Protein AF-0000000068716702 (afdb_homodimer)

InterPro domains:
  IPR005814 Aminotransferase class-III [PF00202] (16-422)
  IPR005814 Aminotransferase class-III [PIRSF000521] (20-426)
  IPR005814 Aminotransferase class-III [cd00610] (2-424)
  IPR015421 Pyridoxal phosphate-dependent transferase, major domain [G3DSA:3.40.640.10] (49-324)
  IPR015422 Pyridoxal phosphate-dependent transferase, small domain [G3DSA:3.90.1150.10] (13-423)
  IPR015424 Pyridoxal phosphate-dependent transferase [SSF53383] (9-427)
  IPR049704 Aminotransferases class-III pyridoxal-phosphate attachment site [PS00600] (237-274)

Secondary structure (DSSP, 8-state):
----B--SSTT---PBEEEEEBTEEEETT--EEEETTHHHHT-TT-B--HHHHHHHHHHHHH-S---TTT-B-HHHHHHHHHHHHHS-TTEEEEEEESSHHHHHHHHHHHHHHHHHHTT-----EEEEEBS----SSHHHHHH-B-HHHHGGGGGGS---EEE----GGG-TT---TTTT-SHHHHHHHHHHHHH-GGGEEEEEE-SSB-TTTTSBPPPTTHHHHHHHHHHHTT-EEEEE-TTTTTTTTSSSSGGGGGT---SEEEE-GGGTTTSS--EEEEEEHHHHHHHHHTT---S---TTTT-HHHHHHHHHHHHHHHHTTHHHHHHHHHHHHHHHHHHHHHT-SSEEEEEEETTEEEEEEPTTS-HHHHHHHHHHTTEE-EEEEETTTT-EEEEEEE---TT--HHHHHHHHHHHHHHHHHHHHHHHHH--/----B--SSTT---PBEEEEEBTEEEETT--EEEETTHHHHT-TT-B--HHHHHHHHHHHHH-S---TTT-B-HHHHHHHHHHHHHS-TTEEEEEEESSHHHHHHHHHHHHHHHHHHTT-----EEEEEBS----SSHHHHHH-B-HHHHGGGGGGS---EEE----GGG-TT---TTTT-SHHHHHHHHHHHHH-GGGEEEEEE-SSB-TTTTSBPPPTTHHHHHHHHHHHTT-EEEEE-TTTTTTTTSSSSGGGGGT---SEEEE-GGGTTTSS--EEEEEEHHHHHHHHHTT---S---TTTT-HHHHHHHHHHHHHHHHTTHHHHHHHHHHHHHHHHHHHHHT-SSEEEEEEETTEEEEEEPTTS-HHHHHHHHHHTTEE-EEEEETTTT-EEEEEEE---TT--HHHHHHHHHHHHHHHHHHHHHHHHH--

Structure (mmCIF, N/CA/C/O backbone):
data_AF-0000000068716702-model_v1
#
loop_
_entity.id
_entity.type
_entity.pdbx_description
1 polymer 'Aspartate aminotransferase family protein'
#
loop_
_atom_site.group_PDB
_atom_site.id
_atom_site.type_symbol
_atom_site.label_atom_id
_atom_site.label_alt_id
_atom_site.label_comp_id
_atom_site.label_asym_id
_atom_site.label_entity_id
_atom_site.label_seq_id
_atom_site.pdbx_PDB_ins_code
_atom_site.Cartn_x
_atom_site.Cartn_y
_atom_site.Cartn_z
_atom_site.occupancy
_atom_site.B_iso_or_equiv
_atom_site.auth_seq_id
_atom_site.auth_comp_id
_atom_site.auth_asym_id
_atom_site.auth_atom_id
_atom_site.pdbx_PDB_model_num
ATOM 1 N N . MET A 1 1 ? -30.938 2.229 -1.4 1 67.88 1 MET A N 1
ATOM 2 C CA . MET A 1 1 ? -29.844 1.479 -2.021 1 67.88 1 MET A CA 1
ATOM 3 C C . MET A 1 1 ? -28.75 1.165 -1.007 1 67.88 1 MET A C 1
ATOM 5 O O . MET A 1 1 ? -28.469 1.975 -0.122 1 67.88 1 MET A O 1
ATOM 9 N N . ARG A 1 2 ? -28.391 -0.059 -0.879 1 87.62 2 ARG A N 1
ATOM 10 C CA . ARG A 1 2 ? -27.453 -0.444 0.172 1 87.62 2 ARG A CA 1
ATOM 11 C C . ARG A 1 2 ? -26.031 0.029 -0.154 1 87.62 2 ARG A C 1
ATOM 13 O O . ARG A 1 2 ? -25.703 0.258 -1.319 1 87.62 2 ARG A O 1
ATOM 20 N N . ASP A 1 3 ? -25.25 0.355 0.838 1 92.81 3 ASP A N 1
ATOM 21 C CA . ASP A 1 3 ? -23.844 0.723 0.733 1 92.81 3 ASP A CA 1
ATOM 22 C C . ASP A 1 3 ? -22.953 -0.513 0.551 1 92.81 3 ASP A C 1
ATOM 24 O O . ASP A 1 3 ? -23.188 -1.547 1.18 1 92.81 3 ASP A O 1
ATOM 28 N N . TYR A 1 4 ? -22.047 -0.463 -0.439 1 97.62 4 TYR A N 1
ATOM 29 C CA . TYR A 1 4 ? -21.141 -1.566 -0.695 1 97.62 4 TYR A CA 1
ATOM 30 C C . TYR A 1 4 ? -19.703 -1.184 -0.323 1 97.62 4 TYR A C 1
ATOM 32 O O . TYR A 1 4 ? -18.844 -2.051 -0.181 1 97.62 4 TYR A O 1
ATOM 40 N N . LEU A 1 5 ? -19.453 0.129 -0.296 1 98.19 5 LEU A N 1
ATOM 41 C CA . LEU A 1 5 ? -18.141 0.662 0.018 1 98.19 5 LEU A CA 1
ATOM 42 C C . LEU A 1 5 ? -18.016 0.969 1.507 1 98.19 5 LEU A C 1
ATOM 44 O O . LEU A 1 5 ? -18.859 1.66 2.074 1 98.19 5 LEU A O 1
ATOM 48 N N . ILE A 1 6 ? -17.016 0.369 2.186 1 98.19 6 ILE A N 1
ATOM 49 C CA . ILE A 1 6 ? -16.734 0.701 3.58 1 98.19 6 ILE A CA 1
ATOM 50 C C . ILE A 1 6 ? -16.031 2.055 3.658 1 98.19 6 ILE A C 1
ATOM 52 O O . ILE A 1 6 ? -14.82 2.139 3.492 1 98.19 6 ILE A O 1
ATOM 56 N N . LYS A 1 7 ? -16.797 3.061 3.91 1 96.81 7 LYS A N 1
ATOM 57 C CA . LYS A 1 7 ? -16.281 4.414 4.098 1 96.81 7 LYS A CA 1
ATOM 58 C C . LYS A 1 7 ? -15.883 4.656 5.551 1 96.81 7 LYS A C 1
ATOM 60 O O . LYS A 1 7 ? -16.125 3.814 6.414 1 96.81 7 LYS A O 1
ATOM 65 N N . PRO A 1 8 ? -15.141 5.746 5.867 1 94.5 8 PRO A N 1
ATOM 66 C CA . PRO A 1 8 ? -14.625 5.957 7.223 1 94.5 8 PRO A CA 1
ATOM 67 C C . PRO A 1 8 ? -15.711 5.871 8.289 1 94.5 8 PRO A C 1
ATOM 69 O O . PRO A 1 8 ? -15.531 5.188 9.305 1 94.5 8 PRO A O 1
ATOM 72 N N . LEU A 1 9 ? -16.766 6.52 8.117 1 94.19 9 LEU A N 1
ATOM 73 C CA . LEU A 1 9 ? -17.969 6.34 8.914 1 94.19 9 LEU A CA 1
ATOM 74 C C . LEU A 1 9 ? -19.094 5.734 8.07 1 94.19 9 LEU A C 1
ATOM 76 O O . LEU A 1 9 ? -19.766 6.441 7.316 1 94.19 9 LEU A O 1
ATOM 80 N N . VAL A 1 10 ? -19.297 4.434 8.336 1 94 10 VAL A N 1
ATOM 81 C CA . VAL A 1 10 ? -20.25 3.699 7.5 1 94 10 VAL A CA 1
ATOM 82 C C . VAL A 1 10 ? -21.672 4.176 7.789 1 94 10 VAL A C 1
ATOM 84 O O . VAL A 1 10 ? -22.062 4.301 8.953 1 94 10 VAL A O 1
ATOM 87 N N . GLY A 1 11 ? -22.391 4.441 6.77 1 90.06 11 GLY A N 1
ATOM 88 C CA . GLY A 1 11 ? -23.766 4.891 6.922 1 90.06 11 GLY A CA 1
ATOM 89 C C . GLY A 1 11 ? -23.906 6.398 6.852 1 90.06 11 GLY A C 1
ATOM 90 O O . GLY A 1 11 ? -25.016 6.91 6.641 1 90.06 11 GLY A O 1
ATOM 91 N N . GLN A 1 12 ? -22.797 7.133 7.023 1 90.88 12 GLN A N 1
ATOM 92 C CA . GLN A 1 12 ? -22.828 8.586 6.902 1 90.88 12 GLN A CA 1
ATOM 93 C C . GLN A 1 12 ? -22.766 9.016 5.438 1 90.88 12 GLN A C 1
ATOM 95 O O . GLN A 1 12 ? -22.031 8.422 4.641 1 90.88 12 GLN A O 1
ATOM 100 N N . PRO A 1 13 ? -23.516 10.023 5.133 1 91.62 13 PRO A N 1
ATOM 101 C CA . PRO A 1 13 ? -23.469 10.523 3.756 1 91.62 13 PRO A CA 1
ATOM 102 C C . PRO A 1 13 ? -22.172 11.297 3.459 1 91.62 13 PRO A C 1
ATOM 104 O O . PRO A 1 13 ? -21.703 12.055 4.309 1 91.62 13 PRO A O 1
ATOM 107 N N . TYR A 1 14 ? -21.609 11.086 2.365 1 95.69 14 TYR A N 1
ATOM 108 C CA . TYR A 1 14 ? -20.453 11.82 1.842 1 95.69 14 TYR A CA 1
ATOM 109 C C . TYR A 1 14 ? -20.797 12.469 0.505 1 95.69 14 TYR A C 1
ATOM 111 O O . TYR A 1 14 ? -21.438 11.859 -0.346 1 95.69 14 TYR A O 1
ATOM 119 N N . PRO A 1 15 ? -20.359 13.75 0.356 1 97.44 15 PRO A N 1
ATOM 120 C CA . PRO A 1 15 ? -20.531 14.305 -0.988 1 97.44 15 PRO A CA 1
ATOM 121 C C . PRO A 1 15 ? -19.812 13.492 -2.061 1 97.44 15 PRO A C 1
ATOM 123 O O . PRO A 1 15 ? -18.703 13 -1.825 1 97.44 15 PRO A O 1
ATOM 126 N N . MET A 1 16 ? -20.422 13.359 -3.186 1 98.25 16 MET A N 1
ATOM 127 C CA . MET A 1 16 ? -19.812 12.688 -4.328 1 98.25 16 MET A CA 1
ATOM 128 C C . MET A 1 16 ? -18.953 13.664 -5.137 1 98.25 16 MET A C 1
ATOM 130 O O . MET A 1 16 ? -19.469 14.648 -5.676 1 98.25 16 MET A O 1
ATOM 134 N N . ILE A 1 17 ? -17.688 13.422 -5.219 1 98.75 17 ILE A N 1
ATOM 135 C CA . ILE A 1 17 ? -16.781 14.32 -5.938 1 98.75 17 ILE A CA 1
ATOM 136 C C . ILE A 1 17 ? -17.062 14.234 -7.434 1 98.75 17 ILE A C 1
ATOM 138 O O . ILE A 1 17 ? -17.391 13.164 -7.953 1 98.75 17 ILE A O 1
ATOM 142 N N . SER A 1 18 ? -17 15.312 -8.133 1 98.38 18 SER A N 1
ATOM 143 C CA . SER A 1 18 ? -17.094 15.359 -9.586 1 98.38 18 SER A CA 1
ATOM 144 C C . SER A 1 18 ? -15.727 15.531 -10.227 1 98.38 18 SER A C 1
ATOM 146 O O . SER A 1 18 ? -15.289 14.68 -11.008 1 98.38 18 SER A O 1
ATOM 148 N N . HIS A 1 19 ? -15.078 16.578 -9.938 1 98.69 19 HIS A N 1
ATOM 149 C CA . HIS A 1 19 ? -13.758 16.875 -10.477 1 98.69 19 HIS A CA 1
ATOM 150 C C . HIS A 1 19 ? -13 17.875 -9.602 1 98.69 19 HIS A C 1
ATOM 152 O O . HIS A 1 19 ? -13.57 18.422 -8.656 1 98.69 19 HIS A O 1
ATOM 158 N N . GLY A 1 20 ? -11.695 17.969 -9.797 1 98.5 20 GLY A N 1
ATOM 159 C CA . GLY A 1 20 ? -10.844 18.969 -9.172 1 98.5 20 GLY A CA 1
ATOM 160 C C . GLY A 1 20 ? -10.016 19.75 -10.172 1 98.5 20 GLY A C 1
ATOM 161 O O . GLY A 1 20 ? -9.648 19.234 -11.227 1 98.5 20 GLY A O 1
ATOM 162 N N . LYS A 1 21 ? -9.727 20.969 -9.867 1 98.19 21 LYS A N 1
ATOM 163 C CA . LYS A 1 21 ? -8.898 21.844 -10.688 1 98.19 21 LYS A CA 1
ATOM 164 C C . LYS A 1 21 ? -8.07 22.781 -9.812 1 98.19 21 LYS A C 1
ATOM 166 O O . LYS A 1 21 ? -8.625 23.625 -9.102 1 98.19 21 LYS A O 1
ATOM 171 N N . GLY A 1 22 ? -6.754 22.672 -10.008 1 98.25 22 GLY A N 1
ATOM 172 C CA . GLY A 1 22 ? -5.906 23.484 -9.148 1 98.25 22 GLY A CA 1
ATOM 173 C C . GLY A 1 22 ? -6.125 23.203 -7.672 1 98.25 22 GLY A C 1
ATOM 174 O O . GLY A 1 22 ? -6.027 22.062 -7.227 1 98.25 22 GLY A O 1
ATOM 175 N N . VAL A 1 23 ? -6.543 24.25 -6.949 1 98.75 23 VAL A N 1
ATOM 176 C CA . VAL A 1 23 ? -6.699 24.109 -5.504 1 98.75 23 VAL A CA 1
ATOM 177 C C . VAL A 1 23 ? -8.172 23.906 -5.16 1 98.75 23 VAL A C 1
ATOM 179 O O . VAL A 1 23 ? -8.547 23.875 -3.986 1 98.75 23 VAL A O 1
ATOM 182 N N . TYR A 1 24 ? -9.031 23.625 -6.199 1 98.88 24 TYR A N 1
ATOM 183 C CA . TYR A 1 24 ? -10.469 23.547 -5.961 1 98.88 24 TYR A CA 1
ATOM 184 C C . TYR A 1 24 ? -11 22.156 -6.27 1 98.88 24 TYR A C 1
ATOM 186 O O . TYR A 1 24 ? -10.477 21.469 -7.145 1 98.88 24 TYR A O 1
ATOM 194 N N . LEU A 1 25 ? -11.977 21.766 -5.543 1 98.81 25 LEU A N 1
ATOM 195 C CA . LEU A 1 25 ? -12.758 20.547 -5.738 1 98.81 25 LEU A CA 1
ATOM 196 C C . LEU A 1 25 ? -14.234 20.875 -5.965 1 98.81 25 LEU A C 1
ATOM 198 O O . LEU A 1 25 ? -14.75 21.844 -5.398 1 98.81 25 LEU A O 1
ATOM 202 N N . TYR A 1 26 ? -14.852 20.094 -6.723 1 98.75 26 TYR A N 1
ATOM 203 C CA . TYR A 1 26 ? -16.266 20.266 -7.031 1 98.75 26 TYR A CA 1
ATOM 204 C C . TYR A 1 26 ? -17.016 18.953 -6.852 1 98.75 26 TYR A C 1
ATOM 206 O O . TYR A 1 26 ? -16.578 17.906 -7.316 1 98.75 26 TYR A O 1
ATOM 214 N N . ASP A 1 27 ? -18.125 19 -6.121 1 98.38 27 ASP A N 1
ATOM 215 C CA . ASP A 1 27 ? -18.922 17.781 -5.992 1 98.38 27 ASP A CA 1
ATOM 216 C C . ASP A 1 27 ? -19.969 17.703 -7.109 1 98.38 27 ASP A C 1
ATOM 218 O O . ASP A 1 27 ? -20.047 18.594 -7.957 1 98.38 27 ASP A O 1
ATOM 222 N N . GLN A 1 28 ? -20.734 16.688 -7.188 1 97.88 28 GLN A N 1
ATOM 223 C CA . GLN A 1 28 ? -21.656 16.438 -8.289 1 97.88 28 GLN A CA 1
ATOM 224 C C . GLN A 1 28 ? -22.844 17.391 -8.242 1 97.88 28 GLN A C 1
ATOM 226 O O . GLN A 1 28 ? -23.578 17.516 -9.227 1 97.88 28 GLN A O 1
ATOM 231 N N . ASN A 1 29 ? -23.047 18.062 -7.148 1 97.44 29 ASN A N 1
ATOM 232 C CA . ASN A 1 29 ? -24.125 19.031 -7.035 1 97.44 29 ASN A CA 1
ATOM 233 C C . ASN A 1 29 ? -23.641 20.438 -7.438 1 97.44 29 ASN A C 1
ATOM 235 O O . ASN A 1 29 ? -24.406 21.391 -7.367 1 97.44 29 ASN A O 1
ATOM 239 N N . GLY A 1 30 ? -22.406 20.594 -7.715 1 97.12 30 GLY A N 1
ATOM 240 C CA . GLY A 1 30 ? -21.859 21.859 -8.195 1 97.12 30 GLY A CA 1
ATOM 241 C C . GLY A 1 30 ? -21.234 22.688 -7.09 1 97.12 30 GLY A C 1
ATOM 242 O O . GLY A 1 30 ? -20.75 23.797 -7.34 1 97.12 30 GLY A O 1
ATOM 243 N N . ASN A 1 31 ? -21.25 22.188 -5.867 1 98.19 31 ASN A N 1
ATOM 244 C CA . ASN A 1 31 ? -20.594 22.891 -4.773 1 98.19 31 ASN A CA 1
ATOM 245 C C . ASN A 1 31 ? -19.078 22.938 -4.969 1 98.19 31 ASN A C 1
ATOM 247 O O . ASN A 1 31 ? -18.469 21.953 -5.402 1 98.19 31 ASN A O 1
ATOM 251 N N . LYS A 1 32 ? -18.578 24.109 -4.738 1 98.56 32 LYS A N 1
ATOM 252 C CA . LYS A 1 32 ? -17.141 24.328 -4.84 1 98.56 32 LYS A CA 1
ATOM 253 C C . LYS A 1 32 ? -16.469 24.328 -3.465 1 98.56 32 LYS A C 1
ATOM 255 O O . LYS A 1 32 ? -16.984 24.938 -2.525 1 98.56 32 LYS A O 1
ATOM 260 N N . TYR A 1 33 ? -15.383 23.625 -3.348 1 98.81 33 TYR A N 1
ATOM 261 C CA . TYR A 1 33 ? -14.602 23.594 -2.113 1 98.81 33 TYR A CA 1
ATOM 262 C C . TYR A 1 33 ? -13.156 24 -2.367 1 98.81 33 TYR A C 1
ATOM 264 O O . TYR A 1 33 ? -12.539 23.547 -3.334 1 98.81 33 TYR A O 1
ATOM 272 N N . PHE A 1 34 ? -12.672 24.938 -1.579 1 98.88 34 PHE A N 1
ATOM 273 C CA . PHE A 1 34 ? -11.227 25.156 -1.529 1 98.88 34 PHE A CA 1
ATOM 274 C C . PHE A 1 34 ? -10.531 24.047 -0.767 1 98.88 34 PHE A C 1
ATOM 276 O O . PHE A 1 34 ? -10.828 23.797 0.406 1 98.88 34 PHE A O 1
ATOM 283 N N . ASP A 1 35 ? -9.656 23.359 -1.454 1 98.88 35 ASP A N 1
ATOM 284 C CA . ASP A 1 35 ? -8.891 22.312 -0.781 1 98.88 35 ASP A CA 1
ATOM 285 C C . ASP A 1 35 ? -7.82 22.922 0.12 1 98.88 35 ASP A C 1
ATOM 287 O O . ASP A 1 35 ? -6.664 23.047 -0.29 1 98.88 35 ASP A O 1
ATOM 291 N N . GLY A 1 36 ? -8.148 23.109 1.327 1 98.88 36 GLY A N 1
ATOM 292 C CA . GLY A 1 36 ? -7.234 23.734 2.266 1 98.88 36 GLY A CA 1
ATOM 293 C C . GLY A 1 36 ? -6.297 22.75 2.945 1 98.88 36 GLY A C 1
ATOM 294 O O . GLY A 1 36 ? -5.484 23.141 3.783 1 98.88 36 GLY A O 1
ATOM 295 N N . SER A 1 37 ? -6.344 21.531 2.57 1 98.44 37 SER A N 1
ATOM 296 C CA . SER A 1 37 ? -5.512 20.547 3.252 1 98.44 37 SER A CA 1
ATOM 297 C C . SER A 1 37 ? -4.875 19.578 2.26 1 98.44 37 SER A C 1
ATOM 299 O O . SER A 1 37 ? -4.297 18.562 2.656 1 98.44 37 SER A O 1
ATOM 301 N N . SER A 1 38 ? -5.047 19.844 0.908 1 98.56 38 SER A N 1
ATOM 302 C CA . SER A 1 38 ? -4.535 18.922 -0.102 1 98.56 38 SER A CA 1
ATOM 303 C C . SER A 1 38 ? -5.09 17.516 0.095 1 98.56 38 SER A C 1
ATOM 305 O O . SER A 1 38 ? -4.355 16.531 0.006 1 98.56 38 SER A O 1
ATOM 307 N N . GLY A 1 39 ? -6.352 17.406 0.377 1 97.38 39 GLY A N 1
ATOM 308 C CA . GLY A 1 39 ? -6.914 16.125 0.786 1 97.38 39 GLY A CA 1
ATOM 309 C C . GLY A 1 39 ? -6.379 15.641 2.119 1 97.38 39 GLY A C 1
ATOM 310 O O . GLY A 1 39 ? -6.703 16.203 3.168 1 97.38 39 GLY A O 1
ATOM 311 N N . ALA A 1 40 ? -5.535 14.695 2.174 1 97.69 40 ALA A N 1
ATOM 312 C CA . ALA A 1 40 ? -4.836 14.211 3.359 1 97.69 40 ALA A CA 1
ATOM 313 C C . ALA A 1 40 ? -3.359 14.594 3.324 1 97.69 40 ALA A C 1
ATOM 315 O O . ALA A 1 40 ? -2.486 13.75 3.543 1 97.69 40 ALA A O 1
ATOM 316 N N . ILE A 1 41 ? -3.164 15.867 3.029 1 98.56 41 ILE A N 1
ATOM 317 C CA . ILE A 1 41 ? -1.812 16.406 2.918 1 98.56 41 ILE A CA 1
ATOM 318 C C . ILE A 1 41 ? -1.049 15.664 1.822 1 98.56 41 ILE A C 1
ATOM 320 O O . ILE A 1 41 ? 0.128 15.336 1.991 1 98.56 41 ILE A O 1
ATOM 324 N N . THR A 1 42 ? -1.744 15.312 0.76 1 98.56 42 THR A N 1
ATOM 325 C CA . THR A 1 42 ? -1.207 14.422 -0.268 1 98.56 42 THR A CA 1
ATOM 326 C C . THR A 1 42 ? -1.168 15.133 -1.621 1 98.56 42 THR A C 1
ATOM 328 O O . THR A 1 42 ? -0.148 15.102 -2.312 1 98.56 42 THR A O 1
ATOM 331 N N . ALA A 1 43 ? -2.264 15.797 -1.996 1 98.56 43 ALA A N 1
ATOM 332 C CA . ALA A 1 43 ? -2.389 16.453 -3.295 1 98.56 43 ALA A CA 1
ATOM 333 C C . ALA A 1 43 ? -1.561 17.734 -3.342 1 98.56 43 ALA A C 1
ATOM 335 O O . ALA A 1 43 ? -2.104 18.828 -3.541 1 98.56 43 ALA A O 1
ATOM 336 N N . GLY A 1 44 ? -0.253 17.578 -3.279 1 98.5 44 GLY A N 1
ATOM 337 C CA . GLY A 1 44 ? 0.662 18.688 -3.082 1 98.5 44 GLY A CA 1
ATOM 338 C C . GLY A 1 44 ? 0.765 19.594 -4.289 1 98.5 44 GLY A C 1
ATOM 339 O O . GLY A 1 44 ? 1.115 20.781 -4.16 1 98.5 44 GLY A O 1
ATOM 340 N N . ILE A 1 45 ? 0.468 19.125 -5.473 1 98.75 45 ILE A N 1
ATOM 341 C CA . ILE A 1 45 ? 0.626 19.969 -6.656 1 98.75 45 ILE A CA 1
ATOM 342 C C . ILE A 1 45 ? -0.745 20.297 -7.238 1 98.75 45 ILE A C 1
ATOM 344 O O . ILE A 1 45 ? -0.848 20.734 -8.391 1 98.75 45 ILE A O 1
ATOM 348 N N . GLY A 1 46 ? -1.795 20.047 -6.457 1 98.44 46 GLY A N 1
ATOM 349 C CA . GLY A 1 46 ? -3.146 20.359 -6.887 1 98.44 46 GLY A CA 1
ATOM 350 C C . GLY A 1 46 ? -3.795 19.266 -7.695 1 98.44 46 GLY A C 1
ATOM 351 O O . GLY A 1 46 ? -3.223 18.172 -7.852 1 98.44 46 GLY A O 1
ATOM 352 N N . HIS A 1 47 ? -4.973 19.547 -8.18 1 98.56 47 HIS A N 1
ATOM 353 C CA . HIS A 1 47 ? -5.812 18.562 -8.852 1 98.56 47 HIS A CA 1
ATOM 354 C C . HIS A 1 47 ? -5.883 18.828 -10.352 1 98.56 47 HIS A C 1
ATOM 356 O O . HIS A 1 47 ? -5.805 19.969 -10.789 1 98.56 47 HIS A O 1
ATOM 362 N N . GLY A 1 48 ? -6.039 17.719 -11.078 1 97.69 48 GLY A N 1
ATOM 363 C CA . GLY A 1 48 ? -6.312 17.828 -12.5 1 97.69 48 GLY A CA 1
ATOM 364 C C . GLY A 1 48 ? -5.121 18.312 -13.305 1 97.69 48 GLY A C 1
ATOM 365 O O . GLY A 1 48 ? -5.285 18.969 -14.328 1 97.69 48 GLY A O 1
ATOM 366 N N . VAL A 1 49 ? -3.908 18.047 -12.898 1 98.25 49 VAL A N 1
ATOM 367 C CA . VAL A 1 49 ? -2.721 18.5 -13.617 1 98.25 49 VAL A CA 1
ATOM 368 C C . VAL A 1 49 ? -2.543 17.688 -14.898 1 98.25 49 VAL A C 1
ATOM 370 O O . VAL A 1 49 ? -2.092 16.547 -14.852 1 98.25 49 VAL A O 1
ATOM 373 N N . LYS A 1 50 ? -2.779 18.297 -16.031 1 98 50 LYS A N 1
ATOM 374 C CA . LYS A 1 50 ? -2.797 17.609 -17.328 1 98 50 LYS A CA 1
ATOM 375 C C . LYS A 1 50 ? -1.43 17.016 -17.656 1 98 50 LYS A C 1
ATOM 377 O O . LYS A 1 50 ? -1.34 15.938 -18.234 1 98 50 LYS A O 1
ATOM 382 N N . GLU A 1 51 ? -0.375 17.781 -17.344 1 98 51 GLU A N 1
ATOM 383 C CA . GLU A 1 51 ? 0.987 17.312 -17.594 1 98 51 GLU A CA 1
ATOM 384 C C . GLU A 1 51 ? 1.235 15.961 -16.938 1 98 51 GLU A C 1
ATOM 386 O O . GLU A 1 51 ? 1.876 15.086 -17.531 1 98 51 GLU A O 1
ATOM 391 N N . ILE A 1 52 ? 0.748 15.742 -15.742 1 98.75 52 ILE A N 1
ATOM 392 C CA . ILE A 1 52 ? 0.918 14.484 -15.023 1 98.75 52 ILE A CA 1
ATOM 393 C C . ILE A 1 52 ? 0.089 13.391 -15.695 1 98.75 52 ILE A C 1
ATOM 395 O O . ILE A 1 52 ? 0.566 12.266 -15.891 1 98.75 52 ILE A O 1
ATOM 399 N N . ALA A 1 53 ? -1.174 13.688 -16.062 1 98.69 53 ALA A N 1
ATOM 400 C CA . ALA A 1 53 ? -2.059 12.734 -16.734 1 98.69 53 ALA A CA 1
ATOM 401 C C . ALA A 1 53 ? -1.44 12.227 -18.031 1 98.69 53 ALA A C 1
ATOM 403 O O . ALA A 1 53 ? -1.574 11.047 -18.359 1 98.69 53 ALA A O 1
ATOM 404 N N . ASP A 1 54 ? -0.775 13.109 -18.734 1 98.69 54 ASP A N 1
ATOM 405 C CA . ASP A 1 54 ? -0.132 12.742 -20 1 98.69 54 ASP A CA 1
ATOM 406 C C . ASP A 1 54 ? 0.985 11.727 -19.766 1 98.69 54 ASP A C 1
ATOM 408 O O . ASP A 1 54 ? 1.134 10.773 -20.531 1 98.69 54 ASP A O 1
ATOM 412 N N . VAL A 1 55 ? 1.792 11.938 -18.766 1 98.75 55 VAL A N 1
ATOM 413 C CA . VAL A 1 55 ? 2.885 11.031 -18.422 1 98.75 55 VAL A CA 1
ATOM 414 C C . VAL A 1 55 ? 2.32 9.664 -18.047 1 98.75 55 VAL A C 1
ATOM 416 O O . VAL A 1 55 ? 2.857 8.633 -18.438 1 98.75 55 VAL A O 1
ATOM 419 N N . ILE A 1 56 ? 1.23 9.656 -17.281 1 98.75 56 ILE A N 1
ATOM 420 C CA . ILE A 1 56 ? 0.608 8.422 -16.812 1 98.75 56 ILE A CA 1
ATOM 421 C C . ILE A 1 56 ? 0.13 7.605 -18.016 1 98.75 56 ILE A C 1
ATOM 423 O O . ILE A 1 56 ? 0.385 6.402 -18.094 1 98.75 56 ILE A O 1
ATOM 427 N N . LYS A 1 57 ? -0.568 8.258 -18.906 1 98.62 57 LYS A N 1
ATOM 428 C CA . LYS A 1 57 ? -1.101 7.559 -20.078 1 98.62 57 LYS A CA 1
ATOM 429 C C . LYS A 1 57 ? 0.023 6.98 -20.922 1 98.62 57 LYS A C 1
ATOM 431 O O . LYS A 1 57 ? -0.024 5.812 -21.312 1 98.62 57 LYS A O 1
ATOM 436 N N . LYS A 1 58 ? 1.016 7.816 -21.219 1 98.44 58 LYS A N 1
ATOM 437 C CA . LYS A 1 58 ? 2.135 7.379 -22.047 1 98.44 58 LYS A CA 1
ATOM 438 C C . LYS A 1 58 ? 2.814 6.148 -21.453 1 98.44 58 LYS A C 1
ATOM 440 O O . LYS A 1 58 ? 3.074 5.172 -22.156 1 98.44 58 LYS A O 1
ATOM 445 N N . GLN A 1 59 ? 3.098 6.16 -20.172 1 98.75 59 GLN A N 1
ATOM 446 C CA . GLN A 1 59 ? 3.766 5.051 -19.5 1 98.75 59 GLN A CA 1
ATOM 447 C C . GLN A 1 59 ? 2.885 3.805 -19.484 1 98.75 59 GLN A C 1
ATOM 449 O O . GLN A 1 59 ? 3.379 2.688 -19.656 1 98.75 59 GLN A O 1
ATOM 454 N N . ALA A 1 60 ? 1.562 3.969 -19.188 1 98.56 60 ALA A N 1
ATOM 455 C CA . ALA A 1 60 ? 0.622 2.852 -19.156 1 98.56 60 ALA A CA 1
ATOM 456 C C . ALA A 1 60 ? 0.578 2.127 -20.5 1 98.56 60 ALA A C 1
ATOM 458 O O . ALA A 1 60 ? 0.422 0.904 -20.547 1 98.56 60 ALA A O 1
ATOM 459 N N . GLU A 1 61 ? 0.688 2.889 -21.578 1 98 61 GLU A N 1
ATOM 460 C CA . GLU A 1 61 ? 0.636 2.311 -22.922 1 98 61 GLU A CA 1
ATOM 461 C C . GLU A 1 61 ? 1.927 1.566 -23.25 1 98 61 GLU A C 1
ATOM 463 O O . GLU A 1 61 ? 1.921 0.626 -24.047 1 98 61 GLU A O 1
ATOM 468 N N . GLU A 1 62 ? 3.012 2.01 -22.672 1 97.88 62 GLU A N 1
ATOM 469 C CA . GLU A 1 62 ? 4.312 1.395 -22.906 1 97.88 62 GLU A CA 1
ATOM 470 C C . GLU A 1 62 ? 4.52 0.174 -22.016 1 97.88 62 GLU A C 1
ATOM 472 O O . GLU A 1 62 ? 4.762 -0.929 -22.516 1 97.88 62 GLU A O 1
ATOM 477 N N . ILE A 1 63 ? 4.504 0.341 -20.719 1 98.25 63 ILE A N 1
ATOM 478 C CA . ILE A 1 63 ? 4.652 -0.719 -19.734 1 98.25 63 ILE A CA 1
ATOM 479 C C . ILE A 1 63 ? 4.258 -0.197 -18.359 1 98.25 63 ILE A C 1
ATOM 481 O O . ILE A 1 63 ? 4.895 0.713 -17.812 1 98.25 63 ILE A O 1
ATOM 485 N N . ALA A 1 64 ? 3.24 -0.803 -17.844 1 98.5 64 ALA A N 1
ATOM 486 C CA . ALA A 1 64 ? 2.752 -0.367 -16.531 1 98.5 64 ALA A CA 1
ATOM 487 C C . ALA A 1 64 ? 3.41 -1.159 -15.414 1 98.5 64 ALA A C 1
ATOM 489 O O . ALA A 1 64 ? 3.588 -0.646 -14.305 1 98.5 64 ALA A O 1
ATOM 490 N N . PHE A 1 65 ? 3.736 -2.395 -15.711 1 98.44 65 PHE A N 1
ATOM 491 C CA . PHE A 1 65 ? 4.234 -3.291 -14.68 1 98.44 65 PHE A CA 1
ATOM 492 C C . PHE A 1 65 ? 5.211 -4.301 -15.258 1 98.44 65 PHE A C 1
ATOM 494 O O . PHE A 1 65 ? 4.969 -4.863 -16.328 1 98.44 65 PHE A O 1
ATOM 501 N N . VAL A 1 66 ? 6.277 -4.469 -14.555 1 97.25 66 VAL A N 1
ATOM 502 C CA . VAL A 1 66 ? 7.152 -5.625 -14.703 1 97.25 66 VAL A CA 1
ATOM 503 C C . VAL A 1 66 ? 7.617 -6.102 -13.328 1 97.25 66 VAL A C 1
ATOM 505 O O . VAL A 1 66 ? 7.68 -5.316 -12.375 1 97.25 66 VAL A O 1
ATOM 508 N N . TYR A 1 67 ? 7.883 -7.355 -13.234 1 96.19 67 TYR A N 1
ATOM 509 C CA . TYR A 1 67 ? 8.352 -7.918 -11.969 1 96.19 67 TYR A CA 1
ATOM 510 C C . TYR A 1 67 ? 9.797 -7.508 -11.695 1 96.19 67 TYR A C 1
ATOM 512 O O . TYR A 1 67 ? 10.688 -7.77 -12.508 1 96.19 67 TYR A O 1
ATOM 520 N N . ARG A 1 68 ? 10.023 -6.91 -10.562 1 95.19 68 ARG A N 1
ATOM 521 C CA . ARG A 1 68 ? 11.289 -6.25 -10.266 1 95.19 68 ARG A CA 1
ATOM 522 C C . ARG A 1 68 ? 12.422 -7.266 -10.133 1 95.19 68 ARG A C 1
ATOM 524 O O . ARG A 1 68 ? 13.594 -6.898 -10.148 1 95.19 68 ARG A O 1
ATOM 531 N N . SER A 1 69 ? 12.086 -8.578 -9.953 1 94.56 69 SER A N 1
ATOM 532 C CA . SER A 1 69 ? 13.117 -9.602 -9.898 1 94.56 69 SER A CA 1
ATOM 533 C C . SER A 1 69 ? 13.555 -10.016 -11.305 1 94.56 69 SER A C 1
ATOM 535 O O . SER A 1 69 ? 14.555 -10.727 -11.469 1 94.56 69 SER A O 1
ATOM 537 N N . GLN A 1 70 ? 12.844 -9.484 -12.312 1 96.56 70 GLN A N 1
ATOM 538 C CA . GLN A 1 70 ? 13.125 -9.883 -13.688 1 96.56 70 GLN A CA 1
ATOM 539 C C . GLN A 1 70 ? 13.664 -8.711 -14.5 1 96.56 70 GLN A C 1
ATOM 541 O O . GLN A 1 70 ? 14.508 -8.891 -15.375 1 96.56 70 GLN A O 1
ATOM 546 N N . PHE A 1 71 ? 13.117 -7.535 -14.219 1 98 71 PHE A N 1
ATOM 547 C CA . PHE A 1 71 ? 13.492 -6.359 -14.992 1 98 71 PHE A CA 1
ATOM 548 C C . PHE A 1 71 ? 13.711 -5.156 -14.086 1 98 71 PHE A C 1
ATOM 550 O O . PHE A 1 71 ? 13.164 -5.102 -12.977 1 98 71 PHE A O 1
ATOM 557 N N . THR A 1 72 ? 14.547 -4.293 -14.477 1 97.69 72 THR A N 1
ATOM 558 C CA . THR A 1 72 ? 14.477 -2.91 -14.016 1 97.69 72 THR A CA 1
ATOM 559 C C . THR A 1 72 ? 13.82 -2.021 -15.07 1 97.69 72 THR A C 1
ATOM 561 O O . THR A 1 72 ? 13.406 -2.504 -16.125 1 97.69 72 THR A O 1
ATOM 564 N N . SER A 1 73 ? 13.531 -0.817 -14.75 1 98.19 73 SER A N 1
ATOM 565 C CA . SER A 1 73 ? 12.922 0.119 -15.688 1 98.19 73 SER A CA 1
ATOM 566 C C . SER A 1 73 ? 13.539 1.506 -15.57 1 98.19 73 SER A C 1
ATOM 568 O O . SER A 1 73 ? 14.031 1.882 -14.5 1 98.19 73 SER A O 1
ATOM 570 N N . GLU A 1 74 ? 13.539 2.205 -16.641 1 98.19 74 GLU A N 1
ATOM 571 C CA . GLU A 1 74 ? 14.141 3.537 -16.672 1 98.19 74 GLU A CA 1
ATOM 572 C C . GLU A 1 74 ? 13.445 4.477 -15.688 1 98.19 74 GLU A C 1
ATOM 574 O O . GLU A 1 74 ? 14.109 5.184 -14.93 1 98.19 74 GLU A O 1
ATOM 579 N N . PRO A 1 75 ? 12.109 4.473 -15.633 1 98.62 75 PRO A N 1
ATOM 580 C CA . PRO A 1 75 ? 11.461 5.379 -14.68 1 98.62 75 PRO A CA 1
ATOM 581 C C . PRO A 1 75 ? 11.844 5.086 -13.234 1 98.62 75 PRO A C 1
ATOM 583 O O . PRO A 1 75 ? 12.07 6.012 -12.453 1 98.62 75 PRO A O 1
ATOM 586 N N . ALA A 1 76 ? 11.945 3.83 -12.844 1 98.56 76 ALA A N 1
ATOM 587 C CA . ALA A 1 76 ? 12.305 3.475 -11.477 1 98.56 76 ALA A CA 1
ATOM 588 C C . ALA A 1 76 ? 13.742 3.896 -11.156 1 98.56 76 ALA A C 1
ATOM 590 O O . ALA A 1 76 ? 14.016 4.43 -10.078 1 98.56 76 ALA A O 1
ATOM 591 N N . GLU A 1 77 ? 14.656 3.639 -12.094 1 98.44 77 GLU A N 1
ATOM 592 C CA . GLU A 1 77 ? 16.047 4.016 -11.914 1 98.44 77 GLU A CA 1
ATOM 593 C C . GLU A 1 77 ? 16.203 5.531 -11.828 1 98.44 77 GLU A C 1
ATOM 595 O O . GLU A 1 77 ? 16.938 6.039 -10.984 1 98.44 77 GLU A O 1
ATOM 600 N N . LYS A 1 78 ? 15.516 6.246 -12.711 1 98.75 78 LYS A N 1
ATOM 601 C CA . LYS A 1 78 ? 15.602 7.703 -12.734 1 98.75 78 LYS A CA 1
ATOM 602 C C . LYS A 1 78 ? 15.008 8.312 -11.469 1 98.75 78 LYS A C 1
ATOM 604 O O . LYS A 1 78 ? 15.523 9.305 -10.945 1 98.75 78 LYS A O 1
ATOM 609 N N . LEU A 1 79 ? 13.93 7.75 -11 1 98.88 79 LEU A N 1
ATOM 610 C CA . LEU A 1 79 ? 13.312 8.242 -9.773 1 98.88 79 LEU A CA 1
ATOM 611 C C . LEU A 1 79 ? 14.25 8.07 -8.586 1 98.88 79 LEU A C 1
ATOM 613 O O . LEU A 1 79 ? 14.375 8.969 -7.754 1 98.88 79 LEU A O 1
ATOM 617 N N . ALA A 1 80 ? 14.867 6.891 -8.469 1 98.75 80 ALA A N 1
ATOM 618 C CA . ALA A 1 80 ? 15.82 6.641 -7.391 1 98.75 80 ALA A CA 1
ATOM 619 C C . ALA A 1 80 ? 16.969 7.637 -7.434 1 98.75 80 ALA A C 1
ATOM 621 O O . ALA A 1 80 ? 17.391 8.172 -6.402 1 98.75 80 ALA A O 1
ATOM 622 N N . LYS A 1 81 ? 17.516 7.875 -8.617 1 98.69 81 LYS A N 1
ATOM 623 C CA . LYS A 1 81 ? 18.594 8.844 -8.773 1 98.69 81 LYS A CA 1
ATOM 624 C C . LYS A 1 81 ? 18.141 10.242 -8.391 1 98.69 81 LYS A C 1
ATOM 626 O O . LYS A 1 81 ? 18.875 11 -7.762 1 98.69 81 LYS A O 1
ATOM 631 N N . LYS A 1 82 ? 16.969 10.617 -8.836 1 98.81 82 LYS A N 1
ATOM 632 C CA . LYS A 1 82 ? 16.406 11.93 -8.523 1 98.81 82 LYS A CA 1
ATOM 633 C C . LYS A 1 82 ? 16.297 12.141 -7.02 1 98.81 82 LYS A C 1
ATOM 635 O O . LYS A 1 82 ? 16.656 13.211 -6.516 1 98.81 82 LYS A O 1
ATOM 640 N N . LEU A 1 83 ? 15.828 11.141 -6.285 1 98.81 83 LEU A N 1
ATOM 641 C CA . LEU A 1 83 ? 15.711 11.242 -4.836 1 98.81 83 LEU A CA 1
ATOM 642 C C . LEU A 1 83 ? 17.078 11.367 -4.184 1 98.81 83 LEU A C 1
ATOM 644 O O . LEU A 1 83 ? 17.25 12.102 -3.203 1 98.81 83 LEU A O 1
ATOM 648 N N . SER A 1 84 ? 18.031 10.633 -4.711 1 98.56 84 SER A N 1
ATOM 649 C CA . SER A 1 84 ? 19.391 10.766 -4.227 1 98.56 84 SER A CA 1
ATOM 650 C C . SER A 1 84 ? 19.922 12.18 -4.438 1 98.56 84 SER A C 1
ATOM 652 O O . SER A 1 84 ? 20.547 12.758 -3.547 1 98.56 84 SER A O 1
ATOM 654 N N . ASP A 1 85 ? 19.641 12.75 -5.594 1 98.25 85 ASP A N 1
ATOM 655 C CA . ASP A 1 85 ? 20.109 14.086 -5.934 1 98.25 85 ASP A CA 1
ATOM 656 C C . ASP A 1 85 ? 19.5 15.133 -5.004 1 98.25 85 ASP A C 1
ATOM 658 O O . ASP A 1 85 ? 20.141 16.125 -4.668 1 98.25 85 ASP A O 1
ATOM 662 N N . LEU A 1 86 ? 18.297 14.93 -4.625 1 98.31 86 LEU A N 1
ATOM 663 C CA . LEU A 1 86 ? 17.578 15.891 -3.799 1 98.31 86 LEU A CA 1
ATOM 664 C C . LEU A 1 86 ? 17.984 15.758 -2.334 1 98.31 86 LEU A C 1
ATOM 666 O O . LEU A 1 86 ? 17.812 16.703 -1.552 1 98.31 86 LEU A O 1
ATOM 670 N N . SER A 1 87 ? 18.438 14.523 -1.969 1 97.44 87 SER A N 1
ATOM 671 C CA . SER A 1 87 ? 18.734 14.25 -0.567 1 97.44 87 SER A CA 1
ATOM 672 C C . SER A 1 87 ? 20.094 14.789 -0.174 1 97.44 87 SER A C 1
ATOM 674 O O . SER A 1 87 ? 20.984 14.93 -1.022 1 97.44 87 SER A O 1
ATOM 676 N N . LYS A 1 88 ? 20.266 15.141 1.059 1 93.25 88 LYS A N 1
ATOM 677 C CA . LYS A 1 88 ? 21.547 15.586 1.598 1 93.25 88 LYS A CA 1
ATOM 678 C C . LYS A 1 88 ? 22.328 14.414 2.189 1 93.25 88 LYS A C 1
ATOM 680 O O . LYS A 1 88 ? 21.75 13.383 2.523 1 93.25 88 LYS A O 1
ATOM 685 N N . GLY A 1 89 ? 23.578 14.594 2.23 1 94.56 89 GLY A N 1
ATOM 686 C CA . GLY A 1 89 ? 24.422 13.562 2.824 1 94.56 89 GLY A CA 1
ATOM 687 C C . GLY A 1 89 ? 24.562 12.328 1.957 1 94.56 89 GLY A C 1
ATOM 688 O O . GLY A 1 89 ? 24.797 12.43 0.753 1 94.56 89 GLY A O 1
ATOM 689 N N . ASP A 1 90 ? 24.391 11.172 2.594 1 97.44 90 ASP A N 1
ATOM 690 C CA . ASP A 1 90 ? 24.641 9.93 1.867 1 97.44 90 ASP A CA 1
ATOM 691 C C . ASP A 1 90 ? 23.344 9.117 1.732 1 97.44 90 ASP A C 1
ATOM 693 O O . ASP A 1 90 ? 23.391 7.883 1.665 1 97.44 90 ASP A O 1
ATOM 697 N N . LEU A 1 91 ? 22.219 9.797 1.897 1 98.44 91 LEU A N 1
ATOM 698 C CA . LEU A 1 91 ? 20.938 9.148 1.595 1 98.44 91 LEU A CA 1
ATOM 699 C C . LEU A 1 91 ? 20.812 8.898 0.098 1 98.44 91 LEU A C 1
ATOM 701 O O . LEU A 1 91 ? 20.172 9.68 -0.613 1 98.44 91 LEU A O 1
ATOM 705 N N . ASN A 1 92 ? 21.266 7.703 -0.362 1 98.31 92 ASN A N 1
ATOM 706 C CA . ASN A 1 92 ? 21.422 7.516 -1.8 1 98.31 92 ASN A CA 1
ATOM 707 C C . ASN A 1 92 ? 20.562 6.363 -2.312 1 98.31 92 ASN A C 1
ATOM 709 O O . ASN A 1 92 ? 20.297 6.273 -3.512 1 98.31 92 ASN A O 1
ATOM 713 N N . TRP A 1 93 ? 20.203 5.449 -1.455 1 98.62 93 TRP A N 1
ATOM 714 C CA . TRP A 1 93 ? 19.531 4.23 -1.893 1 98.62 93 TRP A CA 1
ATOM 715 C C . TRP A 1 93 ? 18.016 4.34 -1.678 1 98.62 93 TRP A C 1
ATOM 717 O O . TRP A 1 93 ? 17.562 4.727 -0.598 1 98.62 93 TRP A O 1
ATOM 727 N N . SER A 1 94 ? 17.25 4.012 -2.699 1 98.81 94 SER A N 1
ATOM 728 C CA . SER A 1 94 ? 15.805 4.082 -2.551 1 98.81 94 SER A CA 1
ATOM 729 C C . SER A 1 94 ? 15.164 2.707 -2.725 1 98.81 94 SER A C 1
ATOM 731 O O . SER A 1 94 ? 15.477 1.984 -3.672 1 98.81 94 SER A O 1
ATOM 733 N N . PHE A 1 95 ? 14.359 2.273 -1.808 1 98.81 95 PHE A N 1
ATOM 734 C CA . PHE A 1 95 ? 13.438 1.151 -1.912 1 98.81 95 PHE A CA 1
ATOM 735 C C . PHE A 1 95 ? 12 1.645 -2.062 1 98.81 95 PHE A C 1
ATOM 737 O O . PHE A 1 95 ? 11.453 2.258 -1.146 1 98.81 95 PHE A O 1
ATOM 744 N N . PHE A 1 96 ? 11.344 1.351 -3.209 1 98.75 96 PHE A N 1
ATOM 745 C CA . PHE A 1 96 ? 10.008 1.882 -3.479 1 98.75 96 PHE A CA 1
ATOM 746 C C . PHE A 1 96 ? 8.93 0.904 -3.025 1 98.75 96 PHE A C 1
ATOM 748 O O . PHE A 1 96 ? 9.086 -0.31 -3.178 1 98.75 96 PHE A O 1
ATOM 755 N N . VAL A 1 97 ? 7.883 1.429 -2.418 1 98.62 97 VAL A N 1
ATOM 756 C CA . VAL A 1 97 ? 6.719 0.675 -1.965 1 98.62 97 VAL A CA 1
ATOM 757 C C . VAL A 1 97 ? 5.445 1.444 -2.301 1 98.62 97 VAL A C 1
ATOM 759 O O . VAL A 1 97 ? 5.473 2.396 -3.084 1 98.62 97 VAL A O 1
ATOM 762 N N . ASN A 1 98 ? 4.254 1.023 -1.73 1 98.06 98 ASN A N 1
ATOM 763 C CA . ASN A 1 98 ? 2.994 1.575 -2.217 1 98.06 98 ASN A CA 1
ATOM 764 C C . ASN A 1 98 ? 2.408 2.586 -1.233 1 98.06 98 ASN A C 1
ATOM 766 O O . ASN A 1 98 ? 1.501 3.342 -1.582 1 98.06 98 ASN A O 1
ATOM 770 N N . SER A 1 99 ? 2.916 2.621 -0.011 1 98.44 99 SER A N 1
ATOM 771 C CA . SER A 1 99 ? 2.332 3.51 0.988 1 98.44 99 SER A CA 1
ATOM 772 C C . SER A 1 99 ? 3.359 3.91 2.041 1 98.44 99 SER A C 1
ATOM 774 O O . SER A 1 99 ? 4.402 3.264 2.178 1 98.44 99 SER A O 1
ATOM 776 N N . GLY A 1 100 ? 3.057 5 2.734 1 98.5 100 GLY A N 1
ATOM 777 C CA . GLY A 1 100 ? 3.906 5.391 3.848 1 98.5 100 GLY A CA 1
ATOM 778 C C . GLY A 1 100 ? 4.023 4.324 4.918 1 98.5 100 GLY A C 1
ATOM 779 O O . GLY A 1 100 ? 5.09 4.145 5.512 1 98.5 100 GLY A O 1
ATOM 780 N N . THR A 1 101 ? 2.908 3.662 5.156 1 98.31 101 THR A N 1
ATOM 781 C CA . THR A 1 101 ? 2.887 2.562 6.113 1 98.31 101 THR A CA 1
ATOM 782 C C . THR A 1 101 ? 3.895 1.485 5.723 1 98.31 101 THR A C 1
ATOM 784 O O . THR A 1 101 ? 4.664 1.011 6.562 1 98.31 101 THR A O 1
ATOM 787 N N . GLU A 1 102 ? 3.918 1.093 4.477 1 98.62 102 GLU A N 1
ATOM 788 C CA . GLU A 1 102 ? 4.859 0.096 3.975 1 98.62 102 GLU A CA 1
ATOM 789 C C . GLU A 1 102 ? 6.289 0.623 4.004 1 98.62 102 GLU A C 1
ATOM 791 O O . GLU A 1 102 ? 7.23 -0.137 4.242 1 98.62 102 GLU A O 1
ATOM 796 N N . ALA A 1 103 ? 6.469 1.911 3.727 1 98.88 103 ALA A N 1
ATOM 797 C CA . ALA A 1 103 ? 7.797 2.516 3.764 1 98.88 103 ALA A CA 1
ATOM 798 C C . ALA A 1 103 ? 8.383 2.467 5.172 1 98.88 103 ALA A C 1
ATOM 800 O O . ALA A 1 103 ? 9.562 2.146 5.352 1 98.88 103 ALA A O 1
ATOM 801 N N . ASN A 1 104 ? 7.551 2.785 6.184 1 98.88 104 ASN A N 1
ATOM 802 C CA . ASN A 1 104 ? 8.016 2.77 7.566 1 98.88 104 ASN A CA 1
ATOM 803 C C . ASN A 1 104 ? 8.312 1.35 8.039 1 98.88 104 ASN A C 1
ATOM 805 O O . ASN A 1 104 ? 9.258 1.128 8.797 1 98.88 104 ASN A O 1
ATOM 809 N N . GLU A 1 105 ? 7.516 0.388 7.629 1 98.62 105 GLU A N 1
ATOM 810 C CA . GLU A 1 105 ? 7.809 -1.005 7.953 1 98.62 105 GLU A CA 1
ATOM 811 C C . GLU A 1 105 ? 9.102 -1.465 7.289 1 98.62 105 GLU A C 1
ATOM 813 O O . GLU A 1 105 ? 9.875 -2.225 7.879 1 98.62 105 GLU A O 1
ATOM 818 N N . THR A 1 106 ? 9.297 -1.043 6.055 1 98.75 106 THR A N 1
ATOM 819 C CA . THR A 1 106 ? 10.539 -1.365 5.352 1 98.75 106 THR A CA 1
ATOM 820 C C . THR A 1 106 ? 11.742 -0.756 6.066 1 98.75 106 THR A C 1
ATOM 822 O O . THR A 1 106 ? 12.781 -1.407 6.211 1 98.75 106 THR A O 1
ATOM 825 N N . ALA A 1 107 ? 11.586 0.499 6.508 1 98.94 107 ALA A N 1
ATOM 826 C CA . ALA A 1 107 ? 12.648 1.163 7.254 1 98.94 107 ALA A CA 1
ATOM 827 C C . ALA A 1 107 ? 13 0.39 8.523 1 98.94 107 ALA A C 1
ATOM 829 O O . ALA A 1 107 ? 14.172 0.198 8.836 1 98.94 107 ALA A O 1
ATOM 830 N N . MET A 1 108 ? 12 -0.023 9.242 1 98.69 108 MET A N 1
ATOM 831 C CA . MET A 1 108 ? 12.172 -0.83 10.445 1 98.69 108 MET A CA 1
ATOM 832 C C . MET A 1 108 ? 12.961 -2.1 10.141 1 98.69 108 MET A C 1
ATOM 834 O O . MET A 1 108 ? 13.914 -2.426 10.844 1 98.69 108 MET A O 1
ATOM 838 N N . LYS A 1 109 ? 12.609 -2.777 9.125 1 98.62 109 LYS A N 1
ATOM 839 C CA . LYS A 1 109 ? 13.219 -4.055 8.773 1 98.62 109 LYS A CA 1
ATOM 840 C C . LYS A 1 109 ? 14.664 -3.861 8.305 1 98.62 109 LYS A C 1
ATOM 842 O O . LYS A 1 109 ? 15.531 -4.672 8.617 1 98.62 109 LYS A O 1
ATOM 847 N N . ILE A 1 110 ? 14.898 -2.805 7.516 1 98.81 110 ILE A N 1
ATOM 848 C CA . ILE A 1 110 ? 16.25 -2.508 7.066 1 98.81 110 ILE A CA 1
ATOM 849 C C . ILE A 1 110 ? 17.141 -2.197 8.273 1 98.81 110 ILE A C 1
ATOM 851 O O . ILE A 1 110 ? 18.297 -2.623 8.328 1 98.81 110 ILE A O 1
ATOM 855 N N . ALA A 1 111 ? 16.578 -1.434 9.242 1 98.88 111 ALA A N 1
ATOM 856 C CA . ALA A 1 111 ? 17.344 -1.105 10.445 1 98.88 111 ALA A CA 1
ATOM 857 C C . ALA A 1 111 ? 17.766 -2.369 11.188 1 98.88 111 ALA A C 1
ATOM 859 O O . ALA A 1 111 ? 18.938 -2.508 11.57 1 98.88 111 ALA A O 1
ATOM 860 N N . ILE A 1 112 ? 16.875 -3.287 11.391 1 98.69 112 ILE A N 1
ATOM 861 C CA . ILE A 1 112 ? 17.172 -4.547 12.062 1 98.69 112 ILE A CA 1
ATOM 862 C C . ILE A 1 112 ? 18.188 -5.348 11.25 1 98.69 112 ILE A C 1
ATOM 864 O O . ILE A 1 112 ? 19.172 -5.848 11.797 1 98.69 112 ILE A O 1
ATOM 868 N N . GLN A 1 113 ? 17.938 -5.453 9.969 1 98.56 113 GLN A N 1
ATOM 869 C CA . GLN A 1 113 ? 18.797 -6.234 9.078 1 98.56 113 GLN A CA 1
ATOM 870 C C . GLN A 1 113 ? 20.219 -5.664 9.047 1 98.56 113 GLN A C 1
ATOM 872 O O . GLN A 1 113 ? 21.188 -6.414 8.93 1 98.56 113 GLN A O 1
ATOM 877 N N . HIS A 1 114 ? 20.328 -4.297 9.078 1 98.81 114 HIS A N 1
ATOM 878 C CA . HIS A 1 114 ? 21.625 -3.631 9.133 1 98.81 114 HIS A CA 1
ATOM 879 C C . HIS A 1 114 ? 22.5 -4.223 10.227 1 98.81 114 HIS A C 1
ATOM 881 O O . HIS A 1 114 ? 23.672 -4.543 9.984 1 98.81 114 HIS A O 1
ATOM 887 N N . PHE A 1 115 ? 21.969 -4.387 11.398 1 98.81 115 PHE A N 1
ATOM 888 C CA . PHE A 1 115 ? 22.734 -4.887 12.531 1 98.81 115 PHE A CA 1
ATOM 889 C C . PHE A 1 115 ? 22.969 -6.391 12.414 1 98.81 115 PHE A C 1
ATOM 891 O O . PHE A 1 115 ? 24.031 -6.895 12.758 1 98.81 115 PHE A O 1
ATOM 898 N N . GLN A 1 116 ? 21.922 -7.09 11.898 1 98.56 116 GLN A N 1
ATOM 899 C CA . GLN A 1 116 ? 22.094 -8.523 11.695 1 98.56 116 GLN A CA 1
ATOM 900 C C . GLN A 1 116 ? 23.266 -8.812 10.742 1 98.56 116 GLN A C 1
ATOM 902 O O . GLN A 1 116 ? 24.047 -9.734 10.969 1 98.56 116 GLN A O 1
ATOM 907 N N . GLU A 1 117 ? 23.359 -8.016 9.672 1 98.38 117 GLU A N 1
ATOM 908 C CA . GLU A 1 117 ? 24.422 -8.18 8.68 1 98.38 117 GLU A CA 1
ATOM 909 C C . GLU A 1 117 ? 25.797 -7.848 9.273 1 98.38 117 GLU A C 1
ATOM 911 O O . GLU A 1 117 ? 26.812 -8.281 8.742 1 98.38 117 GLU A O 1
ATOM 916 N N . ARG A 1 118 ? 25.828 -7.137 10.406 1 98.25 118 ARG A N 1
ATOM 917 C CA . ARG A 1 118 ? 27.047 -6.797 11.117 1 98.25 118 ARG A CA 1
ATOM 918 C C . ARG A 1 118 ? 27.359 -7.82 12.211 1 98.25 118 ARG A C 1
ATOM 920 O O . ARG A 1 118 ? 28.297 -7.652 12.984 1 98.25 118 ARG A O 1
ATOM 927 N N . GLY A 1 119 ? 26.531 -8.859 12.305 1 98.06 119 GLY A N 1
ATOM 928 C CA . GLY A 1 119 ? 26.719 -9.898 13.297 1 98.06 119 GLY A CA 1
ATOM 929 C C . GLY A 1 119 ? 26.062 -9.586 14.633 1 98.06 119 GLY A C 1
ATOM 930 O O . GLY A 1 119 ? 26.25 -10.312 15.609 1 98.06 119 GLY A O 1
ATOM 931 N N . ILE A 1 120 ? 25.312 -8.508 14.727 1 98.12 120 ILE A N 1
ATOM 932 C CA . ILE A 1 120 ? 24.609 -8.117 15.938 1 98.12 120 ILE A CA 1
ATOM 933 C C . ILE A 1 120 ? 23.156 -8.555 15.852 1 98.12 120 ILE A C 1
ATOM 935 O O . ILE A 1 120 ? 22.344 -7.926 15.164 1 98.12 120 ILE A O 1
ATOM 939 N N . GLN A 1 121 ? 22.719 -9.539 16.609 1 96.69 121 GLN A N 1
ATOM 940 C CA . GLN A 1 121 ? 21.438 -10.211 16.391 1 96.69 121 GLN A CA 1
ATOM 941 C C . GLN A 1 121 ? 20.391 -9.734 17.391 1 96.69 121 GLN A C 1
ATOM 943 O O . GLN A 1 121 ? 19.203 -10 17.234 1 96.69 121 GLN A O 1
ATOM 948 N N . GLY A 1 122 ? 20.781 -8.969 18.328 1 96.75 122 GLY A N 1
ATOM 949 C CA . GLY A 1 122 ? 19.875 -8.672 19.438 1 96.75 122 GLY A CA 1
ATOM 950 C C . GLY A 1 122 ? 19.094 -7.387 19.234 1 96.75 122 GLY A C 1
ATOM 951 O O . GLY A 1 122 ? 18.125 -7.125 19.953 1 96.75 122 GLY A O 1
ATOM 952 N N . LYS A 1 123 ? 19.438 -6.574 18.203 1 98.06 123 LYS A N 1
ATOM 953 C CA . LYS A 1 123 ? 18.797 -5.273 18 1 98.06 123 LYS A CA 1
ATOM 954 C C . LYS A 1 123 ? 17.5 -5.406 17.203 1 98.06 123 LYS A C 1
ATOM 956 O O . LYS A 1 123 ? 17.531 -5.344 15.969 1 98.06 123 LYS A O 1
ATOM 961 N N . HIS A 1 124 ? 16.391 -5.449 17.906 1 97.06 124 HIS A N 1
ATOM 962 C CA . HIS A 1 124 ? 15.125 -5.664 17.234 1 97.06 124 HIS A CA 1
ATOM 963 C C . HIS A 1 124 ? 14.125 -4.562 17.562 1 97.06 124 HIS A C 1
ATOM 965 O O . HIS A 1 124 ? 13.109 -4.41 16.875 1 97.06 124 HIS A O 1
ATOM 971 N N . LYS A 1 125 ? 14.383 -3.754 18.516 1 98.12 125 LYS A N 1
ATOM 972 C CA . LYS A 1 125 ? 13.43 -2.752 18.984 1 98.12 125 LYS A CA 1
ATOM 973 C C . LYS A 1 125 ? 13.602 -1.437 18.234 1 98.12 125 LYS A C 1
ATOM 975 O O . LYS A 1 125 ? 14.719 -1.033 17.922 1 98.12 125 LYS A O 1
ATOM 980 N N . ILE A 1 126 ? 12.539 -0.826 17.922 1 98.81 126 ILE A N 1
ATOM 981 C CA . ILE A 1 126 ? 12.492 0.523 17.375 1 98.81 126 ILE A CA 1
ATOM 982 C C . ILE A 1 126 ? 11.828 1.465 18.375 1 98.81 126 ILE A C 1
ATOM 984 O O . ILE A 1 126 ? 10.656 1.28 18.734 1 98.81 126 ILE A O 1
ATOM 988 N N . LEU A 1 127 ? 12.492 2.424 18.859 1 98.81 127 LEU A N 1
ATOM 989 C CA . LEU A 1 127 ? 11.883 3.402 19.75 1 98.81 127 LEU A CA 1
ATOM 990 C C . LEU A 1 127 ? 11.211 4.516 18.969 1 98.81 127 LEU A C 1
ATOM 992 O O . LEU A 1 127 ? 11.602 4.805 17.828 1 98.81 127 LEU A O 1
ATOM 996 N N . SER A 1 128 ? 10.18 5.094 19.531 1 98.81 128 SER A N 1
ATOM 997 C CA . SER A 1 128 ? 9.469 6.211 18.922 1 98.81 128 SER A CA 1
ATOM 998 C C . SER A 1 128 ? 8.867 7.125 19.984 1 98.81 128 SER A C 1
ATOM 1000 O O . SER A 1 128 ? 9.094 6.93 21.188 1 98.81 128 SER A O 1
ATOM 1002 N N . ARG A 1 129 ? 8.109 8.133 19.547 1 98.06 129 ARG A N 1
ATOM 1003 C CA . ARG A 1 129 ? 7.469 9.094 20.438 1 98.06 129 ARG A CA 1
ATOM 1004 C C . ARG A 1 129 ? 6.004 8.742 20.672 1 98.06 129 ARG A C 1
ATOM 1006 O O . ARG A 1 129 ? 5.359 8.141 19.797 1 98.06 129 ARG A O 1
ATOM 1013 N N . TRP A 1 130 ? 5.625 9.125 21.859 1 96.5 130 TRP A N 1
ATOM 1014 C CA . TRP A 1 130 ? 4.184 9.328 21.969 1 96.5 130 TRP A CA 1
ATOM 1015 C C . TRP A 1 130 ? 3.74 10.539 21.156 1 96.5 130 TRP A C 1
ATOM 1017 O O . TRP A 1 130 ? 4.562 11.391 20.797 1 96.5 130 TRP A O 1
ATOM 1027 N N . MET A 1 131 ? 2.451 10.641 20.828 1 96.69 131 MET A N 1
ATOM 1028 C CA . MET A 1 131 ? 1.917 11.664 19.922 1 96.69 131 MET A CA 1
ATOM 1029 C C . MET A 1 131 ? 2.611 11.609 18.562 1 96.69 131 MET A C 1
ATOM 1031 O O . MET A 1 131 ? 3.195 12.602 18.125 1 96.69 131 MET A O 1
ATOM 1035 N N . SER A 1 132 ? 2.512 10.547 17.938 1 97.81 132 SER A N 1
ATOM 1036 C CA . SER A 1 132 ? 3.117 10.289 16.641 1 97.81 132 SER A CA 1
ATOM 1037 C C . SER A 1 132 ? 2.293 9.289 15.836 1 97.81 132 SER A C 1
ATOM 1039 O O . SER A 1 132 ? 1.42 8.609 16.391 1 97.81 132 SER A O 1
ATOM 1041 N N . TYR A 1 133 ? 2.439 9.258 14.602 1 98.19 133 TYR A N 1
ATOM 1042 C CA . TYR A 1 133 ? 1.771 8.32 13.703 1 98.19 133 TYR A CA 1
ATOM 1043 C C . TYR A 1 133 ? 2.699 7.898 12.57 1 98.19 133 TYR A C 1
ATOM 1045 O O . TYR A 1 133 ? 3.195 8.734 11.82 1 98.19 133 TYR A O 1
ATOM 1053 N N . HIS A 1 134 ? 2.912 6.539 12.445 1 98.88 134 HIS A N 1
ATOM 1054 C CA . HIS A 1 134 ? 3.836 6.008 11.453 1 98.88 134 HIS A CA 1
ATOM 1055 C C . HIS A 1 134 ? 3.148 4.988 10.555 1 98.88 134 HIS A C 1
ATOM 1057 O O . HIS A 1 134 ? 3.805 4.328 9.742 1 98.88 134 HIS A O 1
ATOM 1063 N N . GLY A 1 135 ? 1.871 4.793 10.68 1 98.31 135 GLY A N 1
ATOM 1064 C CA . GLY A 1 135 ? 1.123 3.895 9.812 1 98.31 135 GLY A CA 1
ATOM 1065 C C . GLY A 1 135 ? 0.168 2.992 10.57 1 98.31 135 GLY A C 1
ATOM 1066 O O . GLY A 1 135 ? 0.088 3.057 11.797 1 98.31 135 GLY A O 1
ATOM 1067 N N . ILE A 1 136 ? -0.566 2.172 9.828 1 98.12 136 ILE A N 1
ATOM 1068 C CA . ILE A 1 136 ? -1.725 1.51 10.422 1 98.12 136 ILE A CA 1
ATOM 1069 C C . ILE A 1 136 ? -1.481 0.004 10.484 1 98.12 136 ILE A C 1
ATOM 1071 O O . ILE A 1 136 ? -2.193 -0.716 11.188 1 98.12 136 ILE A O 1
ATOM 1075 N N . THR A 1 137 ? -0.474 -0.595 9.703 1 98.06 137 THR A N 1
ATOM 1076 C CA . THR A 1 137 ? -0.154 -2.014 9.82 1 98.06 137 THR A CA 1
ATOM 1077 C C . THR A 1 137 ? 0.485 -2.316 11.172 1 98.06 137 THR A C 1
ATOM 1079 O O . THR A 1 137 ? 0.924 -1.405 11.875 1 98.06 137 THR A O 1
ATOM 1082 N N . MET A 1 138 ? 0.564 -3.514 11.523 1 98.12 138 MET A N 1
ATOM 1083 C CA . MET A 1 138 ? 0.899 -3.873 12.898 1 98.12 138 MET A CA 1
ATOM 1084 C C . MET A 1 138 ? 2.289 -3.367 13.273 1 98.12 138 MET A C 1
ATOM 1086 O O . MET A 1 138 ? 2.5 -2.879 14.383 1 98.12 138 MET A O 1
ATOM 1090 N N . GLY A 1 139 ? 3.242 -3.527 12.344 1 98.38 139 GLY A N 1
ATOM 1091 C CA . GLY A 1 139 ? 4.566 -2.984 12.602 1 98.38 139 GLY A CA 1
ATOM 1092 C C . GLY A 1 139 ? 4.582 -1.469 12.68 1 98.38 139 GLY A C 1
ATOM 1093 O O . GLY A 1 139 ? 5.148 -0.896 13.609 1 98.38 139 GLY A O 1
ATOM 1094 N N . ALA A 1 140 ? 3.936 -0.819 11.734 1 98.69 140 ALA A N 1
ATOM 1095 C CA . ALA A 1 140 ? 3.879 0.64 11.695 1 98.69 140 ALA A CA 1
ATOM 1096 C C . ALA A 1 140 ? 3.084 1.19 12.875 1 98.69 140 ALA A C 1
ATOM 1098 O O . ALA A 1 140 ? 3.455 2.211 13.461 1 98.69 140 ALA A O 1
ATOM 1099 N N . LEU A 1 141 ? 2.002 0.532 13.188 1 98.56 141 LEU A N 1
ATOM 1100 C CA . LEU A 1 141 ? 1.18 0.955 14.32 1 98.56 141 LEU A CA 1
ATOM 1101 C C . LEU A 1 141 ? 1.934 0.784 15.633 1 98.56 141 LEU A C 1
ATOM 1103 O O . LEU A 1 141 ? 1.774 1.588 16.562 1 98.56 141 LEU A O 1
ATOM 1107 N N . SER A 1 142 ? 2.752 -0.255 15.734 1 98.62 142 SER A N 1
ATOM 1108 C CA . SER A 1 142 ? 3.602 -0.442 16.906 1 98.62 142 SER A CA 1
ATOM 1109 C C . SER A 1 142 ? 4.543 0.743 17.109 1 98.62 142 SER A C 1
ATOM 1111 O O . SER A 1 142 ? 4.844 1.122 18.234 1 98.62 142 SER A O 1
ATOM 1113 N N . MET A 1 143 ? 4.961 1.339 16.047 1 98.69 143 MET A N 1
ATOM 1114 C CA . MET A 1 143 ? 5.875 2.477 16.094 1 98.69 143 MET A CA 1
ATOM 1115 C C . MET A 1 143 ? 5.113 3.775 16.344 1 98.69 143 MET A C 1
ATOM 1117 O O . MET A 1 143 ? 5.707 4.793 16.703 1 98.69 143 MET A O 1
ATOM 1121 N N . SER A 1 144 ? 3.789 3.752 16.172 1 98.38 144 SER A N 1
ATOM 1122 C CA . SER A 1 144 ? 2.963 4.945 16.312 1 98.38 144 SER A CA 1
ATOM 1123 C C . SER A 1 144 ? 2.543 5.152 17.766 1 98.38 144 SER A C 1
ATOM 1125 O O . SER A 1 144 ? 2.008 4.238 18.406 1 98.38 144 SER A O 1
ATOM 1127 N N . GLY A 1 145 ? 2.848 6.332 18.359 1 97.38 145 GLY A N 1
ATOM 1128 C CA . GLY A 1 145 ? 2.346 6.684 19.688 1 97.38 145 GLY A CA 1
ATOM 1129 C C . GLY A 1 145 ? 0.989 7.363 19.641 1 97.38 145 GLY A C 1
ATOM 1130 O O . GLY A 1 145 ? 0.807 8.43 20.234 1 97.38 145 GLY A O 1
ATOM 1131 N N . HIS A 1 146 ? 0.028 6.809 18.906 1 95.94 146 HIS A N 1
ATOM 1132 C CA . HIS A 1 146 ? -1.322 7.32 18.703 1 95.94 146 HIS A CA 1
ATOM 1133 C C . HIS A 1 146 ? -2.348 6.504 19.484 1 95.94 146 HIS A C 1
ATOM 1135 O O . HIS A 1 146 ? -2.902 5.535 18.969 1 95.94 146 HIS A O 1
ATOM 1141 N N . PRO A 1 147 ? -2.758 6.965 20.688 1 94.81 147 PRO A N 1
ATOM 1142 C CA . PRO A 1 147 ? -3.564 6.129 21.578 1 94.81 147 PRO A CA 1
ATOM 1143 C C . PRO A 1 147 ? -4.875 5.676 20.938 1 94.81 147 PRO A C 1
ATOM 1145 O O . PRO A 1 147 ? -5.273 4.52 21.094 1 94.81 147 PRO A O 1
ATOM 1148 N N . LEU A 1 148 ? -5.586 6.535 20.234 1 94.12 148 LEU A N 1
ATOM 1149 C CA . LEU A 1 148 ? -6.891 6.207 19.672 1 94.12 148 LEU A CA 1
ATOM 1150 C C . LEU A 1 148 ? -6.766 5.113 18.609 1 94.12 148 LEU A C 1
ATOM 1152 O O . LEU A 1 148 ? -7.637 4.25 18.5 1 94.12 148 LEU A O 1
ATOM 1156 N N . ARG A 1 149 ? -5.703 5.07 17.844 1 94.81 149 ARG A N 1
ATOM 1157 C CA . ARG A 1 149 ? -5.531 4.078 16.781 1 94.81 149 ARG A CA 1
ATOM 1158 C C . ARG A 1 149 ? -4.969 2.775 17.344 1 94.81 149 ARG A C 1
ATOM 1160 O O . ARG A 1 149 ? -5.156 1.71 16.75 1 94.81 149 ARG A O 1
ATOM 1167 N N . ARG A 1 150 ? -4.312 2.828 18.484 1 95.94 150 ARG A N 1
ATOM 1168 C CA . ARG A 1 150 ? -3.701 1.659 19.109 1 95.94 150 ARG A CA 1
ATOM 1169 C C . ARG A 1 150 ? -4.723 0.875 19.922 1 95.94 150 ARG A C 1
ATOM 1171 O O . ARG A 1 150 ? -4.578 -0.335 20.109 1 95.94 150 ARG A O 1
ATOM 1178 N N . GLN A 1 151 ? -5.723 1.552 20.422 1 95.19 151 GLN A N 1
ATOM 1179 C CA . GLN A 1 151 ? -6.531 1.1 21.547 1 95.19 151 GLN A CA 1
ATOM 1180 C C . GLN A 1 151 ? -7.102 -0.292 21.281 1 95.19 151 GLN A C 1
ATOM 1182 O O . GLN A 1 151 ? -7.16 -1.123 22.188 1 95.19 151 GLN A O 1
ATOM 1187 N N . ARG A 1 152 ? -7.492 -0.625 20.094 1 95.5 152 ARG A N 1
ATOM 1188 C CA . ARG A 1 152 ? -8.164 -1.891 19.812 1 95.5 152 ARG A CA 1
ATOM 1189 C C . ARG A 1 152 ? -7.156 -3.033 19.719 1 95.5 152 ARG A C 1
ATOM 1191 O O . ARG A 1 152 ? -7.527 -4.203 19.812 1 95.5 152 ARG A O 1
ATOM 1198 N N . PHE A 1 153 ? -5.859 -2.68 19.562 1 97.25 153 PHE A N 1
ATOM 1199 C CA . PHE A 1 153 ? -4.91 -3.723 19.188 1 97.25 153 PHE A CA 1
ATOM 1200 C C . PHE A 1 153 ? -3.725 -3.746 20.141 1 97.25 153 PHE A C 1
ATOM 1202 O O . PHE A 1 153 ? -2.695 -4.355 19.844 1 97.25 153 PHE A O 1
ATOM 1209 N N . VAL A 1 154 ? -3.826 -3.119 21.234 1 95.75 154 VAL A N 1
ATOM 1210 C CA . VAL A 1 154 ? -2.729 -2.941 22.188 1 95.75 154 VAL A CA 1
ATOM 1211 C C . VAL A 1 154 ? -2.131 -4.301 22.547 1 95.75 154 VAL A C 1
ATOM 1213 O O . VAL A 1 154 ? -0.913 -4.43 22.688 1 95.75 154 VAL A O 1
ATOM 1216 N N . SER A 1 155 ? -2.936 -5.367 22.641 1 94.12 155 SER A N 1
ATOM 1217 C CA . SER A 1 155 ? -2.504 -6.68 23.094 1 94.12 155 SER A CA 1
ATOM 1218 C C . SER A 1 155 ? -1.561 -7.336 22.094 1 94.12 155 SER A C 1
ATOM 1220 O O . SER A 1 155 ? -0.825 -8.266 22.453 1 94.12 155 SER A O 1
ATOM 1222 N N . ILE A 1 156 ? -1.548 -6.855 20.875 1 95 156 ILE A N 1
ATOM 1223 C CA . ILE A 1 156 ? -0.729 -7.516 19.859 1 95 156 ILE A CA 1
ATOM 1224 C C . ILE A 1 156 ? 0.237 -6.508 19.234 1 95 156 ILE A C 1
ATOM 1226 O O . ILE A 1 156 ? 0.787 -6.75 18.172 1 95 156 ILE A O 1
ATOM 1230 N N . LEU A 1 157 ? 0.41 -5.371 19.859 1 96.94 157 LEU A N 1
ATOM 1231 C CA . LEU A 1 157 ? 1.366 -4.359 19.422 1 96.94 157 LEU A CA 1
ATOM 1232 C C . LEU A 1 157 ? 2.623 -4.391 20.281 1 96.94 157 LEU A C 1
ATOM 1234 O O . LEU A 1 157 ? 2.562 -4.734 21.469 1 96.94 157 LEU A O 1
ATOM 1238 N N . GLU A 1 158 ? 3.754 -4.047 19.656 1 96.31 158 GLU A N 1
ATOM 1239 C CA . GLU A 1 158 ? 4.965 -3.777 20.422 1 96.31 158 GLU A CA 1
ATOM 1240 C C . GLU A 1 158 ? 4.883 -2.426 21.125 1 96.31 158 GLU A C 1
ATOM 1242 O O . GLU A 1 158 ? 4.168 -1.528 20.672 1 96.31 158 GLU A O 1
ATOM 1247 N N . ASP A 1 159 ? 5.598 -2.344 22.25 1 94.81 159 ASP A N 1
ATOM 1248 C CA . ASP A 1 159 ? 5.648 -1.093 23 1 94.81 159 ASP A CA 1
ATOM 1249 C C . ASP A 1 159 ? 6.848 -0.246 22.578 1 94.81 159 ASP A C 1
ATOM 1251 O O . ASP A 1 159 ? 7.789 -0.061 23.359 1 94.81 159 ASP A O 1
ATOM 1255 N N . TYR A 1 160 ? 6.688 0.399 21.484 1 96.81 160 TYR A N 1
ATOM 1256 C CA . TYR A 1 160 ? 7.801 1.133 20.891 1 96.81 160 TYR A CA 1
ATOM 1257 C C . TYR A 1 160 ? 7.781 2.594 21.328 1 96.81 160 TYR A C 1
ATOM 1259 O O . TYR A 1 160 ? 8.836 3.188 21.578 1 96.81 160 TYR A O 1
ATOM 1267 N N . PRO A 1 161 ? 6.645 3.234 21.484 1 96.62 161 PRO A N 1
ATOM 1268 C CA . PRO A 1 161 ? 6.652 4.613 21.969 1 96.62 161 PRO A CA 1
ATOM 1269 C C . PRO A 1 161 ? 7.172 4.723 23.406 1 96.62 161 PRO A C 1
ATOM 1271 O O . PRO A 1 161 ? 6.633 4.082 24.312 1 96.62 161 PRO A O 1
ATOM 1274 N N . THR A 1 162 ? 8.172 5.574 23.578 1 96.06 162 THR A N 1
ATOM 1275 C CA . THR A 1 162 ? 8.844 5.551 24.875 1 96.06 162 THR A CA 1
ATOM 1276 C C . THR A 1 162 ? 9.102 6.969 25.375 1 96.06 162 THR A C 1
ATOM 1278 O O . THR A 1 162 ? 9.336 7.18 26.562 1 96.06 162 THR A O 1
ATOM 1281 N N . ILE A 1 163 ? 9.172 7.949 24.484 1 97.19 163 ILE A N 1
ATOM 1282 C CA . ILE A 1 163 ? 9.555 9.281 24.938 1 97.19 163 ILE A CA 1
ATOM 1283 C C . ILE A 1 163 ? 8.461 10.281 24.562 1 97.19 163 ILE A C 1
ATOM 1285 O O . ILE A 1 163 ? 7.633 10.008 23.688 1 97.19 163 ILE A O 1
ATOM 1289 N N . PRO A 1 164 ? 8.422 11.445 25.203 1 97 164 PRO A N 1
ATOM 1290 C CA . PRO A 1 164 ? 7.402 12.445 24.906 1 97 164 PRO A CA 1
ATOM 1291 C C . PRO A 1 164 ? 7.672 13.188 23.594 1 97 164 PRO A C 1
ATOM 1293 O O . PRO A 1 164 ? 8.812 13.219 23.125 1 97 164 PRO A O 1
ATOM 1296 N N . ALA A 1 165 ? 6.645 13.758 23.047 1 96.81 165 ALA A N 1
ATOM 1297 C CA . ALA A 1 165 ? 6.746 14.648 21.906 1 96.81 165 ALA A CA 1
ATOM 1298 C C . ALA A 1 165 ? 7.367 15.984 22.297 1 96.81 165 ALA A C 1
ATOM 1300 O O . ALA A 1 165 ? 7.246 16.422 23.438 1 96.81 165 ALA A O 1
ATOM 1301 N N . PRO A 1 166 ? 8.078 16.625 21.375 1 97.31 166 PRO A N 1
ATOM 1302 C CA . PRO A 1 166 ? 8.586 17.984 21.625 1 97.31 166 PRO A CA 1
ATOM 1303 C C . PRO A 1 166 ? 7.512 19.062 21.469 1 97.31 166 PRO A C 1
ATOM 1305 O O . PRO A 1 166 ? 7.613 19.906 20.594 1 97.31 166 PRO A O 1
ATOM 1308 N N . TYR A 1 167 ? 6.555 19 22.375 1 96.94 167 TYR A N 1
ATOM 1309 C CA . TYR A 1 167 ? 5.348 19.828 22.344 1 96.94 167 TYR A CA 1
ATOM 1310 C C . TYR A 1 167 ? 5.426 20.953 23.359 1 96.94 167 TYR A C 1
ATOM 1312 O O . TYR A 1 167 ? 4.773 20.906 24.406 1 96.94 167 TYR A O 1
ATOM 1320 N N . CYS A 1 168 ? 6.145 22.047 23 1 95.62 168 CYS A N 1
ATOM 1321 C CA . CYS A 1 168 ? 6.453 23.125 23.938 1 95.62 168 CYS A CA 1
ATOM 1322 C C . CYS A 1 168 ? 5.184 23.859 24.359 1 95.62 168 CYS A C 1
ATOM 1324 O O . CYS A 1 168 ? 5.078 24.312 25.5 1 95.62 168 CYS A O 1
ATOM 1326 N N . PHE A 1 169 ? 4.191 24 23.469 1 95.06 169 PHE A N 1
ATOM 1327 C CA . PHE A 1 169 ? 2.965 24.734 23.75 1 95.06 169 PHE A CA 1
ATOM 1328 C C . PHE A 1 169 ? 2.209 24.094 24.906 1 95.06 169 PHE A C 1
ATOM 1330 O O . PHE A 1 169 ? 1.643 24.781 25.75 1 95.06 169 PHE A O 1
ATOM 1337 N N . ARG A 1 170 ? 2.17 22.781 24.859 1 94.12 170 ARG A N 1
ATOM 1338 C CA . ARG A 1 170 ? 1.671 21.953 25.953 1 94.12 170 ARG A CA 1
ATOM 1339 C C . ARG A 1 170 ? 2.68 20.875 26.344 1 94.12 170 ARG A C 1
ATOM 1341 O O . ARG A 1 170 ? 2.453 19.703 26.094 1 94.12 170 ARG A O 1
ATOM 1348 N N . CYS A 1 171 ? 3.619 21.344 27.062 1 94.5 171 CYS A N 1
ATOM 1349 C CA . CYS A 1 171 ? 4.793 20.516 27.312 1 94.5 171 CYS A CA 1
ATOM 1350 C C . CYS A 1 171 ? 4.43 19.312 28.172 1 94.5 171 CYS A C 1
ATOM 1352 O O . CYS A 1 171 ? 3.975 19.469 29.297 1 94.5 171 CYS A O 1
ATOM 1354 N N . PRO A 1 172 ? 4.75 18.141 27.625 1 91.94 172 PRO A N 1
ATOM 1355 C CA . PRO A 1 172 ? 4.395 16.922 28.375 1 91.94 172 PRO A CA 1
ATOM 1356 C C . PRO A 1 172 ? 5.227 16.75 29.641 1 91.94 172 PRO A C 1
ATOM 1358 O O . PRO A 1 172 ? 4.801 16.062 30.578 1 91.94 172 PRO A O 1
ATOM 1361 N N . VAL A 1 173 ? 6.352 17.359 29.75 1 91.5 173 VAL A N 1
ATOM 1362 C CA . VAL A 1 173 ? 7.203 17.219 30.922 1 91.5 173 VAL A CA 1
ATOM 1363 C C . VAL A 1 173 ? 7.094 18.469 31.812 1 91.5 173 VAL A C 1
ATOM 1365 O O . VAL A 1 173 ? 7.805 18.594 32.812 1 91.5 173 VAL A O 1
ATOM 1368 N N . GLN A 1 174 ? 6.309 19.375 31.469 1 92.25 174 GLN A N 1
ATOM 1369 C CA . GLN A 1 174 ? 5.953 20.547 32.25 1 92.25 174 GLN A CA 1
ATOM 1370 C C . GLN A 1 174 ? 7.176 21.422 32.531 1 92.25 174 GLN A C 1
ATOM 1372 O O . GLN A 1 174 ? 7.434 21.781 33.688 1 92.25 174 GLN A O 1
ATOM 1377 N N . LYS A 1 175 ? 7.934 21.703 31.516 1 94 175 LYS A N 1
ATOM 1378 C CA . LYS A 1 175 ? 9.094 22.594 31.578 1 94 175 LYS A CA 1
ATOM 1379 C C . LYS A 1 175 ? 9.008 23.672 30.484 1 94 175 LYS A C 1
ATOM 1381 O O . LYS A 1 175 ? 8.047 23.703 29.719 1 94 175 LYS A O 1
ATOM 1386 N N . VAL A 1 176 ? 9.992 24.641 30.547 1 94.31 176 VAL A N 1
ATOM 1387 C CA . VAL A 1 176 ? 9.945 25.781 29.641 1 94.31 176 VAL A CA 1
ATOM 1388 C C . VAL A 1 176 ? 11.227 25.828 28.797 1 94.31 176 VAL A C 1
ATOM 1390 O O . VAL A 1 176 ? 12.328 25.797 29.344 1 94.31 176 VAL A O 1
ATOM 1393 N N . TYR A 1 177 ? 11.055 25.859 27.562 1 92.81 177 TYR A N 1
ATOM 1394 C CA . TYR A 1 177 ? 12.188 26.016 26.656 1 92.81 177 TYR A CA 1
ATOM 1395 C C . TYR A 1 177 ? 12.758 27.422 26.75 1 92.81 177 TYR A C 1
ATOM 1397 O O . TYR A 1 177 ? 12.008 28.406 26.828 1 92.81 177 TYR A O 1
ATOM 1405 N N . PRO A 1 178 ? 13.914 27.594 26.766 1 94.25 178 PRO A N 1
ATOM 1406 C CA . PRO A 1 178 ? 14.992 26.609 26.578 1 94.25 178 PRO A CA 1
ATOM 1407 C C . PRO A 1 178 ? 15.578 26.125 27.906 1 94.25 178 PRO A C 1
ATOM 1409 O O . PRO A 1 178 ? 16.531 25.344 27.906 1 94.25 178 PRO A O 1
ATOM 1412 N N . THR A 1 179 ? 15.008 26.562 28.969 1 94.81 179 THR A N 1
ATOM 1413 C CA . THR A 1 179 ? 15.57 26.234 30.281 1 94.81 179 THR A CA 1
ATOM 1414 C C . THR A 1 179 ? 15.422 24.734 30.562 1 94.81 179 THR A C 1
ATOM 1416 O O . THR A 1 179 ? 16.156 24.188 31.391 1 94.81 179 THR A O 1
ATOM 1419 N N . CYS A 1 180 ? 14.555 24.141 29.875 1 95.25 180 CYS A N 1
ATOM 1420 C CA . CYS A 1 180 ? 14.297 22.719 30.062 1 95.25 180 CYS A CA 1
ATOM 1421 C C . CYS A 1 180 ? 15.461 21.875 29.547 1 95.25 180 CYS A C 1
ATOM 1423 O O . CYS A 1 180 ? 15.547 20.688 29.828 1 95.25 180 CYS A O 1
ATOM 1425 N N . GLN A 1 181 ? 16.406 22.516 28.797 1 94.69 181 GLN A N 1
ATOM 1426 C CA . GLN A 1 181 ? 17.578 21.859 28.234 1 94.69 181 GLN A CA 1
ATOM 1427 C C . GLN A 1 181 ? 17.172 20.656 27.391 1 94.69 181 GLN A C 1
ATOM 1429 O O . GLN A 1 181 ? 17.781 19.594 27.469 1 94.69 181 GLN A O 1
ATOM 1434 N N . LEU A 1 182 ? 16 20.781 26.703 1 96.81 182 LEU A N 1
ATOM 1435 C CA . LEU A 1 182 ? 15.477 19.797 25.766 1 96.81 182 LEU A CA 1
ATOM 1436 C C . LEU A 1 182 ? 15.258 18.453 26.453 1 96.81 182 LEU A C 1
ATOM 1438 O O . LEU A 1 182 ? 15.719 17.422 25.953 1 96.81 182 LEU A O 1
ATOM 1442 N N . ALA A 1 183 ? 14.594 18.516 27.562 1 96.5 183 ALA A N 1
ATOM 1443 C CA . ALA A 1 183 ? 14.289 17.328 28.359 1 96.5 183 ALA A CA 1
ATOM 1444 C C . ALA A 1 183 ? 13.531 16.281 27.531 1 96.5 183 ALA A C 1
ATOM 1446 O O . ALA A 1 183 ? 13.711 15.078 27.719 1 96.5 183 ALA A O 1
ATOM 1447 N N . CYS A 1 184 ? 12.695 16.734 26.641 1 96.44 184 CYS A N 1
ATOM 1448 C CA . CYS A 1 184 ? 11.938 15.836 25.781 1 96.44 184 CYS A CA 1
ATOM 1449 C C . CYS A 1 184 ? 12.875 15.039 24.875 1 96.44 184 CYS A C 1
ATOM 1451 O O . CYS A 1 184 ? 12.562 13.906 24.5 1 96.44 184 CYS A O 1
ATOM 1453 N N . ALA A 1 185 ? 14.031 15.531 24.484 1 97.69 185 ALA A N 1
ATOM 1454 C CA . ALA A 1 185 ? 15.016 14.844 23.672 1 97.69 185 ALA A CA 1
ATOM 1455 C C . ALA A 1 185 ? 15.891 13.922 24.516 1 97.69 185 ALA A C 1
ATOM 1457 O O . ALA A 1 185 ? 16.141 12.773 24.141 1 97.69 185 ALA A O 1
ATOM 1458 N N . THR A 1 186 ? 16.328 14.406 25.703 1 97.31 186 THR A N 1
ATOM 1459 C CA . THR A 1 186 ? 17.281 13.664 26.516 1 97.31 186 THR A CA 1
ATOM 1460 C C . THR A 1 186 ? 16.625 12.445 27.156 1 97.31 186 THR A C 1
ATOM 1462 O O . THR A 1 186 ? 17.297 11.508 27.578 1 97.31 186 THR A O 1
ATOM 1465 N N . GLU A 1 187 ? 15.289 12.477 27.203 1 97.81 187 GLU A N 1
ATOM 1466 C CA . GLU A 1 187 ? 14.562 11.297 27.656 1 97.81 187 GLU A CA 1
ATOM 1467 C C . GLU A 1 187 ? 14.898 10.078 26.812 1 97.81 187 GLU A C 1
ATOM 1469 O O . GLU A 1 187 ? 14.797 8.938 27.281 1 97.81 187 GLU A O 1
ATOM 1474 N N . LEU A 1 188 ? 15.305 10.281 25.578 1 98.56 188 LEU A N 1
ATOM 1475 C CA . LEU A 1 188 ? 15.711 9.18 24.719 1 98.56 188 LEU A CA 1
ATOM 1476 C C . LEU A 1 188 ? 16.891 8.422 25.312 1 98.56 188 LEU A C 1
ATOM 1478 O O . LEU A 1 188 ? 16.906 7.191 25.328 1 98.56 188 LEU A O 1
ATOM 1482 N N . GLU A 1 189 ? 17.828 9.164 25.797 1 98.31 189 GLU A N 1
ATOM 1483 C CA . GLU A 1 189 ? 19 8.547 26.406 1 98.31 189 GLU A CA 1
ATOM 1484 C C . GLU A 1 189 ? 18.625 7.719 27.625 1 98.31 189 GLU A C 1
ATOM 1486 O O . GLU A 1 189 ? 19.109 6.602 27.797 1 98.31 189 GLU A O 1
ATOM 1491 N N . ARG A 1 190 ? 17.75 8.227 28.453 1 97.75 190 ARG A N 1
ATOM 1492 C CA . ARG A 1 190 ? 17.281 7.504 29.625 1 97.75 190 ARG A CA 1
ATOM 1493 C C . ARG A 1 190 ? 16.578 6.211 29.234 1 97.75 190 ARG A C 1
ATOM 1495 O O . ARG A 1 190 ? 16.797 5.164 29.844 1 97.75 190 ARG A O 1
ATOM 1502 N N . SER A 1 191 ? 15.742 6.348 28.234 1 98.12 191 SER A N 1
ATOM 1503 C CA . SER A 1 191 ? 15.047 5.16 27.75 1 98.12 191 SER A CA 1
ATOM 1504 C C . SER A 1 191 ? 16.031 4.109 27.25 1 98.12 191 SER A C 1
ATOM 1506 O O . SER A 1 191 ? 15.859 2.918 27.5 1 98.12 191 SER A O 1
ATOM 1508 N N . ILE A 1 192 ? 17.047 4.523 26.516 1 98.56 192 ILE A N 1
ATOM 1509 C CA . ILE A 1 192 ? 18.062 3.625 25.969 1 98.56 192 ILE A CA 1
ATOM 1510 C C . ILE A 1 192 ? 18.797 2.934 27.125 1 98.56 192 ILE A C 1
ATOM 1512 O O . ILE A 1 192 ? 19.047 1.728 27.062 1 98.56 192 ILE A O 1
ATOM 1516 N N . GLU A 1 193 ? 19.062 3.658 28.141 1 98.06 193 GLU A N 1
ATOM 1517 C CA . GLU A 1 193 ? 19.766 3.107 29.297 1 98.06 193 GLU A CA 1
ATOM 1518 C C . GLU A 1 193 ? 18.906 2.09 30.031 1 98.06 193 GLU A C 1
ATOM 1520 O O . GLU A 1 193 ? 19.422 1.095 30.547 1 98.06 193 GLU A O 1
ATOM 1525 N N . ARG A 1 194 ? 17.688 2.299 30.094 1 98 194 ARG A N 1
ATOM 1526 C CA . ARG A 1 194 ? 16.75 1.414 30.781 1 98 194 ARG A CA 1
ATOM 1527 C C . ARG A 1 194 ? 16.531 0.128 30 1 98 194 ARG A C 1
ATOM 1529 O O . ARG A 1 194 ? 16.406 -0.951 30.578 1 98 194 ARG A O 1
ATOM 1536 N N . ILE A 1 195 ? 16.484 0.22 28.703 1 97.5 195 ILE A N 1
ATOM 1537 C CA . ILE A 1 195 ? 16.141 -0.903 27.828 1 97.5 195 ILE A CA 1
ATOM 1538 C C . ILE A 1 195 ? 17.391 -1.686 27.469 1 97.5 195 ILE A C 1
ATOM 1540 O O . ILE A 1 195 ? 17.359 -2.916 27.391 1 97.5 195 ILE A O 1
ATOM 1544 N N . GLY A 1 196 ? 18.5 -0.974 27.312 1 98.38 196 GLY A N 1
ATOM 1545 C CA . GLY A 1 196 ? 19.719 -1.548 26.766 1 98.38 196 GLY A CA 1
ATOM 1546 C C . GLY A 1 196 ? 19.891 -1.287 25.281 1 98.38 196 GLY A C 1
ATOM 1547 O O . GLY A 1 196 ? 19.062 -1.7 24.469 1 98.38 196 GLY A O 1
ATOM 1548 N N . ALA A 1 197 ? 20.969 -0.599 24.953 1 98.31 197 ALA A N 1
ATOM 1549 C CA . ALA A 1 197 ? 21.266 -0.226 23.562 1 98.31 197 ALA A CA 1
ATOM 1550 C C . ALA A 1 197 ? 21.375 -1.462 22.688 1 98.31 197 ALA A C 1
ATOM 1552 O O . ALA A 1 197 ? 21.078 -1.405 21.484 1 98.31 197 ALA A O 1
ATOM 1553 N N . GLU A 1 198 ? 21.75 -2.596 23.266 1 98.19 198 GLU A N 1
ATOM 1554 C CA . GLU A 1 198 ? 21.969 -3.832 22.516 1 98.19 198 GLU A CA 1
ATOM 1555 C C . GLU A 1 198 ? 20.672 -4.418 22 1 98.19 198 GLU A C 1
ATOM 1557 O O . GLU A 1 198 ? 20.672 -5.324 21.156 1 98.19 198 GLU A O 1
ATOM 1562 N N . HIS A 1 199 ? 19.562 -3.848 22.422 1 98.19 199 HIS A N 1
ATOM 1563 C CA . HIS A 1 199 ? 18.266 -4.359 22 1 98.19 199 HIS A CA 1
ATOM 1564 C C . HIS A 1 199 ? 17.594 -3.412 21 1 98.19 199 HIS A C 1
ATOM 1566 O O . HIS A 1 199 ? 16.562 -3.746 20.422 1 98.19 199 HIS A O 1
ATOM 1572 N N . ILE A 1 200 ? 18.188 -2.205 20.75 1 98.75 200 ILE A N 1
ATOM 1573 C CA . ILE A 1 200 ? 17.5 -1.142 20.031 1 98.75 200 ILE A CA 1
ATOM 1574 C C . ILE A 1 200 ? 18.172 -0.925 18.672 1 98.75 200 ILE A C 1
ATOM 1576 O O . ILE A 1 200 ? 19.359 -0.625 18.609 1 98.75 200 ILE A O 1
ATOM 1580 N N . ALA A 1 201 ? 17.375 -1.061 17.625 1 98.81 201 ALA A N 1
ATOM 1581 C CA . ALA A 1 201 ? 17.922 -0.905 16.281 1 98.81 201 ALA A CA 1
ATOM 1582 C C . ALA A 1 201 ? 17.828 0.546 15.82 1 98.81 201 ALA A C 1
ATOM 1584 O O . ALA A 1 201 ? 18.734 1.056 15.164 1 98.81 201 ALA A O 1
ATOM 1585 N N . ALA A 1 202 ? 16.734 1.196 16.188 1 98.94 202 ALA A N 1
ATOM 1586 C CA . ALA A 1 202 ? 16.516 2.521 15.602 1 98.94 202 ALA A CA 1
ATOM 1587 C C . ALA A 1 202 ? 15.57 3.352 16.469 1 98.94 202 ALA A C 1
ATOM 1589 O O . ALA A 1 202 ? 14.906 2.82 17.359 1 98.94 202 ALA A O 1
ATOM 1590 N N . PHE A 1 203 ? 15.625 4.637 16.312 1 98.94 203 PHE A N 1
ATOM 1591 C CA . PHE A 1 203 ? 14.641 5.613 16.766 1 98.94 203 PHE A CA 1
ATOM 1592 C C . PHE A 1 203 ? 13.969 6.297 15.578 1 98.94 203 PHE A C 1
ATOM 1594 O O . PHE A 1 203 ? 14.641 6.766 14.664 1 98.94 203 PHE A O 1
ATOM 1601 N N . ILE A 1 204 ? 12.609 6.305 15.539 1 98.94 204 ILE A N 1
ATOM 1602 C CA . ILE A 1 204 ? 11.883 6.895 14.422 1 98.94 204 ILE A CA 1
ATOM 1603 C C . ILE A 1 204 ? 11.078 8.094 14.906 1 98.94 204 ILE A C 1
ATOM 1605 O O . ILE A 1 204 ? 10.508 8.062 16 1 98.94 204 ILE A O 1
ATOM 1609 N N . ALA A 1 205 ? 10.977 9.156 14.102 1 98.88 205 ALA A N 1
ATOM 1610 C CA . ALA A 1 205 ? 10.188 10.336 14.445 1 98.88 205 ALA A CA 1
ATOM 1611 C C . ALA A 1 205 ? 9.766 11.102 13.188 1 98.88 205 ALA A C 1
ATOM 1613 O O . ALA A 1 205 ? 10.477 11.102 12.188 1 98.88 205 ALA A O 1
ATOM 1614 N N . GLU A 1 206 ? 8.602 11.703 13.234 1 98.88 206 GLU A N 1
ATOM 1615 C CA . GLU A 1 206 ? 8.242 12.727 12.266 1 98.88 206 GLU A CA 1
ATOM 1616 C C . GLU A 1 206 ? 9.008 14.023 12.516 1 98.88 206 GLU A C 1
ATOM 1618 O O . GLU A 1 206 ? 9.016 14.531 13.633 1 98.88 206 GLU A O 1
ATOM 1623 N N . PRO A 1 207 ? 9.602 14.57 11.484 1 98.88 207 PRO A N 1
ATOM 1624 C CA . PRO A 1 207 ? 10.305 15.828 11.727 1 98.88 207 PRO A CA 1
ATOM 1625 C C . PRO A 1 207 ? 9.406 16.906 12.336 1 98.88 207 PRO A C 1
ATOM 1627 O O . PRO A 1 207 ? 9.812 17.609 13.266 1 98.88 207 PRO A O 1
ATOM 1630 N N . ILE A 1 208 ? 8.297 17.125 11.789 1 98.88 208 ILE A N 1
ATOM 1631 C CA . ILE A 1 208 ? 7.164 17.859 12.328 1 98.88 208 ILE A CA 1
ATOM 1632 C C . ILE A 1 208 ? 5.973 16.922 12.523 1 98.88 208 ILE A C 1
ATOM 1634 O O . ILE A 1 208 ? 5.594 16.188 11.609 1 98.88 208 ILE A O 1
ATOM 1638 N N . ILE A 1 209 ? 5.477 16.859 13.781 1 98.56 209 ILE A N 1
ATOM 1639 C CA . ILE A 1 209 ? 4.379 15.93 14.047 1 98.56 209 ILE A CA 1
ATOM 1640 C C . ILE A 1 209 ? 3.131 16.375 13.289 1 98.56 209 ILE A C 1
ATOM 1642 O O . ILE A 1 209 ? 2.592 17.453 13.562 1 98.56 209 ILE A O 1
ATOM 1646 N N . GLY A 1 210 ? 2.705 15.617 12.32 1 97.94 210 GLY A N 1
ATOM 1647 C CA . GLY A 1 210 ? 1.597 15.992 11.453 1 97.94 210 GLY A CA 1
ATOM 1648 C C . GLY A 1 210 ? 0.252 15.953 12.156 1 97.94 210 GLY A C 1
ATOM 1649 O O . GLY A 1 210 ? 0.056 16.625 13.172 1 97.94 210 GLY A O 1
ATOM 1650 N N . ALA A 1 211 ? -0.627 15.141 11.727 1 97.69 211 ALA A N 1
ATOM 1651 C CA . ALA A 1 211 ? -2.004 15.07 12.211 1 97.69 211 ALA A CA 1
ATOM 1652 C C . ALA A 1 211 ? -2.062 14.523 13.633 1 97.69 211 ALA A C 1
ATOM 1654 O O . ALA A 1 211 ? -3.002 14.805 14.375 1 97.69 211 ALA A O 1
ATOM 1655 N N . ALA A 1 212 ? -1.051 13.82 14.047 1 97.44 212 ALA A N 1
ATOM 1656 C CA . ALA A 1 212 ? -1.03 13.219 15.383 1 97.44 212 ALA A CA 1
ATOM 1657 C C . ALA A 1 212 ? -0.77 14.273 16.453 1 97.44 212 ALA A C 1
ATOM 1659 O O . ALA A 1 212 ? -0.98 14.023 17.641 1 97.44 212 ALA A O 1
ATOM 1660 N N . GLY A 1 213 ? -0.37 15.484 16.047 1 96.94 213 GLY A N 1
ATOM 1661 C CA . GLY A 1 213 ? -0.066 16.516 17.031 1 96.94 213 GLY A CA 1
ATOM 1662 C C . GLY A 1 213 ? -0.493 17.906 16.578 1 96.94 213 GLY A C 1
ATOM 1663 O O . GLY A 1 213 ? -0.505 18.844 17.375 1 96.94 213 GLY A O 1
ATOM 1664 N N . GLY A 1 214 ? -0.903 18.047 15.383 1 97.88 214 GLY A N 1
ATOM 1665 C CA . GLY A 1 214 ? -1.29 19.344 14.867 1 97.88 214 GLY A CA 1
ATOM 1666 C C . GLY A 1 214 ? -0.105 20.203 14.477 1 97.88 214 GLY A C 1
ATOM 1667 O O . GLY A 1 214 ? -0.015 21.375 14.875 1 97.88 214 GLY A O 1
ATOM 1668 N N . ALA A 1 215 ? 0.793 19.594 13.797 1 98.56 215 ALA A N 1
ATOM 1669 C CA . ALA A 1 215 ? 1.973 20.266 13.258 1 98.56 215 ALA A CA 1
ATOM 1670 C C . ALA A 1 215 ? 2.871 20.781 14.375 1 98.56 215 ALA A C 1
ATOM 1672 O O . ALA A 1 215 ? 3.293 21.953 14.359 1 98.56 215 ALA A O 1
ATOM 1673 N N . VAL A 1 216 ? 3.174 19.953 15.305 1 98.25 216 VAL A N 1
ATOM 1674 C CA . VAL A 1 216 ? 4.094 20.297 16.391 1 98.25 216 VAL A CA 1
ATOM 1675 C C . VAL A 1 216 ? 5.512 20.406 15.836 1 98.25 216 VAL A C 1
ATOM 1677 O O . VAL A 1 216 ? 6.059 19.438 15.305 1 98.25 216 VAL A O 1
ATOM 1680 N N . VAL A 1 217 ? 6.078 21.578 15.93 1 98.44 217 VAL A N 1
ATOM 1681 C CA . VAL A 1 217 ? 7.43 21.859 15.453 1 98.44 217 VAL A CA 1
ATOM 1682 C C . VAL A 1 217 ? 8.422 21.766 16.609 1 98.44 217 VAL A C 1
ATOM 1684 O O . VAL A 1 217 ? 8.305 22.484 17.594 1 98.44 217 VAL A O 1
ATOM 1687 N N . PRO A 1 218 ? 9.344 20.859 16.484 1 97.94 218 PRO A N 1
ATOM 1688 C CA . PRO A 1 218 ? 10.359 20.766 17.547 1 97.94 218 PRO A CA 1
ATOM 1689 C C . PRO A 1 218 ? 11.203 22.031 17.656 1 97.94 218 PRO A C 1
ATOM 1691 O O . PRO A 1 218 ? 11.477 22.688 16.641 1 97.94 218 PRO A O 1
ATOM 1694 N N . PRO A 1 219 ? 11.602 22.375 18.906 1 96.12 219 PRO A N 1
ATOM 1695 C CA . PRO A 1 219 ? 12.469 23.531 19.062 1 96.12 219 PRO A CA 1
ATOM 1696 C C . PRO A 1 219 ? 13.828 23.375 18.391 1 96.12 219 PRO A C 1
ATOM 1698 O O . PRO A 1 219 ? 14.156 22.281 17.922 1 96.12 219 PRO A O 1
ATOM 1701 N N . LYS A 1 220 ? 14.469 24.516 18.469 1 94.81 220 LYS A N 1
ATOM 1702 C CA . LYS A 1 220 ? 15.797 24.547 17.891 1 94.81 220 LYS A CA 1
ATOM 1703 C C . LYS A 1 220 ? 16.703 23.484 18.516 1 94.81 220 LYS A C 1
ATOM 1705 O O . LYS A 1 220 ? 16.578 23.188 19.703 1 94.81 220 LYS A O 1
ATOM 1710 N N . ASP A 1 221 ? 17.562 22.734 17.906 1 96.06 221 ASP A N 1
ATOM 1711 C CA . ASP A 1 221 ? 18.625 21.812 18.297 1 96.06 221 ASP A CA 1
ATOM 1712 C C . ASP A 1 221 ? 18.047 20.469 18.703 1 96.06 221 ASP A C 1
ATOM 1714 O O . ASP A 1 221 ? 18.797 19.531 19.031 1 96.06 221 ASP A O 1
ATOM 1718 N N . TYR A 1 222 ? 16.672 20.344 18.922 1 98.25 222 TYR A N 1
ATOM 1719 C CA . TYR A 1 222 ? 16.047 19.094 19.328 1 98.25 222 TYR A CA 1
ATOM 1720 C C . TYR A 1 222 ? 16.656 17.922 18.578 1 98.25 222 TYR A C 1
ATOM 1722 O O . TYR A 1 222 ? 17.141 16.969 19.188 1 98.25 222 TYR A O 1
ATOM 1730 N N . TYR A 1 223 ? 16.719 17.984 17.219 1 98.81 223 TYR A N 1
ATOM 1731 C CA . TYR A 1 223 ? 17.156 16.859 16.406 1 98.81 223 TYR A CA 1
ATOM 1732 C C . TYR A 1 223 ? 18.656 16.672 16.469 1 98.81 223 TYR A C 1
ATOM 1734 O O . TYR A 1 223 ? 19.172 15.562 16.312 1 98.81 223 TYR A O 1
ATOM 1742 N N . LYS A 1 224 ? 19.375 17.781 16.672 1 98.38 224 LYS A N 1
ATOM 1743 C CA . LYS A 1 224 ? 20.812 17.625 16.922 1 98.38 224 LYS A CA 1
ATOM 1744 C C . LYS A 1 224 ? 21.062 16.734 18.141 1 98.38 224 LYS A C 1
ATOM 1746 O O . LYS A 1 224 ? 21.891 15.828 18.094 1 98.38 224 LYS A O 1
ATOM 1751 N N . VAL A 1 225 ? 20.297 17.016 19.234 1 98.56 225 VAL A N 1
ATOM 1752 C CA . VAL A 1 225 ? 20.422 16.234 20.453 1 98.56 225 VAL A CA 1
ATOM 1753 C C . VAL A 1 225 ? 20.016 14.781 20.188 1 98.56 225 VAL A C 1
ATOM 1755 O O . VAL A 1 225 ? 20.703 13.844 20.609 1 98.56 225 VAL A O 1
ATOM 1758 N N . ILE A 1 226 ? 18.922 14.539 19.5 1 98.75 226 ILE A N 1
ATOM 1759 C CA . ILE A 1 226 ? 18.438 13.203 19.156 1 98.75 226 ILE A CA 1
ATOM 1760 C C . ILE A 1 226 ? 19.516 12.453 18.375 1 98.75 226 ILE A C 1
ATOM 1762 O O . ILE A 1 226 ? 19.828 11.305 18.703 1 98.75 226 ILE A O 1
ATOM 1766 N N . LYS A 1 227 ? 20.062 13.094 17.312 1 98.62 227 LYS A N 1
ATOM 1767 C CA . LYS A 1 227 ? 21.047 12.461 16.453 1 98.62 227 LYS A CA 1
ATOM 1768 C C . LYS A 1 227 ? 22.312 12.117 17.234 1 98.62 227 LYS A C 1
ATOM 1770 O O . LYS A 1 227 ? 22.891 11.047 17.062 1 98.62 227 LYS A O 1
ATOM 1775 N N . ASP A 1 228 ? 22.75 13.047 18.094 1 98.69 228 ASP A N 1
ATOM 1776 C CA . ASP A 1 228 ? 23.938 12.805 18.906 1 98.69 228 ASP A CA 1
ATOM 1777 C C . ASP A 1 228 ? 23.75 11.578 19.797 1 98.69 228 ASP A C 1
ATOM 1779 O O . ASP A 1 228 ? 24.672 10.766 19.938 1 98.69 228 ASP A O 1
ATOM 1783 N N . ILE A 1 229 ? 22.594 11.492 20.422 1 98.81 229 ILE A N 1
ATOM 1784 C CA . ILE A 1 229 ? 22.281 10.359 21.297 1 98.81 229 ILE A CA 1
ATOM 1785 C C . ILE A 1 229 ? 22.281 9.07 20.469 1 98.81 229 ILE A C 1
ATOM 1787 O O . ILE A 1 229 ? 22.891 8.078 20.859 1 98.81 229 ILE A O 1
ATOM 1791 N N . CYS A 1 230 ? 21.594 9.039 19.328 1 98.81 230 CYS A N 1
ATOM 1792 C CA . CYS A 1 230 ? 21.531 7.863 18.469 1 98.81 230 CYS A CA 1
ATOM 1793 C C . CYS A 1 230 ? 22.922 7.422 18.047 1 98.81 230 CYS A C 1
ATOM 1795 O O . CYS A 1 230 ? 23.25 6.234 18.125 1 98.81 230 CYS A O 1
ATOM 1797 N N . ASP A 1 231 ? 23.766 8.367 17.625 1 98.56 231 ASP A N 1
ATOM 1798 C CA . ASP A 1 231 ? 25.125 8.055 17.188 1 98.56 231 ASP A CA 1
ATOM 1799 C C . ASP A 1 231 ? 25.953 7.469 18.328 1 98.56 231 ASP A C 1
ATOM 1801 O O . ASP A 1 231 ? 26.688 6.504 18.125 1 98.56 231 ASP A O 1
ATOM 1805 N N . HIS A 1 232 ? 25.812 8.062 19.453 1 98.69 232 HIS A N 1
ATOM 1806 C CA . HIS A 1 232 ? 26.578 7.617 20.609 1 98.69 232 HIS A CA 1
ATOM 1807 C C . HIS A 1 232 ? 26.281 6.16 20.938 1 98.69 232 HIS A C 1
ATOM 1809 O O . HIS A 1 232 ? 27.188 5.406 21.312 1 98.69 232 HIS A O 1
ATOM 1815 N N . TYR A 1 233 ? 25.078 5.699 20.828 1 98.69 233 TYR A N 1
ATOM 1816 C CA . TYR A 1 233 ? 24.656 4.375 21.266 1 98.69 233 TYR A CA 1
ATOM 1817 C C . TYR A 1 233 ? 24.547 3.418 20.094 1 98.69 233 TYR A C 1
ATOM 1819 O O . TYR A 1 233 ? 24.078 2.287 20.234 1 98.69 233 TYR A O 1
ATOM 1827 N N . ASP A 1 234 ? 24.938 3.77 18.891 1 98.5 234 ASP A N 1
ATOM 1828 C CA . ASP A 1 234 ? 24.844 2.975 17.656 1 98.5 234 ASP A CA 1
ATOM 1829 C C . ASP A 1 234 ? 23.406 2.549 17.391 1 98.5 234 ASP A C 1
ATOM 1831 O O . ASP A 1 234 ? 23.125 1.358 17.25 1 98.5 234 ASP A O 1
ATOM 1835 N N . ILE A 1 235 ? 22.578 3.459 17.406 1 98.81 235 ILE A N 1
ATOM 1836 C CA . ILE A 1 235 ? 21.156 3.355 17.078 1 98.81 235 ILE A CA 1
ATOM 1837 C C . ILE A 1 235 ? 20.875 4.188 15.828 1 98.81 235 ILE A C 1
ATOM 1839 O O . ILE A 1 235 ? 21.375 5.309 15.688 1 98.81 235 ILE A O 1
ATOM 1843 N N . LEU A 1 236 ? 20.141 3.648 14.859 1 98.94 236 LEU A N 1
ATOM 1844 C CA . LEU A 1 236 ? 19.859 4.375 13.625 1 98.94 236 LEU A CA 1
ATOM 1845 C C . LEU A 1 236 ? 18.734 5.375 13.828 1 98.94 236 LEU A C 1
ATOM 1847 O O . LEU A 1 236 ? 17.781 5.102 14.562 1 98.94 236 LEU A O 1
ATOM 1851 N N . PHE A 1 237 ? 18.859 6.547 13.234 1 98.94 237 PHE A N 1
ATOM 1852 C CA . PHE A 1 237 ? 17.797 7.547 13.266 1 98.94 237 PHE A CA 1
ATOM 1853 C C . PHE A 1 237 ? 16.969 7.504 11.984 1 98.94 237 PHE A C 1
ATOM 1855 O O . PHE A 1 237 ? 17.5 7.711 10.891 1 98.94 237 PHE A O 1
ATOM 1862 N N . ILE A 1 238 ? 15.695 7.215 12.062 1 98.94 238 ILE A N 1
ATOM 1863 C CA . ILE A 1 238 ? 14.758 7.184 10.945 1 98.94 238 ILE A CA 1
ATOM 1864 C C . ILE A 1 238 ? 13.891 8.438 10.961 1 98.94 238 ILE A C 1
ATOM 1866 O O . ILE A 1 238 ? 13.156 8.688 11.922 1 98.94 238 ILE A O 1
ATOM 1870 N N . ALA A 1 239 ? 13.961 9.25 9.922 1 98.94 239 ALA A N 1
ATOM 1871 C CA . ALA A 1 239 ? 13.078 10.391 9.75 1 98.94 239 ALA A CA 1
ATOM 1872 C C . ALA A 1 239 ? 11.859 10.023 8.906 1 98.94 239 ALA A C 1
ATOM 1874 O O . ALA A 1 239 ? 11.984 9.711 7.723 1 98.94 239 ALA A O 1
ATOM 1875 N N . ASP A 1 240 ? 10.734 10.008 9.531 1 98.94 240 ASP A N 1
ATOM 1876 C CA . ASP A 1 240 ? 9.484 9.781 8.812 1 98.94 240 ASP A CA 1
ATOM 1877 C C . ASP A 1 240 ? 9 11.055 8.133 1 98.94 240 ASP A C 1
ATOM 1879 O O . ASP A 1 240 ? 8.281 11.859 8.734 1 98.94 240 ASP A O 1
ATOM 1883 N N . GLU A 1 241 ? 9.32 11.203 6.891 1 98.88 241 GLU A N 1
ATOM 1884 C CA . GLU A 1 241 ? 9.008 12.383 6.094 1 98.88 241 GLU A CA 1
ATOM 1885 C C . GLU A 1 241 ? 7.801 12.133 5.191 1 98.88 241 GLU A C 1
ATOM 1887 O O . GLU A 1 241 ? 7.621 12.812 4.18 1 98.88 241 GLU A O 1
ATOM 1892 N N . VAL A 1 242 ? 6.969 11.156 5.547 1 98.88 242 VAL A N 1
ATOM 1893 C CA . VAL A 1 242 ? 5.809 10.797 4.738 1 98.88 242 VAL A CA 1
ATOM 1894 C C . VAL A 1 242 ? 4.93 12.023 4.52 1 98.88 242 VAL A C 1
ATOM 1896 O O . VAL A 1 242 ? 4.461 12.273 3.404 1 98.88 242 VAL A O 1
ATOM 1899 N N . MET A 1 243 ? 4.68 12.805 5.562 1 98.62 243 MET A N 1
ATOM 1900 C CA . MET A 1 243 ? 3.824 13.984 5.453 1 98.62 243 MET A CA 1
ATOM 1901 C C . MET A 1 243 ? 4.656 15.234 5.211 1 98.62 243 MET A C 1
ATOM 1903 O O . MET A 1 243 ? 4.234 16.141 4.488 1 98.62 243 MET A O 1
ATOM 1907 N N . THR A 1 244 ? 5.859 15.305 5.75 1 98.81 244 THR A N 1
ATOM 1908 C CA . THR A 1 244 ? 6.625 16.547 5.82 1 98.81 244 THR A CA 1
ATOM 1909 C C . THR A 1 244 ? 7.5 16.703 4.578 1 98.81 244 THR A C 1
ATOM 1911 O O . THR A 1 244 ? 7.906 17.828 4.242 1 98.81 244 THR A O 1
ATOM 1914 N N . GLY A 1 245 ? 7.805 15.617 3.895 1 98.38 245 GLY A N 1
ATOM 1915 C CA . GLY A 1 245 ? 8.797 15.656 2.836 1 98.38 245 GLY A CA 1
ATOM 1916 C C . GLY A 1 245 ? 8.266 16.219 1.533 1 98.38 245 GLY A C 1
ATOM 1917 O O . GLY A 1 245 ? 7.09 16.578 1.442 1 98.38 245 GLY A O 1
ATOM 1918 N N . LEU A 1 246 ? 9.203 16.406 0.63 1 98.5 246 LEU A N 1
ATOM 1919 C CA . LEU A 1 246 ? 8.953 16.781 -0.754 1 98.5 246 LEU A CA 1
ATOM 1920 C C . LEU A 1 246 ? 8.297 18.156 -0.824 1 98.5 246 LEU A C 1
ATOM 1922 O O . LEU A 1 246 ? 7.242 18.328 -1.437 1 98.5 246 LEU A O 1
ATOM 1926 N N . GLY A 1 247 ? 8.812 19.141 -0.125 1 98.69 247 GLY A N 1
ATOM 1927 C CA . GLY A 1 247 ? 8.508 20.547 -0.324 1 98.69 247 GLY A CA 1
ATOM 1928 C C . GLY A 1 247 ? 7.457 21.062 0.635 1 98.69 247 GLY A C 1
ATOM 1929 O O . GLY A 1 247 ? 7.277 22.281 0.761 1 98.69 247 GLY A O 1
ATOM 1930 N N . ARG A 1 248 ? 6.781 20.203 1.394 1 98.88 248 ARG A N 1
ATOM 1931 C CA . ARG A 1 248 ? 5.602 20.547 2.186 1 98.88 248 ARG A CA 1
ATOM 1932 C C . ARG A 1 248 ? 5.934 21.594 3.246 1 98.88 248 ARG A C 1
ATOM 1934 O O . ARG A 1 248 ? 5.109 22.453 3.557 1 98.88 248 ARG A O 1
ATOM 1941 N N . THR A 1 249 ? 7.199 21.547 3.771 1 98.81 249 THR A N 1
ATOM 1942 C CA . THR A 1 249 ? 7.566 22.406 4.887 1 98.81 249 THR A CA 1
ATOM 1943 C C . THR A 1 249 ? 8.461 23.562 4.41 1 98.81 249 THR A C 1
ATOM 1945 O O . THR A 1 249 ? 9.016 24.297 5.223 1 98.81 249 THR A O 1
ATOM 1948 N N . GLY A 1 250 ? 8.594 23.703 3.125 1 98.69 250 GLY A N 1
ATOM 1949 C CA . GLY A 1 250 ? 9.375 24.797 2.586 1 98.69 250 GLY A CA 1
ATOM 1950 C C . GLY A 1 250 ? 10.797 24.391 2.225 1 98.69 250 GLY A C 1
ATOM 1951 O O . GLY A 1 250 ? 11.594 25.234 1.799 1 98.69 250 GLY A O 1
ATOM 1952 N N . ALA A 1 251 ? 11.172 23.203 2.463 1 98.5 251 ALA A N 1
ATOM 1953 C CA . ALA A 1 251 ? 12.383 22.531 2.01 1 98.5 251 ALA A CA 1
ATOM 1954 C C . ALA A 1 251 ? 12.055 21.188 1.357 1 98.5 251 ALA A C 1
ATOM 1956 O O . ALA A 1 251 ? 10.953 20.672 1.528 1 98.5 251 ALA A O 1
ATOM 1957 N N . TRP A 1 252 ? 12.961 20.656 0.506 1 98.69 252 TRP A N 1
ATOM 1958 C CA . TRP A 1 252 ? 12.672 19.359 -0.089 1 98.69 252 TRP A CA 1
ATOM 1959 C C . TRP A 1 252 ? 12.359 18.328 0.988 1 98.69 252 TRP A C 1
ATOM 1961 O O . TRP A 1 252 ? 11.406 17.547 0.855 1 98.69 252 TRP A O 1
ATOM 1971 N N . PHE A 1 253 ? 13.172 18.328 2.053 1 98.81 253 PHE A N 1
ATOM 1972 C CA . PHE A 1 253 ? 12.945 17.469 3.201 1 98.81 253 PHE A CA 1
ATOM 1973 C C . PHE A 1 253 ? 13.031 18.25 4.504 1 98.81 253 PHE A C 1
ATOM 1975 O O . PHE A 1 253 ? 13.898 19.125 4.648 1 98.81 253 PHE A O 1
ATOM 1982 N N . ALA A 1 254 ? 12.125 17.969 5.426 1 98.75 254 ALA A N 1
ATOM 1983 C CA . ALA A 1 254 ? 11.93 18.781 6.625 1 98.75 254 ALA A CA 1
ATOM 1984 C C . ALA A 1 254 ? 13.172 18.766 7.512 1 98.75 254 ALA A C 1
ATOM 1986 O O . ALA A 1 254 ? 13.484 19.75 8.172 1 98.75 254 ALA A O 1
ATOM 1987 N N . MET A 1 255 ? 13.891 17.688 7.559 1 98.56 255 MET A N 1
ATOM 1988 C CA . MET A 1 255 ? 15.062 17.562 8.422 1 98.56 255 MET A CA 1
ATOM 1989 C C . MET A 1 255 ? 16.094 18.641 8.102 1 98.56 255 MET A C 1
ATOM 1991 O O . MET A 1 255 ? 16.922 19 8.953 1 98.56 255 MET A O 1
ATOM 1995 N N . GLU A 1 256 ? 16 19.188 6.875 1 98.19 256 GLU A N 1
ATOM 1996 C CA . GLU A 1 256 ? 16.922 20.25 6.457 1 98.19 256 GLU A CA 1
ATOM 1997 C C . GLU A 1 256 ? 16.781 21.484 7.344 1 98.19 256 GLU A C 1
ATOM 1999 O O . GLU A 1 256 ? 17.75 22.219 7.535 1 98.19 256 GLU A O 1
ATOM 2004 N N . HIS A 1 257 ? 15.625 21.688 7.875 1 98.25 257 HIS A N 1
ATOM 2005 C CA . HIS A 1 257 ? 15.383 22.844 8.719 1 98.25 257 HIS A CA 1
ATOM 2006 C C . HIS A 1 257 ? 16.234 22.812 9.977 1 98.25 257 HIS A C 1
ATOM 2008 O O . HIS A 1 257 ? 16.5 23.844 10.586 1 98.25 257 HIS A O 1
ATOM 2014 N N . TRP A 1 258 ? 16.672 21.641 10.398 1 98.19 258 TRP A N 1
ATOM 2015 C CA . TRP A 1 258 ? 17.453 21.5 11.625 1 98.19 258 TRP A CA 1
ATOM 2016 C C . TRP A 1 258 ? 18.891 21.125 11.312 1 98.19 258 TRP A C 1
ATOM 2018 O O . TRP A 1 258 ? 19.719 20.953 12.227 1 98.19 258 TRP A O 1
ATOM 2028 N N . GLY A 1 259 ? 19.234 20.938 10 1 97.31 259 GLY A N 1
ATOM 2029 C CA . GLY A 1 259 ? 20.594 20.625 9.586 1 97.31 259 GLY A CA 1
ATOM 2030 C C . GLY A 1 259 ? 21.047 19.25 10.031 1 97.31 259 GLY A C 1
ATOM 2031 O O . GLY A 1 259 ? 22.234 19.047 10.266 1 97.31 259 GLY A O 1
ATOM 2032 N N . VAL A 1 260 ? 20.188 18.359 10.266 1 97.94 260 VAL A N 1
ATOM 2033 C CA . VAL A 1 260 ? 20.5 17.016 10.727 1 97.94 260 VAL A CA 1
ATOM 2034 C C . VAL A 1 260 ? 20.156 16 9.641 1 97.94 260 VAL A C 1
ATOM 2036 O O . VAL A 1 260 ? 19.094 16.078 9.016 1 97.94 260 VAL A O 1
ATOM 2039 N N . GLU A 1 261 ? 21.047 15.109 9.32 1 97.81 261 GLU A N 1
ATOM 2040 C CA . GLU A 1 261 ? 20.844 14.047 8.344 1 97.81 261 GLU A CA 1
ATOM 2041 C C . GLU A 1 261 ? 20.453 12.742 9.023 1 97.81 261 GLU A C 1
ATOM 2043 O O . GLU A 1 261 ? 21.219 12.188 9.812 1 97.81 261 GLU A O 1
ATOM 2048 N N . PRO A 1 262 ? 19.266 12.258 8.766 1 98.75 262 PRO A N 1
ATOM 2049 C CA . PRO A 1 262 ? 18.906 10.938 9.297 1 98.75 262 PRO A CA 1
ATOM 2050 C C . PRO A 1 262 ? 19.656 9.805 8.586 1 98.75 262 PRO A C 1
ATOM 2052 O O . PRO A 1 262 ? 20.281 10.023 7.551 1 98.75 262 PRO A O 1
ATOM 2055 N N . ASP A 1 263 ? 19.609 8.578 9.18 1 98.88 263 ASP A N 1
ATOM 2056 C CA . ASP A 1 263 ? 20.219 7.402 8.57 1 98.88 263 ASP A CA 1
ATOM 2057 C C . ASP A 1 263 ? 19.281 6.793 7.523 1 98.88 263 ASP A C 1
ATOM 2059 O O . ASP A 1 263 ? 19.734 6.184 6.555 1 98.88 263 ASP A O 1
ATOM 2063 N N . ILE A 1 264 ? 18.047 6.852 7.77 1 98.94 264 ILE A N 1
ATOM 2064 C CA . ILE A 1 264 ? 16.969 6.387 6.902 1 98.94 264 ILE A CA 1
ATOM 2065 C C . ILE A 1 264 ? 15.867 7.441 6.848 1 98.94 264 ILE A C 1
ATOM 2067 O O . ILE A 1 264 ? 15.578 8.102 7.848 1 98.94 264 ILE A O 1
ATOM 2071 N N . MET A 1 265 ? 15.305 7.641 5.707 1 98.94 265 MET A N 1
ATOM 2072 C CA . MET A 1 265 ? 14.188 8.555 5.5 1 98.94 265 MET A CA 1
ATOM 2073 C C . MET A 1 265 ? 13.047 7.867 4.758 1 98.94 265 MET A C 1
ATOM 2075 O O . MET A 1 265 ? 13.281 7.117 3.811 1 98.94 265 MET A O 1
ATOM 2079 N N . THR A 1 266 ? 11.852 8.023 5.25 1 98.94 266 THR A N 1
ATOM 2080 C CA . THR A 1 266 ? 10.703 7.473 4.547 1 98.94 266 THR A CA 1
ATOM 2081 C C . THR A 1 266 ? 9.875 8.586 3.908 1 98.94 266 THR A C 1
ATOM 2083 O O . THR A 1 266 ? 9.766 9.68 4.465 1 98.94 266 THR A O 1
ATOM 2086 N N . LEU A 1 267 ? 9.391 8.359 2.742 1 98.88 267 LEU A N 1
ATOM 2087 C CA . LEU A 1 267 ? 8.586 9.297 1.964 1 98.88 267 LEU A CA 1
ATOM 2088 C C . LEU A 1 267 ? 7.25 8.68 1.581 1 98.88 267 LEU A C 1
ATOM 2090 O O . LEU A 1 267 ? 7.113 7.449 1.545 1 98.88 267 LEU A O 1
ATOM 2094 N N . GLY A 1 268 ? 6.32 9.406 1.274 1 98.38 268 GLY A N 1
ATOM 2095 C CA . GLY A 1 268 ? 5.004 9.039 0.785 1 98.38 268 GLY A CA 1
ATOM 2096 C C . GLY A 1 268 ? 4.203 10.227 0.273 1 98.38 268 GLY A C 1
ATOM 2097 O O . GLY A 1 268 ? 4.699 11.008 -0.539 1 98.38 268 GLY A O 1
ATOM 2098 N N . LYS A 1 269 ? 2.967 10.273 0.53 1 97.69 269 LYS A N 1
ATOM 2099 C CA . LYS A 1 269 ? 2 11.32 0.228 1 97.69 269 LYS A CA 1
ATOM 2100 C C . LYS A 1 269 ? 2.492 12.211 -0.911 1 97.69 269 LYS A C 1
ATOM 2102 O O . LYS A 1 269 ? 2.137 12 -2.072 1 97.69 269 LYS A O 1
ATOM 2107 N N . GLY A 1 270 ? 3.492 13.039 -0.641 1 97.38 270 GLY A N 1
ATOM 2108 C CA . GLY A 1 270 ? 4.008 14.008 -1.598 1 97.38 270 GLY A CA 1
ATOM 2109 C C . GLY A 1 270 ? 4.68 13.359 -2.795 1 97.38 270 GLY A C 1
ATOM 2110 O O . GLY A 1 270 ? 4.781 13.969 -3.861 1 97.38 270 GLY A O 1
ATOM 2111 N N . LEU A 1 271 ? 5.086 12.148 -2.686 1 98.25 271 LEU A N 1
ATOM 2112 C CA . LEU A 1 271 ? 5.832 11.461 -3.734 1 98.25 271 LEU A CA 1
ATOM 2113 C C . LEU A 1 271 ? 4.945 11.203 -4.949 1 98.25 271 LEU A C 1
ATOM 2115 O O . LEU A 1 271 ? 5.395 11.336 -6.09 1 98.25 271 LEU A O 1
ATOM 2119 N N . GLY A 1 272 ? 3.748 10.82 -4.742 1 98 272 GLY A N 1
ATOM 2120 C CA . GLY A 1 272 ? 2.799 10.602 -5.82 1 98 272 GLY A CA 1
ATOM 2121 C C . GLY A 1 272 ? 1.823 11.75 -6.004 1 98 272 GLY A C 1
ATOM 2122 O O . GLY A 1 272 ? 1.139 11.828 -7.023 1 98 272 GLY A O 1
ATOM 2123 N N . ALA A 1 273 ? 1.729 12.625 -4.965 1 98.62 273 ALA A N 1
ATOM 2124 C CA . ALA A 1 273 ? 0.879 13.812 -4.953 1 98.62 273 ALA A CA 1
ATOM 2125 C C . ALA A 1 273 ? -0.569 13.453 -5.273 1 98.62 273 ALA A C 1
ATOM 2127 O O . ALA A 1 273 ? -1.287 14.242 -5.895 1 98.62 273 ALA A O 1
ATOM 2128 N N . GLY A 1 274 ? -0.984 12.266 -4.93 1 98.38 274 GLY A N 1
ATOM 2129 C CA . GLY A 1 274 ? -2.359 11.852 -5.145 1 98.38 274 GLY A CA 1
ATOM 2130 C C . GLY A 1 274 ? -2.574 11.172 -6.484 1 98.38 274 GLY A C 1
ATOM 2131 O O . GLY A 1 274 ? -3.604 10.531 -6.707 1 98.38 274 GLY A O 1
ATOM 2132 N N . TYR A 1 275 ? -1.613 11.172 -7.355 1 98.69 275 TYR A N 1
ATOM 2133 C CA . TYR A 1 275 ? -1.801 10.664 -8.711 1 98.69 275 TYR A CA 1
ATOM 2134 C C . TYR A 1 275 ? -1.395 9.203 -8.812 1 98.69 275 TYR A C 1
ATOM 2136 O O . TYR A 1 275 ? -1.689 8.531 -9.805 1 98.69 275 TYR A O 1
ATOM 2144 N N . THR A 1 276 ? -0.737 8.688 -7.824 1 98.56 276 THR A N 1
ATOM 2145 C CA . THR A 1 276 ? -0.419 7.27 -7.77 1 98.56 276 THR A CA 1
ATOM 2146 C C . THR A 1 276 ? -0.037 6.855 -6.352 1 98.56 276 THR A C 1
ATOM 2148 O O . THR A 1 276 ? 0.522 7.652 -5.594 1 98.56 276 THR A O 1
ATOM 2151 N N . PRO A 1 277 ? -0.42 5.633 -5.957 1 98.25 277 PRO A N 1
ATOM 2152 C CA . PRO A 1 277 ? 0.202 5.109 -4.738 1 98.25 277 PRO A CA 1
ATOM 2153 C C . PRO A 1 277 ? 1.698 4.852 -4.906 1 98.25 277 PRO A C 1
ATOM 2155 O O . PRO A 1 277 ? 2.102 4.051 -5.75 1 98.25 277 PRO A O 1
ATOM 2158 N N . MET A 1 278 ? 2.557 5.594 -4.219 1 98.19 278 MET A N 1
ATOM 2159 C CA . MET A 1 278 ? 4.012 5.461 -4.23 1 98.19 278 MET A CA 1
ATOM 2160 C C . MET A 1 278 ? 4.613 5.988 -2.934 1 98.19 278 MET A C 1
ATOM 2162 O O . MET A 1 278 ? 4.168 7.012 -2.408 1 98.19 278 MET A O 1
ATOM 2166 N N . ALA A 1 279 ? 5.457 5.258 -2.348 1 98.81 279 ALA A N 1
ATOM 2167 C CA . ALA A 1 279 ? 6.266 5.648 -1.197 1 98.81 279 ALA A CA 1
ATOM 2168 C C . ALA A 1 279 ? 7.691 5.117 -1.322 1 98.81 279 ALA A C 1
ATOM 2170 O O . ALA A 1 279 ? 8 4.375 -2.256 1 98.81 279 ALA A O 1
ATOM 2171 N N . ALA A 1 280 ? 8.57 5.57 -0.484 1 98.88 280 ALA A N 1
ATOM 2172 C CA . ALA A 1 280 ? 9.969 5.156 -0.58 1 98.88 280 ALA A CA 1
ATOM 2173 C C . ALA A 1 280 ? 10.617 5.098 0.799 1 98.88 280 ALA A C 1
ATOM 2175 O O . ALA A 1 280 ? 10.266 5.871 1.691 1 98.88 280 ALA A O 1
ATOM 2176 N N . THR A 1 281 ? 11.398 4.184 0.99 1 98.94 281 THR A N 1
ATOM 2177 C CA . THR A 1 281 ? 12.406 4.18 2.047 1 98.94 281 THR A CA 1
ATOM 2178 C C . THR A 1 281 ? 13.789 4.516 1.481 1 98.94 281 THR A C 1
ATOM 2180 O O . THR A 1 281 ? 14.336 3.76 0.678 1 98.94 281 THR A O 1
ATOM 2183 N N . VAL A 1 282 ? 14.273 5.664 1.814 1 98.94 282 VAL A N 1
ATOM 2184 C CA . VAL A 1 282 ? 15.578 6.129 1.36 1 98.94 282 VAL A CA 1
ATOM 2185 C C . VAL A 1 282 ? 16.641 5.824 2.422 1 98.94 282 VAL A C 1
ATOM 2187 O O . VAL A 1 282 ? 16.5 6.234 3.578 1 98.94 282 VAL A O 1
ATOM 2190 N N . VAL A 1 283 ? 17.656 5.152 2.053 1 98.81 283 VAL A N 1
ATOM 2191 C CA . VAL A 1 283 ? 18.609 4.578 2.988 1 98.81 283 VAL A CA 1
ATOM 2192 C C . VAL A 1 283 ? 20 5.129 2.699 1 98.81 283 VAL A C 1
ATOM 2194 O O . VAL A 1 283 ? 20.406 5.262 1.537 1 98.81 283 VAL A O 1
ATOM 2197 N N . SER A 1 284 ? 20.797 5.469 3.725 1 98.81 284 SER A N 1
ATOM 2198 C CA . SER A 1 284 ? 22.141 6.004 3.564 1 98.81 284 SER A CA 1
ATOM 2199 C C . SER A 1 284 ? 23.125 4.918 3.129 1 98.81 284 SER A C 1
ATOM 2201 O O . SER A 1 284 ? 22.859 3.729 3.311 1 98.81 284 SER A O 1
ATOM 2203 N N . ASP A 1 285 ? 24.234 5.355 2.529 1 98.5 285 ASP A N 1
ATOM 2204 C CA . ASP A 1 285 ? 25.312 4.438 2.172 1 98.5 285 ASP A CA 1
ATOM 2205 C C . ASP A 1 285 ? 25.797 3.645 3.387 1 98.5 285 ASP A C 1
ATOM 2207 O O . ASP A 1 285 ? 26.047 2.443 3.287 1 98.5 285 ASP A O 1
ATOM 2211 N N . ARG A 1 286 ? 25.875 4.309 4.477 1 98.06 286 ARG A N 1
ATOM 2212 C CA . ARG A 1 286 ? 26.359 3.688 5.707 1 98.06 286 ARG A CA 1
ATOM 2213 C C . ARG A 1 286 ? 25.438 2.551 6.141 1 98.06 286 ARG A C 1
ATOM 2215 O O . ARG A 1 286 ? 25.906 1.49 6.559 1 98.06 286 ARG A O 1
ATOM 2222 N N . VAL A 1 287 ? 24.172 2.752 6.074 1 98.69 287 VAL A N 1
ATOM 2223 C CA . VAL A 1 287 ? 23.203 1.757 6.508 1 98.69 287 VAL A CA 1
ATOM 2224 C C . VAL A 1 287 ? 23.172 0.593 5.516 1 98.69 287 VAL A C 1
ATOM 2226 O O . VAL A 1 287 ? 23 -0.562 5.914 1 98.69 287 VAL A O 1
ATOM 2229 N N . MET A 1 288 ? 23.375 0.853 4.234 1 98.31 288 MET A N 1
ATOM 2230 C CA . MET A 1 288 ? 23.281 -0.159 3.188 1 98.31 288 MET A CA 1
ATOM 2231 C C . MET A 1 288 ? 24.562 -0.996 3.131 1 98.31 288 MET A C 1
ATOM 2233 O O . MET A 1 288 ? 24.531 -2.137 2.664 1 98.31 288 MET A O 1
ATOM 2237 N N . GLU A 1 289 ? 25.656 -0.485 3.6 1 98.25 289 GLU A N 1
ATOM 2238 C CA . GLU A 1 289 ? 26.984 -1.073 3.422 1 98.25 289 GLU A CA 1
ATOM 2239 C C . GLU A 1 289 ? 27.031 -2.506 3.947 1 98.25 289 GLU A C 1
ATOM 2241 O O . GLU A 1 289 ? 27.438 -3.422 3.234 1 98.25 289 GLU A O 1
ATO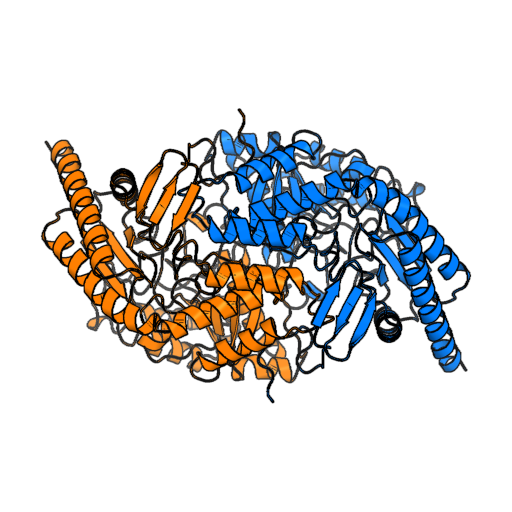M 2246 N N . PRO A 1 290 ? 26.578 -2.77 5.211 1 98.56 290 PRO A N 1
ATOM 2247 C CA . PRO A 1 290 ? 26.625 -4.152 5.688 1 98.56 290 PRO A CA 1
ATOM 2248 C C . PRO A 1 290 ? 25.75 -5.094 4.871 1 98.56 290 PRO A C 1
ATOM 2250 O O . PRO A 1 290 ? 26.078 -6.273 4.711 1 98.56 290 PRO A O 1
ATOM 2253 N N . ILE A 1 291 ? 24.656 -4.621 4.375 1 98.31 291 ILE A N 1
ATOM 2254 C CA . ILE A 1 291 ? 23.766 -5.426 3.545 1 98.31 291 ILE A CA 1
ATOM 2255 C C . ILE A 1 291 ? 24.453 -5.75 2.217 1 98.31 291 ILE A C 1
ATOM 2257 O O . ILE A 1 291 ? 24.391 -6.883 1.736 1 98.31 291 ILE A O 1
ATOM 2261 N N . LEU A 1 292 ? 25.141 -4.762 1.611 1 97.5 292 LEU A N 1
ATOM 2262 C CA . LEU A 1 292 ? 25.875 -4.945 0.357 1 97.5 292 LEU A CA 1
ATOM 2263 C C . LEU A 1 292 ? 27.016 -5.941 0.528 1 97.5 292 LEU A C 1
ATOM 2265 O O . LEU A 1 292 ? 27.328 -6.691 -0.396 1 97.5 292 LEU A O 1
ATOM 2269 N N . ARG A 1 293 ? 27.625 -5.984 1.679 1 97.5 293 ARG A N 1
ATOM 2270 C CA . ARG A 1 293 ? 28.75 -6.887 1.962 1 97.5 293 ARG A CA 1
ATOM 2271 C C . ARG A 1 293 ? 28.234 -8.273 2.34 1 97.5 293 ARG A C 1
ATOM 2273 O O . ARG A 1 293 ? 29 -9.25 2.311 1 97.5 293 ARG A O 1
ATOM 2280 N N . GLY A 1 294 ? 27 -8.273 2.75 1 97.5 294 GLY A N 1
ATOM 2281 C CA . GLY A 1 294 ? 26.406 -9.516 3.211 1 97.5 294 GLY A CA 1
ATOM 2282 C C . GLY A 1 294 ? 25.469 -10.141 2.203 1 97.5 294 GLY A C 1
ATOM 2283 O O . GLY A 1 294 ? 25.875 -10.5 1.098 1 97.5 294 GLY A O 1
ATOM 2284 N N . SER A 1 295 ? 24.234 -10.164 2.512 1 96.62 295 SER A N 1
ATOM 2285 C CA . SER A 1 295 ? 23.219 -10.891 1.745 1 96.62 295 SER A CA 1
ATOM 2286 C C . SER A 1 295 ? 22.953 -10.211 0.402 1 96.62 295 SER A C 1
ATOM 2288 O O . SER A 1 295 ? 22.453 -10.844 -0.531 1 96.62 295 SER A O 1
ATOM 2290 N N . ARG A 1 296 ? 23.188 -8.883 0.295 1 97.06 296 ARG A N 1
ATOM 2291 C CA . ARG A 1 296 ? 22.938 -8.047 -0.874 1 97.06 296 ARG A CA 1
ATOM 2292 C C . ARG A 1 296 ? 21.438 -8.016 -1.214 1 97.06 296 ARG A C 1
ATOM 2294 O O . ARG A 1 296 ? 21.078 -7.879 -2.381 1 97.06 296 ARG A O 1
ATOM 2301 N N . SER A 1 297 ? 20.656 -8.242 -0.23 1 97.06 297 SER A N 1
ATOM 2302 C CA . SER A 1 297 ? 19.203 -8.266 -0.405 1 97.06 297 SER A CA 1
ATOM 2303 C C . SER A 1 297 ? 18.5 -7.703 0.823 1 97.06 297 SER A C 1
ATOM 2305 O O . SER A 1 297 ? 18.906 -7.969 1.956 1 97.06 297 SER A O 1
ATOM 2307 N N . VAL A 1 298 ? 17.5 -6.848 0.571 1 96.69 298 VAL A N 1
ATOM 2308 C CA . VAL A 1 298 ? 16.656 -6.332 1.646 1 96.69 298 VAL A CA 1
ATOM 2309 C C . VAL A 1 298 ? 15.414 -7.203 1.791 1 96.69 298 VAL A C 1
ATOM 2311 O O . VAL A 1 298 ? 14.68 -7.426 0.82 1 96.69 298 VAL A O 1
ATOM 2314 N N . MET A 1 299 ? 15.188 -7.766 2.98 1 94.81 299 MET A N 1
ATOM 2315 C CA . MET A 1 299 ? 14.039 -8.641 3.209 1 94.81 299 MET A CA 1
ATOM 2316 C C . MET A 1 299 ? 12.758 -7.828 3.369 1 94.81 299 MET A C 1
ATOM 2318 O O . MET A 1 299 ? 12.273 -7.648 4.488 1 94.81 299 MET A O 1
ATOM 2322 N N . SER A 1 300 ? 12.305 -7.383 2.377 1 93.25 300 SER A N 1
ATOM 2323 C CA . SER A 1 300 ? 11.047 -6.676 2.152 1 93.25 300 SER A CA 1
ATOM 2324 C C . SER A 1 300 ? 10.641 -6.73 0.685 1 93.25 300 SER A C 1
ATOM 2326 O O . SER A 1 300 ? 11.281 -7.402 -0.121 1 93.25 300 SER A O 1
ATOM 2328 N N . GLY A 1 301 ? 9.508 -6.273 0.425 1 89.81 301 GLY A N 1
ATOM 2329 C CA . GLY A 1 301 ? 9.086 -6.219 -0.966 1 89.81 301 GLY A CA 1
ATOM 2330 C C . GLY A 1 301 ? 7.59 -6.414 -1.146 1 89.81 301 GLY A C 1
ATOM 2331 O O . GLY A 1 301 ? 6.977 -7.223 -0.447 1 89.81 301 GLY A O 1
ATOM 2332 N N . HIS A 1 302 ? 7.098 -5.672 -2.057 1 91.75 302 HIS A N 1
ATOM 2333 C CA . HIS A 1 302 ? 5.699 -5.75 -2.465 1 91.75 302 HIS A CA 1
ATOM 2334 C C . HIS A 1 302 ? 5.578 -5.984 -3.967 1 91.75 302 HIS A C 1
ATOM 2336 O O . HIS A 1 302 ? 6.508 -5.691 -4.723 1 91.75 302 HIS A O 1
ATOM 2342 N N . THR A 1 303 ? 4.504 -6.539 -4.344 1 93.31 303 THR A N 1
ATOM 2343 C CA . THR A 1 303 ? 4.293 -6.906 -5.742 1 93.31 303 THR A CA 1
ATOM 2344 C C . THR A 1 303 ? 4.504 -5.699 -6.652 1 93.31 303 THR A C 1
ATOM 2346 O O . THR A 1 303 ? 5.191 -5.797 -7.672 1 93.31 303 THR A O 1
ATOM 2349 N N . LEU A 1 304 ? 4.059 -4.578 -6.312 1 96.06 304 LEU A N 1
ATOM 2350 C CA . LEU A 1 304 ? 4.082 -3.432 -7.215 1 96.06 304 LEU A CA 1
ATOM 2351 C C . LEU A 1 304 ? 5.188 -2.457 -6.828 1 96.06 304 LEU A C 1
ATOM 2353 O O . LEU A 1 304 ? 5.152 -1.286 -7.215 1 96.06 304 LEU A O 1
ATOM 2357 N N . SER A 1 305 ? 6.145 -2.959 -6.051 1 96 305 SER A N 1
ATOM 2358 C CA . SER A 1 305 ? 7.316 -2.148 -5.734 1 96 305 SER A CA 1
ATOM 2359 C C . SER A 1 305 ? 8.047 -1.709 -7 1 96 305 SER A C 1
ATOM 2361 O O . SER A 1 305 ? 8.375 -2.537 -7.852 1 96 305 SER A O 1
ATOM 2363 N N . ALA A 1 306 ? 8.242 -0.448 -7.137 1 97.12 306 ALA A N 1
ATOM 2364 C CA . ALA A 1 306 ? 9.055 0.146 -8.195 1 97.12 306 ALA A CA 1
ATOM 2365 C C . ALA A 1 306 ? 8.461 -0.141 -9.57 1 97.12 306 ALA A C 1
ATOM 2367 O O . ALA A 1 306 ? 9.195 -0.244 -10.562 1 97.12 306 ALA A O 1
ATOM 2368 N N . ASN A 1 307 ? 7.117 -0.341 -9.609 1 98.25 307 ASN A N 1
ATOM 2369 C CA . ASN A 1 307 ? 6.527 -0.524 -10.93 1 98.25 307 ASN A CA 1
ATOM 2370 C C . ASN A 1 307 ? 6.746 0.7 -11.82 1 98.25 307 ASN A C 1
ATOM 2372 O O . ASN A 1 307 ? 6.719 1.833 -11.336 1 98.25 307 ASN A O 1
ATOM 2376 N N . PRO A 1 308 ? 6.879 0.486 -13.141 1 98.69 308 PRO A N 1
ATOM 2377 C CA . PRO A 1 308 ? 7.227 1.563 -14.062 1 98.69 308 PRO A CA 1
ATOM 2378 C C . PRO A 1 308 ? 6.207 2.701 -14.062 1 98.69 308 PRO A C 1
ATOM 2380 O O . PRO A 1 308 ? 6.586 3.873 -14.125 1 98.69 308 PRO A O 1
ATOM 2383 N N . LEU A 1 309 ? 4.93 2.404 -14.008 1 98.88 309 LEU A N 1
ATOM 2384 C CA . LEU A 1 309 ? 3.891 3.422 -14.125 1 98.88 309 LEU A CA 1
ATOM 2385 C C . LEU A 1 309 ? 3.92 4.367 -12.93 1 98.88 309 LEU A C 1
ATOM 2387 O O . LEU A 1 309 ? 3.918 5.59 -13.094 1 98.88 309 LEU A O 1
ATOM 2391 N N . SER A 1 310 ? 3.939 3.846 -11.695 1 98.88 310 SER A N 1
ATOM 2392 C CA . SER A 1 310 ? 4 4.688 -10.508 1 98.88 310 SER A CA 1
ATOM 2393 C C . SER A 1 310 ? 5.312 5.457 -10.438 1 98.88 310 SER A C 1
ATOM 2395 O O . SER A 1 310 ? 5.34 6.609 -10 1 98.88 310 SER A O 1
ATOM 2397 N N . ALA A 1 311 ? 6.391 4.797 -10.844 1 98.88 311 ALA A N 1
ATOM 2398 C CA . ALA A 1 311 ? 7.691 5.461 -10.82 1 98.88 311 ALA A CA 1
ATOM 2399 C C . ALA A 1 311 ? 7.715 6.652 -11.773 1 98.88 311 ALA A C 1
ATOM 2401 O O . ALA A 1 311 ? 8.203 7.73 -11.414 1 98.88 311 ALA A O 1
ATOM 2402 N N . ALA A 1 312 ? 7.188 6.445 -12.977 1 98.94 312 ALA A N 1
ATOM 2403 C CA . ALA A 1 312 ? 7.129 7.531 -13.945 1 98.94 312 ALA A CA 1
ATOM 2404 C C . ALA A 1 312 ? 6.258 8.68 -13.438 1 98.94 312 ALA A C 1
ATOM 2406 O O . ALA A 1 312 ? 6.582 9.852 -13.633 1 98.94 312 ALA A O 1
ATOM 2407 N N . THR A 1 313 ? 5.16 8.336 -12.828 1 98.88 313 THR A N 1
ATOM 2408 C CA . THR A 1 313 ? 4.238 9.32 -12.289 1 98.88 313 THR A CA 1
ATOM 2409 C C . THR A 1 313 ? 4.906 10.141 -11.188 1 98.88 313 THR A C 1
ATOM 2411 O O . THR A 1 313 ? 4.855 11.375 -11.203 1 98.88 313 THR A O 1
ATOM 2414 N N . ALA A 1 314 ? 5.551 9.445 -10.234 1 98.94 314 ALA A N 1
ATOM 2415 C CA . ALA A 1 314 ? 6.219 10.117 -9.125 1 98.94 314 ALA A CA 1
ATOM 2416 C C . ALA A 1 314 ? 7.352 11.008 -9.625 1 98.94 314 ALA A C 1
ATOM 2418 O O . ALA A 1 314 ? 7.559 12.109 -9.109 1 98.94 314 ALA A O 1
ATOM 2419 N N . LEU A 1 315 ? 8.102 10.5 -10.609 1 98.94 315 LEU A N 1
ATOM 2420 C CA . LEU A 1 315 ? 9.172 11.305 -11.203 1 98.94 315 LEU A CA 1
ATOM 2421 C C . LEU A 1 315 ? 8.609 12.578 -11.828 1 98.94 315 LEU A C 1
ATOM 2423 O O . LEU A 1 315 ? 9.172 13.656 -11.648 1 98.94 315 LEU A O 1
ATOM 2427 N N . ALA A 1 316 ? 7.504 12.438 -12.547 1 98.94 316 ALA A N 1
ATOM 2428 C CA . ALA A 1 316 ? 6.863 13.586 -13.18 1 98.94 316 ALA A CA 1
ATOM 2429 C C . ALA A 1 316 ? 6.414 14.602 -12.133 1 98.94 316 ALA A C 1
ATOM 2431 O O . ALA A 1 316 ? 6.469 15.812 -12.367 1 98.94 316 ALA A O 1
ATOM 2432 N N . VAL A 1 317 ? 5.965 14.141 -10.992 1 98.88 317 VAL A N 1
ATOM 2433 C CA . VAL A 1 317 ? 5.539 15.008 -9.906 1 98.88 317 VAL A CA 1
ATOM 2434 C C . VAL A 1 317 ? 6.73 15.82 -9.391 1 98.88 317 VAL A C 1
ATOM 2436 O O . VAL A 1 317 ? 6.637 17.031 -9.234 1 98.88 317 VAL A O 1
ATOM 2439 N N . ILE A 1 318 ? 7.824 15.148 -9.109 1 98.88 318 ILE A N 1
ATOM 2440 C CA . ILE A 1 318 ? 9.016 15.828 -8.594 1 98.88 318 ILE A CA 1
ATOM 2441 C C . ILE A 1 318 ? 9.508 16.844 -9.625 1 98.88 318 ILE A C 1
ATOM 2443 O O . ILE A 1 318 ? 9.875 17.969 -9.266 1 98.88 318 ILE A O 1
ATOM 2447 N N . GLU A 1 319 ? 9.547 16.422 -10.883 1 98.81 319 GLU A N 1
ATOM 2448 C CA . GLU A 1 319 ? 9.984 17.328 -11.938 1 98.81 319 GLU A CA 1
ATOM 2449 C C . GLU A 1 319 ? 9.078 18.547 -12.039 1 98.81 319 GLU A C 1
ATOM 2451 O O . GLU A 1 319 ? 9.547 19.656 -12.273 1 98.81 319 GLU A O 1
ATOM 2456 N N . TYR A 1 320 ? 7.797 18.328 -11.891 1 98.75 320 TYR A N 1
ATOM 2457 C CA . TYR A 1 320 ? 6.84 19.438 -11.852 1 98.75 320 TYR A CA 1
ATOM 2458 C C . TYR A 1 320 ? 7.164 20.391 -10.719 1 98.75 320 TYR A C 1
ATOM 2460 O O . TYR A 1 320 ? 7.137 21.609 -10.898 1 98.75 320 TYR A O 1
ATOM 2468 N N . MET A 1 321 ? 7.461 19.875 -9.539 1 98.75 321 MET A N 1
ATOM 2469 C CA . MET A 1 321 ? 7.801 20.688 -8.375 1 98.75 321 MET A CA 1
ATOM 2470 C C . MET A 1 321 ? 9.07 21.5 -8.617 1 98.75 321 MET A C 1
ATOM 2472 O O . MET A 1 321 ? 9.148 22.656 -8.227 1 98.75 321 MET A O 1
ATOM 2476 N N . GLU A 1 322 ? 10.023 20.828 -9.227 1 98.5 322 GLU A N 1
ATOM 2477 C CA . GLU A 1 322 ? 11.273 21.516 -9.562 1 98.5 322 GLU A CA 1
ATOM 2478 C C . GLU A 1 322 ? 11.031 22.641 -10.562 1 98.5 322 GLU A C 1
ATOM 2480 O O . GLU A 1 322 ? 11.508 23.766 -10.367 1 98.5 322 GLU A O 1
ATOM 2485 N N . LYS A 1 323 ? 10.32 22.297 -11.609 1 98.31 323 LYS A N 1
ATOM 2486 C CA . LYS A 1 323 ? 10.031 23.25 -12.68 1 98.31 323 LYS A CA 1
ATOM 2487 C C . LYS A 1 323 ? 9.359 24.516 -12.133 1 98.31 323 LYS A C 1
ATOM 2489 O O . LYS A 1 323 ? 9.609 25.609 -12.617 1 98.31 323 LYS A O 1
ATOM 2494 N N . HIS A 1 324 ? 8.578 24.375 -11.094 1 98.31 324 HIS A N 1
ATOM 2495 C CA . HIS A 1 324 ? 7.789 25.484 -10.586 1 98.31 324 HIS A CA 1
ATOM 2496 C C . HIS A 1 324 ? 8.359 26.016 -9.273 1 98.31 324 HIS A C 1
ATOM 2498 O O . HIS A 1 324 ? 7.73 26.844 -8.609 1 98.31 324 HIS A O 1
ATOM 2504 N N . ASN A 1 325 ? 9.547 25.562 -8.859 1 98.38 325 ASN A N 1
ATOM 2505 C CA . ASN A 1 325 ? 10.234 26 -7.652 1 98.38 325 ASN A CA 1
ATOM 2506 C C . ASN A 1 325 ? 9.32 25.953 -6.434 1 98.38 325 ASN A C 1
ATOM 2508 O O . ASN A 1 325 ? 9.211 26.922 -5.691 1 98.38 325 ASN A O 1
ATOM 2512 N N . LEU A 1 326 ? 8.633 24.844 -6.266 1 98.62 326 LEU A N 1
ATOM 2513 C CA . LEU A 1 326 ? 7.547 24.766 -5.293 1 98.62 326 LEU A CA 1
ATOM 2514 C C . LEU A 1 326 ? 8.094 24.766 -3.869 1 98.62 326 LEU A C 1
ATOM 2516 O O . LEU A 1 326 ? 7.527 25.422 -2.984 1 98.62 326 LEU A O 1
ATOM 2520 N N . PRO A 1 327 ? 9.203 24.047 -3.547 1 98.44 327 PRO A N 1
ATOM 2521 C CA . PRO A 1 327 ? 9.68 24.078 -2.164 1 98.44 327 PRO A CA 1
ATOM 2522 C C . PRO A 1 327 ? 10.023 25.484 -1.689 1 98.44 327 PRO A C 1
ATOM 2524 O O . PRO A 1 327 ? 9.602 25.891 -0.605 1 98.44 327 PRO A O 1
ATOM 2527 N N . GLU A 1 328 ? 10.688 26.25 -2.475 1 98.25 328 GLU A N 1
ATOM 2528 C CA . GLU A 1 328 ? 11.07 27.609 -2.119 1 98.25 328 GLU A CA 1
ATOM 2529 C C . GLU A 1 328 ? 9.844 28.516 -1.987 1 98.25 328 GLU A C 1
ATOM 2531 O O . GLU A 1 328 ? 9.742 29.297 -1.038 1 98.25 328 GLU A O 1
ATOM 2536 N N . LYS A 1 329 ? 8.977 28.422 -2.938 1 98.75 329 LYS A N 1
ATOM 2537 C CA . LYS A 1 329 ? 7.758 29.219 -2.893 1 98.75 329 LYS A CA 1
ATOM 2538 C C . LYS A 1 329 ? 6.902 28.844 -1.685 1 98.75 329 LYS A C 1
ATOM 2540 O O . LYS A 1 329 ? 6.227 29.703 -1.107 1 98.75 329 LYS A O 1
ATOM 2545 N N . THR A 1 330 ? 6.922 27.578 -1.372 1 98.81 330 THR A N 1
ATOM 2546 C CA . THR A 1 330 ? 6.16 27.094 -0.226 1 98.81 330 THR A CA 1
ATOM 2547 C C . THR A 1 330 ? 6.684 27.703 1.069 1 98.81 330 THR A C 1
ATOM 2549 O O . THR A 1 330 ? 5.906 28 1.979 1 98.81 330 THR A O 1
ATOM 2552 N N . ALA A 1 331 ? 8 27.859 1.199 1 98.69 331 ALA A N 1
ATOM 2553 C CA . ALA A 1 331 ? 8.578 28.516 2.369 1 98.69 331 ALA A CA 1
ATOM 2554 C C . ALA A 1 331 ? 8.031 29.938 2.537 1 98.69 331 ALA A C 1
ATOM 2556 O O . ALA A 1 331 ? 7.617 30.312 3.633 1 98.69 331 ALA A O 1
ATOM 2557 N N . GLU A 1 332 ? 7.973 30.656 1.479 1 98.56 332 GLU A N 1
ATOM 2558 C CA . GLU A 1 332 ? 7.504 32.031 1.5 1 98.56 332 GLU A CA 1
ATOM 2559 C C . GLU A 1 332 ? 6 32.125 1.755 1 98.56 332 GLU A C 1
ATOM 2561 O O . GLU A 1 332 ? 5.543 32.906 2.584 1 98.56 332 GLU A O 1
ATOM 2566 N N . LYS A 1 333 ? 5.289 31.328 1.046 1 98.81 333 LYS A N 1
ATOM 2567 C CA . LYS A 1 333 ? 3.836 31.312 1.181 1 98.81 333 LYS A CA 1
ATOM 2568 C C . LYS A 1 333 ? 3.418 30.844 2.57 1 98.81 333 LYS A C 1
ATOM 2570 O O . LYS A 1 333 ? 2.393 31.281 3.098 1 98.81 333 LYS A O 1
ATOM 2575 N N . GLY A 1 334 ? 4.246 29.891 3.086 1 98.75 334 GLY A N 1
ATOM 2576 C CA . GLY A 1 334 ? 3.992 29.438 4.445 1 98.75 334 GLY A CA 1
ATOM 2577 C C . GLY A 1 334 ? 4.055 30.562 5.465 1 98.75 334 GLY A C 1
ATOM 2578 O O . GLY A 1 334 ? 3.211 30.641 6.359 1 98.75 334 GLY A O 1
ATOM 2579 N N . GLU A 1 335 ? 5.07 31.406 5.34 1 98.62 335 GLU A N 1
ATOM 2580 C CA . GLU A 1 335 ? 5.184 32.562 6.227 1 98.62 335 GLU A CA 1
ATOM 2581 C C . GLU A 1 335 ? 3.973 33.469 6.098 1 98.62 335 GLU A C 1
ATOM 2583 O O . GLU A 1 335 ? 3.441 33.969 7.102 1 98.62 335 GLU A O 1
ATOM 2588 N N . TYR A 1 336 ? 3.582 33.688 4.875 1 98.81 336 TYR A N 1
ATOM 2589 C CA . TYR A 1 336 ? 2.428 34.531 4.582 1 98.81 336 TYR A CA 1
ATOM 2590 C C . TYR A 1 336 ? 1.166 33.969 5.227 1 98.81 336 TYR A C 1
ATOM 2592 O O . TYR A 1 336 ? 0.428 34.719 5.898 1 98.81 336 TYR A O 1
ATOM 2600 N N . LEU A 1 337 ? 0.897 32.75 5.051 1 98.88 337 LEU A N 1
ATOM 2601 C CA . LEU A 1 337 ? -0.322 32.094 5.543 1 98.88 337 LEU A CA 1
ATOM 2602 C C . LEU A 1 337 ? -0.321 32.031 7.066 1 98.88 337 LEU A C 1
ATOM 2604 O O . LEU A 1 337 ? -1.357 32.25 7.703 1 98.88 337 LEU A O 1
ATOM 2608 N N . ILE A 1 338 ? 0.845 31.688 7.652 1 98.88 338 ILE A N 1
ATOM 2609 C CA . ILE A 1 338 ? 0.961 31.609 9.102 1 98.88 338 ILE A CA 1
ATOM 2610 C C . ILE A 1 338 ? 0.646 32.969 9.711 1 98.88 338 ILE A C 1
ATOM 2612 O O . ILE A 1 338 ? -0.111 33.094 10.68 1 98.88 338 ILE A O 1
ATOM 2616 N N . LYS A 1 339 ? 1.201 34.062 9.156 1 98.75 339 LYS A N 1
ATOM 2617 C CA . LYS A 1 339 ? 0.922 35.406 9.633 1 98.75 339 LYS A CA 1
ATOM 2618 C C . LYS A 1 339 ? -0.565 35.719 9.523 1 98.75 339 LYS A C 1
ATOM 2620 O O . LYS A 1 339 ? -1.137 36.344 10.422 1 98.75 339 LYS A O 1
ATOM 2625 N N . GLY A 1 340 ? -1.14 35.344 8.414 1 98.88 340 GLY A N 1
ATOM 2626 C CA . GLY A 1 340 ? -2.57 35.562 8.234 1 98.88 340 GLY A CA 1
ATOM 2627 C C . GLY A 1 340 ? -3.404 34.844 9.273 1 98.88 340 GLY A C 1
ATOM 2628 O O . GLY A 1 340 ? -4.363 35.375 9.812 1 98.88 340 GLY A O 1
ATOM 2629 N N . LEU A 1 341 ? -3.08 33.594 9.57 1 98.88 341 LEU A N 1
ATOM 2630 C CA . LEU A 1 341 ? -3.805 32.781 10.555 1 98.88 341 LEU A CA 1
ATOM 2631 C C . LEU A 1 341 ? -3.594 33.344 11.961 1 98.88 341 LEU A C 1
ATOM 2633 O O . LEU A 1 341 ? -4.496 33.281 12.797 1 98.88 341 LEU A O 1
ATOM 2637 N N . GLN A 1 342 ? -2.385 33.844 12.227 1 98.81 342 GLN A N 1
ATOM 2638 C CA . GLN A 1 342 ? -2.092 34.469 13.516 1 98.81 342 GLN A CA 1
ATOM 2639 C C . GLN A 1 342 ? -2.91 35.719 13.719 1 98.81 342 GLN A C 1
ATOM 2641 O O . GLN A 1 342 ? -3.312 36.031 14.844 1 98.81 342 GLN A O 1
ATOM 2646 N N . LYS A 1 343 ? -3.123 36.469 12.648 1 98.69 343 LYS A N 1
ATOM 2647 C CA . LYS A 1 343 ? -4.008 37.625 12.734 1 98.69 343 LYS A CA 1
ATOM 2648 C C . LYS A 1 343 ? -5.426 37.219 13.117 1 98.69 343 LYS A C 1
ATOM 2650 O O . LYS A 1 343 ? -6.074 37.875 13.922 1 98.69 343 LYS A O 1
ATOM 2655 N N . VAL A 1 344 ? -5.902 36.156 12.523 1 98.62 344 VAL A N 1
ATOM 2656 C CA . VAL A 1 344 ? -7.211 35.625 12.891 1 98.62 344 VAL A CA 1
ATOM 2657 C C . VAL A 1 344 ? -7.207 35.188 14.359 1 98.62 344 VAL A C 1
ATOM 2659 O O . VAL A 1 344 ? -8.18 35.406 15.086 1 98.62 344 VAL A O 1
ATOM 2662 N N . GLN A 1 345 ? -6.129 34.531 14.773 1 98.31 345 GLN A N 1
ATOM 2663 C CA . GLN A 1 345 ? -5.973 34.094 16.156 1 98.31 345 GLN A CA 1
ATOM 2664 C C . GLN A 1 345 ? -6.117 35.281 17.109 1 98.31 345 GLN A C 1
ATOM 2666 O O . GLN A 1 345 ? -6.773 35.188 18.156 1 98.31 345 GLN A O 1
ATOM 2671 N N . GLN A 1 346 ? -5.531 36.438 16.797 1 97.81 346 GLN A N 1
ATOM 2672 C CA . GLN A 1 346 ? -5.543 37.625 17.641 1 97.81 346 GLN A CA 1
ATOM 2673 C C . GLN A 1 346 ? -6.957 38.156 17.812 1 97.81 346 GLN A C 1
ATOM 2675 O O . GLN A 1 346 ? -7.27 38.781 18.812 1 97.81 346 GLN A O 1
ATOM 2680 N N . GLN A 1 347 ? -7.77 37.812 16.875 1 96.44 347 GLN A N 1
ATOM 2681 C CA . GLN A 1 347 ? -9.133 38.344 16.891 1 96.44 347 GLN A CA 1
ATOM 2682 C C . GLN A 1 347 ? -10.125 37.281 17.359 1 96.44 347 GLN A C 1
ATOM 2684 O O . GLN A 1 347 ? -11.336 37.469 17.328 1 96.44 347 GLN A O 1
ATOM 2689 N N . SER A 1 348 ? -9.602 36.188 17.797 1 96.12 348 SER A N 1
ATOM 2690 C CA . SER A 1 348 ? -10.453 35.031 18.109 1 96.12 348 SER A CA 1
ATOM 2691 C C . SER A 1 348 ? -10.305 34.625 19.578 1 96.12 348 SER A C 1
ATOM 2693 O O . SER A 1 348 ? -9.203 34.656 20.125 1 96.12 348 SER A O 1
ATOM 2695 N N . THR A 1 349 ? -11.383 34.188 20.156 1 96.25 349 THR A N 1
ATOM 2696 C CA . THR A 1 349 ? -11.344 33.656 21.516 1 96.25 349 THR A CA 1
ATOM 2697 C C . THR A 1 349 ? -11.195 32.125 21.5 1 96.25 349 THR A C 1
ATOM 2699 O O . THR A 1 349 ? -11 31.516 22.547 1 96.25 349 THR A O 1
ATOM 2702 N N . ILE A 1 350 ? -11.172 31.547 20.312 1 97.12 350 ILE A N 1
ATOM 2703 C CA . ILE A 1 350 ? -11.25 30.078 20.312 1 97.12 350 ILE A CA 1
ATOM 2704 C C . ILE A 1 350 ? -9.93 29.5 19.812 1 97.12 350 ILE A C 1
ATOM 2706 O O . ILE A 1 350 ? -9.672 28.297 19.984 1 97.12 350 ILE A O 1
ATOM 2710 N N . ILE A 1 351 ? -9.07 30.281 19.141 1 98.44 351 ILE A N 1
ATOM 2711 C CA . ILE A 1 351 ? -7.793 29.781 18.641 1 98.44 351 ILE A CA 1
ATOM 2712 C C . ILE A 1 351 ? -6.711 29.984 19.703 1 98.44 351 ILE A C 1
ATOM 2714 O O . ILE A 1 351 ? -6.453 31.109 20.125 1 98.44 351 ILE A O 1
ATOM 2718 N N . ALA A 1 352 ? -6.066 28.891 20.094 1 97.81 352 ALA A N 1
ATOM 2719 C CA . ALA A 1 352 ? -5.07 28.922 21.156 1 97.81 352 ALA A CA 1
ATOM 2720 C C . ALA A 1 352 ? -3.662 29.094 20.594 1 97.81 352 ALA A C 1
ATOM 2722 O O . ALA A 1 352 ? -2.826 29.781 21.172 1 97.81 352 ALA A O 1
ATOM 2723 N N . ASP A 1 353 ? -3.393 28.453 19.484 1 98 353 ASP A N 1
ATOM 2724 C CA . ASP A 1 353 ? -2.037 28.438 18.938 1 98 353 ASP A CA 1
ATOM 2725 C C . ASP A 1 353 ? -2.051 28.234 17.422 1 98 353 ASP A C 1
ATOM 2727 O O . ASP A 1 353 ? -2.943 27.562 16.891 1 98 353 ASP A O 1
ATOM 2731 N N . VAL A 1 354 ? -1.215 28.875 16.703 1 98.75 354 VAL A N 1
ATOM 2732 C CA . VAL A 1 354 ? -0.919 28.672 15.297 1 98.75 354 VAL A CA 1
ATOM 2733 C C . VAL A 1 354 ? 0.566 28.375 15.117 1 98.75 354 VAL A C 1
ATOM 2735 O O . VAL A 1 354 ? 1.422 29.125 15.57 1 98.75 354 VAL A O 1
ATOM 2738 N N . ARG A 1 355 ? 0.863 27.234 14.492 1 98.31 355 ARG A N 1
ATOM 2739 C CA . ARG A 1 355 ? 2.25 26.797 14.344 1 98.31 355 ARG A CA 1
ATOM 2740 C C . ARG A 1 355 ? 2.453 26.047 13.031 1 98.31 355 ARG A C 1
ATOM 2742 O O . ARG A 1 355 ? 1.484 25.672 12.367 1 98.31 355 ARG A O 1
ATOM 2749 N N . GLY A 1 356 ? 3.729 25.812 12.656 1 98.31 356 GLY A N 1
ATOM 2750 C CA . GLY A 1 356 ? 4.047 25.016 11.477 1 98.31 356 GLY A CA 1
ATOM 2751 C C . GLY A 1 356 ? 5.199 25.578 10.672 1 98.31 356 GLY A C 1
ATOM 2752 O O . GLY A 1 356 ? 5.867 26.531 11.109 1 98.31 356 GLY A O 1
ATOM 2753 N N . LYS A 1 357 ? 5.543 24.938 9.625 1 98.62 357 LYS A N 1
ATOM 2754 C CA . LYS A 1 357 ? 6.516 25.344 8.625 1 98.62 357 LYS A CA 1
ATOM 2755 C C . LYS A 1 357 ? 5.984 25.125 7.211 1 98.62 357 LYS A C 1
ATOM 2757 O O . LYS A 1 357 ? 5.34 24.109 6.938 1 98.62 357 LYS A O 1
ATOM 2762 N N . GLY A 1 358 ? 6.34 26.094 6.289 1 98.81 358 GLY A N 1
ATOM 2763 C CA . GLY A 1 358 ? 5.773 25.984 4.957 1 98.81 358 GLY A CA 1
ATOM 2764 C C . GLY A 1 358 ? 4.258 25.922 4.957 1 98.81 358 GLY A C 1
ATOM 2765 O O . GLY A 1 358 ? 3.594 26.719 5.613 1 98.81 358 GLY A O 1
ATOM 2766 N N . LEU A 1 359 ? 3.715 25.031 4.156 1 98.88 359 LEU A N 1
ATOM 2767 C CA . LEU A 1 359 ? 2.266 24.891 4.059 1 98.88 359 LEU A CA 1
ATOM 2768 C C . LEU A 1 359 ? 1.784 23.656 4.82 1 98.88 359 LEU A C 1
ATOM 2770 O O . LEU A 1 359 ? 0.866 22.969 4.375 1 98.88 359 LEU A O 1
ATOM 2774 N N . LEU A 1 360 ? 2.525 23.297 5.887 1 98.94 360 LEU A N 1
ATOM 2775 C CA . LEU A 1 360 ? 2.053 22.406 6.941 1 98.94 360 LEU A CA 1
ATOM 2776 C C . LEU A 1 360 ? 1.838 23.188 8.242 1 98.94 360 LEU A C 1
ATOM 2778 O O . LEU A 1 360 ? 2.758 23.312 9.055 1 98.94 360 LEU A O 1
ATOM 2782 N N . ILE A 1 361 ? 0.586 23.641 8.414 1 98.94 361 ILE A N 1
ATOM 2783 C CA . ILE A 1 361 ? 0.298 24.578 9.5 1 98.94 361 ILE A CA 1
ATOM 2784 C C . ILE A 1 361 ? -0.778 23.984 10.406 1 98.94 361 ILE A C 1
ATOM 2786 O O . ILE A 1 361 ? -1.789 23.469 9.93 1 98.94 361 ILE A O 1
ATOM 2790 N N . GLY A 1 362 ? -0.488 24 11.711 1 98.81 362 GLY A N 1
ATOM 2791 C CA . GLY A 1 362 ? -1.442 23.562 12.711 1 98.81 362 GLY A CA 1
ATOM 2792 C C . GLY A 1 362 ? -2.146 24.703 13.414 1 98.81 362 GLY A C 1
ATOM 2793 O O . GLY A 1 362 ? -1.54 25.734 13.68 1 98.81 362 GLY A O 1
ATOM 2794 N N . VAL A 1 363 ? -3.408 24.578 13.617 1 98.81 363 VAL A N 1
ATOM 2795 C CA . VAL A 1 363 ? -4.219 25.469 14.438 1 98.81 363 VAL A CA 1
ATOM 2796 C C . VAL A 1 363 ? -4.793 24.688 15.625 1 98.81 363 VAL A C 1
ATOM 2798 O O . VAL A 1 363 ? -5.496 23.703 15.438 1 98.81 363 VAL A O 1
ATOM 2801 N N . GLU A 1 364 ? -4.414 25.031 16.734 1 98.19 364 GLU A N 1
ATOM 2802 C CA . GLU A 1 364 ? -4.941 24.406 17.953 1 98.19 364 GLU A CA 1
ATOM 2803 C C . GLU A 1 364 ? -5.973 25.312 18.625 1 98.19 364 GLU A C 1
ATOM 2805 O O . GLU A 1 364 ? -5.77 26.516 18.75 1 98.19 364 GLU A O 1
ATOM 2810 N N . LEU A 1 365 ? -7.047 24.734 19 1 97.94 365 LEU A N 1
ATOM 2811 C CA . LEU A 1 365 ? -8.164 25.484 19.578 1 97.94 365 LEU A CA 1
ATOM 2812 C C . LEU A 1 365 ? -8.141 25.391 21.109 1 97.94 365 LEU A C 1
ATOM 2814 O O . LEU A 1 365 ? -7.453 24.531 21.672 1 97.94 365 LEU A O 1
ATOM 2818 N N . GLN A 1 366 ? -8.883 26.281 21.703 1 95.69 366 GLN A N 1
ATOM 2819 C CA . GLN A 1 366 ? -9.109 26.234 23.141 1 95.69 366 GLN A CA 1
ATOM 2820 C C . GLN A 1 366 ? -9.867 24.969 23.531 1 95.69 366 GLN A C 1
ATOM 2822 O O . GLN A 1 366 ? -10.625 24.422 22.734 1 95.69 366 GLN A O 1
ATOM 2827 N N . PRO A 1 367 ? -9.68 24.516 24.766 1 90.5 367 PRO A N 1
ATOM 2828 C CA . PRO A 1 367 ? -10.25 23.234 25.219 1 90.5 367 PRO A CA 1
ATOM 2829 C C . PRO A 1 367 ? -11.773 23.188 25.062 1 90.5 367 PRO A C 1
ATOM 2831 O O . PRO A 1 367 ? -12.344 22.109 24.906 1 90.5 367 PRO A O 1
ATOM 2834 N N . PHE A 1 368 ? -12.398 24.297 25.109 1 91.88 368 PHE A N 1
ATOM 2835 C CA . PHE A 1 368 ? -13.859 24.312 25.094 1 91.88 368 PHE A CA 1
ATOM 2836 C C . PHE A 1 368 ? -14.391 24.312 23.672 1 91.88 368 PHE A C 1
ATOM 2838 O O . PHE A 1 368 ? -15.609 24.312 23.453 1 91.88 368 PHE A O 1
ATOM 2845 N N . THR A 1 369 ? -13.539 24.359 22.688 1 94.5 369 THR A N 1
ATOM 2846 C CA . THR A 1 369 ? -13.93 24.328 21.281 1 94.5 369 THR A CA 1
ATOM 2847 C C . THR A 1 369 ? -13.43 23.062 20.609 1 94.5 369 THR A C 1
ATOM 2849 O O . THR A 1 369 ? -12.273 22.656 20.797 1 94.5 369 THR A O 1
ATOM 2852 N N . LYS A 1 370 ? -14.258 22.438 19.781 1 96.62 370 LYS A N 1
ATOM 2853 C CA . LYS A 1 370 ? -13.891 21.234 19.062 1 96.62 370 LYS A CA 1
ATOM 2854 C C . LYS A 1 370 ? -13.422 21.547 17.641 1 96.62 370 LYS A C 1
ATOM 2856 O O . LYS A 1 370 ? -14.086 22.297 16.922 1 96.62 370 LYS A O 1
ATOM 2861 N N . ALA A 1 371 ? -12.258 21 17.328 1 97.75 371 ALA A N 1
ATOM 2862 C CA . ALA A 1 371 ? -11.711 21.203 15.984 1 97.75 371 ALA A CA 1
ATOM 2863 C C . ALA A 1 371 ? -12.648 20.625 14.922 1 97.75 371 ALA A C 1
ATOM 2865 O O . ALA A 1 371 ? -12.797 21.203 13.836 1 97.75 371 ALA A O 1
ATOM 2866 N N . SER A 1 372 ? -13.289 19.469 15.195 1 97.44 372 SER A N 1
ATOM 2867 C CA . SER A 1 372 ? -14.195 18.828 14.258 1 97.44 372 SER A CA 1
ATOM 2868 C C . SER A 1 372 ? -15.359 19.75 13.898 1 97.44 372 SER A C 1
ATOM 2870 O O . SER A 1 372 ? -15.836 19.734 12.758 1 97.44 372 SER A O 1
ATOM 2872 N N . GLU A 1 373 ? -15.812 20.531 14.828 1 97.44 373 GLU A N 1
ATOM 2873 C CA . GLU A 1 373 ? -16.906 21.469 14.578 1 97.44 373 GLU A CA 1
ATOM 2874 C C . GLU A 1 373 ? -16.469 22.609 13.664 1 97.44 373 GLU A C 1
ATOM 2876 O O . GLU A 1 373 ? -17.188 22.984 12.742 1 97.44 373 GLU A O 1
ATOM 2881 N N . LEU A 1 374 ? -15.305 23.141 13.961 1 98.25 374 LEU A N 1
ATOM 2882 C CA . LEU A 1 374 ? -14.781 24.203 13.102 1 98.25 374 LEU A CA 1
ATOM 2883 C C . LEU A 1 374 ? -14.555 23.703 11.688 1 98.25 374 LEU A C 1
ATOM 2885 O O . LEU A 1 374 ? -14.836 24.406 10.719 1 98.25 374 LEU A O 1
ATOM 2889 N N . ILE A 1 375 ? -14.023 22.5 11.539 1 98.38 375 ILE A N 1
ATOM 2890 C CA . ILE A 1 375 ? -13.781 21.875 10.242 1 98.38 375 ILE A CA 1
ATOM 2891 C C . ILE A 1 375 ? -15.102 21.734 9.484 1 98.38 375 ILE A C 1
ATOM 2893 O O . ILE A 1 375 ? -15.164 22.016 8.281 1 98.38 375 ILE A O 1
ATOM 2897 N N . SER A 1 376 ? -16.109 21.328 10.195 1 97.44 376 SER A N 1
ATOM 2898 C CA . SER A 1 376 ? -17.438 21.172 9.594 1 97.44 376 SER A CA 1
ATOM 2899 C C . SER A 1 376 ? -17.969 22.516 9.109 1 97.44 376 SER A C 1
ATOM 2901 O O . SER A 1 376 ? -18.516 22.609 8.008 1 97.44 376 SER A O 1
ATOM 2903 N N . VAL A 1 377 ? -17.859 23.547 9.953 1 98.12 377 VAL A N 1
ATOM 2904 C CA . VAL A 1 377 ? -18.328 24.891 9.602 1 98.12 377 VAL A CA 1
ATOM 2905 C C . VAL A 1 377 ? -17.547 25.406 8.398 1 98.12 377 VAL A C 1
ATOM 2907 O O . VAL A 1 377 ? -18.125 26 7.48 1 98.12 377 VAL A O 1
ATOM 2910 N N . ALA A 1 378 ? -16.25 25.219 8.422 1 98.69 378 ALA A N 1
ATOM 2911 C CA . ALA A 1 378 ? -15.406 25.641 7.305 1 98.69 378 ALA A CA 1
ATOM 2912 C C . ALA A 1 378 ? -15.82 24.938 6.012 1 98.69 378 ALA A C 1
ATOM 2914 O O . ALA A 1 378 ? -15.875 25.562 4.949 1 98.69 378 ALA A O 1
ATOM 2915 N N . ALA A 1 379 ? -16.094 23.641 6.098 1 98.31 379 ALA A N 1
ATOM 2916 C CA . ALA A 1 379 ? -16.531 22.875 4.926 1 98.31 379 ALA A CA 1
ATOM 2917 C C . ALA A 1 379 ? -17.828 23.422 4.363 1 98.31 379 ALA A C 1
ATOM 2919 O O . ALA A 1 379 ? -18 23.5 3.143 1 98.31 379 ALA A O 1
ATOM 2920 N N . LYS A 1 380 ? -18.75 23.75 5.211 1 97.56 380 LYS A N 1
ATOM 2921 C CA . LYS A 1 380 ? -20.016 24.328 4.789 1 97.56 380 LYS A CA 1
ATOM 2922 C C . LYS A 1 380 ? -19.781 25.656 4.066 1 97.56 380 LYS A C 1
ATOM 2924 O O . LYS A 1 380 ? -20.531 26 3.146 1 97.56 380 LYS A O 1
ATOM 2929 N N . ASN A 1 381 ? -18.734 26.344 4.551 1 98.56 381 ASN A N 1
ATOM 2930 C CA . ASN A 1 381 ? -18.406 27.625 3.941 1 98.56 381 ASN A CA 1
ATOM 2931 C C . ASN A 1 381 ? -17.516 27.453 2.711 1 98.56 381 ASN A C 1
ATOM 2933 O O . ASN A 1 381 ? -17.141 28.438 2.07 1 98.56 381 ASN A O 1
ATOM 2937 N N . GLY A 1 382 ? -17.141 26.203 2.385 1 98.5 382 GLY A N 1
ATOM 2938 C CA . GLY A 1 382 ? -16.422 25.938 1.146 1 98.5 382 GLY A CA 1
ATOM 2939 C C . GLY A 1 382 ? -14.938 25.75 1.346 1 98.5 382 GLY A C 1
ATOM 2940 O O . GLY A 1 382 ? -14.164 25.828 0.389 1 98.5 382 GLY A O 1
ATOM 2941 N N . LEU A 1 383 ? -14.469 25.562 2.551 1 98.94 383 LEU A N 1
ATOM 2942 C CA . LEU A 1 383 ? -13.055 25.328 2.848 1 98.94 383 LEU A CA 1
ATOM 2943 C C . LEU A 1 383 ? -12.859 23.984 3.533 1 98.94 383 LEU A C 1
ATOM 2945 O O . LEU A 1 383 ? -13.453 23.719 4.582 1 98.94 383 LEU A O 1
ATOM 2949 N N . LEU A 1 384 ? -12.055 23.141 2.895 1 98.88 384 LEU A N 1
ATOM 2950 C CA . LEU A 1 384 ? -11.758 21.828 3.473 1 98.88 384 LEU A CA 1
ATOM 2951 C C . LEU A 1 384 ? -10.484 21.891 4.305 1 98.88 384 LEU A C 1
ATOM 2953 O O . LEU A 1 384 ? -9.453 22.375 3.842 1 98.88 384 LEU A O 1
ATOM 2957 N N . LEU A 1 385 ? -10.562 21.438 5.5 1 98.75 385 LEU A N 1
ATOM 2958 C CA . LEU A 1 385 ? -9.445 21.375 6.434 1 98.75 385 LEU A CA 1
ATOM 2959 C C . LEU A 1 385 ? -9.25 19.953 6.949 1 98.75 385 LEU A C 1
ATOM 2961 O O . LEU A 1 385 ? -10.117 19.094 6.766 1 98.75 385 LEU A O 1
ATOM 2965 N N . TYR A 1 386 ? -8.102 19.719 7.523 1 98.56 386 TYR A N 1
ATOM 2966 C CA . TYR A 1 386 ? -7.762 18.359 7.926 1 98.56 386 TYR A CA 1
ATOM 2967 C C . TYR A 1 386 ? -7.828 18.203 9.438 1 98.56 386 TYR A C 1
ATOM 2969 O O . TYR A 1 386 ? -7.266 19.016 10.18 1 98.56 386 TYR A O 1
ATOM 2977 N N . GLN A 1 387 ? -8.484 17.141 9.867 1 97.38 387 GLN A N 1
ATOM 2978 C CA . GLN A 1 387 ? -8.617 16.844 11.289 1 97.38 387 GLN A CA 1
ATOM 2979 C C . GLN A 1 387 ? -7.285 16.406 11.883 1 97.38 387 GLN A C 1
ATOM 2981 O O . GLN A 1 387 ? -6.566 15.602 11.281 1 97.38 387 GLN A O 1
ATOM 2986 N N . ALA A 1 388 ? -6.895 16.938 12.945 1 97.69 388 ALA A N 1
ATOM 2987 C CA . ALA A 1 388 ? -5.742 16.547 13.75 1 97.69 388 ALA A CA 1
ATOM 2988 C C . ALA A 1 388 ? -6.121 16.391 15.219 1 97.69 388 ALA A C 1
ATOM 2990 O O . ALA A 1 388 ? -7.223 16.766 15.625 1 97.69 388 ALA A O 1
ATOM 2991 N N . VAL A 1 389 ? -5.297 15.75 15.969 1 95.69 389 VAL A N 1
ATOM 2992 C CA . VAL A 1 389 ? -5.457 15.68 17.406 1 95.69 389 VAL A CA 1
ATOM 2993 C C . VAL A 1 389 ? -4.309 16.422 18.094 1 95.69 389 VAL A C 1
ATOM 2995 O O . VAL A 1 389 ? -3.312 16.766 17.453 1 95.69 389 VAL A O 1
ATOM 2998 N N . SER A 1 390 ? -4.512 16.766 19.281 1 94.81 390 SER A N 1
ATOM 2999 C CA . SER A 1 390 ? -3.508 17.438 20.109 1 94.81 390 SER A CA 1
ATOM 3000 C C . SER A 1 390 ? -3.756 17.188 21.594 1 94.81 390 SER A C 1
ATOM 3002 O O . SER A 1 390 ? -4.23 16.125 21.984 1 94.81 390 SER A O 1
ATOM 3004 N N . GLY A 1 391 ? -3.281 18.047 22.406 1 89.62 391 GLY A N 1
ATOM 3005 C CA . GLY A 1 391 ? -3.496 17.938 23.844 1 89.62 391 GLY A CA 1
ATOM 3006 C C . GLY A 1 391 ? -2.473 17.062 24.531 1 89.62 391 GLY A C 1
ATOM 3007 O O . GLY A 1 391 ? -1.585 16.5 23.891 1 89.62 391 GLY A O 1
ATOM 3008 N N . GLN A 1 392 ? -2.627 16.875 25.781 1 83.31 392 GLN A N 1
ATOM 3009 C CA . GLN A 1 392 ? -1.637 16.203 26.625 1 83.31 392 GLN A CA 1
ATOM 3010 C C . GLN A 1 392 ? -1.525 14.727 26.266 1 83.31 392 GLN A C 1
ATOM 3012 O O . GLN A 1 392 ? -0.429 14.164 26.281 1 83.31 392 GLN A O 1
ATOM 3017 N N . ALA A 1 393 ? -2.557 14.148 25.891 1 84.56 393 ALA A N 1
ATOM 3018 C CA . ALA A 1 393 ? -2.559 12.711 25.641 1 84.56 393 ALA A CA 1
ATOM 3019 C C . ALA A 1 393 ? -2.555 12.422 24.141 1 84.56 393 ALA A C 1
ATOM 3021 O O . ALA A 1 393 ? -2.484 11.258 23.734 1 84.56 393 ALA A O 1
ATOM 3022 N N . GLY A 1 394 ? -2.58 13.469 23.328 1 88.38 394 GLY A N 1
ATOM 3023 C CA . GLY A 1 394 ? -2.588 13.266 21.875 1 88.38 394 GLY A CA 1
ATOM 3024 C C . GLY A 1 394 ? -3.877 12.648 21.375 1 88.38 394 GLY A C 1
ATOM 3025 O O . GLY A 1 394 ? -3.865 11.891 20.406 1 88.38 394 GLY A O 1
ATOM 3026 N N . LYS A 1 395 ? -4.957 12.93 22.047 1 92.19 395 LYS A N 1
ATOM 3027 C CA . LYS A 1 395 ? -6.23 12.336 21.656 1 92.19 395 LYS A CA 1
ATOM 3028 C C . LYS A 1 395 ? -7.32 13.398 21.547 1 92.19 395 LYS A C 1
ATOM 3030 O O . LYS A 1 395 ? -8.445 13.102 21.141 1 92.19 395 LYS A O 1
ATOM 3035 N N . GLU A 1 396 ? -6.977 14.641 21.922 1 94.75 396 GLU A N 1
ATOM 3036 C CA . GLU A 1 396 ? -7.996 15.68 22.031 1 94.75 396 GLU A CA 1
ATOM 3037 C C . GLU A 1 396 ? -8.391 16.219 20.656 1 94.75 396 GLU A C 1
ATOM 3039 O O . GLU A 1 396 ? -7.531 16.422 19.797 1 94.75 396 GLU A O 1
ATOM 3044 N N . ASP A 1 397 ? -9.688 16.375 20.469 1 96.25 397 ASP A N 1
ATOM 3045 C CA . ASP A 1 397 ? -10.25 17 19.266 1 96.25 397 ASP A CA 1
ATOM 3046 C C . ASP A 1 397 ? -10.078 18.516 19.312 1 96.25 397 ASP A C 1
ATOM 3048 O O . ASP A 1 397 ? -11.062 19.25 19.344 1 96.25 397 ASP A O 1
ATOM 3052 N N . SER A 1 398 ? -8.758 18.984 19.234 1 95.94 398 SER A N 1
ATOM 3053 C CA . SER A 1 398 ? -8.516 20.406 19.5 1 95.94 398 SER A CA 1
ATOM 3054 C C . SER A 1 398 ? -7.551 21 18.484 1 95.94 398 SER A C 1
ATOM 3056 O O . SER A 1 398 ? -7.07 22.125 18.656 1 95.94 398 SER A O 1
ATOM 3058 N N . ALA A 1 399 ? -7.281 20.203 17.453 1 97.88 399 ALA A N 1
ATOM 3059 C CA . ALA A 1 399 ? -6.359 20.75 16.469 1 97.88 399 ALA A CA 1
ATOM 3060 C C . ALA A 1 399 ? -6.801 20.391 15.055 1 97.88 399 ALA A C 1
ATOM 3062 O O . ALA A 1 399 ? -7.543 19.438 14.852 1 97.88 399 ALA A O 1
ATOM 3063 N N . LEU A 1 400 ? -6.438 21.203 14.125 1 98.69 400 LEU A N 1
ATOM 3064 C CA . LEU A 1 400 ? -6.625 20.953 12.703 1 98.69 400 LEU A CA 1
ATOM 3065 C C . LEU A 1 400 ? -5.398 21.406 11.906 1 98.69 400 LEU A C 1
ATOM 3067 O O . LEU A 1 400 ? -4.52 22.078 12.445 1 98.69 400 LEU A O 1
ATOM 3071 N N . LEU A 1 401 ? -5.301 20.938 10.703 1 98.88 401 LEU A N 1
ATOM 3072 C CA . LEU A 1 401 ? -4.199 21.312 9.828 1 98.88 401 LEU A CA 1
ATOM 3073 C C . LEU A 1 401 ? -4.703 22.109 8.633 1 98.88 401 LEU A C 1
ATOM 3075 O O . LEU A 1 401 ? -5.766 21.828 8.086 1 98.88 401 LEU A O 1
ATOM 3079 N N . VAL A 1 402 ? -3.998 23.156 8.312 1 98.94 402 VAL A N 1
ATOM 3080 C CA . VAL A 1 402 ? -4.133 23.953 7.09 1 98.94 402 VAL A CA 1
ATOM 3081 C C . VAL A 1 402 ? -2.934 23.688 6.18 1 98.94 402 VAL A C 1
ATOM 3083 O O . VAL A 1 402 ? -1.811 24.094 6.492 1 98.94 402 VAL A O 1
ATOM 3086 N N . ALA A 1 403 ? -3.129 23 5.117 1 98.94 403 ALA A N 1
ATOM 3087 C CA . ALA A 1 403 ? -2.053 22.531 4.242 1 98.94 403 ALA A CA 1
ATOM 3088 C C . ALA A 1 403 ? -2.504 22.5 2.785 1 98.94 403 ALA A C 1
ATOM 3090 O O . ALA A 1 403 ? -2.564 21.438 2.168 1 98.94 403 ALA A O 1
ATOM 3091 N N . PRO A 1 404 ? -2.812 23.688 2.197 1 98.94 404 PRO A N 1
ATOM 3092 C CA . PRO A 1 404 ? -3.264 23.719 0.803 1 98.94 404 PRO A CA 1
ATOM 3093 C C . PRO A 1 404 ? -2.186 23.25 -0.174 1 98.94 404 PRO A C 1
ATOM 3095 O O . PRO A 1 404 ? -1.023 23.094 0.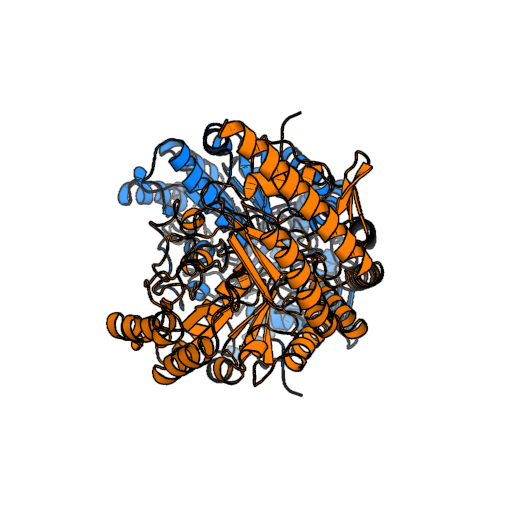21 1 98.94 404 PRO A O 1
ATOM 3098 N N . PRO A 1 405 ? -2.553 22.953 -1.428 1 98.88 405 PRO A N 1
ATOM 3099 C CA . PRO A 1 405 ? -1.534 22.609 -2.422 1 98.88 405 PRO A CA 1
ATOM 3100 C C . PRO A 1 405 ? -0.429 23.656 -2.52 1 98.88 405 PRO A C 1
ATOM 3102 O O . PRO A 1 405 ? -0.691 24.859 -2.359 1 98.88 405 PRO A O 1
ATOM 3105 N N . MET A 1 406 ? 0.774 23.188 -2.822 1 98.88 406 MET A N 1
ATOM 3106 C CA . MET A 1 406 ? 1.938 24.062 -2.881 1 98.88 406 MET A CA 1
ATOM 3107 C C . MET A 1 406 ? 1.845 25.016 -4.07 1 98.88 406 MET A C 1
ATOM 3109 O O . MET A 1 406 ? 2.574 26 -4.141 1 98.88 406 MET A O 1
ATOM 3113 N N . THR A 1 407 ? 0.92 24.781 -4.949 1 98.81 407 THR A N 1
ATOM 3114 C CA . THR A 1 407 ? 0.722 25.609 -6.133 1 98.81 407 THR A CA 1
ATOM 3115 C C . THR A 1 407 ? -0.221 26.781 -5.828 1 98.81 407 THR A C 1
ATOM 3117 O O . THR A 1 407 ? -0.488 27.609 -6.695 1 98.81 407 THR A O 1
ATOM 3120 N N . THR A 1 408 ? -0.765 26.875 -4.617 1 98.88 408 THR A N 1
ATOM 3121 C CA . THR A 1 408 ? -1.72 27.906 -4.242 1 98.88 408 THR A CA 1
ATOM 3122 C C . THR A 1 408 ? -1.117 29.297 -4.438 1 98.88 408 THR A C 1
ATOM 3124 O O . THR A 1 408 ? 0.041 29.531 -4.086 1 98.88 408 THR A O 1
ATOM 3127 N N . THR A 1 409 ? -1.842 30.172 -5.016 1 98.69 409 THR A N 1
ATOM 3128 C CA . THR A 1 409 ? -1.385 31.531 -5.23 1 98.69 409 THR A CA 1
ATOM 3129 C C . THR A 1 409 ? -1.687 32.406 -4.012 1 98.69 409 THR A C 1
ATOM 3131 O O . THR A 1 409 ? -2.453 32 -3.131 1 98.69 409 THR A O 1
ATOM 3134 N N . TYR A 1 410 ? -1.049 33.594 -3.998 1 98.75 410 TYR A N 1
ATOM 3135 C CA . TYR A 1 410 ? -1.299 34.5 -2.889 1 98.75 410 TYR A CA 1
ATOM 3136 C C . TYR A 1 410 ? -2.762 34.938 -2.854 1 98.75 410 TYR A C 1
ATOM 3138 O O . TYR A 1 410 ? -3.35 35.062 -1.778 1 98.75 410 TYR A O 1
ATOM 3146 N N . SER A 1 411 ? -3.348 35.156 -4.055 1 98.81 411 SER A N 1
ATOM 3147 C CA . SER A 1 411 ? -4.766 35.469 -4.113 1 98.81 411 SER A CA 1
ATOM 3148 C C . SER A 1 411 ? -5.629 34.344 -3.561 1 98.81 411 SER A C 1
ATOM 3150 O O . SER A 1 411 ? -6.617 34.594 -2.867 1 98.81 411 SER A O 1
ATOM 3152 N N . GLU A 1 412 ? -5.289 33.156 -3.885 1 98.88 412 GLU A N 1
ATOM 3153 C CA . GLU A 1 412 ? -5.992 32 -3.354 1 98.88 412 GLU A CA 1
ATOM 3154 C C . GLU A 1 412 ? -5.781 31.875 -1.849 1 98.88 412 GLU A C 1
ATOM 3156 O O . GLU A 1 412 ? -6.688 31.469 -1.122 1 98.88 412 GLU A O 1
ATOM 3161 N N . LEU A 1 413 ? -4.625 32.188 -1.357 1 98.88 413 LEU A N 1
ATOM 3162 C CA . LEU A 1 413 ? -4.379 32.188 0.08 1 98.88 413 LEU A CA 1
ATOM 3163 C C . LEU A 1 413 ? -5.254 33.219 0.79 1 98.88 413 LEU A C 1
ATOM 3165 O O . LEU A 1 413 ? -5.727 32.969 1.902 1 98.88 413 LEU A O 1
ATOM 3169 N N . ASP A 1 414 ? -5.426 34.375 0.144 1 98.88 414 ASP A N 1
ATOM 3170 C CA . ASP A 1 414 ? -6.332 35.375 0.697 1 98.88 414 ASP A CA 1
ATOM 3171 C C . ASP A 1 414 ? -7.754 34.812 0.795 1 98.88 414 ASP A C 1
ATOM 3173 O O . ASP A 1 414 ? -8.461 35.094 1.775 1 98.88 414 ASP A O 1
ATOM 3177 N N . GLU A 1 415 ? -8.18 34.125 -0.239 1 98.88 415 GLU A N 1
ATOM 3178 C CA . GLU A 1 415 ? -9.492 33.5 -0.226 1 98.88 415 GLU A CA 1
ATOM 3179 C C . GLU A 1 415 ? -9.609 32.5 0.912 1 98.88 415 GLU A C 1
ATOM 3181 O O . GLU A 1 415 ? -10.602 32.469 1.635 1 98.88 415 GLU A O 1
ATOM 3186 N N . LEU A 1 416 ? -8.602 31.656 1.089 1 98.94 416 LEU A N 1
ATOM 3187 C CA . LEU A 1 416 ? -8.562 30.688 2.178 1 98.94 416 LEU A CA 1
ATOM 3188 C C . LEU A 1 416 ? -8.695 31.391 3.529 1 98.94 416 LEU A C 1
ATOM 3190 O O . LEU A 1 416 ? -9.523 30.984 4.355 1 98.94 416 LEU A O 1
ATOM 3194 N N . LEU A 1 417 ? -7.918 32.438 3.725 1 98.88 417 LEU A N 1
ATOM 3195 C CA . LEU A 1 417 ? -7.926 33.156 4.984 1 98.88 417 LEU A CA 1
ATOM 3196 C C . LEU A 1 417 ? -9.289 33.781 5.242 1 98.88 417 LEU A C 1
ATOM 3198 O O . LEU A 1 417 ? -9.758 33.812 6.379 1 98.88 417 LEU A O 1
ATOM 3202 N N . SER A 1 418 ? -9.875 34.25 4.164 1 98.81 418 SER A N 1
ATOM 3203 C CA . SER A 1 418 ? -11.188 34.875 4.285 1 98.81 418 SER A CA 1
ATOM 3204 C C . SER A 1 418 ? -12.234 33.875 4.75 1 98.81 418 SER A C 1
ATOM 3206 O O . SER A 1 418 ? -13.008 34.156 5.668 1 98.81 418 SER A O 1
ATOM 3208 N N . ILE A 1 419 ? -12.273 32.719 4.125 1 98.88 419 ILE A N 1
ATOM 3209 C CA . ILE A 1 419 ? -13.242 31.703 4.496 1 98.88 419 ILE A CA 1
ATOM 3210 C C . ILE A 1 419 ? -12.953 31.203 5.906 1 98.88 419 ILE A C 1
ATOM 3212 O O . ILE A 1 419 ? -13.875 30.953 6.691 1 98.88 419 ILE A O 1
ATOM 3216 N N . PHE A 1 420 ? -11.703 31.031 6.223 1 98.88 420 PHE A N 1
ATOM 3217 C CA . PHE A 1 420 ? -11.312 30.578 7.547 1 98.88 420 PHE A CA 1
ATOM 3218 C C . PHE A 1 420 ? -11.773 31.562 8.617 1 98.88 420 PHE A C 1
ATOM 3220 O O . PHE A 1 420 ? -12.367 31.156 9.625 1 98.88 420 PHE A O 1
ATOM 3227 N N . SER A 1 421 ? -11.469 32.812 8.375 1 98.69 421 SER A N 1
ATOM 3228 C CA . SER A 1 421 ? -11.867 33.875 9.312 1 98.69 421 SER A CA 1
ATOM 3229 C C . SER A 1 421 ? -13.375 33.906 9.508 1 98.69 421 SER A C 1
ATOM 3231 O O . SER A 1 421 ? -13.859 34 10.641 1 98.69 421 SER A O 1
ATOM 3233 N N . LYS A 1 422 ? -14.078 33.781 8.438 1 98.56 422 LYS A N 1
ATOM 3234 C CA . LYS A 1 422 ? -15.539 33.75 8.508 1 98.56 422 LYS A CA 1
ATOM 3235 C C . LYS A 1 422 ? -16.016 32.562 9.336 1 98.56 422 LYS A C 1
ATOM 3237 O O . LYS A 1 422 ? -16.938 32.719 10.148 1 98.56 422 LYS A O 1
ATOM 3242 N N . SER A 1 423 ? -15.43 31.438 9.164 1 98.56 423 SER A N 1
ATOM 3243 C CA . SER A 1 423 ? -15.805 30.219 9.875 1 98.56 423 SER A CA 1
ATOM 3244 C C . SER A 1 423 ? -15.508 30.344 11.367 1 98.56 423 SER A C 1
ATOM 3246 O O . SER A 1 423 ? -16.297 29.891 12.203 1 98.56 423 SER A O 1
ATOM 3248 N N . VAL A 1 424 ? -14.375 30.938 11.68 1 98.31 424 VAL A N 1
ATOM 3249 C CA . VAL A 1 424 ? -14.008 31.156 13.078 1 98.31 424 VAL A CA 1
ATOM 3250 C C . VAL A 1 424 ? -15 32.125 13.727 1 98.31 424 VAL A C 1
ATOM 3252 O O . VAL A 1 424 ? -15.43 31.891 14.867 1 98.31 424 VAL A O 1
ATOM 3255 N N . GLU A 1 425 ? -15.391 33.125 13.016 1 97.81 425 GLU A N 1
ATOM 3256 C CA . GLU A 1 425 ? -16.359 34.094 13.523 1 97.81 425 GLU A CA 1
ATOM 3257 C C . GLU A 1 425 ? -17.703 33.438 13.805 1 97.81 425 GLU A C 1
ATOM 3259 O O . GLU A 1 425 ? -18.328 33.719 14.828 1 97.81 425 GLU A O 1
ATOM 3264 N N . GLU A 1 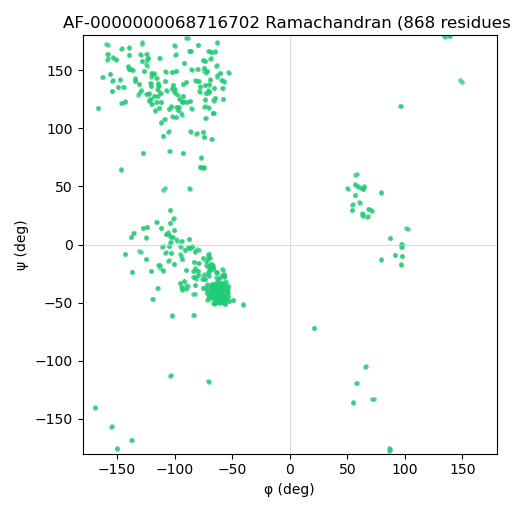426 ? -18.078 32.594 12.93 1 97.12 426 GLU A N 1
ATOM 3265 C CA . GLU A 1 426 ? -19.328 31.875 13.109 1 97.12 426 GLU A CA 1
ATOM 3266 C C . GLU A 1 426 ? -19.281 30.984 14.344 1 97.12 426 GLU A C 1
ATOM 3268 O O . GLU A 1 426 ? -20.266 30.875 15.086 1 97.12 426 GLU A O 1
ATOM 3273 N N . MET A 1 427 ? -18.172 30.344 14.508 1 95.62 427 MET A N 1
ATOM 3274 C CA . MET A 1 427 ? -18 29.484 15.672 1 95.62 427 MET A CA 1
ATOM 3275 C C . MET A 1 427 ? -18.062 30.281 16.969 1 95.62 427 MET A C 1
ATOM 3277 O O . MET A 1 427 ? -18.594 29.797 17.969 1 95.62 427 MET A O 1
ATOM 3281 N N . MET A 1 428 ? -17.469 31.422 16.953 1 95 428 MET A N 1
ATOM 3282 C CA . MET A 1 428 ? -17.453 32.281 18.141 1 95 428 MET A CA 1
ATOM 3283 C C . MET A 1 428 ? -18.844 32.75 18.484 1 95 428 MET A C 1
ATOM 3285 O O . MET A 1 428 ? -19.172 32.938 19.656 1 95 428 MET A O 1
ATOM 3289 N N . GLN A 1 429 ? -19.609 32.969 17.5 1 92.06 429 GLN A N 1
ATOM 3290 C CA . GLN A 1 429 ? -20.969 33.406 17.719 1 92.06 429 GLN A CA 1
ATOM 3291 C C . GLN A 1 429 ? -21.844 32.281 18.266 1 92.06 429 GLN A C 1
ATOM 3293 O O . GLN A 1 429 ? -22.75 32.531 19.078 1 92.06 429 GLN A O 1
ATOM 3298 N N . LYS A 1 430 ? -21.688 31.047 17.797 1 83.62 430 LYS A N 1
ATOM 3299 C CA . LYS A 1 430 ? -22.438 29.891 18.312 1 83.62 430 LYS A CA 1
ATOM 3300 C C . LYS A 1 430 ? -22.078 29.609 19.766 1 83.62 430 LYS A C 1
ATOM 3302 O O . LYS A 1 430 ? -22.938 29.234 20.562 1 83.62 430 LYS A O 1
ATOM 3307 N N . GLY A 1 431 ? -20.797 29.516 20.094 1 65.62 431 GLY A N 1
ATOM 3308 C CA . GLY A 1 431 ? -20.359 29.281 21.469 1 65.62 431 GLY A CA 1
ATOM 3309 C C . GLY A 1 431 ? -20.719 30.406 22.406 1 65.62 431 GLY A C 1
ATOM 3310 O O . GLY A 1 431 ? -20.875 30.188 23.609 1 65.62 431 GLY A O 1
ATOM 3311 N N . GLY A 1 432 ? -20.641 31.672 21.969 1 49.38 432 GLY A N 1
ATOM 3312 C CA . GLY A 1 432 ? -21.109 32.781 22.75 1 49.38 432 GLY A CA 1
ATOM 3313 C C . GLY A 1 432 ? -22.578 32.688 23.156 1 49.38 432 GLY A C 1
ATOM 3314 O O . GLY A 1 432 ? -22.984 33.188 24.188 1 49.38 432 GLY A O 1
ATOM 3315 N N . HIS A 1 433 ? -23.281 31.938 22.312 1 44.12 433 HIS A N 1
ATOM 3316 C CA . HIS A 1 433 ? -24.688 31.781 22.703 1 44.12 433 HIS A CA 1
ATOM 3317 C C . HIS A 1 433 ? -24.859 30.688 23.75 1 44.12 433 HIS A C 1
ATOM 3319 O O . HIS A 1 433 ? -25.906 30.578 24.375 1 44.12 433 HIS A O 1
ATOM 3325 N N . SER A 1 434 ? -24.016 29.703 23.781 1 39.06 434 SER A N 1
ATOM 3326 C CA . SER A 1 434 ? -24.203 28.672 24.812 1 39.06 434 SER A CA 1
ATOM 3327 C C . SER A 1 434 ? -23.75 29.188 26.172 1 39.06 434 SER A C 1
ATOM 3329 O O . SER A 1 434 ? -23.906 28.5 27.188 1 39.06 434 SER A O 1
ATOM 3331 N N . ILE A 1 435 ? -22.875 30.094 26.266 1 35.59 435 ILE A N 1
ATOM 3332 C CA . ILE A 1 435 ? -22.562 30.703 27.562 1 35.59 435 ILE A CA 1
ATOM 3333 C C . ILE A 1 435 ? -23.641 31.734 27.906 1 35.59 435 ILE A C 1
ATOM 3335 O O . ILE A 1 435 ? -23.531 32.406 28.938 1 35.59 435 ILE A O 1
ATOM 3339 N N . ALA A 1 436 ? -24.594 32.031 27.062 1 34.28 436 ALA A N 1
ATOM 3340 C CA . ALA A 1 436 ? -25.641 32.875 27.625 1 34.28 436 ALA A CA 1
ATOM 3341 C C . ALA A 1 436 ? -26.656 32.031 28.406 1 34.28 436 ALA A C 1
ATOM 3343 O O . ALA A 1 436 ? -27.094 30.984 27.953 1 34.28 436 ALA A O 1
ATOM 3344 N N . MET B 1 1 ? 28.938 3.668 -12.859 1 68.44 1 MET B N 1
ATOM 3345 C CA . MET B 1 1 ? 27.812 4.441 -12.336 1 68.44 1 MET B CA 1
ATOM 3346 C C . MET B 1 1 ? 27.172 3.727 -11.156 1 68.44 1 MET B C 1
ATOM 3348 O O . MET B 1 1 ? 27.078 2.498 -11.141 1 68.44 1 MET B O 1
ATOM 3352 N N . ARG B 1 2 ? 27.031 4.379 -10.062 1 87.69 2 ARG B N 1
ATOM 3353 C CA . ARG B 1 2 ? 26.562 3.707 -8.852 1 87.69 2 ARG B CA 1
ATOM 3354 C C . ARG B 1 2 ? 25.062 3.426 -8.945 1 87.69 2 ARG B C 1
ATOM 3356 O O . ARG B 1 2 ? 24.344 4.082 -9.703 1 87.69 2 ARG B O 1
ATOM 3363 N N . ASP B 1 3 ? 24.594 2.371 -8.328 1 92.88 3 ASP B N 1
ATOM 3364 C CA . ASP B 1 3 ? 23.188 2 -8.211 1 92.88 3 ASP B CA 1
ATOM 3365 C C . ASP B 1 3 ? 22.5 2.826 -7.129 1 92.88 3 ASP B C 1
ATOM 3367 O O . ASP B 1 3 ? 23.078 3.084 -6.07 1 92.88 3 ASP B O 1
ATOM 3371 N N . TYR B 1 4 ? 21.328 3.373 -7.461 1 97.62 4 TYR B N 1
ATOM 3372 C CA . TYR B 1 4 ? 20.547 4.16 -6.512 1 97.62 4 TYR B CA 1
ATOM 3373 C C . TYR B 1 4 ? 19.281 3.418 -6.105 1 97.62 4 TYR B C 1
ATOM 3375 O O . TYR B 1 4 ? 18.641 3.76 -5.102 1 97.62 4 TYR B O 1
ATOM 3383 N N . LEU B 1 5 ? 18.859 2.496 -6.973 1 98.25 5 LEU B N 1
ATOM 3384 C CA . LEU B 1 5 ? 17.641 1.718 -6.746 1 98.25 5 LEU B CA 1
ATOM 3385 C C . LEU B 1 5 ? 17.969 0.403 -6.043 1 98.25 5 LEU B C 1
ATOM 3387 O O . LEU B 1 5 ? 18.828 -0.347 -6.492 1 98.25 5 LEU B O 1
ATOM 3391 N N . ILE B 1 6 ? 17.344 0.155 -4.871 1 98.19 6 ILE B N 1
ATOM 3392 C CA . ILE B 1 6 ? 17.484 -1.129 -4.195 1 98.19 6 ILE B CA 1
ATOM 3393 C C . ILE B 1 6 ? 16.656 -2.188 -4.91 1 98.19 6 ILE B C 1
ATOM 3395 O O . ILE B 1 6 ? 15.445 -2.297 -4.676 1 98.19 6 ILE B O 1
ATOM 3399 N N . LYS B 1 7 ? 17.281 -2.932 -5.746 1 96.81 7 LYS B N 1
ATOM 3400 C CA . LYS B 1 7 ? 16.672 -4.043 -6.461 1 96.81 7 LYS B CA 1
ATOM 3401 C C . LYS B 1 7 ? 16.719 -5.328 -5.641 1 96.81 7 LYS B C 1
ATOM 3403 O O . LYS B 1 7 ? 17.375 -5.367 -4.59 1 96.81 7 LYS B O 1
ATOM 3408 N N . PRO B 1 8 ? 15.969 -6.395 -6.012 1 94.38 8 PRO B N 1
ATOM 3409 C CA . PRO B 1 8 ? 15.891 -7.602 -5.188 1 94.38 8 PRO B CA 1
ATOM 3410 C C . PRO B 1 8 ? 17.266 -8.164 -4.84 1 94.38 8 PRO B C 1
ATOM 3412 O O . PRO B 1 8 ? 17.531 -8.477 -3.678 1 94.38 8 PRO B O 1
ATOM 3415 N N . LEU B 1 9 ? 18.094 -8.305 -5.766 1 94.12 9 LEU B N 1
ATOM 3416 C CA . LEU B 1 9 ? 19.516 -8.594 -5.551 1 94.12 9 LEU B CA 1
ATOM 3417 C C . LEU B 1 9 ? 20.375 -7.406 -5.965 1 94.12 9 LEU B C 1
ATOM 3419 O O . LEU B 1 9 ? 20.641 -7.211 -7.156 1 94.12 9 LEU B O 1
ATOM 3423 N N . VAL B 1 10 ? 20.859 -6.723 -4.922 1 93.94 10 VAL B N 1
ATOM 3424 C CA . VAL B 1 10 ? 21.578 -5.484 -5.188 1 93.94 10 VAL B CA 1
ATOM 3425 C C . VAL B 1 10 ? 22.922 -5.801 -5.832 1 93.94 10 VAL B C 1
ATOM 3427 O O . VAL B 1 10 ? 23.656 -6.684 -5.367 1 93.94 10 VAL B O 1
ATOM 3430 N N . GLY B 1 11 ? 23.234 -5.109 -6.867 1 90.06 11 GLY B N 1
ATOM 3431 C CA . GLY B 1 11 ? 24.5 -5.316 -7.551 1 90.06 11 GLY B CA 1
ATOM 3432 C C . GLY B 1 11 ? 24.391 -6.242 -8.75 1 90.06 11 GLY B C 1
ATOM 3433 O O . GLY B 1 11 ? 25.266 -6.27 -9.609 1 90.06 11 GLY B O 1
ATOM 3434 N N . GLN B 1 12 ? 23.281 -7.016 -8.828 1 90.75 12 GLN B N 1
ATOM 3435 C CA . GLN B 1 12 ? 23.062 -7.883 -9.977 1 90.75 12 GLN B CA 1
ATOM 3436 C C . GLN B 1 12 ? 22.469 -7.102 -11.148 1 90.75 12 GLN B C 1
ATOM 3438 O O . GLN B 1 12 ? 21.625 -6.227 -10.961 1 90.75 12 GLN B O 1
ATOM 3443 N N . PRO B 1 13 ? 22.938 -7.449 -12.312 1 91.5 13 PRO B N 1
ATOM 3444 C CA . PRO B 1 13 ? 22.359 -6.781 -13.484 1 91.5 13 PRO B CA 1
ATOM 3445 C C . PRO B 1 13 ? 20.953 -7.258 -13.812 1 91.5 13 PRO B C 1
ATOM 3447 O O . PRO B 1 13 ? 20.656 -8.453 -13.703 1 91.5 13 PRO B O 1
ATOM 3450 N N . TYR B 1 14 ? 20.094 -6.398 -14.133 1 95.69 14 TYR B N 1
ATOM 3451 C CA . TYR B 1 14 ? 18.75 -6.668 -14.609 1 95.69 14 TYR B CA 1
ATOM 3452 C C . TYR B 1 14 ? 18.531 -6.07 -15.992 1 95.69 14 TYR B C 1
ATOM 3454 O O . TYR B 1 14 ? 18.953 -4.945 -16.266 1 95.69 14 TYR B O 1
ATOM 3462 N N . PRO B 1 15 ? 17.875 -6.875 -16.875 1 97.44 15 PRO B N 1
ATOM 3463 C CA . PRO B 1 15 ? 17.531 -6.227 -18.141 1 97.44 15 PRO B CA 1
ATOM 3464 C C . PRO B 1 15 ? 16.625 -5.008 -17.953 1 97.44 15 PRO B C 1
ATOM 3466 O O . PRO B 1 15 ? 15.742 -5.02 -17.094 1 97.44 15 PRO B O 1
ATOM 3469 N N . MET B 1 16 ? 16.859 -4.008 -18.719 1 98.25 16 MET B N 1
ATOM 3470 C CA . MET B 1 16 ? 16.016 -2.814 -18.719 1 98.25 16 MET B CA 1
ATOM 3471 C C . MET B 1 16 ? 14.812 -2.988 -19.641 1 98.25 16 MET B C 1
ATOM 3473 O O . MET B 1 16 ? 14.969 -3.156 -20.844 1 98.25 16 MET B O 1
ATOM 3477 N N . ILE B 1 17 ? 13.625 -2.963 -19.094 1 98.75 17 ILE B N 1
ATOM 3478 C CA . ILE B 1 17 ? 12.422 -3.16 -19.891 1 98.75 17 ILE B CA 1
ATOM 3479 C C . ILE B 1 17 ? 12.211 -1.962 -20.812 1 98.75 17 ILE B C 1
ATOM 3481 O O . ILE B 1 17 ? 12.508 -0.824 -20.438 1 98.75 17 ILE B O 1
ATOM 3485 N N . SER B 1 18 ? 11.766 -2.174 -22 1 98.38 18 SER B N 1
ATOM 3486 C CA . SER B 1 18 ? 11.375 -1.12 -22.922 1 98.38 18 SER B CA 1
ATOM 3487 C C . SER B 1 18 ? 9.859 -0.97 -22.984 1 98.38 18 SER B C 1
ATOM 3489 O O . SER B 1 18 ? 9.32 0.096 -22.672 1 98.38 18 SER B O 1
ATOM 3491 N N . HIS B 1 19 ? 9.203 -1.986 -23.391 1 98.69 19 HIS B N 1
ATOM 3492 C CA . HIS B 1 19 ? 7.746 -1.973 -23.5 1 98.69 19 HIS B CA 1
ATOM 3493 C C . HIS B 1 19 ? 7.176 -3.389 -23.469 1 98.69 19 HIS B C 1
ATOM 3495 O O . HIS B 1 19 ? 7.93 -4.363 -23.484 1 98.69 19 HIS B O 1
ATOM 3501 N N . GLY B 1 20 ? 5.875 -3.502 -23.234 1 98.5 20 GLY B N 1
ATOM 3502 C CA . GLY B 1 20 ? 5.133 -4.75 -23.312 1 98.5 20 GLY B CA 1
ATOM 3503 C C . GLY B 1 20 ? 3.916 -4.66 -24.219 1 98.5 20 GLY B C 1
ATOM 3504 O O . GLY B 1 20 ? 3.305 -3.6 -24.344 1 98.5 20 GLY B O 1
ATOM 3505 N N . LYS B 1 21 ? 3.561 -5.73 -24.828 1 98.12 21 LYS B N 1
ATOM 3506 C CA . LYS B 1 21 ? 2.385 -5.836 -25.688 1 98.12 21 LYS B CA 1
ATOM 3507 C C . LYS B 1 21 ? 1.758 -7.223 -25.594 1 98.12 21 LYS B C 1
ATOM 3509 O O . LYS B 1 21 ? 2.383 -8.219 -25.969 1 98.12 21 LYS B O 1
ATOM 3514 N N . GLY B 1 22 ? 0.493 -7.199 -25.203 1 98.25 22 GLY B N 1
ATOM 3515 C CA . GLY B 1 22 ? -0.137 -8.492 -25.016 1 98.25 22 GLY B CA 1
ATOM 3516 C C . GLY B 1 22 ? 0.583 -9.359 -24 1 98.25 22 GLY B C 1
ATOM 3517 O O . GLY B 1 22 ? 0.803 -8.945 -22.859 1 98.25 22 GLY B O 1
ATOM 3518 N N . VAL B 1 23 ? 1.054 -10.531 -24.484 1 98.75 23 VAL B N 1
ATOM 3519 C CA . VAL B 1 23 ? 1.688 -11.469 -23.562 1 98.75 23 VAL B CA 1
ATOM 3520 C C . VAL B 1 23 ? 3.207 -11.367 -23.672 1 98.75 23 VAL B C 1
ATOM 3522 O O . VAL B 1 23 ? 3.938 -12.164 -23.078 1 98.75 23 VAL B O 1
ATOM 3525 N N . TYR B 1 24 ? 3.717 -10.289 -24.359 1 98.88 24 TYR B N 1
ATOM 3526 C CA . TYR B 1 24 ? 5.148 -10.203 -24.641 1 98.88 24 TYR B CA 1
ATOM 3527 C C . TYR B 1 24 ? 5.754 -8.977 -23.969 1 98.88 24 TYR B C 1
ATOM 3529 O O . TYR B 1 24 ? 5.082 -7.949 -23.812 1 98.88 24 TYR B O 1
ATOM 3537 N N . LEU B 1 25 ? 6.957 -9.102 -23.578 1 98.81 25 LEU B N 1
ATOM 3538 C CA . LEU B 1 25 ? 7.801 -8.039 -23.047 1 98.81 25 LEU B CA 1
ATOM 3539 C C . LEU B 1 25 ? 9.055 -7.867 -23.891 1 98.81 25 LEU B C 1
ATOM 3541 O O . LEU B 1 25 ? 9.578 -8.844 -24.438 1 98.81 25 LEU B O 1
ATOM 3545 N N . TYR B 1 26 ? 9.508 -6.695 -23.969 1 98.75 26 TYR B N 1
ATOM 3546 C CA . TYR B 1 26 ? 10.711 -6.371 -24.734 1 98.75 26 TYR B CA 1
ATOM 3547 C C . TYR B 1 26 ? 11.672 -5.52 -23.922 1 98.75 26 TYR B C 1
ATOM 3549 O O . TYR B 1 26 ? 11.258 -4.543 -23.281 1 98.75 26 TYR B O 1
ATOM 3557 N N . ASP B 1 27 ? 12.922 -5.926 -23.859 1 98.31 27 ASP B N 1
ATOM 3558 C CA . ASP B 1 27 ? 13.898 -5.098 -23.156 1 98.31 27 ASP B CA 1
ATOM 3559 C C . ASP B 1 27 ? 14.523 -4.066 -24.094 1 98.31 27 ASP B C 1
ATOM 3561 O O . ASP B 1 27 ? 14.188 -4.027 -25.281 1 98.31 27 ASP B O 1
ATOM 3565 N N . GLN B 1 28 ? 15.359 -3.225 -23.656 1 97.88 28 GLN B N 1
ATOM 3566 C CA . GLN B 1 28 ? 15.906 -2.109 -24.422 1 97.88 28 GLN B CA 1
ATOM 3567 C C . GLN B 1 28 ? 16.891 -2.598 -25.469 1 97.88 28 GLN B C 1
ATOM 3569 O O . GLN B 1 28 ? 17.25 -1.86 -26.391 1 97.88 28 GLN B O 1
ATOM 3574 N N . ASN B 1 29 ? 17.328 -3.816 -25.375 1 97.44 29 ASN B N 1
ATOM 3575 C CA . ASN B 1 29 ? 18.219 -4.391 -26.375 1 97.44 29 ASN B CA 1
ATOM 3576 C C . ASN B 1 29 ? 17.453 -5.094 -27.484 1 97.44 29 ASN B C 1
ATOM 3578 O O . ASN B 1 29 ? 18.047 -5.668 -28.406 1 97.44 29 ASN B O 1
ATOM 3582 N N . GLY B 1 30 ? 16.172 -5.18 -27.375 1 97.06 30 GLY B N 1
ATOM 3583 C CA . GLY B 1 30 ? 15.328 -5.75 -28.406 1 97.06 30 GLY B CA 1
ATOM 3584 C C . GLY B 1 30 ? 14.977 -7.207 -28.156 1 97.06 30 GLY B C 1
ATOM 3585 O O . GLY B 1 30 ? 14.281 -7.828 -28.969 1 97.06 30 GLY B O 1
ATOM 3586 N N . ASN B 1 31 ? 15.453 -7.766 -27.062 1 98.19 31 ASN B N 1
ATOM 3587 C CA . ASN B 1 31 ? 15.078 -9.133 -26.703 1 98.19 31 ASN B CA 1
ATOM 3588 C C . ASN B 1 31 ? 13.602 -9.242 -26.375 1 98.19 31 ASN B C 1
ATOM 3590 O O . ASN B 1 31 ? 13.039 -8.367 -25.703 1 98.19 31 ASN B O 1
ATOM 3594 N N . LYS B 1 32 ? 13.031 -10.266 -26.938 1 98.56 32 LYS B N 1
ATOM 3595 C CA . LYS B 1 32 ? 11.617 -10.555 -26.703 1 98.56 32 LYS B CA 1
ATOM 3596 C C . LYS B 1 32 ? 11.453 -11.656 -25.656 1 98.56 32 LYS B C 1
ATOM 3598 O O . LYS B 1 32 ? 12.148 -12.68 -25.703 1 98.56 32 LYS B O 1
ATOM 3603 N N . TYR B 1 33 ? 10.562 -11.445 -24.719 1 98.81 33 TYR B N 1
ATOM 3604 C CA . TYR B 1 33 ? 10.242 -12.438 -23.703 1 98.81 33 TYR B CA 1
ATOM 3605 C C . TYR B 1 33 ? 8.75 -12.734 -23.688 1 98.81 33 TYR B C 1
ATOM 3607 O O . TYR B 1 33 ? 7.926 -11.82 -23.734 1 98.81 33 TYR B O 1
ATOM 3615 N N . PHE B 1 34 ? 8.406 -14 -23.734 1 98.88 34 PHE B N 1
ATOM 3616 C CA . PHE B 1 34 ? 7.047 -14.406 -23.422 1 98.88 34 PHE B CA 1
ATOM 3617 C C . PHE B 1 34 ? 6.801 -14.328 -21.906 1 98.88 34 PHE B C 1
ATOM 3619 O O . PHE B 1 34 ? 7.496 -14.984 -21.125 1 98.88 34 PHE B O 1
ATOM 3626 N N . ASP B 1 35 ? 5.867 -13.5 -21.547 1 98.88 35 ASP B N 1
ATOM 3627 C CA . ASP B 1 35 ? 5.523 -13.414 -20.125 1 98.88 35 ASP B CA 1
ATOM 3628 C C . ASP B 1 35 ? 4.719 -14.641 -19.688 1 98.88 35 ASP B C 1
ATOM 3630 O O . ASP B 1 35 ? 3.488 -14.602 -19.656 1 98.88 35 ASP B O 1
ATOM 3634 N N . GLY B 1 36 ? 5.391 -15.602 -19.219 1 98.88 36 GLY B N 1
ATOM 3635 C CA . GLY B 1 36 ? 4.746 -16.844 -18.828 1 98.88 36 GLY B CA 1
ATOM 3636 C C . GLY B 1 36 ? 4.234 -16.828 -17.391 1 98.88 36 GLY B C 1
ATOM 3637 O O . GLY B 1 36 ? 3.686 -17.828 -16.922 1 98.88 36 GLY B O 1
ATOM 3638 N N . SER B 1 37 ? 4.336 -15.742 -16.734 1 98.44 37 SER B N 1
ATOM 3639 C CA . SER B 1 37 ? 3.928 -15.711 -15.328 1 98.44 37 SER B CA 1
ATOM 3640 C C . SER B 1 37 ? 3.152 -14.438 -15.008 1 98.44 37 SER B C 1
ATOM 3642 O O . SER B 1 37 ? 2.881 -14.148 -13.844 1 98.44 37 SER B O 1
ATOM 3644 N N . SER B 1 38 ? 2.842 -13.609 -16.078 1 98.56 38 SER B N 1
ATOM 3645 C CA . SER B 1 38 ? 2.172 -12.328 -15.844 1 98.56 38 SER B CA 1
ATOM 3646 C C . SER B 1 38 ? 2.969 -11.461 -14.875 1 98.56 38 SER B C 1
ATOM 3648 O O . SER B 1 38 ? 2.398 -10.844 -13.977 1 98.56 38 SER B O 1
ATOM 3650 N N . GLY B 1 39 ? 4.258 -11.414 -15.023 1 97.25 39 GLY B N 1
ATOM 3651 C CA . GLY B 1 39 ? 5.105 -10.781 -14.023 1 97.25 39 GLY B CA 1
ATOM 3652 C C . GLY B 1 39 ? 5.109 -11.516 -12.695 1 97.25 39 GLY B C 1
ATOM 3653 O O . GLY B 1 39 ? 5.66 -12.617 -12.586 1 97.25 39 GLY B O 1
ATOM 3654 N N . ALA B 1 40 ? 4.465 -11.07 -11.703 1 97.56 40 ALA B N 1
ATOM 3655 C CA . ALA B 1 40 ? 4.266 -11.719 -10.406 1 97.56 40 ALA B CA 1
ATOM 3656 C C . ALA B 1 40 ? 2.818 -12.164 -10.234 1 97.56 40 ALA B C 1
ATOM 3658 O O . ALA B 1 40 ? 2.203 -11.898 -9.195 1 97.56 40 ALA B O 1
ATOM 3659 N N . ILE B 1 41 ? 2.346 -12.805 -11.289 1 98.56 41 ILE B N 1
ATOM 3660 C CA . ILE B 1 41 ? 0.965 -13.273 -11.305 1 98.56 41 ILE B CA 1
ATOM 3661 C C . ILE B 1 41 ? 0.015 -12.086 -11.164 1 98.56 41 ILE B C 1
ATOM 3663 O O . ILE B 1 41 ? -0.983 -12.164 -10.445 1 98.56 41 ILE B O 1
ATOM 3667 N N . THR B 1 42 ? 0.379 -10.969 -11.758 1 98.5 42 THR B N 1
ATOM 3668 C CA . THR B 1 42 ? -0.319 -9.703 -11.555 1 98.5 42 THR B CA 1
ATOM 3669 C C . THR B 1 42 ? -0.896 -9.18 -12.859 1 98.5 42 THR B C 1
ATOM 3671 O O . THR B 1 42 ? -2.066 -8.797 -12.922 1 98.5 42 THR B O 1
ATOM 3674 N N . ALA B 1 43 ? -0.09 -9.188 -13.938 1 98.5 43 ALA B N 1
ATOM 3675 C CA . ALA B 1 43 ? -0.491 -8.656 -15.234 1 98.5 43 ALA B CA 1
ATOM 3676 C C . ALA B 1 43 ? -1.474 -9.586 -15.938 1 98.5 43 ALA B C 1
ATOM 3678 O O . ALA B 1 43 ? -1.198 -10.078 -17.031 1 98.5 43 ALA B O 1
ATOM 3679 N N . GLY B 1 44 ? -2.65 -9.727 -15.352 1 98.44 44 GLY B N 1
ATOM 3680 C CA . GLY B 1 44 ? -3.609 -10.75 -15.75 1 98.44 44 GLY B CA 1
ATOM 3681 C C . GLY B 1 44 ? -4.234 -10.477 -17.109 1 98.44 44 GLY B C 1
ATOM 3682 O O . GLY B 1 44 ? -4.699 -11.406 -17.781 1 98.44 44 GLY B O 1
ATOM 3683 N N . ILE B 1 45 ? -4.262 -9.25 -17.562 1 98.69 45 ILE B N 1
ATOM 3684 C CA . ILE B 1 45 ? -4.922 -8.961 -18.828 1 98.69 45 ILE B CA 1
ATOM 3685 C C . ILE B 1 45 ? -3.879 -8.547 -19.875 1 98.69 45 ILE B C 1
ATOM 3687 O O . ILE B 1 45 ? -4.219 -7.973 -20.906 1 98.69 45 ILE B O 1
ATOM 3691 N N . GLY B 1 46 ? -2.607 -8.797 -19.562 1 98.44 46 GLY B N 1
ATOM 3692 C CA . GLY B 1 46 ? -1.534 -8.492 -20.484 1 98.44 46 GLY B CA 1
ATOM 3693 C C . GLY B 1 46 ? -1.021 -7.07 -20.375 1 98.44 46 GLY B C 1
ATOM 3694 O O . GLY B 1 46 ? -1.442 -6.324 -19.484 1 98.44 46 GLY B O 1
ATOM 3695 N N . HIS B 1 47 ? -0.117 -6.738 -21.25 1 98.56 47 HIS B N 1
ATOM 3696 C CA . HIS B 1 47 ? 0.599 -5.465 -21.203 1 98.56 47 HIS B CA 1
ATOM 3697 C C . HIS B 1 47 ? 0.142 -4.527 -22.312 1 98.56 47 HIS B C 1
ATOM 3699 O O . HIS B 1 47 ? -0.238 -4.977 -23.391 1 98.56 47 HIS B O 1
ATOM 3705 N N . GLY B 1 48 ? 0.205 -3.229 -21.969 1 97.69 48 GLY B N 1
ATOM 3706 C CA . GLY B 1 48 ? -0.011 -2.209 -22.984 1 97.69 48 GLY B CA 1
ATOM 3707 C C . GLY B 1 48 ? -1.457 -2.113 -23.438 1 97.69 48 GLY B C 1
ATOM 3708 O O . GLY B 1 48 ? -1.731 -1.771 -24.594 1 97.69 48 GLY B O 1
ATOM 3709 N N . VAL B 1 49 ? -2.428 -2.422 -22.625 1 98.25 49 VAL B N 1
ATOM 3710 C CA . VAL B 1 49 ? -3.838 -2.373 -23 1 98.25 49 VAL B CA 1
ATOM 3711 C C . VAL B 1 49 ? -4.293 -0.918 -23.094 1 98.25 49 VAL B C 1
ATOM 3713 O O . VAL B 1 49 ? -4.516 -0.255 -22.094 1 98.25 49 VAL B O 1
ATOM 3716 N N . LYS B 1 50 ? -4.523 -0.456 -24.297 1 97.94 50 LYS B N 1
ATOM 3717 C CA . LYS B 1 50 ? -4.824 0.946 -24.578 1 97.94 50 LYS B CA 1
ATOM 3718 C C . LYS B 1 50 ? -6.121 1.375 -23.891 1 97.94 50 LYS B C 1
ATOM 3720 O O . LYS B 1 50 ? -6.23 2.504 -23.422 1 97.94 50 LYS B O 1
ATOM 3725 N N . GLU B 1 51 ? -7.117 0.483 -23.922 1 98 51 GLU B N 1
ATOM 3726 C CA . GLU B 1 51 ? -8.398 0.77 -23.297 1 98 51 GLU B CA 1
ATOM 3727 C C . GLU B 1 51 ? -8.219 1.154 -21.828 1 98 51 GLU B C 1
ATOM 3729 O O . GLU B 1 51 ? -8.883 2.07 -21.344 1 98 51 GLU B O 1
ATOM 3734 N N . ILE B 1 52 ? -7.355 0.494 -21.109 1 98.75 52 ILE B N 1
ATOM 3735 C CA . ILE B 1 52 ? -7.098 0.778 -19.703 1 98.75 52 ILE B CA 1
ATOM 3736 C C . ILE B 1 52 ? -6.379 2.119 -19.578 1 98.75 52 ILE B C 1
ATOM 3738 O O . ILE B 1 52 ? -6.719 2.932 -18.719 1 98.75 52 ILE B O 1
ATOM 3742 N N . ALA B 1 53 ? -5.352 2.377 -20.438 1 98.69 53 ALA B N 1
ATOM 3743 C CA . ALA B 1 53 ? -4.602 3.627 -20.406 1 98.69 53 ALA B CA 1
ATOM 3744 C C . ALA B 1 53 ? -5.523 4.828 -20.609 1 98.69 53 ALA B C 1
ATOM 3746 O O . ALA B 1 53 ? -5.332 5.875 -19.984 1 98.69 53 ALA B O 1
ATOM 3747 N N . ASP B 1 54 ? -6.508 4.676 -21.469 1 98.69 54 ASP B N 1
ATOM 3748 C CA . ASP B 1 54 ? -7.465 5.746 -21.734 1 98.69 54 ASP B CA 1
ATOM 3749 C C . ASP B 1 54 ? -8.281 6.082 -20.484 1 98.69 54 ASP B C 1
ATOM 3751 O O . ASP B 1 54 ? -8.531 7.254 -20.203 1 98.69 54 ASP B O 1
ATOM 3755 N N . VAL B 1 55 ? -8.734 5.074 -19.781 1 98.75 55 VAL B N 1
ATOM 3756 C CA . VAL B 1 55 ? -9.508 5.262 -18.562 1 98.75 55 VAL B CA 1
ATOM 3757 C C . VAL B 1 55 ? -8.648 5.969 -17.516 1 98.75 55 VAL B C 1
ATOM 3759 O O . VAL B 1 55 ? -9.125 6.867 -16.812 1 98.75 55 VAL B O 1
ATOM 3762 N N . ILE B 1 56 ? -7.387 5.574 -17.406 1 98.75 56 ILE B N 1
ATOM 3763 C CA . ILE B 1 56 ? -6.469 6.148 -16.422 1 98.75 56 ILE B CA 1
ATOM 3764 C C . ILE B 1 56 ? -6.293 7.641 -16.703 1 98.75 56 ILE B C 1
ATOM 3766 O O . ILE B 1 56 ? -6.379 8.461 -15.781 1 98.75 56 ILE B O 1
ATOM 3770 N N . LYS B 1 57 ? -6.035 7.973 -17.938 1 98.62 57 LYS B N 1
ATOM 3771 C CA . LYS B 1 57 ? -5.816 9.375 -18.281 1 98.62 57 LYS B CA 1
ATOM 3772 C C . LYS B 1 57 ? -7.059 10.211 -18 1 98.62 57 LYS B C 1
ATOM 3774 O O . LYS B 1 57 ? -6.965 11.281 -17.391 1 98.62 57 LYS B O 1
ATOM 3779 N N . LYS B 1 58 ? -8.203 9.727 -18.469 1 98.44 58 LYS B N 1
ATOM 3780 C CA . LYS B 1 58 ? -9.453 10.453 -18.281 1 98.44 58 LYS B CA 1
ATOM 3781 C C . LYS B 1 58 ? -9.711 10.727 -16.797 1 98.44 58 LYS B C 1
ATOM 3783 O O . LYS B 1 58 ? -10.039 11.852 -16.422 1 98.44 58 LYS B O 1
ATOM 3788 N N . GLN B 1 59 ? -9.562 9.734 -15.961 1 98.75 59 GLN B N 1
ATOM 3789 C CA . GLN B 1 59 ? -9.805 9.875 -14.531 1 98.75 59 GLN B CA 1
ATOM 3790 C C . GLN B 1 59 ? -8.797 10.828 -13.891 1 98.75 59 GLN B C 1
ATOM 3792 O O . GLN B 1 59 ? -9.141 11.609 -13.008 1 98.75 59 GLN B O 1
ATOM 3797 N N . ALA B 1 60 ? -7.484 10.695 -14.266 1 98.56 60 ALA B N 1
ATOM 3798 C CA . ALA B 1 60 ? -6.43 11.547 -13.727 1 98.56 60 ALA B CA 1
ATOM 3799 C C . ALA B 1 60 ? -6.715 13.016 -14.008 1 98.56 60 ALA B C 1
ATOM 3801 O O . ALA B 1 60 ? -6.41 13.883 -13.18 1 98.56 60 ALA B O 1
ATOM 3802 N N . GLU B 1 61 ? -7.27 13.297 -15.172 1 98.06 61 GLU B N 1
ATOM 3803 C CA . GLU B 1 61 ? -7.57 14.672 -15.57 1 98.06 61 GLU B CA 1
ATOM 3804 C C . GLU B 1 61 ? -8.773 15.211 -14.805 1 98.06 61 GLU B C 1
ATOM 3806 O O . GLU B 1 61 ? -8.891 16.422 -14.586 1 98.06 61 GLU B O 1
ATOM 3811 N N . GLU B 1 62 ? -9.656 14.32 -14.438 1 97.94 62 GLU B N 1
ATOM 3812 C CA . GLU B 1 62 ? -10.859 14.711 -13.711 1 97.94 62 GLU B CA 1
ATOM 3813 C C . GLU B 1 62 ? -10.586 14.836 -12.211 1 97.94 62 GLU B C 1
ATOM 3815 O O . GLU B 1 62 ? -10.812 15.891 -11.617 1 97.94 62 GLU B O 1
ATOM 3820 N N . ILE B 1 63 ? -10.18 13.789 -11.562 1 98.31 63 ILE B N 1
ATOM 3821 C CA . ILE B 1 63 ? -9.844 13.742 -10.141 1 98.31 63 ILE B CA 1
ATOM 3822 C C . ILE B 1 63 ? -9.102 12.445 -9.836 1 98.31 63 ILE B C 1
ATOM 3824 O O . ILE B 1 63 ? -9.656 11.352 -9.977 1 98.31 63 ILE B O 1
ATOM 3828 N N . ALA B 1 64 ? -7.902 12.617 -9.406 1 98.56 64 ALA B N 1
ATOM 3829 C CA . ALA B 1 64 ? -7.086 11.445 -9.109 1 98.56 64 ALA B CA 1
ATOM 3830 C C . ALA B 1 64 ? -7.223 11.047 -7.641 1 98.56 64 ALA B C 1
ATOM 3832 O O . ALA B 1 64 ? -7.102 9.867 -7.301 1 98.56 64 ALA B O 1
ATOM 3833 N N . PHE B 1 65 ? -7.441 12.039 -6.805 1 98.44 65 PHE B N 1
ATOM 3834 C CA . PHE B 1 65 ? -7.438 11.797 -5.367 1 98.44 65 PHE B CA 1
ATOM 3835 C C . PHE B 1 65 ? -8.391 12.75 -4.656 1 98.44 65 PHE B C 1
ATOM 3837 O O . PHE B 1 65 ? -8.422 13.945 -4.965 1 98.44 65 PHE B O 1
ATOM 3844 N N . VAL B 1 66 ? -9.117 12.18 -3.775 1 97.31 66 VAL B N 1
ATOM 3845 C CA . VAL B 1 66 ? -9.812 12.93 -2.73 1 97.31 66 VAL B CA 1
ATOM 3846 C C . VAL B 1 66 ? -9.734 12.172 -1.409 1 97.31 66 VAL B C 1
ATOM 3848 O O . VAL B 1 66 ? -9.594 10.945 -1.398 1 97.31 66 VAL B O 1
ATOM 3851 N N . TYR B 1 67 ? -9.766 12.891 -0.346 1 96.19 67 TYR B N 1
ATOM 3852 C CA . TYR B 1 67 ? -9.711 12.266 0.973 1 96.19 67 TYR B CA 1
ATOM 3853 C C . TYR B 1 67 ? -11.039 11.578 1.301 1 96.19 67 TYR B C 1
ATOM 3855 O O . TYR B 1 67 ? -12.094 12.219 1.291 1 96.19 67 TYR B O 1
ATOM 3863 N N . ARG B 1 68 ? -10.969 10.32 1.627 1 95.19 68 ARG B N 1
ATOM 3864 C CA . ARG B 1 68 ? -12.156 9.477 1.731 1 95.19 68 ARG B CA 1
ATOM 3865 C C . ARG B 1 68 ? -13.016 9.891 2.922 1 95.19 68 ARG B C 1
ATOM 3867 O O . ARG B 1 68 ? -14.18 9.5 3.02 1 95.19 68 ARG B O 1
ATOM 3874 N N . SER B 1 69 ? -12.445 10.68 3.877 1 94.56 69 SER B N 1
ATOM 3875 C CA . SER B 1 69 ? -13.242 11.172 4.996 1 94.56 69 SER B CA 1
ATOM 3876 C C . SER B 1 69 ? -14.039 12.414 4.598 1 94.56 69 SER B C 1
ATOM 3878 O O . SER B 1 69 ? -14.914 12.859 5.344 1 94.56 69 SER B O 1
ATOM 3880 N N . GLN B 1 70 ? -13.781 12.898 3.365 1 96.56 70 GLN B N 1
ATOM 3881 C CA . GLN B 1 70 ? -14.43 14.125 2.93 1 96.56 70 GLN B CA 1
ATOM 3882 C C . GLN B 1 70 ? -15.375 13.867 1.755 1 96.56 70 GLN B C 1
ATOM 3884 O O . GLN B 1 70 ? -16.422 14.508 1.641 1 96.56 70 GLN B O 1
ATOM 3889 N N . PHE B 1 71 ? -14.945 12.969 0.884 1 98 71 PHE B N 1
ATOM 3890 C CA . PHE B 1 71 ? -15.727 12.695 -0.317 1 98 71 PHE B CA 1
ATOM 3891 C C . PHE B 1 71 ? -15.812 11.203 -0.587 1 98 71 PHE B C 1
ATOM 3893 O O . PHE B 1 71 ? -14.953 10.438 -0.142 1 98 71 PHE B O 1
ATOM 3900 N N . THR B 1 72 ? -16.859 10.781 -1.184 1 97.62 72 THR B N 1
ATOM 3901 C CA . THR B 1 72 ? -16.844 9.539 -1.946 1 97.62 72 THR B CA 1
ATOM 3902 C C . THR B 1 72 ? -16.703 9.82 -3.439 1 97.62 72 THR B C 1
ATOM 3904 O O . THR B 1 72 ? -16.594 10.977 -3.85 1 97.62 72 THR B O 1
ATOM 3907 N N . SER B 1 73 ? -16.5 8.836 -4.227 1 98.19 73 SER B N 1
ATOM 3908 C CA . SER B 1 73 ? -16.375 8.992 -5.672 1 98.19 73 SER B CA 1
ATOM 3909 C C . SER B 1 73 ? -17.125 7.895 -6.414 1 98.19 73 SER B C 1
ATOM 3911 O O . SER B 1 73 ? -17.297 6.789 -5.895 1 98.19 73 SER B O 1
ATOM 3913 N N . GLU B 1 74 ? -17.578 8.211 -7.57 1 98.25 74 GLU B N 1
ATOM 3914 C CA . GLU B 1 74 ? -18.344 7.266 -8.375 1 98.25 74 GLU B CA 1
ATOM 3915 C C . GLU B 1 74 ? -17.516 6.023 -8.703 1 98.25 74 GLU B C 1
ATOM 3917 O O . GLU B 1 74 ? -18 4.898 -8.555 1 98.25 74 GLU B O 1
ATOM 3922 N N . PRO B 1 75 ? -16.25 6.188 -9.094 1 98.62 75 PRO B N 1
ATOM 3923 C CA . PRO B 1 75 ? -15.461 4.984 -9.398 1 98.62 75 PRO B CA 1
ATOM 3924 C C . PRO B 1 75 ? -15.312 4.059 -8.195 1 98.62 75 PRO B C 1
ATOM 3926 O O . PRO B 1 75 ? -15.414 2.836 -8.336 1 98.62 75 PRO B O 1
ATOM 3929 N N . ALA B 1 76 ? -15.102 4.59 -7.008 1 98.56 76 ALA B N 1
ATOM 3930 C CA . ALA B 1 76 ? -14.945 3.764 -5.812 1 98.56 76 ALA B CA 1
ATOM 3931 C C . ALA B 1 76 ? -16.234 3.037 -5.473 1 98.56 76 ALA B C 1
ATOM 3933 O O . ALA B 1 76 ? -16.219 1.853 -5.133 1 98.56 76 ALA B O 1
ATOM 3934 N N . GLU B 1 77 ? -17.359 3.762 -5.547 1 98.44 77 GLU B N 1
ATOM 3935 C CA . GLU B 1 77 ? -18.656 3.172 -5.266 1 98.44 77 GLU B CA 1
ATOM 3936 C C . GLU B 1 77 ? -19 2.082 -6.281 1 98.44 77 GLU B C 1
ATOM 3938 O O . GLU B 1 77 ? -19.484 1.013 -5.906 1 98.44 77 GLU B O 1
ATOM 3943 N N . LYS B 1 78 ? -18.75 2.359 -7.551 1 98.75 78 LYS B N 1
ATOM 3944 C CA . LYS B 1 78 ? -19.047 1.4 -8.609 1 98.75 78 LYS B CA 1
ATOM 3945 C C . LYS B 1 78 ? -18.172 0.156 -8.492 1 98.75 78 LYS B C 1
ATOM 3947 O O . LYS B 1 78 ? -18.641 -0.96 -8.742 1 98.75 78 LYS B O 1
ATOM 3952 N N . LEU B 1 79 ? -16.938 0.341 -8.148 1 98.88 79 LEU B N 1
ATOM 3953 C CA . LEU B 1 79 ? -16.031 -0.794 -7.977 1 98.88 79 LEU B CA 1
ATOM 3954 C C . LEU B 1 79 ? -16.5 -1.693 -6.836 1 98.88 79 LEU B C 1
ATOM 3956 O O . LEU B 1 79 ? -16.484 -2.92 -6.961 1 98.88 79 LEU B O 1
ATOM 3960 N N . ALA B 1 80 ? -16.875 -1.086 -5.695 1 98.75 80 ALA B N 1
ATOM 3961 C CA . ALA B 1 80 ? -17.375 -1.854 -4.562 1 98.75 80 ALA B CA 1
ATOM 3962 C C . ALA B 1 80 ? -18.609 -2.652 -4.945 1 98.75 80 ALA B C 1
ATOM 3964 O O . ALA B 1 80 ? -18.734 -3.826 -4.586 1 98.75 80 ALA B O 1
ATOM 3965 N N . LYS B 1 81 ? -19.531 -2.021 -5.656 1 98.69 81 LYS B N 1
ATOM 3966 C CA . LYS B 1 81 ? -20.734 -2.707 -6.113 1 98.69 81 LYS B CA 1
ATOM 3967 C C . LYS B 1 81 ? -20.391 -3.848 -7.066 1 98.69 81 LYS B C 1
ATOM 3969 O O . LYS B 1 81 ? -21 -4.922 -7 1 98.69 81 LYS B O 1
ATOM 3974 N N . LYS B 1 82 ? -19.5 -3.604 -7.973 1 98.81 82 LYS B N 1
ATOM 3975 C CA . LYS B 1 82 ? -19.078 -4.617 -8.938 1 98.81 82 LYS B CA 1
ATOM 3976 C C . LYS B 1 82 ? -18.531 -5.848 -8.227 1 98.81 82 LYS B C 1
ATOM 3978 O O . LYS B 1 82 ? -18.844 -6.98 -8.594 1 98.81 82 LYS B O 1
ATOM 3983 N N . LEU B 1 83 ? -17.688 -5.648 -7.203 1 98.81 83 LEU B N 1
ATOM 3984 C CA . LEU B 1 83 ? -17.125 -6.766 -6.453 1 98.81 83 LEU B CA 1
ATOM 3985 C C . LEU B 1 83 ? -18.219 -7.535 -5.715 1 98.81 83 LEU B C 1
ATOM 3987 O O . LEU B 1 83 ? -18.156 -8.758 -5.617 1 98.81 83 LEU B O 1
ATOM 3991 N N . SER B 1 84 ? -19.156 -6.789 -5.18 1 98.56 84 SER B N 1
ATOM 3992 C CA . SER B 1 84 ? -20.297 -7.438 -4.543 1 98.56 84 SER B CA 1
ATOM 3993 C C . SER B 1 84 ? -21.078 -8.297 -5.539 1 98.56 84 SER B C 1
ATOM 3995 O O . SER B 1 84 ? -21.453 -9.43 -5.227 1 98.56 84 SER B O 1
ATOM 3997 N N . ASP B 1 85 ? -21.266 -7.789 -6.742 1 98.25 85 ASP B N 1
ATOM 3998 C CA . ASP B 1 85 ? -22.016 -8.5 -7.773 1 98.25 85 ASP B CA 1
ATOM 3999 C C . ASP B 1 85 ? -21.297 -9.789 -8.188 1 98.25 85 ASP B C 1
ATOM 4001 O O . ASP B 1 85 ? -21.938 -10.789 -8.5 1 98.25 85 ASP B O 1
ATOM 4005 N N . LEU B 1 86 ? -20.031 -9.75 -8.203 1 98.31 86 LEU B N 1
ATOM 4006 C CA . LEU B 1 86 ? -19.234 -10.883 -8.648 1 98.31 86 LEU B CA 1
ATOM 4007 C C . LEU B 1 86 ? -19.109 -11.93 -7.547 1 98.31 86 LEU B C 1
ATOM 4009 O O . LEU B 1 86 ? -18.844 -13.102 -7.824 1 98.31 86 LEU B O 1
ATOM 4013 N N . SER B 1 87 ? -19.219 -11.453 -6.273 1 97.5 87 SER B N 1
ATOM 4014 C CA . SER B 1 87 ? -19 -12.344 -5.137 1 97.5 87 SER B CA 1
ATOM 4015 C C . SER B 1 87 ? -20.234 -13.195 -4.855 1 97.5 87 SER B C 1
ATOM 4017 O O . SER B 1 87 ? -21.359 -12.797 -5.184 1 97.5 87 SER B O 1
ATOM 4019 N N . LYS B 1 88 ? -20.047 -14.352 -4.32 1 93.44 88 LYS B N 1
ATOM 4020 C CA . LYS B 1 88 ? -21.125 -15.234 -3.908 1 93.44 88 LYS B CA 1
ATOM 4021 C C . LYS B 1 88 ? -21.5 -15.008 -2.443 1 93.44 88 LYS B C 1
ATOM 4023 O O . LYS B 1 88 ? -20.688 -14.484 -1.671 1 93.44 88 LYS B O 1
ATOM 4028 N N . GLY B 1 89 ? -22.672 -15.352 -2.133 1 94.62 89 GLY B N 1
ATOM 4029 C CA . GLY B 1 89 ? -23.125 -15.234 -0.751 1 94.62 89 GLY B CA 1
ATOM 4030 C C . GLY B 1 89 ? -23.344 -13.797 -0.317 1 94.62 89 GLY B C 1
ATOM 4031 O O . GLY B 1 89 ? -23.969 -13.016 -1.035 1 94.62 89 GLY B O 1
ATOM 4032 N N . ASP B 1 90 ? -22.812 -13.469 0.857 1 97.5 90 ASP B N 1
ATOM 4033 C CA . ASP B 1 90 ? -23.078 -12.148 1.417 1 97.5 90 ASP B CA 1
ATOM 4034 C C . ASP B 1 90 ? -21.812 -11.32 1.517 1 97.5 90 ASP B C 1
ATOM 4036 O O . ASP B 1 90 ? -21.688 -10.461 2.391 1 97.5 90 ASP B O 1
ATOM 4040 N N . LEU B 1 91 ? -20.797 -11.727 0.742 1 98.44 91 LEU B N 1
ATOM 4041 C CA . LEU B 1 91 ? -19.609 -10.883 0.62 1 98.44 91 LEU B CA 1
ATOM 4042 C C . LEU B 1 91 ? -19.938 -9.594 -0.132 1 98.44 91 LEU B C 1
ATOM 4044 O O . LEU B 1 91 ? -19.688 -9.5 -1.337 1 98.44 91 LEU B O 1
ATOM 4048 N N . ASN B 1 92 ? -20.328 -8.531 0.625 1 98.38 92 ASN B N 1
ATOM 4049 C CA . ASN B 1 92 ? -20.922 -7.375 -0.045 1 98.38 92 ASN B CA 1
ATOM 4050 C C . ASN B 1 92 ? -20.109 -6.105 0.21 1 98.38 92 ASN B C 1
ATOM 4052 O O . ASN B 1 92 ? -20.234 -5.129 -0.532 1 98.38 92 ASN B O 1
ATOM 4056 N N . TRP B 1 93 ? -19.344 -6.082 1.271 1 98.62 93 TRP B N 1
ATOM 4057 C CA . TRP B 1 93 ? -18.672 -4.852 1.681 1 98.62 93 TRP B CA 1
ATOM 4058 C C . TRP B 1 93 ? -17.219 -4.855 1.244 1 98.62 93 TRP B C 1
ATOM 4060 O O . TRP B 1 93 ? -16.5 -5.84 1.454 1 98.62 93 TRP B O 1
ATOM 4070 N N . SER B 1 94 ? -16.781 -3.77 0.622 1 98.81 94 SER B N 1
ATOM 4071 C CA . SER B 1 94 ? -15.391 -3.709 0.192 1 98.81 94 SER B CA 1
ATOM 4072 C C . SER B 1 94 ? -14.648 -2.574 0.89 1 98.81 94 SER B C 1
ATOM 4074 O O . SER B 1 94 ? -15.141 -1.447 0.955 1 98.81 94 SER B O 1
ATOM 4076 N N . PHE B 1 95 ? -13.531 -2.842 1.495 1 98.81 95 PHE B N 1
ATOM 4077 C CA . PHE B 1 95 ? -12.539 -1.884 1.958 1 98.81 95 PHE B CA 1
ATOM 4078 C C . PHE B 1 95 ? -11.32 -1.886 1.042 1 98.81 95 PHE B C 1
ATOM 4080 O O . PHE B 1 95 ? -10.602 -2.883 0.957 1 98.81 95 PHE B O 1
ATOM 4087 N N . PHE B 1 96 ? -11.039 -0.753 0.358 1 98.75 96 PHE B N 1
ATOM 4088 C CA . PHE B 1 96 ? -9.961 -0.708 -0.626 1 98.75 96 PHE B CA 1
ATOM 4089 C C . PHE B 1 96 ? -8.664 -0.233 0.012 1 98.75 96 PHE B C 1
ATOM 4091 O O . PHE B 1 96 ? -8.672 0.661 0.86 1 98.75 96 PHE B O 1
ATOM 4098 N N . VAL B 1 97 ? -7.559 -0.871 -0.351 1 98.62 97 VAL B N 1
ATOM 4099 C CA . VAL B 1 97 ? -6.211 -0.531 0.095 1 98.62 97 VAL B CA 1
ATOM 4100 C C . VAL B 1 97 ? -5.242 -0.608 -1.082 1 98.62 97 VAL B C 1
ATOM 4102 O O . VAL B 1 97 ? -5.664 -0.676 -2.238 1 98.62 97 VAL B O 1
ATOM 4105 N N . ASN B 1 98 ? -3.883 -0.558 -0.813 1 98.06 98 ASN B N 1
ATOM 4106 C CA . ASN B 1 98 ? -2.947 -0.381 -1.918 1 98.06 98 ASN B CA 1
ATOM 4107 C C . ASN B 1 98 ? -2.232 -1.686 -2.262 1 98.06 98 ASN B C 1
ATOM 4109 O O . ASN B 1 98 ? -1.616 -1.8 -3.322 1 98.06 98 ASN B O 1
ATOM 4113 N N . SER B 1 99 ? -2.316 -2.682 -1.396 1 98.44 99 SER B N 1
ATOM 4114 C CA . SER B 1 99 ? -1.58 -3.918 -1.642 1 98.44 99 SER B CA 1
ATOM 4115 C C . SER B 1 99 ? -2.26 -5.109 -0.973 1 98.44 99 SER B C 1
ATOM 4117 O O . SER B 1 99 ? -3.096 -4.934 -0.083 1 98.44 99 SER B O 1
ATOM 4119 N N . GLY B 1 100 ? -1.91 -6.301 -1.45 1 98.5 100 GLY B N 1
ATOM 4120 C CA . GLY B 1 100 ? -2.404 -7.504 -0.803 1 98.5 100 GLY B CA 1
ATOM 4121 C C . GLY B 1 100 ? -2.012 -7.602 0.66 1 98.5 100 GLY B C 1
ATOM 4122 O O . GLY B 1 100 ? -2.795 -8.07 1.487 1 98.5 100 GLY B O 1
ATOM 4123 N N . THR B 1 101 ? -0.796 -7.172 0.93 1 98.31 101 THR B N 1
ATOM 4124 C CA . THR B 1 101 ? -0.311 -7.148 2.305 1 98.31 101 THR B CA 1
ATOM 4125 C C . THR B 1 101 ? -1.218 -6.293 3.186 1 98.31 101 THR B C 1
ATOM 4127 O O . THR B 1 101 ? -1.598 -6.707 4.281 1 98.31 101 THR B O 1
ATOM 4130 N N . GLU B 1 102 ? -1.58 -5.121 2.732 1 98.62 102 GLU B N 1
ATOM 4131 C CA . GLU B 1 102 ? -2.473 -4.23 3.467 1 98.62 102 GLU B CA 1
ATOM 4132 C C . GLU B 1 102 ? -3.879 -4.812 3.562 1 98.62 102 GLU B C 1
ATOM 4134 O O . GLU B 1 102 ? -4.57 -4.621 4.566 1 98.62 102 GLU B O 1
ATOM 4139 N N . ALA B 1 103 ? -4.324 -5.488 2.512 1 98.88 103 ALA B N 1
ATOM 4140 C CA . ALA B 1 103 ? -5.645 -6.109 2.521 1 98.88 103 ALA B CA 1
ATOM 4141 C C . ALA B 1 103 ? -5.73 -7.199 3.586 1 98.88 103 ALA B C 1
ATOM 4143 O O . ALA B 1 103 ? -6.727 -7.297 4.309 1 98.88 103 ALA B O 1
ATOM 4144 N N . ASN B 1 104 ? -4.676 -8.031 3.684 1 98.88 104 ASN B N 1
ATOM 4145 C CA . ASN B 1 104 ? -4.656 -9.102 4.672 1 98.88 104 ASN B CA 1
ATOM 4146 C C . ASN B 1 104 ? -4.566 -8.555 6.094 1 98.88 104 ASN B C 1
ATOM 4148 O O . ASN B 1 104 ? -5.18 -9.102 7.016 1 98.88 104 ASN B O 1
ATOM 4152 N N . GLU B 1 105 ? -3.812 -7.492 6.297 1 98.62 105 GLU B N 1
ATOM 4153 C CA . GLU B 1 105 ? -3.777 -6.848 7.605 1 98.62 105 GLU B CA 1
ATOM 4154 C C . GLU B 1 105 ? -5.137 -6.25 7.965 1 98.62 105 GLU B C 1
ATOM 4156 O O . GLU B 1 105 ? -5.551 -6.297 9.125 1 98.62 105 GLU B O 1
ATOM 4161 N N . THR B 1 106 ? -5.777 -5.664 6.98 1 98.75 106 THR B N 1
ATOM 4162 C CA . THR B 1 106 ? -7.113 -5.117 7.195 1 98.75 106 THR B CA 1
ATOM 4163 C C . THR B 1 106 ? -8.094 -6.223 7.566 1 98.75 106 THR B C 1
ATOM 4165 O O . THR B 1 106 ? -8.922 -6.051 8.469 1 98.75 106 THR B O 1
ATOM 4168 N N . ALA B 1 107 ? -7.996 -7.355 6.863 1 98.94 107 ALA B N 1
ATOM 4169 C CA . ALA B 1 107 ? -8.852 -8.5 7.168 1 98.94 107 ALA B CA 1
ATOM 4170 C C . ALA B 1 107 ? -8.648 -8.969 8.602 1 98.94 107 ALA B C 1
ATOM 4172 O O . ALA B 1 107 ? -9.617 -9.242 9.32 1 98.94 107 ALA B O 1
ATOM 4173 N N . MET B 1 108 ? -7.422 -9.078 9.016 1 98.69 108 MET B N 1
ATOM 4174 C CA . MET B 1 108 ? -7.07 -9.445 10.383 1 98.69 108 MET B CA 1
ATOM 4175 C C . MET B 1 108 ? -7.715 -8.5 11.391 1 98.69 108 MET B C 1
ATOM 4177 O O . MET B 1 108 ? -8.336 -8.938 12.359 1 98.69 108 MET B O 1
ATOM 4181 N N . LYS B 1 109 ? -7.609 -7.25 11.164 1 98.62 109 LYS B N 1
ATOM 4182 C CA . LYS B 1 109 ? -8.109 -6.234 12.086 1 98.62 109 LYS B CA 1
ATOM 4183 C C . LYS B 1 109 ? -9.633 -6.234 12.133 1 98.62 109 LYS B C 1
ATOM 4185 O O . LYS B 1 109 ? -10.227 -6.055 13.195 1 98.62 109 LYS B O 1
ATOM 4190 N N . ILE B 1 110 ? -10.273 -6.398 10.969 1 98.81 110 ILE B N 1
ATOM 4191 C CA . ILE B 1 110 ? -11.727 -6.469 10.922 1 98.81 110 ILE B CA 1
ATOM 4192 C C . ILE B 1 110 ? -12.211 -7.691 11.703 1 98.81 110 ILE B C 1
ATOM 4194 O O . ILE B 1 110 ? -13.203 -7.617 12.422 1 98.81 110 ILE B O 1
ATOM 4198 N N . ALA B 1 111 ? -11.492 -8.82 11.539 1 98.88 111 ALA B N 1
ATOM 4199 C CA . ALA B 1 111 ? -11.859 -10.039 12.266 1 98.88 111 ALA B CA 1
ATOM 4200 C C . ALA B 1 111 ? -11.828 -9.805 13.773 1 98.88 111 ALA B C 1
ATOM 4202 O O . ALA B 1 111 ? -12.773 -10.164 14.477 1 98.88 111 ALA B O 1
ATOM 4203 N N . ILE B 1 112 ? -10.789 -9.211 14.273 1 98.75 112 ILE B N 1
ATOM 4204 C CA . ILE B 1 112 ? -10.656 -8.914 15.695 1 98.75 112 ILE B CA 1
ATOM 4205 C C . ILE B 1 112 ? -11.742 -7.938 16.125 1 98.75 112 ILE B C 1
ATOM 4207 O O . ILE B 1 112 ? -12.414 -8.148 17.141 1 98.75 112 ILE B O 1
ATOM 4211 N N . GLN B 1 113 ? -11.93 -6.895 15.359 1 98.62 113 GLN B N 1
ATOM 4212 C CA . GLN B 1 113 ? -12.898 -5.852 15.68 1 98.62 113 GLN B CA 1
ATOM 4213 C C . GLN B 1 113 ? -14.32 -6.41 15.703 1 98.62 113 GLN B C 1
ATOM 4215 O O . GLN B 1 113 ? -15.148 -5.977 16.5 1 98.62 113 GLN B O 1
ATOM 4220 N N . HIS B 1 114 ? -14.609 -7.363 14.75 1 98.81 114 HIS B N 1
ATOM 4221 C CA . HIS B 1 114 ? -15.906 -8.039 14.719 1 98.81 114 HIS B CA 1
ATOM 4222 C C . HIS B 1 114 ? -16.281 -8.578 16.094 1 98.81 114 HIS B C 1
ATOM 4224 O O . HIS B 1 114 ? -17.406 -8.359 16.562 1 98.81 114 HIS B O 1
ATOM 4230 N N . PHE B 1 115 ? -15.383 -9.25 16.734 1 98.81 115 PHE B N 1
ATOM 4231 C CA . PHE B 1 115 ? -15.656 -9.867 18.031 1 98.81 115 PHE B CA 1
ATOM 4232 C C . PHE B 1 115 ? -15.68 -8.812 19.141 1 98.81 115 PHE B C 1
ATOM 4234 O O . PHE B 1 115 ? -16.5 -8.891 20.062 1 98.81 115 PHE B O 1
ATOM 4241 N N . GLN B 1 116 ? -14.773 -7.816 19 1 98.56 116 GLN B N 1
ATOM 4242 C CA . GLN B 1 116 ? -14.789 -6.738 19.984 1 98.56 116 GLN B CA 1
ATOM 4243 C C . GLN B 1 116 ? -16.141 -6.031 20 1 98.56 116 GLN B C 1
ATOM 4245 O O . GLN B 1 116 ? -16.656 -5.699 21.078 1 98.56 116 GLN B O 1
ATOM 4250 N N . GLU B 1 117 ? -16.719 -5.793 18.828 1 98.44 117 GLU B N 1
ATOM 4251 C CA . GLU B 1 117 ? -18 -5.113 18.688 1 98.44 117 GLU B CA 1
ATOM 4252 C C . GLU B 1 117 ? -19.125 -5.969 19.25 1 98.44 117 GLU B C 1
ATOM 4254 O O . GLU B 1 117 ? -20.203 -5.453 19.578 1 98.44 117 GLU B O 1
ATOM 4259 N N . ARG B 1 118 ? -18.906 -7.273 19.422 1 98.25 118 ARG B N 1
ATOM 4260 C CA . ARG B 1 118 ? -19.859 -8.203 19.984 1 98.25 118 ARG B CA 1
ATOM 4261 C C . ARG B 1 118 ? -19.641 -8.375 21.484 1 98.25 118 ARG B C 1
ATOM 4263 O O . ARG B 1 118 ? -20.281 -9.203 22.125 1 98.25 118 ARG B O 1
ATOM 4270 N N . GLY B 1 119 ? -18.688 -7.625 22.031 1 98.06 119 GLY B N 1
ATOM 4271 C CA . GLY B 1 119 ? -18.391 -7.691 23.453 1 98.06 119 GLY B CA 1
ATOM 4272 C C . GLY B 1 119 ? -17.391 -8.773 23.812 1 98.06 119 GLY B C 1
ATOM 4273 O O . GLY B 1 119 ? -17.125 -9.031 24.984 1 98.06 119 GLY B O 1
ATOM 4274 N N . ILE B 1 120 ? -16.812 -9.445 22.828 1 98.12 120 ILE B N 1
ATOM 4275 C CA . ILE B 1 120 ? -15.812 -10.492 23.031 1 98.12 120 ILE B CA 1
ATOM 4276 C C . ILE B 1 120 ? -14.414 -9.914 22.828 1 98.12 120 ILE B C 1
ATOM 4278 O O . ILE B 1 120 ? -13.992 -9.695 21.688 1 98.12 120 ILE B O 1
ATOM 4282 N N . GLN B 1 121 ? -13.609 -9.758 23.859 1 96.75 121 GLN B N 1
ATOM 4283 C CA . GLN B 1 121 ? -12.383 -8.961 23.812 1 96.75 121 GLN B CA 1
ATOM 4284 C C . GLN B 1 121 ? -11.148 -9.859 23.719 1 96.75 121 GLN B C 1
ATOM 4286 O O . GLN B 1 121 ? -10.055 -9.383 23.422 1 96.75 121 GLN B O 1
ATOM 4291 N N . GLY B 1 122 ? -11.32 -11.109 23.844 1 96.75 122 GLY B N 1
ATOM 4292 C CA . GLY B 1 122 ? -10.164 -11.977 24 1 96.75 122 GLY B CA 1
ATOM 4293 C C . GLY B 1 122 ? -9.695 -12.578 22.688 1 96.75 122 GLY B C 1
ATOM 4294 O O . GLY B 1 122 ? -8.602 -13.141 22.609 1 96.75 122 GLY B O 1
ATOM 4295 N N . LYS B 1 123 ? -10.477 -12.398 21.578 1 98.06 123 LYS B N 1
ATOM 4296 C CA . LYS B 1 123 ? -10.141 -13.031 20.312 1 98.06 123 LYS B CA 1
ATOM 4297 C C . LYS B 1 123 ? -9.172 -12.164 19.5 1 98.06 123 LYS B C 1
ATOM 4299 O O . LYS B 1 123 ? -9.602 -11.312 18.719 1 98.06 123 LYS B O 1
ATOM 4304 N N . HIS B 1 124 ? -7.902 -12.492 19.594 1 97.06 124 HIS B N 1
ATOM 4305 C CA . HIS B 1 124 ? -6.902 -11.672 18.938 1 97.06 124 HIS B CA 1
ATOM 4306 C C . HIS B 1 124 ? -6.027 -12.5 18 1 97.06 124 HIS B C 1
ATOM 4308 O O . HIS B 1 124 ? -5.328 -11.953 17.141 1 97.06 124 HIS B O 1
ATOM 4314 N N . LYS B 1 125 ? -6.074 -13.766 18.062 1 98.12 125 LYS B N 1
ATOM 4315 C CA . LYS B 1 125 ? -5.184 -14.633 17.297 1 98.12 125 LYS B CA 1
ATOM 4316 C C . LYS B 1 125 ? -5.785 -14.984 15.945 1 98.12 125 LYS B C 1
ATOM 4318 O O . LYS B 1 125 ? -6.992 -15.195 15.828 1 98.12 125 LYS B O 1
ATOM 4323 N N . ILE B 1 126 ? -4.996 -15.008 14.969 1 98.81 126 ILE B N 1
ATOM 4324 C CA . ILE B 1 126 ? -5.328 -15.492 13.633 1 98.81 126 ILE B CA 1
ATOM 4325 C C . ILE B 1 126 ? -4.523 -16.75 13.32 1 98.81 126 ILE B C 1
ATOM 4327 O O . ILE B 1 126 ? -3.293 -16.719 13.281 1 98.81 126 ILE B O 1
ATOM 4331 N N . LEU B 1 127 ? -5.133 -17.844 13.117 1 98.81 127 LEU B N 1
ATOM 4332 C CA . LEU B 1 127 ? -4.426 -19.047 12.734 1 98.81 127 LEU B CA 1
ATOM 4333 C C . LEU B 1 127 ? -4.211 -19.109 11.227 1 98.81 127 LEU B C 1
ATOM 4335 O O . LEU B 1 127 ? -4.984 -18.516 10.469 1 98.81 127 LEU B O 1
ATOM 4339 N N . SER B 1 128 ? -3.148 -19.75 10.82 1 98.81 128 SER B N 1
ATOM 4340 C CA . SER B 1 128 ? -2.84 -19.938 9.406 1 98.81 128 SER B CA 1
ATOM 4341 C C . SER B 1 128 ? -2.068 -21.234 9.172 1 98.81 128 SER B C 1
ATOM 4343 O O . SER B 1 128 ? -1.865 -22.016 10.109 1 98.81 128 SER B O 1
ATOM 4345 N N . ARG B 1 129 ? -1.662 -21.469 7.922 1 98.06 129 ARG B N 1
ATOM 4346 C CA . ARG B 1 129 ? -0.92 -22.656 7.547 1 98.06 129 ARG B CA 1
ATOM 4347 C C . ARG B 1 129 ? 0.576 -22.375 7.473 1 98.06 129 ARG B C 1
ATOM 4349 O O . ARG B 1 129 ? 0.987 -21.25 7.18 1 98.06 129 ARG B O 1
ATOM 4356 N N . TRP B 1 130 ? 1.271 -23.453 7.785 1 96.5 130 TRP B N 1
ATOM 4357 C CA . TRP B 1 130 ? 2.623 -23.453 7.234 1 96.5 130 TRP B CA 1
ATOM 4358 C C . TRP B 1 130 ? 2.592 -23.609 5.719 1 96.5 130 TRP B C 1
ATOM 4360 O O . TRP B 1 130 ? 1.585 -24.031 5.148 1 96.5 130 TRP B O 1
ATOM 4370 N N . MET B 1 131 ? 3.666 -23.219 5.02 1 96.69 131 MET B N 1
ATOM 4371 C CA . MET B 1 131 ? 3.721 -23.172 3.561 1 96.69 131 MET B CA 1
ATOM 4372 C C . MET B 1 131 ? 2.637 -22.25 3.016 1 96.69 131 MET B C 1
ATOM 4374 O O . MET B 1 131 ? 1.788 -22.672 2.23 1 96.69 131 MET B O 1
ATOM 4378 N N . SER B 1 132 ? 2.689 -21.062 3.379 1 97.75 132 SER B N 1
ATOM 4379 C CA . SER B 1 132 ? 1.735 -20.031 2.996 1 97.75 132 SER B CA 1
ATOM 4380 C C . SER B 1 132 ? 2.395 -18.656 2.973 1 97.75 132 SER B C 1
ATOM 4382 O O . SER B 1 132 ? 3.49 -18.469 3.508 1 97.75 132 SER B O 1
ATOM 4384 N N . TYR B 1 133 ? 1.863 -17.75 2.305 1 98.19 133 TYR B N 1
ATOM 4385 C CA . TYR B 1 133 ? 2.334 -16.359 2.234 1 98.19 133 TYR B CA 1
ATOM 4386 C C . TYR B 1 133 ? 1.165 -15.391 2.174 1 98.19 133 TYR B C 1
ATOM 4388 O O . TYR B 1 133 ? 0.331 -15.469 1.27 1 98.19 133 TYR B O 1
ATOM 4396 N N . HIS B 1 134 ? 1.124 -14.438 3.164 1 98.81 134 HIS B N 1
ATOM 4397 C CA . HIS B 1 134 ? 0.019 -13.484 3.262 1 98.81 134 HIS B CA 1
ATOM 4398 C C . HIS B 1 134 ? 0.525 -12.047 3.262 1 98.81 134 HIS B C 1
ATOM 4400 O O . HIS B 1 134 ? -0.247 -11.117 3.488 1 98.81 134 HIS B O 1
ATOM 4406 N N . GLY B 1 135 ? 1.796 -11.828 3.057 1 98.31 135 GLY B N 1
ATOM 4407 C CA . GLY B 1 135 ? 2.35 -10.484 2.961 1 98.31 135 GLY B CA 1
ATOM 4408 C C . GLY B 1 135 ? 3.617 -10.305 3.773 1 98.31 135 GLY B C 1
ATOM 4409 O O . GLY B 1 135 ? 4.082 -11.242 4.426 1 98.31 135 GLY B O 1
ATOM 4410 N N . ILE B 1 136 ? 4.18 -9.102 3.707 1 98.06 136 ILE B N 1
ATOM 4411 C CA . ILE B 1 136 ? 5.551 -8.922 4.176 1 98.06 136 ILE B CA 1
ATOM 4412 C C . ILE B 1 136 ? 5.566 -8.008 5.395 1 98.06 136 ILE B C 1
ATOM 4414 O O . ILE B 1 136 ? 6.566 -7.938 6.113 1 98.06 136 ILE B O 1
ATOM 4418 N N . THR B 1 137 ? 4.461 -7.191 5.688 1 98.06 137 THR B N 1
ATOM 4419 C CA . THR B 1 137 ? 4.406 -6.379 6.898 1 98.06 137 THR B CA 1
ATOM 4420 C C . THR B 1 137 ? 4.297 -7.262 8.141 1 98.06 137 THR B C 1
ATOM 4422 O O . THR B 1 137 ? 3.98 -8.445 8.031 1 98.06 137 THR B O 1
ATOM 4425 N N . MET B 1 138 ? 4.512 -6.742 9.25 1 98.06 138 MET B N 1
ATOM 4426 C CA . MET B 1 138 ? 4.695 -7.559 10.445 1 98.06 138 MET B CA 1
ATOM 4427 C C . MET B 1 138 ? 3.443 -8.375 10.742 1 98.06 138 MET B C 1
ATOM 4429 O O . MET B 1 138 ? 3.535 -9.547 11.125 1 98.06 138 MET B O 1
ATOM 4433 N N . GLY B 1 139 ? 2.277 -7.73 10.617 1 98.38 139 GLY B N 1
ATOM 4434 C CA . GLY B 1 139 ? 1.046 -8.484 10.805 1 98.38 139 GLY B CA 1
ATOM 4435 C C . GLY B 1 139 ? 0.833 -9.547 9.742 1 98.38 139 GLY B C 1
ATOM 4436 O O . GLY B 1 139 ? 0.525 -10.695 10.062 1 98.38 139 GLY B O 1
ATOM 4437 N N . ALA B 1 140 ? 1.032 -9.195 8.492 1 98.69 140 ALA B N 1
ATOM 4438 C CA . ALA B 1 140 ? 0.855 -10.125 7.379 1 98.69 140 ALA B CA 1
ATOM 4439 C C . ALA B 1 140 ? 1.901 -11.234 7.418 1 98.69 140 ALA B C 1
ATOM 4441 O O . ALA B 1 140 ? 1.596 -12.391 7.137 1 98.69 140 ALA B O 1
ATOM 4442 N N . LEU B 1 141 ? 3.121 -10.859 7.734 1 98.56 141 LEU B N 1
ATOM 4443 C CA . LEU B 1 141 ? 4.191 -11.844 7.832 1 98.56 141 LEU B CA 1
ATOM 4444 C C . LEU B 1 141 ? 3.938 -12.812 8.984 1 98.56 141 LEU B C 1
ATOM 4446 O O . LEU B 1 141 ? 4.266 -13.992 8.891 1 98.56 141 LEU B O 1
ATOM 4450 N N . SER B 1 142 ? 3.352 -12.32 10.078 1 98.62 142 SER B N 1
ATOM 4451 C CA . SER B 1 142 ? 2.965 -13.18 11.188 1 98.62 142 SER B CA 1
ATOM 4452 C C . SER B 1 142 ? 1.974 -14.25 10.734 1 98.62 142 SER B C 1
ATOM 4454 O O . SER B 1 142 ? 2.004 -15.383 11.227 1 98.62 142 SER B O 1
ATOM 4456 N N . MET B 1 143 ? 1.152 -13.922 9.797 1 98.69 143 MET B N 1
ATOM 4457 C CA . MET B 1 143 ? 0.15 -14.859 9.289 1 98.69 143 MET B CA 1
ATOM 4458 C C . MET B 1 143 ? 0.749 -15.781 8.234 1 98.69 143 MET B C 1
ATOM 4460 O O . MET B 1 143 ? 0.155 -16.797 7.891 1 98.69 143 MET B O 1
ATOM 4464 N N . SER B 1 144 ? 1.931 -15.438 7.711 1 98.38 144 SER B N 1
ATOM 4465 C CA . SER B 1 144 ? 2.572 -16.219 6.652 1 98.38 144 SER B CA 1
ATOM 4466 C C . SER B 1 144 ? 3.408 -17.359 7.23 1 98.38 144 SER B C 1
ATOM 4468 O O . SER B 1 144 ? 4.262 -17.125 8.094 1 98.38 144 SER B O 1
ATOM 4470 N N . GLY B 1 145 ? 3.145 -18.625 6.836 1 97.38 145 GLY B N 1
ATOM 4471 C CA . GLY B 1 145 ? 3.988 -19.75 7.203 1 97.38 145 GLY B CA 1
ATOM 4472 C C . GLY B 1 145 ? 5.141 -19.969 6.242 1 97.38 145 GLY B C 1
ATOM 4473 O O . GLY B 1 145 ? 5.344 -21.078 5.75 1 97.38 145 GLY B O 1
ATOM 4474 N N . HIS B 1 146 ? 5.863 -18.906 5.895 1 95.81 146 HIS B N 1
ATOM 4475 C CA . HIS B 1 146 ? 6.98 -18.891 4.961 1 95.81 146 HIS B CA 1
ATOM 4476 C C . HIS B 1 146 ? 8.312 -18.781 5.695 1 95.81 146 HIS B C 1
ATOM 4478 O O . HIS B 1 146 ? 8.812 -17.672 5.922 1 95.81 146 HIS B O 1
ATOM 4484 N N . PRO B 1 147 ? 9.023 -19.906 5.93 1 94.62 147 PRO B N 1
ATOM 4485 C CA . PRO B 1 147 ? 10.195 -19.891 6.82 1 94.62 147 PRO B CA 1
ATOM 4486 C C . PRO B 1 147 ? 11.281 -18.938 6.344 1 94.62 147 PRO B C 1
ATOM 4488 O O . PRO B 1 147 ? 11.875 -18.219 7.156 1 94.62 147 PRO B O 1
ATOM 4491 N N . LEU B 1 148 ? 11.586 -18.875 5.07 1 93.94 148 LEU B N 1
ATOM 4492 C CA . LEU B 1 148 ? 12.672 -18.047 4.551 1 93.94 148 LEU B CA 1
ATOM 4493 C C . LEU B 1 148 ? 12.383 -16.562 4.77 1 93.94 148 LEU B C 1
ATOM 4495 O O . LEU B 1 148 ? 13.289 -15.789 5.062 1 93.94 148 LEU B O 1
ATOM 4499 N N . ARG B 1 149 ? 11.148 -16.125 4.68 1 94.5 149 ARG B N 1
ATOM 4500 C CA . ARG B 1 149 ? 10.789 -14.719 4.836 1 94.5 149 ARG B CA 1
ATOM 4501 C C . ARG B 1 149 ? 10.641 -14.352 6.309 1 94.5 149 ARG B C 1
ATOM 4503 O O . ARG B 1 149 ? 10.797 -13.188 6.684 1 94.5 149 ARG B O 1
ATOM 4510 N N . ARG B 1 150 ? 10.391 -15.312 7.164 1 95.81 150 ARG B N 1
ATOM 4511 C CA . ARG B 1 150 ? 10.195 -15.086 8.594 1 95.81 150 ARG B CA 1
ATOM 4512 C C . ARG B 1 150 ? 11.531 -15.016 9.32 1 95.81 150 ARG B C 1
ATOM 4514 O O . ARG B 1 150 ? 11.641 -14.375 10.367 1 95.81 150 ARG B O 1
ATOM 4521 N N . GLN B 1 151 ? 12.523 -15.68 8.797 1 95.12 151 GLN B N 1
ATOM 4522 C CA . GLN B 1 151 ? 13.719 -16.094 9.531 1 95.12 151 GLN B CA 1
ATOM 4523 C C . GLN B 1 151 ? 14.367 -14.891 10.219 1 95.12 151 GLN B C 1
ATOM 4525 O O . GLN B 1 151 ? 14.82 -15 11.359 1 95.12 151 GLN B O 1
ATOM 4530 N N . ARG B 1 152 ? 14.406 -13.742 9.633 1 95.44 152 ARG B N 1
ATOM 4531 C CA . ARG B 1 152 ? 15.125 -12.594 10.172 1 95.44 152 ARG B CA 1
ATOM 4532 C C . ARG B 1 152 ? 14.32 -11.922 11.281 1 95.44 152 ARG B C 1
ATOM 4534 O O . ARG B 1 152 ? 14.875 -11.164 12.078 1 95.44 152 ARG B O 1
ATOM 4541 N N . PHE B 1 153 ? 13.008 -12.234 11.359 1 97.19 153 PHE B N 1
ATOM 4542 C CA . PHE B 1 153 ? 12.148 -11.414 12.203 1 97.19 153 PHE B CA 1
ATOM 4543 C C . PHE B 1 153 ? 11.359 -12.273 13.172 1 97.19 153 PHE B C 1
ATOM 4545 O O . PHE B 1 153 ? 10.383 -11.812 13.773 1 97.19 153 PHE B O 1
ATOM 4552 N N . VAL B 1 154 ? 11.719 -13.484 13.336 1 95.69 154 VAL B N 1
ATOM 4553 C CA . VAL B 1 154 ? 10.977 -14.461 14.125 1 95.69 154 VAL B CA 1
ATOM 4554 C C . VAL B 1 154 ? 10.734 -13.914 15.531 1 95.69 154 VAL B C 1
ATOM 4556 O O . VAL B 1 154 ? 9.664 -14.125 16.109 1 95.69 154 VAL B O 1
ATOM 4559 N N . SER B 1 155 ? 11.664 -13.156 16.109 1 94.06 155 SER B N 1
ATOM 4560 C CA . SER B 1 155 ? 11.609 -12.695 17.484 1 94.06 155 SER B CA 1
ATOM 4561 C C . SER B 1 155 ? 10.5 -11.664 17.672 1 94.06 155 SER B C 1
ATOM 4563 O O . SER B 1 155 ? 10.062 -11.406 18.812 1 94.06 155 SER B O 1
ATOM 4565 N N . ILE B 1 156 ? 10.023 -11.086 16.594 1 94.94 156 ILE B N 1
ATOM 4566 C CA . ILE B 1 156 ? 9.031 -10.023 16.75 1 94.94 156 ILE B CA 1
ATOM 4567 C C . ILE B 1 156 ? 7.773 -10.375 15.945 1 94.94 156 ILE B C 1
ATOM 4569 O O . ILE B 1 156 ? 6.949 -9.508 15.656 1 94.94 156 ILE B O 1
ATOM 4573 N N . LEU B 1 157 ? 7.641 -11.609 15.539 1 96.88 157 LEU B N 1
ATOM 4574 C CA . LEU B 1 157 ? 6.453 -12.094 14.836 1 96.88 157 LEU B CA 1
ATOM 4575 C C . LEU B 1 157 ? 5.562 -12.898 15.781 1 96.88 157 LEU B C 1
ATOM 4577 O O . LEU B 1 157 ? 6.051 -13.523 16.719 1 96.88 157 LEU B O 1
ATOM 4581 N N . GLU B 1 158 ? 4.246 -12.828 15.516 1 96.25 158 GLU B N 1
ATOM 4582 C CA . GLU B 1 158 ? 3.318 -13.75 16.172 1 96.25 158 GLU B CA 1
ATOM 4583 C C . GLU B 1 158 ? 3.418 -15.148 15.578 1 96.25 158 GLU B C 1
ATOM 4585 O O . GLU B 1 158 ? 3.807 -15.312 14.414 1 96.25 158 GLU B O 1
ATOM 4590 N N . ASP B 1 159 ? 3.1 -16.141 16.422 1 94.81 159 ASP B N 1
ATOM 4591 C CA . ASP B 1 159 ? 3.107 -17.516 15.969 1 94.81 159 ASP B CA 1
ATOM 4592 C C . ASP B 1 159 ? 1.725 -17.953 15.477 1 94.81 159 ASP B C 1
ATOM 4594 O O . ASP B 1 159 ? 1.064 -18.781 16.109 1 94.81 159 ASP B O 1
ATOM 4598 N N . TYR B 1 160 ? 1.423 -17.547 14.297 1 96.69 160 TYR B N 1
ATOM 4599 C CA . TYR B 1 160 ? 0.084 -17.766 13.758 1 96.69 160 TYR B CA 1
ATOM 4600 C C . TYR B 1 160 ? 0.024 -19.047 12.938 1 96.69 160 TYR B C 1
ATOM 4602 O O . TYR B 1 160 ? -0.971 -19.781 12.984 1 96.69 160 TYR B O 1
ATOM 4610 N N . PRO B 1 161 ? 1.045 -19.422 12.195 1 96.56 161 PRO B N 1
ATOM 4611 C CA . PRO B 1 161 ? 0.995 -20.703 11.477 1 96.56 161 PRO B CA 1
ATOM 4612 C C . PRO B 1 161 ? 0.958 -21.906 12.422 1 96.56 161 PRO B C 1
ATOM 4614 O O . PRO B 1 161 ? 1.85 -22.062 13.258 1 96.56 161 PRO B O 1
ATOM 4617 N N . THR B 1 162 ? -0.05 -22.75 12.227 1 96.12 162 THR B N 1
ATOM 4618 C CA . THR B 1 162 ? -0.248 -23.781 13.234 1 96.12 162 THR B CA 1
ATOM 4619 C C . THR B 1 162 ? -0.546 -25.125 12.57 1 96.12 162 THR B C 1
ATOM 4621 O O . THR B 1 162 ? -0.406 -26.172 13.203 1 96.12 162 THR B O 1
ATOM 4624 N N . ILE B 1 163 ? -1.043 -25.125 11.344 1 97.19 163 ILE B N 1
ATOM 4625 C CA . ILE B 1 163 ? -1.449 -26.391 10.75 1 97.19 163 ILE B CA 1
ATOM 4626 C C . ILE B 1 163 ? -0.701 -26.609 9.438 1 97.19 163 ILE B C 1
ATOM 4628 O O . ILE B 1 163 ? -0.17 -25.672 8.859 1 97.19 163 ILE B O 1
ATOM 4632 N N . PRO B 1 164 ? -0.627 -27.859 8.961 1 97.06 164 PRO B N 1
ATOM 4633 C CA . PRO B 1 164 ? 0.081 -28.141 7.711 1 97.06 164 PRO B CA 1
ATOM 4634 C C . PRO B 1 164 ? -0.705 -27.719 6.473 1 97.06 164 PRO B C 1
ATOM 4636 O O . PRO B 1 164 ? -1.927 -27.562 6.535 1 97.06 164 PRO B O 1
ATOM 4639 N N . ALA B 1 165 ? 0.001 -27.547 5.402 1 96.81 165 ALA B N 1
ATOM 4640 C CA . ALA B 1 165 ? -0.601 -27.312 4.094 1 96.81 165 ALA B CA 1
ATOM 4641 C C . ALA B 1 165 ? -1.26 -28.578 3.553 1 96.81 165 ALA B C 1
ATOM 4643 O O . ALA B 1 165 ? -0.846 -29.688 3.887 1 96.81 165 ALA B O 1
ATOM 4644 N N . PRO B 1 166 ? -2.316 -28.438 2.764 1 97.31 166 PRO B N 1
ATOM 4645 C CA . PRO B 1 166 ? -2.916 -29.594 2.086 1 97.31 166 PRO B CA 1
ATOM 4646 C C . PRO B 1 166 ? -2.125 -30.031 0.856 1 97.31 166 PRO B C 1
ATOM 4648 O O . PRO B 1 166 ? -2.637 -29.969 -0.265 1 97.31 166 PRO B O 1
ATOM 4651 N N . TYR B 1 167 ? -0.921 -30.531 1.118 1 96.94 167 TYR B N 1
ATOM 4652 C CA . TYR B 1 167 ? 0.077 -30.859 0.111 1 96.94 167 TYR B CA 1
ATOM 4653 C C . TYR B 1 167 ? 0.156 -32.375 -0.091 1 96.94 167 TYR B C 1
ATOM 4655 O O . TYR B 1 167 ? 1.105 -33.031 0.362 1 96.94 167 TYR B O 1
ATOM 4663 N N . CYS B 1 168 ? -0.798 -32.938 -0.88 1 95.69 168 CYS B N 1
ATOM 4664 C CA . CYS B 1 168 ? -0.946 -34.375 -1.012 1 95.69 168 CYS B CA 1
ATOM 4665 C C . CYS B 1 168 ? 0.265 -34.969 -1.707 1 95.69 168 CYS B C 1
ATOM 4667 O O . CYS B 1 168 ? 0.661 -36.094 -1.398 1 95.69 168 CYS B O 1
ATOM 4669 N N . PHE B 1 169 ? 0.888 -34.281 -2.67 1 95.06 169 PHE B N 1
ATOM 4670 C CA . PHE B 1 169 ? 2.02 -34.781 -3.428 1 95.06 169 PHE B CA 1
ATOM 4671 C C . PHE B 1 169 ? 3.191 -35.125 -2.504 1 95.06 169 PHE B C 1
ATOM 4673 O O . PHE B 1 169 ? 3.883 -36.125 -2.691 1 95.06 169 PHE B O 1
ATOM 4680 N N . ARG B 1 170 ? 3.406 -34.188 -1.572 1 94.06 170 ARG B N 1
ATOM 4681 C CA . ARG B 1 170 ? 4.344 -34.375 -0.474 1 94.06 170 ARG B CA 1
ATOM 4682 C C . ARG B 1 170 ? 3.684 -34.094 0.871 1 94.06 170 ARG B C 1
ATOM 4684 O O . ARG B 1 170 ? 3.986 -33.094 1.52 1 94.06 170 ARG B O 1
ATOM 4691 N N . CYS B 1 171 ? 2.961 -35.094 1.263 1 94.5 171 CYS B N 1
ATOM 4692 C CA . CYS B 1 171 ? 2.07 -34.906 2.4 1 94.5 171 CYS B CA 1
ATOM 4693 C C . CYS B 1 171 ? 2.863 -34.656 3.682 1 94.5 171 CYS B C 1
ATOM 4695 O O . CYS B 1 171 ? 3.631 -35.531 4.102 1 94.5 171 CYS B O 1
ATOM 4697 N N . PRO B 1 172 ? 2.57 -33.531 4.316 1 91.94 172 PRO B N 1
ATOM 4698 C CA . PRO B 1 172 ? 3.324 -33.25 5.535 1 91.94 172 PRO B CA 1
ATOM 4699 C C . PRO B 1 172 ? 2.982 -34.156 6.691 1 91.94 172 PRO B C 1
ATOM 4701 O O . PRO B 1 172 ? 3.785 -34.344 7.613 1 91.94 172 PRO B O 1
ATOM 4704 N N . VAL B 1 173 ? 1.874 -34.812 6.672 1 91.5 173 VAL B N 1
ATOM 4705 C CA . VAL B 1 173 ? 1.475 -35.719 7.758 1 91.5 173 VAL B CA 1
ATOM 4706 C C . VAL B 1 173 ? 1.683 -37.156 7.336 1 91.5 173 VAL B C 1
ATOM 4708 O O . VAL B 1 173 ? 1.318 -38.094 8.07 1 91.5 173 VAL B O 1
ATOM 4711 N N . GLN B 1 174 ? 2.172 -37.406 6.207 1 92.06 174 GLN B N 1
ATOM 4712 C CA . GLN B 1 174 ? 2.594 -38.719 5.715 1 92.06 174 GLN B CA 1
ATOM 4713 C C . GLN B 1 174 ? 1.416 -39.656 5.641 1 92.06 174 GLN B C 1
ATOM 4715 O O . GLN B 1 174 ? 1.497 -40.781 6.145 1 92.06 174 GLN B O 1
ATOM 4720 N N . LYS B 1 175 ? 0.339 -39.25 5.062 1 93.88 175 LYS B N 1
ATOM 4721 C CA . LYS B 1 175 ? -0.856 -40.031 4.812 1 93.88 175 LYS B CA 1
ATOM 4722 C C . LYS B 1 175 ? -1.285 -39.938 3.352 1 93.88 175 LYS B C 1
ATOM 4724 O O . LYS B 1 175 ? -0.645 -39.25 2.555 1 93.88 175 LYS B O 1
ATOM 4729 N N . VAL B 1 176 ? -2.328 -40.781 2.996 1 94.12 176 VAL B N 1
ATOM 4730 C CA . VAL B 1 176 ? -2.746 -40.875 1.601 1 94.12 176 VAL B CA 1
ATOM 4731 C C . VAL B 1 176 ? -4.219 -40.469 1.478 1 94.12 176 VAL B C 1
ATOM 4733 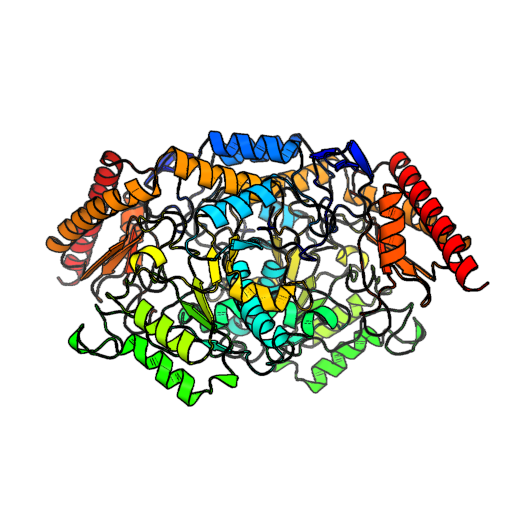O O . VAL B 1 176 ? -5.07 -41 2.182 1 94.12 176 VAL B O 1
ATOM 4736 N N . TYR B 1 177 ? -4.461 -39.562 0.667 1 92.75 177 TYR B N 1
ATOM 4737 C CA . TYR B 1 177 ? -5.832 -39.156 0.372 1 92.75 177 TYR B CA 1
ATOM 4738 C C . TYR B 1 177 ? -6.547 -40.25 -0.43 1 92.75 177 TYR B C 1
ATOM 4740 O O . TYR B 1 177 ? -5.961 -40.844 -1.33 1 92.75 177 TYR B O 1
ATOM 4748 N N . PRO B 1 178 ? -7.652 -40.531 -0.151 1 94.12 178 PRO B N 1
ATOM 4749 C CA . PRO B 1 178 ? -8.57 -39.906 0.805 1 94.12 178 PRO B CA 1
ATOM 4750 C C . PRO B 1 178 ? -8.617 -40.625 2.143 1 94.12 178 PRO B C 1
ATOM 4752 O O . PRO B 1 178 ? -9.391 -40.281 3.029 1 94.12 178 PRO B O 1
ATOM 4755 N N . THR B 1 179 ? -7.805 -41.625 2.271 1 94.56 179 THR B N 1
ATOM 4756 C CA . THR B 1 179 ? -7.855 -42.438 3.479 1 94.56 179 THR B CA 1
ATOM 4757 C C . THR B 1 179 ? -7.406 -41.625 4.695 1 94.56 179 THR B C 1
ATOM 4759 O O . THR B 1 179 ? -7.734 -42 5.832 1 94.56 179 THR B O 1
ATOM 4762 N N . CYS B 1 180 ? -6.738 -40.625 4.449 1 95.06 180 CYS B N 1
ATOM 4763 C CA . CYS B 1 180 ? -6.227 -39.781 5.52 1 95.06 180 CYS B CA 1
ATOM 4764 C C . CYS B 1 180 ? -7.355 -39 6.199 1 95.06 180 CYS B C 1
ATOM 4766 O O . CYS B 1 180 ? -7.168 -38.438 7.273 1 95.06 180 CYS B O 1
ATOM 4768 N N . GLN B 1 181 ? -8.578 -39.031 5.578 1 94.5 181 GLN B N 1
ATOM 4769 C CA . GLN B 1 181 ? -9.75 -38.344 6.117 1 94.5 181 GLN B CA 1
ATOM 4770 C C . GLN B 1 181 ? -9.461 -36.875 6.359 1 94.5 181 GLN B C 1
ATOM 4772 O O . GLN B 1 181 ? -9.852 -36.312 7.387 1 94.5 181 GLN B O 1
ATOM 4777 N N . LEU B 1 182 ? -8.609 -36.281 5.469 1 96.81 182 LEU B N 1
ATOM 4778 C CA . LEU B 1 182 ? -8.281 -34.875 5.457 1 96.81 182 LEU B CA 1
ATOM 4779 C C . LEU B 1 182 ? -7.648 -34.438 6.781 1 96.81 182 LEU B C 1
ATOM 4781 O O . LEU B 1 182 ? -8.078 -33.469 7.398 1 96.81 182 LEU B O 1
ATOM 4785 N N . ALA B 1 183 ? -6.668 -35.188 7.18 1 96.38 183 ALA B N 1
ATOM 4786 C CA . ALA B 1 183 ? -5.953 -34.938 8.43 1 96.38 183 ALA B CA 1
ATOM 4787 C C . ALA B 1 183 ? -5.359 -33.531 8.453 1 96.38 183 ALA B C 1
ATOM 4789 O O . ALA B 1 183 ? -5.281 -32.906 9.516 1 96.38 183 ALA B O 1
ATOM 4790 N N . CYS B 1 184 ? -4.941 -33.062 7.316 1 96.44 184 CYS B N 1
ATOM 4791 C CA . CYS B 1 184 ? -4.379 -31.703 7.227 1 96.44 184 CYS B CA 1
ATOM 4792 C C . CYS B 1 184 ? -5.426 -30.656 7.57 1 96.44 184 CYS B C 1
ATOM 4794 O O . CYS B 1 184 ? -5.09 -29.578 8.062 1 96.44 184 CYS B O 1
ATOM 4796 N N . ALA B 1 185 ? -6.703 -30.891 7.367 1 97.69 185 ALA B N 1
ATOM 4797 C CA . ALA B 1 185 ? -7.789 -29.969 7.703 1 97.69 185 ALA B CA 1
ATOM 4798 C C . ALA B 1 185 ? -8.195 -30.109 9.164 1 97.69 185 ALA B C 1
ATOM 4800 O O . ALA B 1 185 ? -8.383 -29.109 9.867 1 97.69 185 ALA B O 1
ATOM 4801 N N . THR B 1 186 ? -8.297 -31.359 9.656 1 97.31 186 THR B N 1
ATOM 4802 C CA . THR B 1 186 ? -8.812 -31.609 11 1 97.31 186 THR B CA 1
ATOM 4803 C C . THR B 1 186 ? -7.797 -31.188 12.055 1 97.31 186 THR B C 1
ATOM 4805 O O . THR B 1 186 ? -8.156 -30.984 13.219 1 97.31 186 THR B O 1
ATOM 4808 N N . GLU B 1 187 ? -6.547 -31.031 11.633 1 97.81 187 GLU B N 1
ATOM 4809 C CA . GLU B 1 187 ? -5.543 -30.484 12.539 1 97.81 187 GLU B CA 1
ATOM 4810 C C . GLU B 1 187 ? -5.957 -29.094 13.039 1 97.81 187 GLU B C 1
ATOM 4812 O O . GLU B 1 187 ? -5.539 -28.672 14.117 1 97.81 187 GLU B O 1
ATOM 4817 N N . LEU B 1 188 ? -6.762 -28.375 12.273 1 98.56 188 LEU B N 1
ATOM 4818 C CA . LEU B 1 188 ? -7.258 -27.078 12.703 1 98.56 188 LEU B CA 1
ATOM 4819 C C . LEU B 1 188 ? -8.055 -27.203 14 1 98.56 188 LEU B C 1
ATOM 4821 O O . LEU B 1 188 ? -7.883 -26.391 14.914 1 98.56 188 LEU B O 1
ATOM 4825 N N . GLU B 1 189 ? -8.891 -28.172 14.047 1 98.25 189 GLU B N 1
ATOM 4826 C CA . GLU B 1 189 ? -9.695 -28.391 15.25 1 98.25 189 GLU B CA 1
ATOM 4827 C C . GLU B 1 189 ? -8.812 -28.688 16.453 1 98.25 189 GLU B C 1
ATOM 4829 O O . GLU B 1 189 ? -9.047 -28.141 17.547 1 98.25 189 GLU B O 1
ATOM 4834 N N . ARG B 1 190 ? -7.82 -29.5 16.297 1 97.69 190 ARG B N 1
ATOM 4835 C CA . ARG B 1 190 ? -6.891 -29.812 17.375 1 97.69 190 ARG B CA 1
ATOM 4836 C C . ARG B 1 190 ? -6.168 -28.562 17.859 1 97.69 190 ARG B C 1
ATOM 4838 O O . ARG B 1 190 ? -6.012 -28.359 19.062 1 97.69 190 ARG B O 1
ATOM 4845 N N . SER B 1 191 ? -5.727 -27.797 16.891 1 98.12 191 SER B N 1
ATOM 4846 C CA . SER B 1 191 ? -5.055 -26.547 17.25 1 98.12 191 SER B CA 1
ATOM 4847 C C . SER B 1 191 ? -5.98 -25.641 18.031 1 98.12 191 SER B C 1
ATOM 4849 O O . SER B 1 191 ? -5.555 -25.016 19.016 1 98.12 191 SER B O 1
ATOM 4851 N N . ILE B 1 192 ? -7.223 -25.516 17.641 1 98.56 192 ILE B N 1
ATOM 4852 C CA . ILE B 1 192 ? -8.211 -24.672 18.312 1 98.56 192 ILE B CA 1
ATOM 4853 C C . ILE B 1 192 ? -8.414 -25.172 19.734 1 98.56 192 ILE B C 1
ATOM 4855 O O . ILE B 1 192 ? -8.492 -24.375 20.672 1 98.56 192 ILE B O 1
ATOM 4859 N N . GLU B 1 193 ? -8.453 -26.438 19.891 1 98.06 193 GLU B N 1
ATOM 4860 C CA . GLU B 1 193 ? -8.648 -27.031 21.203 1 98.06 193 GLU B CA 1
ATOM 4861 C C . GLU B 1 193 ? -7.449 -26.766 22.125 1 98.06 193 GLU B C 1
ATOM 4863 O O . GLU B 1 193 ? -7.609 -26.562 23.328 1 98.06 193 GLU B O 1
ATOM 4868 N N . ARG B 1 194 ? -6.32 -26.766 21.594 1 97.94 194 ARG B N 1
ATOM 4869 C CA . ARG B 1 194 ? -5.094 -26.547 22.359 1 97.94 194 ARG B CA 1
ATOM 4870 C C . ARG B 1 194 ? -4.945 -25.078 22.766 1 97.94 194 ARG B C 1
ATOM 4872 O O . ARG B 1 194 ? -4.477 -24.781 23.859 1 97.94 194 ARG B O 1
ATOM 4879 N N . ILE B 1 195 ? -5.359 -24.188 21.906 1 97.5 195 ILE B N 1
ATOM 4880 C CA . ILE B 1 195 ? -5.148 -22.75 22.109 1 97.5 195 ILE B CA 1
ATOM 4881 C C . ILE B 1 195 ? -6.324 -22.156 22.875 1 97.5 195 ILE B C 1
ATOM 4883 O O . ILE B 1 195 ? -6.145 -21.281 23.719 1 97.5 195 ILE B O 1
ATOM 4887 N N . GLY B 1 196 ? -7.512 -22.672 22.625 1 98.31 196 GLY B N 1
ATO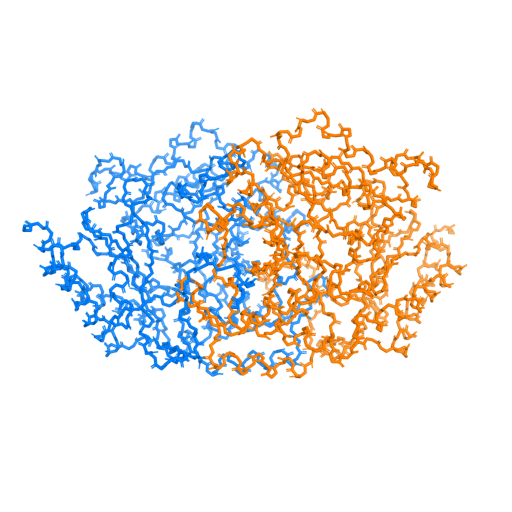M 4888 C CA . GLY B 1 196 ? -8.742 -22.078 23.109 1 98.31 196 GLY B CA 1
ATOM 4889 C C . GLY B 1 196 ? -9.422 -21.172 22.094 1 98.31 196 GLY B C 1
ATOM 4890 O O . GLY B 1 196 ? -8.844 -20.188 21.641 1 98.31 196 GLY B O 1
ATOM 4891 N N . ALA B 1 197 ? -10.648 -21.547 21.734 1 98.31 197 ALA B N 1
ATOM 4892 C CA . ALA B 1 197 ? -11.414 -20.828 20.734 1 98.31 197 ALA B CA 1
ATOM 4893 C C . ALA B 1 197 ? -11.625 -19.375 21.141 1 98.31 197 ALA B C 1
ATOM 4895 O O . ALA B 1 197 ? -11.742 -18.484 20.297 1 98.31 197 ALA B O 1
ATOM 4896 N N . GLU B 1 198 ? -11.602 -19.094 22.438 1 98.19 198 GLU B N 1
ATOM 4897 C CA . GLU B 1 198 ? -11.867 -17.766 22.984 1 98.19 198 GLU B CA 1
ATOM 4898 C C . GLU B 1 198 ? -10.727 -16.797 22.672 1 98.19 198 GLU B C 1
ATOM 4900 O O . GLU B 1 198 ? -10.867 -15.586 22.844 1 98.19 198 GLU B O 1
ATOM 4905 N N . HIS B 1 199 ? -9.648 -17.328 22.141 1 98.19 199 HIS B N 1
ATOM 4906 C CA . HIS B 1 199 ? -8.492 -16.5 21.844 1 98.19 199 HIS B CA 1
ATOM 4907 C C . HIS B 1 199 ? -8.328 -16.297 20.344 1 98.19 199 HIS B C 1
ATOM 4909 O O . HIS B 1 199 ? -7.5 -15.492 19.906 1 98.19 199 HIS B O 1
ATOM 4915 N N . ILE B 1 200 ? -9.141 -17 19.5 1 98.75 200 ILE B N 1
ATOM 4916 C CA . ILE B 1 200 ? -8.898 -17.062 18.062 1 98.75 200 ILE B CA 1
ATOM 4917 C C . ILE B 1 200 ? -10 -16.312 17.312 1 98.75 200 ILE B C 1
ATOM 4919 O O . ILE B 1 200 ? -11.18 -16.641 17.453 1 98.75 200 ILE B O 1
ATOM 4923 N N . ALA B 1 201 ? -9.578 -15.344 16.531 1 98.81 201 ALA B N 1
ATOM 4924 C CA . ALA B 1 201 ? -10.539 -14.531 15.781 1 98.81 201 ALA B CA 1
ATOM 4925 C C . ALA B 1 201 ? -10.812 -15.141 14.414 1 98.81 201 ALA B C 1
ATOM 4927 O O . ALA B 1 201 ? -11.953 -15.133 13.945 1 98.81 201 ALA B O 1
ATOM 4928 N N . ALA B 1 202 ? -9.781 -15.68 13.797 1 98.94 202 ALA B N 1
ATOM 4929 C CA . ALA B 1 202 ? -9.969 -16.109 12.414 1 98.94 202 ALA B CA 1
ATOM 4930 C C . ALA B 1 202 ? -8.93 -17.156 12.016 1 98.94 202 ALA B C 1
ATOM 4932 O O . ALA B 1 202 ? -7.945 -17.359 12.727 1 98.94 202 ALA B O 1
ATOM 4933 N N . PHE B 1 203 ? -9.211 -17.891 10.992 1 98.94 203 PHE B N 1
ATOM 4934 C CA . PHE B 1 203 ? -8.289 -18.719 10.234 1 98.94 203 PHE B CA 1
ATOM 4935 C C . PHE B 1 203 ? -8.148 -18.203 8.805 1 98.94 203 PHE B C 1
ATOM 4937 O O . PHE B 1 203 ? -9.141 -17.938 8.133 1 98.94 203 PHE B O 1
ATOM 4944 N N . ILE B 1 204 ? -6.902 -17.984 8.328 1 98.94 204 ILE B N 1
ATOM 4945 C CA . ILE B 1 204 ? -6.672 -17.453 6.996 1 98.94 204 ILE B CA 1
ATOM 4946 C C . ILE B 1 204 ? -5.941 -18.484 6.141 1 98.94 204 ILE B C 1
ATOM 4948 O O . ILE B 1 204 ? -5.047 -19.188 6.629 1 98.94 204 ILE B O 1
ATOM 4952 N N . ALA B 1 205 ? -6.266 -18.578 4.844 1 98.88 205 ALA B N 1
ATOM 4953 C CA . ALA B 1 205 ? -5.594 -19.5 3.93 1 98.88 205 ALA B CA 1
ATOM 4954 C C . ALA B 1 205 ? -5.719 -19.016 2.486 1 98.88 205 ALA B C 1
ATOM 4956 O O . ALA B 1 205 ? -6.711 -18.391 2.117 1 98.88 205 ALA B O 1
ATOM 4957 N N . GLU B 1 206 ? -4.707 -19.281 1.697 1 98.88 206 GLU B N 1
ATOM 4958 C CA . GLU B 1 206 ? -4.84 -19.203 0.246 1 98.88 206 GLU B CA 1
ATOM 4959 C C . GLU B 1 206 ? -5.668 -20.359 -0.304 1 98.88 206 GLU B C 1
ATOM 4961 O O . GLU B 1 206 ? -5.402 -21.516 0.001 1 98.88 206 GLU B O 1
ATOM 4966 N N . PRO B 1 207 ? -6.641 -20.047 -1.135 1 98.88 207 PRO B N 1
ATOM 4967 C CA . PRO B 1 207 ? -7.406 -21.172 -1.691 1 98.88 207 PRO B CA 1
ATOM 4968 C C . PRO B 1 207 ? -6.523 -22.188 -2.41 1 98.88 207 PRO B C 1
ATOM 4970 O O . PRO B 1 207 ? -6.707 -23.391 -2.242 1 98.88 207 PRO B O 1
ATOM 4973 N N . ILE B 1 208 ? -5.684 -21.766 -3.242 1 98.88 208 ILE B N 1
ATOM 4974 C CA . ILE B 1 208 ? -4.562 -22.484 -3.832 1 98.88 208 ILE B CA 1
ATOM 4975 C C . ILE B 1 208 ? -3.246 -21.828 -3.414 1 98.88 208 ILE B C 1
ATOM 4977 O O . ILE B 1 208 ? -3.084 -20.609 -3.541 1 98.88 208 ILE B O 1
ATOM 4981 N N . ILE B 1 209 ? -2.365 -22.625 -2.781 1 98.56 209 ILE B N 1
ATOM 4982 C CA . ILE B 1 209 ? -1.12 -22.047 -2.295 1 98.56 209 ILE B CA 1
ATOM 4983 C C . ILE B 1 209 ? -0.263 -21.609 -3.479 1 98.56 209 ILE B C 1
ATOM 4985 O O . ILE B 1 209 ? 0.169 -22.438 -4.285 1 98.56 209 ILE B O 1
ATOM 4989 N N . GLY B 1 210 ? -0.063 -20.328 -3.633 1 97.88 210 GLY B N 1
ATOM 4990 C CA . GLY B 1 210 ? 0.638 -19.766 -4.777 1 97.88 210 GLY B CA 1
ATOM 4991 C C . GLY B 1 210 ? 2.125 -20.062 -4.77 1 97.88 210 GLY B C 1
ATOM 4992 O O . GLY B 1 210 ? 2.533 -21.219 -4.727 1 97.88 210 GLY B O 1
ATOM 4993 N N . ALA B 1 211 ? 2.93 -19.078 -4.715 1 97.62 211 ALA B N 1
ATOM 4994 C CA . ALA B 1 211 ? 4.383 -19.188 -4.828 1 97.62 211 ALA B CA 1
ATOM 4995 C C . ALA B 1 211 ? 4.977 -19.859 -3.594 1 97.62 211 ALA B C 1
ATOM 4997 O O . ALA B 1 211 ? 6.051 -20.453 -3.664 1 97.62 211 ALA B O 1
ATOM 4998 N N . ALA B 1 212 ? 4.27 -19.844 -2.508 1 97.38 212 ALA B N 1
ATOM 4999 C CA . ALA B 1 212 ? 4.77 -20.422 -1.265 1 97.38 212 ALA B CA 1
ATOM 5000 C C . ALA B 1 212 ? 4.715 -21.953 -1.312 1 97.38 212 ALA B C 1
ATOM 5002 O O . ALA B 1 212 ? 5.332 -22.625 -0.485 1 97.38 212 ALA B O 1
ATOM 5003 N N . GLY B 1 213 ? 4.031 -22.516 -2.309 1 96.94 213 GLY B N 1
ATOM 5004 C CA . GLY B 1 213 ? 3.91 -23.969 -2.385 1 96.94 213 GLY B CA 1
ATOM 5005 C C . GLY B 1 213 ? 3.961 -24.5 -3.807 1 96.94 213 GLY B C 1
ATOM 5006 O O . GLY B 1 213 ? 4.09 -25.703 -4.023 1 96.94 213 GLY B O 1
ATOM 5007 N N . GLY B 1 214 ? 3.936 -23.641 -4.758 1 97.88 214 GLY B N 1
ATOM 5008 C CA . GLY B 1 214 ? 3.936 -24.078 -6.148 1 97.88 214 GLY B CA 1
ATOM 5009 C C . GLY B 1 214 ? 2.572 -24.531 -6.629 1 97.88 214 GLY B C 1
ATOM 5010 O O . GLY B 1 214 ? 2.447 -25.609 -7.211 1 97.88 214 GLY B O 1
ATOM 5011 N N . ALA B 1 215 ? 1.596 -23.766 -6.293 1 98.5 215 ALA B N 1
ATOM 5012 C CA . ALA B 1 215 ? 0.218 -23.984 -6.723 1 98.5 215 ALA B CA 1
ATOM 5013 C C . ALA B 1 215 ? -0.334 -25.297 -6.141 1 98.5 215 ALA B C 1
ATOM 5015 O O . ALA B 1 215 ? -0.904 -26.109 -6.867 1 98.5 215 ALA B O 1
ATOM 5016 N N . VAL B 1 216 ? -0.187 -25.453 -4.875 1 98.25 216 VAL B N 1
ATOM 5017 C CA . VAL B 1 216 ? -0.747 -26.625 -4.188 1 98.25 216 VAL B CA 1
ATOM 5018 C C . VAL B 1 216 ? -2.27 -26.5 -4.141 1 98.25 216 VAL B C 1
ATOM 5020 O O . VAL B 1 216 ? -2.809 -25.562 -3.566 1 98.25 216 VAL B O 1
ATOM 5023 N N . VAL B 1 217 ? -2.943 -27.438 -4.766 1 98.44 217 VAL B N 1
ATOM 5024 C CA . VAL B 1 217 ? -4.402 -27.469 -4.824 1 98.44 217 VAL B CA 1
ATOM 5025 C C . VAL B 1 217 ? -4.941 -28.391 -3.732 1 98.44 217 VAL B C 1
ATOM 5027 O O . VAL B 1 217 ? -4.625 -29.578 -3.709 1 98.44 217 VAL B O 1
ATOM 5030 N N . PRO B 1 218 ? -5.707 -27.844 -2.832 1 97.94 218 PRO B N 1
ATOM 5031 C CA . PRO B 1 218 ? -6.301 -28.703 -1.811 1 97.94 218 PRO B CA 1
ATOM 5032 C C . PRO B 1 218 ? -7.25 -29.75 -2.396 1 97.94 218 PRO B C 1
ATOM 5034 O O . PRO B 1 218 ? -7.934 -29.469 -3.389 1 97.94 218 PRO B O 1
ATOM 5037 N N . PRO B 1 219 ? -7.25 -30.953 -1.782 1 96.12 219 PRO B N 1
ATOM 5038 C CA . PRO B 1 219 ? -8.18 -31.984 -2.266 1 96.12 219 PRO B CA 1
ATOM 5039 C C . PRO B 1 219 ? -9.641 -31.578 -2.098 1 96.12 219 PRO B C 1
ATOM 5041 O O . PRO B 1 219 ? -9.938 -30.562 -1.456 1 96.12 219 PRO B O 1
ATOM 5044 N N . LYS B 1 220 ? -10.391 -32.5 -2.676 1 94.75 220 LYS B N 1
ATOM 5045 C CA . LYS B 1 220 ? -11.836 -32.281 -2.613 1 94.75 220 LYS B CA 1
ATOM 5046 C C . LYS B 1 220 ? -12.312 -32.156 -1.169 1 94.75 220 LYS B C 1
ATOM 5048 O O . LYS B 1 220 ? -11.766 -32.812 -0.278 1 94.75 220 LYS B O 1
ATOM 5053 N N . ASP B 1 221 ? -13.203 -31.344 -0.702 1 96 221 ASP B N 1
ATOM 5054 C CA . ASP B 1 221 ? -13.922 -31.188 0.558 1 96 221 ASP B CA 1
ATOM 5055 C C . ASP B 1 221 ? -13.055 -30.5 1.606 1 96 221 ASP B C 1
ATOM 5057 O O . ASP B 1 221 ? -13.508 -30.234 2.721 1 96 221 ASP B O 1
ATOM 5061 N N . TYR B 1 222 ? -11.688 -30.375 1.367 1 98.25 222 TYR B N 1
ATOM 5062 C CA . TYR B 1 222 ? -10.781 -29.75 2.322 1 98.25 222 TYR B CA 1
ATOM 5063 C C . TYR B 1 222 ? -11.414 -28.516 2.938 1 98.25 222 TYR B C 1
ATOM 5065 O O . TYR B 1 222 ? -11.523 -28.406 4.16 1 98.25 222 TYR B O 1
ATOM 5073 N N . TYR B 1 223 ? -11.938 -27.578 2.096 1 98.81 223 TYR B N 1
ATOM 5074 C CA . TYR B 1 223 ? -12.43 -26.281 2.578 1 98.81 223 TYR B CA 1
ATOM 5075 C C . TYR B 1 223 ? -13.789 -26.438 3.244 1 98.81 223 TYR B C 1
ATOM 5077 O O . TYR B 1 223 ? -14.148 -25.656 4.129 1 98.81 223 TYR B O 1
ATOM 5085 N N . LYS B 1 224 ? -14.555 -27.438 2.785 1 98.31 224 LYS B N 1
ATOM 5086 C CA . LYS B 1 224 ? -15.789 -27.719 3.514 1 98.31 224 LYS B CA 1
ATOM 5087 C C . LYS B 1 224 ? -15.5 -28.062 4.973 1 98.31 224 LYS B C 1
ATOM 5089 O O . LYS B 1 224 ? -16.156 -27.547 5.879 1 98.31 224 LYS B O 1
ATOM 5094 N N . VAL B 1 225 ? -14.477 -28.922 5.172 1 98.56 225 VAL B N 1
ATOM 5095 C CA . VAL B 1 225 ? -14.086 -29.328 6.52 1 98.56 225 VAL B CA 1
ATOM 5096 C C . VAL B 1 225 ? -13.578 -28.109 7.289 1 98.56 225 VAL B C 1
ATOM 5098 O O . VAL B 1 225 ? -13.953 -27.891 8.445 1 98.56 225 VAL B O 1
ATOM 5101 N N . ILE B 1 226 ? -12.734 -27.281 6.699 1 98.75 226 ILE B N 1
ATOM 5102 C CA . ILE B 1 226 ? -12.195 -26.078 7.316 1 98.75 226 ILE B CA 1
ATOM 5103 C C . ILE B 1 226 ? -13.336 -25.172 7.754 1 98.75 226 ILE B C 1
ATOM 5105 O O . ILE B 1 226 ? -13.359 -24.688 8.891 1 98.75 226 ILE B O 1
ATOM 5109 N N . LYS B 1 227 ? -14.289 -24.906 6.828 1 98.62 227 LYS B N 1
ATOM 5110 C CA . LYS B 1 227 ? -15.398 -24 7.102 1 98.62 227 LYS B CA 1
ATOM 5111 C C . LYS B 1 227 ? -16.281 -24.531 8.227 1 98.62 227 LYS B C 1
ATOM 5113 O O . LYS B 1 227 ? -16.719 -23.766 9.094 1 98.62 227 LYS B O 1
ATOM 5118 N N . ASP B 1 228 ? -16.562 -25.828 8.203 1 98.62 228 ASP B N 1
ATOM 5119 C CA . ASP B 1 228 ? -17.359 -26.453 9.25 1 98.62 228 ASP B CA 1
ATOM 5120 C C . ASP B 1 228 ? -16.719 -26.266 10.625 1 98.62 228 ASP B C 1
ATOM 5122 O O . ASP B 1 228 ? -17.406 -25.953 11.602 1 98.62 228 ASP B O 1
ATOM 5126 N N . ILE B 1 229 ? -15.422 -26.484 10.672 1 98.81 229 ILE B N 1
ATOM 5127 C CA . ILE B 1 229 ? -14.688 -26.328 11.922 1 98.81 229 ILE B CA 1
ATOM 5128 C C . ILE B 1 229 ? -14.75 -24.875 12.383 1 98.81 229 ILE B C 1
ATOM 5130 O O . ILE B 1 229 ? -15.047 -24.594 13.547 1 98.81 229 ILE B O 1
ATOM 5134 N N . CYS B 1 230 ? -14.469 -23.906 11.5 1 98.81 230 CYS B N 1
ATOM 5135 C CA . CYS B 1 230 ? -14.516 -22.484 11.82 1 98.81 230 CYS B CA 1
ATOM 5136 C C . CYS B 1 230 ? -15.891 -22.094 12.352 1 98.81 230 CYS B C 1
ATOM 5138 O O . CYS B 1 230 ? -15.992 -21.406 13.375 1 98.81 230 CYS B O 1
ATOM 5140 N N . ASP B 1 231 ? -16.953 -22.531 11.688 1 98.56 231 ASP B N 1
ATOM 5141 C CA . ASP B 1 231 ? -18.312 -22.203 12.086 1 98.56 231 ASP B CA 1
ATOM 5142 C C . ASP B 1 231 ? -18.625 -22.781 13.469 1 98.56 231 ASP B C 1
ATOM 5144 O O . ASP B 1 231 ? -19.234 -22.109 14.305 1 98.56 231 ASP B O 1
ATOM 5148 N N . HIS B 1 232 ? -18.219 -23.984 13.656 1 98.69 232 HIS B N 1
ATOM 5149 C CA . HIS B 1 232 ? -18.5 -24.656 14.922 1 98.69 232 HIS B CA 1
ATOM 5150 C C . HIS B 1 232 ? -17.891 -23.891 16.094 1 98.69 232 HIS B C 1
ATOM 5152 O O . HIS B 1 232 ? -18.516 -23.797 17.156 1 98.69 232 HIS B O 1
ATOM 5158 N N . TYR B 1 233 ? -16.75 -23.312 15.984 1 98.69 233 TYR B N 1
ATOM 5159 C CA . TYR B 1 233 ? -16.016 -22.703 17.078 1 98.69 233 TYR B CA 1
ATOM 5160 C C . TYR B 1 233 ? -16.141 -21.188 17.047 1 98.69 233 TYR B C 1
ATOM 5162 O O . TYR B 1 233 ? -15.492 -20.484 17.812 1 98.69 233 TYR B O 1
ATOM 5170 N N . ASP B 1 234 ? -16.953 -20.594 16.188 1 98.5 234 ASP B N 1
ATOM 5171 C CA . ASP B 1 234 ? -17.141 -19.156 16.016 1 98.5 234 ASP B CA 1
ATOM 5172 C C . ASP B 1 234 ? -15.82 -18.453 15.695 1 98.5 234 ASP B C 1
ATOM 5174 O O . ASP B 1 234 ? -15.43 -17.516 16.391 1 98.5 234 ASP B O 1
ATOM 5178 N N . ILE B 1 235 ? -15.18 -18.953 14.773 1 98.81 235 ILE B N 1
ATOM 5179 C CA . ILE B 1 235 ? -13.953 -18.422 14.188 1 98.81 235 ILE B CA 1
ATOM 5180 C C . ILE B 1 235 ? -14.203 -18.016 12.742 1 98.81 235 ILE B C 1
ATOM 5182 O O . ILE B 1 235 ? -14.883 -18.734 12 1 98.81 235 ILE B O 1
ATOM 5186 N N . LEU B 1 236 ? -13.766 -16.844 12.32 1 98.94 236 LEU B N 1
ATOM 5187 C CA . LEU B 1 236 ? -14.008 -16.375 10.961 1 98.94 236 LEU B CA 1
ATOM 5188 C C . LEU B 1 236 ? -13.039 -17.016 9.977 1 98.94 236 LEU B C 1
ATOM 5190 O O . LEU B 1 236 ? -11.867 -17.234 10.312 1 98.94 236 LEU B O 1
ATOM 5194 N N . PHE B 1 237 ? -13.508 -17.375 8.805 1 98.94 237 PHE B N 1
ATOM 5195 C CA . PHE B 1 237 ? -12.656 -17.906 7.746 1 98.94 237 PHE B CA 1
ATOM 5196 C C . PHE B 1 237 ? -12.297 -16.812 6.742 1 98.94 237 PHE B C 1
ATOM 5198 O O . PHE B 1 237 ? -13.18 -16.234 6.105 1 98.94 237 PHE B O 1
ATOM 5205 N N . ILE B 1 238 ? -11.039 -16.484 6.586 1 98.94 238 ILE B N 1
ATOM 5206 C CA . ILE B 1 238 ? -10.516 -15.508 5.637 1 98.94 238 ILE B CA 1
ATOM 5207 C C . ILE B 1 238 ? -9.891 -16.234 4.445 1 98.94 238 ILE B C 1
ATOM 5209 O O . ILE B 1 238 ? -8.938 -17 4.602 1 98.94 238 ILE B O 1
ATOM 5213 N N . ALA B 1 239 ? -10.422 -16 3.258 1 98.94 239 ALA B N 1
ATOM 5214 C CA . ALA B 1 239 ? -9.812 -16.516 2.027 1 98.94 239 ALA B CA 1
ATOM 5215 C C . ALA B 1 239 ? -8.898 -15.461 1.402 1 98.94 239 ALA B C 1
ATOM 5217 O O . ALA B 1 239 ? -9.359 -14.406 0.962 1 98.94 239 ALA B O 1
ATOM 5218 N N . ASP B 1 240 ? -7.645 -15.75 1.411 1 98.94 240 ASP B N 1
ATOM 5219 C CA . ASP B 1 240 ? -6.668 -14.883 0.749 1 98.94 240 ASP B CA 1
ATOM 5220 C C . ASP B 1 240 ? -6.629 -15.156 -0.754 1 98.94 240 ASP B C 1
ATOM 5222 O O . ASP B 1 240 ? -5.879 -16.016 -1.215 1 98.94 240 ASP B O 1
ATOM 5226 N N . GLU B 1 241 ? -7.359 -14.391 -1.493 1 98.88 241 GLU B N 1
ATOM 5227 C CA . GLU B 1 241 ? -7.492 -14.539 -2.939 1 98.88 241 GLU B CA 1
ATOM 5228 C C . GLU B 1 241 ? -6.621 -13.531 -3.682 1 98.88 241 GLU B C 1
ATOM 5230 O O . GLU B 1 241 ? -6.883 -13.211 -4.844 1 98.88 241 GLU B O 1
ATOM 5235 N N . VAL B 1 242 ? -5.59 -13.031 -3.031 1 98.88 242 VAL B N 1
ATOM 5236 C CA . VAL B 1 242 ? -4.719 -12.023 -3.625 1 98.88 242 VAL B CA 1
ATOM 5237 C C . VAL B 1 242 ? -4.148 -12.539 -4.941 1 98.88 242 VAL B C 1
ATOM 5239 O O . VAL B 1 242 ? -4.113 -11.82 -5.941 1 98.88 242 VAL B O 1
ATOM 5242 N N . MET B 1 243 ? -3.695 -13.789 -4.961 1 98.62 243 MET B N 1
ATOM 5243 C CA . MET B 1 243 ? -3.109 -14.359 -6.168 1 98.62 243 MET B CA 1
ATOM 5244 C C . MET B 1 243 ? -4.152 -15.141 -6.965 1 98.62 243 MET B C 1
ATOM 5246 O O . MET B 1 243 ? -4.129 -15.133 -8.195 1 98.62 243 MET B O 1
ATOM 5250 N N . THR B 1 244 ? -5.102 -15.766 -6.312 1 98.81 244 THR B N 1
ATOM 5251 C CA . THR B 1 244 ? -5.98 -16.75 -6.934 1 98.81 244 THR B CA 1
ATOM 5252 C C . THR B 1 244 ? -7.227 -16.078 -7.508 1 98.81 244 THR B C 1
ATOM 5254 O O . THR B 1 244 ? -7.883 -16.641 -8.391 1 98.81 244 THR B O 1
ATOM 5257 N N . GLY B 1 245 ? -7.57 -14.891 -7.012 1 98.38 245 GLY B N 1
ATOM 5258 C CA . GLY B 1 245 ? -8.852 -14.289 -7.348 1 98.38 245 GLY B CA 1
ATOM 5259 C C . GLY B 1 245 ? -8.859 -13.625 -8.711 1 98.38 245 GLY B C 1
ATOM 5260 O O . GLY B 1 245 ? -7.84 -13.617 -9.406 1 98.38 245 GLY B O 1
ATOM 5261 N N . LEU B 1 246 ? -10.055 -13.234 -9.086 1 98.5 246 LEU B N 1
ATOM 5262 C CA . LEU B 1 246 ? -10.32 -12.438 -10.281 1 98.5 246 LEU B CA 1
ATOM 5263 C C . LEU B 1 246 ? -9.938 -13.195 -11.539 1 98.5 246 LEU B C 1
ATOM 5265 O O . LEU B 1 246 ? -9.164 -12.695 -12.367 1 98.5 246 LEU B O 1
ATOM 5269 N N . GLY B 1 247 ? -10.336 -14.43 -11.672 1 98.69 247 GLY B N 1
ATOM 5270 C CA . GLY B 1 247 ? -10.328 -15.18 -12.922 1 98.69 247 GLY B CA 1
ATOM 5271 C C . GLY B 1 247 ? -9.109 -16.078 -13.078 1 98.69 247 GLY B C 1
ATOM 5272 O O . GLY B 1 247 ? -9.078 -16.938 -13.953 1 98.69 247 GLY B O 1
ATOM 5273 N N . ARG B 1 248 ? -8.109 -15.961 -12.211 1 98.88 248 ARG B N 1
ATOM 5274 C CA . ARG B 1 248 ? -6.801 -16.594 -12.367 1 98.88 248 ARG B CA 1
ATOM 5275 C C . ARG B 1 248 ? -6.926 -18.109 -12.398 1 98.88 248 ARG B C 1
ATOM 5277 O O . ARG B 1 248 ? -6.18 -18.781 -13.109 1 98.88 248 ARG B O 1
ATOM 5284 N N . THR B 1 249 ? -7.926 -18.641 -11.633 1 98.81 249 THR B N 1
ATOM 5285 C CA . THR B 1 249 ? -8.031 -20.094 -11.492 1 98.81 249 THR B CA 1
ATOM 5286 C C . THR B 1 249 ? -9.195 -20.625 -12.32 1 98.81 249 THR B C 1
ATOM 5288 O O . THR B 1 249 ? -9.555 -21.797 -12.203 1 98.81 249 THR B O 1
ATOM 5291 N N . GLY B 1 250 ? -9.766 -19.812 -13.156 1 98.69 250 GLY B N 1
ATOM 5292 C CA . GLY B 1 250 ? -10.836 -20.25 -14.023 1 98.69 250 GLY B CA 1
ATOM 5293 C C . GLY B 1 250 ? -12.219 -19.938 -13.484 1 98.69 250 GLY B C 1
ATOM 5294 O O . GLY B 1 250 ? -13.227 -20.297 -14.094 1 98.69 250 GLY B O 1
ATOM 5295 N N . ALA B 1 251 ? -12.32 -19.375 -12.344 1 98.5 251 ALA B N 1
ATOM 5296 C CA . ALA B 1 251 ? -13.492 -18.766 -11.719 1 98.5 251 ALA B CA 1
ATOM 5297 C C . ALA B 1 251 ? -13.195 -17.359 -11.234 1 98.5 251 ALA B C 1
ATOM 5299 O O . ALA B 1 251 ? -12.031 -16.969 -11.109 1 98.5 251 ALA B O 1
ATOM 5300 N N . TRP B 1 252 ? -14.242 -16.516 -11.055 1 98.69 252 TRP B N 1
ATOM 5301 C CA . TRP B 1 252 ? -13.969 -15.18 -10.547 1 98.69 252 TRP B CA 1
ATOM 5302 C C . TRP B 1 252 ? -13.172 -15.242 -9.25 1 98.69 252 TRP B C 1
ATOM 5304 O O . TRP B 1 252 ? -12.211 -14.492 -9.07 1 98.69 252 TRP B O 1
ATOM 5314 N N . PHE B 1 253 ? -13.602 -16.141 -8.359 1 98.81 253 PHE B N 1
ATOM 5315 C CA . PHE B 1 253 ? -12.883 -16.375 -7.113 1 98.81 253 PHE B CA 1
ATOM 5316 C C . PHE B 1 253 ? -12.664 -17.875 -6.887 1 98.81 253 PHE B C 1
ATOM 5318 O O . PHE B 1 253 ? -13.555 -18.688 -7.152 1 98.81 253 PHE B O 1
ATOM 5325 N N . ALA B 1 254 ? -11.461 -18.234 -6.43 1 98.75 254 ALA B N 1
ATOM 5326 C CA . ALA B 1 254 ? -11.008 -19.625 -6.371 1 98.75 254 ALA B CA 1
ATOM 5327 C C . ALA B 1 254 ? -11.875 -20.438 -5.422 1 98.75 254 ALA B C 1
ATOM 5329 O O . ALA B 1 254 ? -12.109 -21.641 -5.656 1 98.75 254 ALA B O 1
ATOM 5330 N N . MET B 1 255 ? -12.375 -19.859 -4.367 1 98.56 255 MET B N 1
ATOM 5331 C CA . MET B 1 255 ? -13.172 -20.594 -3.381 1 98.56 255 MET B CA 1
ATOM 5332 C C . MET B 1 255 ? -14.398 -21.219 -4.027 1 98.56 255 MET B C 1
ATOM 5334 O O . MET B 1 255 ? -14.945 -22.203 -3.51 1 98.56 255 MET B O 1
ATOM 5338 N N . GLU B 1 256 ? -14.805 -20.672 -5.191 1 98.19 256 GLU B N 1
ATOM 5339 C CA . GLU B 1 256 ? -15.953 -21.203 -5.918 1 98.19 256 GLU B CA 1
ATOM 5340 C C . GLU B 1 256 ? -15.727 -22.656 -6.34 1 98.19 256 GLU B C 1
ATOM 5342 O O . GLU B 1 256 ? -16.672 -23.422 -6.457 1 98.19 256 GLU B O 1
ATOM 5347 N N . HIS B 1 257 ? -14.5 -23 -6.551 1 98.25 257 HIS B N 1
ATOM 5348 C CA . HIS B 1 257 ? -14.172 -24.359 -6.988 1 98.25 257 HIS B CA 1
ATOM 5349 C C . HIS B 1 257 ? -14.562 -25.391 -5.926 1 98.25 257 HIS B C 1
ATOM 5351 O O . HIS B 1 257 ? -14.766 -26.562 -6.238 1 98.25 257 HIS B O 1
ATOM 5357 N N . TRP B 1 258 ? -14.641 -24.984 -4.672 1 98.25 258 TRP B N 1
ATOM 5358 C CA . TRP B 1 258 ? -14.953 -25.906 -3.584 1 98.25 258 TRP B CA 1
ATOM 5359 C C . TRP B 1 258 ? -16.344 -25.641 -3.025 1 98.25 258 TRP B C 1
ATOM 5361 O O . TRP B 1 258 ? -16.797 -26.312 -2.092 1 98.25 258 TRP B O 1
ATOM 5371 N N . GLY B 1 259 ? -17.062 -24.609 -3.578 1 97.38 259 GLY B N 1
ATOM 5372 C CA . GLY B 1 259 ? -18.406 -24.297 -3.158 1 97.38 259 GLY B CA 1
ATOM 5373 C C . GLY B 1 259 ? -18.5 -23.781 -1.734 1 97.38 259 GLY B C 1
ATOM 5374 O O . GLY B 1 259 ? -19.5 -24 -1.047 1 97.38 259 GLY B O 1
ATOM 5375 N N . VAL B 1 260 ? -17.469 -23.234 -1.218 1 98 260 VAL B N 1
ATOM 5376 C CA . VAL B 1 260 ? -17.406 -22.719 0.15 1 98 260 VAL B CA 1
ATOM 5377 C C . VAL B 1 260 ? -17.297 -21.203 0.135 1 98 260 VAL B C 1
ATOM 5379 O O . VAL B 1 260 ? -16.516 -20.641 -0.643 1 98 260 VAL B O 1
ATOM 5382 N N . GLU B 1 261 ? -18.094 -20.5 0.885 1 97.88 261 GLU B N 1
ATOM 5383 C CA . GLU B 1 261 ? -18.062 -19.047 1.012 1 97.88 261 GLU B CA 1
ATOM 5384 C C . GLU B 1 261 ? -17.281 -18.625 2.254 1 97.88 261 GLU B C 1
ATOM 5386 O O . GLU B 1 261 ? -17.672 -18.953 3.377 1 97.88 261 GLU B O 1
ATOM 5391 N N . PRO B 1 262 ? -16.188 -17.953 2.08 1 98.75 262 PRO B N 1
ATOM 5392 C CA . PRO B 1 262 ? -15.492 -17.406 3.252 1 98.75 262 PRO B CA 1
ATOM 5393 C C . PRO B 1 262 ? -16.25 -16.25 3.902 1 98.75 262 PRO B C 1
ATOM 5395 O O . PRO B 1 262 ? -17.203 -15.727 3.324 1 98.75 262 PRO B O 1
ATOM 5398 N N . ASP B 1 263 ? -15.836 -15.867 5.137 1 98.88 263 ASP B N 1
ATOM 5399 C CA . ASP B 1 263 ? -16.422 -14.727 5.832 1 98.88 263 ASP B CA 1
ATOM 5400 C C . ASP B 1 263 ? -15.797 -13.414 5.352 1 98.88 263 ASP B C 1
ATOM 5402 O O . ASP B 1 263 ? -16.453 -12.367 5.367 1 98.88 263 ASP B O 1
ATOM 5406 N N . ILE B 1 264 ? -14.578 -13.445 5.055 1 98.94 264 ILE B N 1
ATOM 5407 C CA . ILE B 1 264 ? -13.781 -12.344 4.527 1 98.94 264 ILE B CA 1
ATOM 5408 C C . ILE B 1 264 ? -12.922 -12.836 3.365 1 98.94 264 ILE B C 1
ATOM 5410 O O . ILE B 1 264 ? -12.422 -13.969 3.389 1 98.94 264 ILE B O 1
ATOM 5414 N N . MET B 1 265 ? -12.789 -12.055 2.359 1 98.94 265 MET B N 1
ATOM 5415 C CA . MET B 1 265 ? -11.953 -12.344 1.199 1 98.94 265 MET B CA 1
ATOM 5416 C C . MET B 1 265 ? -11.023 -11.172 0.892 1 98.94 265 MET B C 1
ATOM 5418 O O . MET B 1 265 ? -11.438 -10.016 0.952 1 98.94 265 MET B O 1
ATOM 5422 N N . THR B 1 266 ? -9.773 -11.461 0.674 1 98.94 266 THR B N 1
ATOM 5423 C CA . THR B 1 266 ? -8.852 -10.406 0.281 1 98.94 266 THR B CA 1
ATOM 5424 C C . THR B 1 266 ? -8.453 -10.555 -1.185 1 98.94 266 THR B C 1
ATOM 5426 O O . THR B 1 266 ? -8.328 -11.672 -1.69 1 98.94 266 THR B O 1
ATOM 5429 N N . LEU B 1 267 ? -8.344 -9.469 -1.87 1 98.88 267 LEU B N 1
ATOM 5430 C CA . LEU B 1 267 ? -7.984 -9.398 -3.283 1 98.88 267 LEU B CA 1
ATOM 5431 C C . LEU B 1 267 ? -6.762 -8.508 -3.492 1 98.88 267 LEU B C 1
ATOM 5433 O O . LEU B 1 267 ? -6.469 -7.652 -2.658 1 98.88 267 LEU B O 1
ATOM 5437 N N . GLY B 1 268 ? -6.105 -8.641 -4.512 1 98.38 268 GLY B N 1
ATOM 5438 C CA . GLY B 1 268 ? -4.977 -7.836 -4.961 1 98.38 268 GLY B CA 1
ATOM 5439 C C . GLY B 1 268 ? -4.574 -8.125 -6.395 1 98.38 268 GLY B C 1
ATOM 5440 O O . GLY B 1 268 ? -5.414 -8.117 -7.297 1 98.38 268 GLY B O 1
ATOM 5441 N N . LYS B 1 269 ? -3.336 -8.164 -6.676 1 97.62 269 LYS B N 1
ATOM 5442 C CA . LYS B 1 269 ? -2.684 -8.492 -7.941 1 97.62 269 LYS B CA 1
ATOM 5443 C C . LYS B 1 269 ? -3.643 -8.312 -9.117 1 97.62 269 LYS B C 1
ATOM 5445 O O . LYS B 1 269 ? -3.65 -7.27 -9.766 1 97.62 269 LYS B O 1
ATOM 5450 N N . GLY B 1 270 ? -4.613 -9.211 -9.234 1 97.31 270 GLY B N 1
ATOM 5451 C CA . GLY B 1 270 ? -5.547 -9.227 -10.352 1 97.31 270 GLY B CA 1
ATOM 5452 C C . GLY B 1 270 ? -6.465 -8.016 -10.367 1 97.31 270 GLY B C 1
ATOM 5453 O O . GLY B 1 270 ? -6.992 -7.652 -11.422 1 97.31 270 GLY B O 1
ATOM 5454 N N . LEU B 1 271 ? -6.633 -7.359 -9.273 1 98.25 271 LEU B N 1
ATOM 5455 C CA . LEU B 1 271 ? -7.57 -6.246 -9.156 1 98.25 271 LEU B CA 1
ATOM 5456 C C . LEU B 1 271 ? -7.098 -5.051 -9.977 1 98.25 271 LEU B C 1
ATOM 5458 O O . LEU B 1 271 ? -7.91 -4.371 -10.617 1 98.25 271 LEU B O 1
ATOM 5462 N N . GLY B 1 272 ? -5.859 -4.773 -9.961 1 97.94 272 GLY B N 1
ATOM 5463 C CA . GLY B 1 272 ? -5.289 -3.695 -10.75 1 97.94 272 GLY B CA 1
ATOM 5464 C C . GLY B 1 272 ? -4.609 -4.176 -12.016 1 97.94 272 GLY B C 1
ATOM 5465 O O . GLY B 1 272 ? -4.316 -3.381 -12.914 1 97.94 272 GLY B O 1
ATOM 5466 N N . ALA B 1 273 ? -4.312 -5.5 -12.086 1 98.62 273 ALA B N 1
ATOM 5467 C CA . ALA B 1 273 ? -3.691 -6.168 -13.227 1 98.62 273 ALA B CA 1
ATOM 5468 C C . ALA B 1 273 ? -2.387 -5.48 -13.617 1 98.62 273 ALA B C 1
ATOM 5470 O O . ALA B 1 273 ? -2.029 -5.445 -14.797 1 98.62 273 ALA B O 1
ATOM 5471 N N . GLY B 1 274 ? -1.711 -4.887 -12.68 1 98.38 274 GLY B N 1
ATOM 5472 C CA . GLY B 1 274 ? -0.432 -4.25 -12.945 1 98.38 274 GLY B CA 1
ATOM 5473 C C . GLY B 1 274 ? -0.562 -2.783 -13.312 1 98.38 274 GLY B C 1
ATOM 5474 O O . GLY B 1 274 ? 0.426 -2.045 -13.305 1 98.38 274 GLY B O 1
ATOM 5475 N N . TYR B 1 275 ? -1.746 -2.283 -13.523 1 98.69 275 TYR B N 1
ATOM 5476 C CA . TYR B 1 275 ? -1.934 -0.926 -14.023 1 98.69 275 TYR B CA 1
ATOM 5477 C C . TYR B 1 275 ? -2.119 0.057 -12.867 1 98.69 275 TYR B C 1
ATOM 5479 O O . TYR B 1 275 ? -2.053 1.272 -13.07 1 98.69 275 TYR B O 1
ATOM 5487 N N . THR B 1 276 ? -2.338 -0.435 -11.695 1 98.56 276 THR B N 1
ATOM 5488 C CA . THR B 1 276 ? -2.402 0.42 -10.516 1 98.56 276 THR B CA 1
ATOM 5489 C C . THR B 1 276 ? -2.242 -0.404 -9.242 1 98.56 276 THR B C 1
ATOM 5491 O O . THR B 1 276 ? -2.648 -1.566 -9.195 1 98.56 276 THR B O 1
ATOM 5494 N N . PRO B 1 277 ? -1.572 0.171 -8.234 1 98.25 277 PRO B N 1
ATOM 5495 C CA . PRO B 1 277 ? -1.68 -0.468 -6.922 1 98.25 277 PRO B CA 1
ATOM 5496 C C . PRO B 1 277 ? -3.092 -0.396 -6.344 1 98.25 277 PRO B C 1
ATOM 5498 O O . PRO B 1 277 ? -3.623 0.697 -6.133 1 98.25 277 PRO B O 1
ATOM 5501 N N . MET B 1 278 ? -3.779 -1.514 -6.203 1 98.19 278 MET B N 1
ATOM 5502 C CA . MET B 1 278 ? -5.117 -1.633 -5.637 1 98.19 278 MET B CA 1
ATOM 5503 C C . MET B 1 278 ? -5.344 -3.025 -5.059 1 98.19 278 MET B C 1
ATOM 5505 O O . MET B 1 278 ? -4.91 -4.023 -5.641 1 98.19 278 MET B O 1
ATOM 5509 N N . ALA B 1 279 ? -5.84 -3.098 -3.9 1 98.81 279 ALA B N 1
ATOM 5510 C CA . ALA B 1 279 ? -6.285 -4.324 -3.242 1 98.81 279 ALA B CA 1
ATOM 5511 C C . ALA B 1 279 ? -7.578 -4.09 -2.467 1 98.81 279 ALA B C 1
ATOM 5513 O O . ALA B 1 279 ? -8.062 -2.961 -2.381 1 98.81 279 ALA B O 1
ATOM 5514 N N . ALA B 1 280 ? -8.188 -5.137 -2.008 1 98.88 280 ALA B N 1
ATOM 5515 C CA . ALA B 1 280 ? -9.469 -5 -1.312 1 98.88 280 ALA B CA 1
ATOM 5516 C C . ALA B 1 280 ? -9.617 -6.07 -0.233 1 98.88 280 ALA B C 1
ATOM 5518 O O . ALA B 1 280 ? -9.117 -7.188 -0.382 1 98.88 280 ALA B O 1
ATOM 5519 N N . THR B 1 281 ? -10.164 -5.723 0.809 1 98.94 281 THR B N 1
ATOM 5520 C CA . THR B 1 281 ? -10.758 -6.645 1.768 1 98.94 281 THR B CA 1
ATOM 5521 C C . THR B 1 281 ? -12.281 -6.66 1.629 1 98.94 281 THR B C 1
ATOM 5523 O O . THR B 1 281 ? -12.938 -5.652 1.883 1 98.94 281 THR B O 1
ATOM 5526 N N . VAL B 1 282 ? -12.797 -7.734 1.149 1 98.94 282 VAL B N 1
ATOM 5527 C CA . VAL B 1 282 ? -14.234 -7.906 0.959 1 98.94 282 VAL B CA 1
ATOM 5528 C C . VAL B 1 282 ? -14.828 -8.641 2.158 1 98.94 282 VAL B C 1
ATOM 5530 O O . VAL B 1 282 ? -14.391 -9.742 2.504 1 98.94 282 VAL B O 1
ATOM 5533 N N . VAL B 1 283 ? -15.797 -8.07 2.758 1 98.88 283 VAL B N 1
ATOM 5534 C CA . VAL B 1 283 ? -16.312 -8.516 4.051 1 98.88 283 VAL B CA 1
ATOM 5535 C C . VAL B 1 283 ? -17.781 -8.883 3.926 1 98.88 283 VAL B C 1
ATOM 5537 O O . VAL B 1 283 ? -18.547 -8.18 3.262 1 98.88 283 VAL B O 1
ATOM 5540 N N . SER B 1 284 ? -18.25 -9.977 4.551 1 98.81 284 SER B N 1
ATOM 5541 C CA . SER B 1 284 ? -19.641 -10.422 4.5 1 98.81 284 SER B CA 1
ATOM 5542 C C . SER B 1 284 ? -20.531 -9.523 5.355 1 98.81 284 SER B C 1
ATOM 5544 O O . SER B 1 284 ? -20.047 -8.836 6.254 1 98.81 284 SER B O 1
ATOM 5546 N N . ASP B 1 285 ? -21.828 -9.531 5.031 1 98.5 285 ASP B N 1
ATOM 5547 C CA . ASP B 1 285 ? -22.812 -8.82 5.836 1 98.5 285 ASP B CA 1
ATOM 5548 C C . ASP B 1 285 ? -22.75 -9.258 7.301 1 98.5 285 ASP B C 1
ATOM 5550 O O . ASP B 1 285 ? -22.844 -8.43 8.203 1 98.5 285 ASP B O 1
ATOM 5554 N N . ARG B 1 286 ? -22.578 -10.516 7.488 1 98.06 286 ARG B N 1
ATOM 5555 C CA . ARG B 1 286 ? -22.531 -11.078 8.836 1 98.06 286 ARG B CA 1
ATOM 5556 C C . ARG B 1 286 ? -21.375 -10.508 9.633 1 98.06 286 ARG B C 1
ATOM 5558 O O . ARG B 1 286 ? -21.516 -10.18 10.812 1 98.06 286 ARG B O 1
ATOM 5565 N N . VAL B 1 287 ? -20.234 -10.406 9.031 1 98.69 287 VAL B N 1
ATOM 5566 C CA . VAL B 1 287 ? -19.031 -9.914 9.703 1 98.69 287 VAL B CA 1
ATOM 5567 C C . VAL B 1 287 ? -19.156 -8.414 9.961 1 98.69 287 VAL B C 1
ATOM 5569 O O . VAL B 1 287 ? -18.688 -7.914 10.984 1 98.69 287 VAL B O 1
ATOM 5572 N N . MET B 1 288 ? -19.797 -7.672 9.062 1 98.31 288 MET B N 1
ATOM 5573 C CA . MET B 1 288 ? -19.906 -6.219 9.156 1 98.31 288 MET B CA 1
ATOM 5574 C C . MET B 1 288 ? -21 -5.812 10.148 1 98.31 288 MET B C 1
ATOM 5576 O O . MET B 1 288 ? -20.953 -4.711 10.695 1 98.31 288 MET B O 1
ATOM 5580 N N . GLU B 1 289 ? -21.953 -6.668 10.406 1 98.31 289 GLU B N 1
ATOM 5581 C CA . GLU B 1 289 ? -23.156 -6.344 11.164 1 98.31 289 GLU B CA 1
ATOM 5582 C C . GLU B 1 289 ? -22.812 -5.785 12.547 1 98.31 289 GLU B C 1
ATOM 5584 O O . GLU B 1 289 ? -23.281 -4.719 12.93 1 98.31 289 GLU B O 1
ATOM 5589 N N . PRO B 1 290 ? -21.938 -6.477 13.352 1 98.56 290 PRO B N 1
ATOM 5590 C CA . PRO B 1 290 ? -21.625 -5.918 14.664 1 98.56 290 PRO B CA 1
ATOM 5591 C C . PRO B 1 290 ? -20.922 -4.562 14.578 1 98.56 290 PRO B C 1
ATOM 5593 O O . PRO B 1 290 ? -21.109 -3.713 15.461 1 98.56 290 PRO B O 1
ATOM 5596 N N . ILE B 1 291 ? -20.141 -4.344 13.578 1 98.38 291 ILE B N 1
ATOM 5597 C CA . ILE B 1 291 ? -19.469 -3.07 13.383 1 98.38 291 ILE B CA 1
ATOM 5598 C C . ILE B 1 291 ? -20.484 -1.984 13.055 1 98.38 291 ILE B C 1
ATOM 5600 O O . ILE B 1 291 ? -20.406 -0.871 13.578 1 98.38 291 ILE B O 1
ATOM 5604 N N . LEU B 1 292 ? -21.469 -2.301 12.195 1 97.56 292 LEU B N 1
ATOM 5605 C CA . LEU B 1 292 ? -22.531 -1.366 11.82 1 97.56 292 LEU B CA 1
ATOM 5606 C C . LEU B 1 292 ? -23.391 -1.006 13.023 1 97.56 292 LEU B C 1
ATOM 5608 O O . LEU B 1 292 ? -23.891 0.121 13.125 1 97.56 292 LEU B O 1
ATOM 5612 N N . ARG B 1 293 ? -23.594 -1.905 13.938 1 97.56 293 ARG B N 1
ATOM 5613 C CA . ARG B 1 293 ? -24.406 -1.685 15.133 1 97.56 293 ARG B CA 1
ATOM 5614 C C . ARG B 1 293 ? -23.594 -0.971 16.219 1 97.56 293 ARG B C 1
ATOM 5616 O O . ARG B 1 293 ? -24.172 -0.426 17.156 1 97.56 293 ARG B O 1
ATOM 5623 N N . GLY B 1 294 ? -22.312 -1.078 16.062 1 97.56 294 GLY B N 1
ATOM 5624 C CA . GLY B 1 294 ? -21.422 -0.501 17.062 1 97.56 294 GLY B CA 1
ATOM 5625 C C . GLY B 1 294 ? -20.781 0.792 16.594 1 97.56 294 GLY B C 1
ATOM 5626 O O . GLY B 1 294 ? -21.469 1.783 16.344 1 97.56 294 GLY B O 1
ATOM 5627 N N . SER B 1 295 ? -19.516 0.769 16.406 1 96.69 295 SER B N 1
ATOM 5628 C CA . SER B 1 295 ? -18.719 1.96 16.141 1 96.69 295 SER B CA 1
ATOM 5629 C C . SER B 1 295 ? -19 2.535 14.766 1 96.69 295 SER B C 1
ATOM 5631 O O . SER B 1 295 ? -18.75 3.713 14.508 1 96.69 295 SER B O 1
ATOM 5633 N N . ARG B 1 296 ? -19.438 1.694 13.781 1 97.12 296 ARG B N 1
ATOM 5634 C CA . ARG B 1 296 ? -19.703 2.035 12.391 1 97.12 296 ARG B CA 1
ATOM 5635 C C . ARG B 1 296 ? -18.438 2.479 11.68 1 97.12 296 ARG B C 1
ATOM 5637 O O . ARG B 1 296 ? -18.484 3.273 10.742 1 97.12 296 ARG B O 1
ATOM 5644 N N . SER B 1 297 ? -17.359 2.035 12.195 1 97.12 297 SER B N 1
ATOM 5645 C CA . SER B 1 297 ? -16.047 2.387 11.625 1 97.12 297 SER B CA 1
ATOM 5646 C C . SER B 1 297 ? -15.078 1.221 11.727 1 97.12 297 SER B C 1
ATOM 5648 O O . SER B 1 297 ? -15.055 0.504 12.727 1 97.12 297 SER B O 1
ATOM 5650 N N . VAL B 1 298 ? -14.352 0.985 10.625 1 96.81 298 VAL B N 1
ATOM 5651 C CA . VAL B 1 298 ? -13.297 -0.02 10.617 1 96.81 298 VAL B CA 1
ATOM 5652 C C . VAL B 1 298 ? -11.953 0.637 10.945 1 96.81 298 VAL B C 1
ATOM 5654 O O . VAL B 1 298 ? -11.555 1.604 10.297 1 96.81 298 VAL B O 1
ATOM 5657 N N . MET B 1 299 ? -11.273 0.175 12 1 95 299 MET B N 1
ATOM 5658 C CA . MET B 1 299 ? -10 0.759 12.406 1 95 299 MET B CA 1
ATOM 5659 C C . MET B 1 299 ? -8.867 0.29 11.492 1 95 299 MET B C 1
ATOM 5661 O O . MET B 1 299 ? -8.07 -0.57 11.875 1 95 299 MET B O 1
ATOM 5665 N N . SER B 1 300 ? -8.844 0.78 10.422 1 93.31 300 SER B N 1
ATOM 5666 C CA . SER B 1 300 ? -7.852 0.668 9.359 1 93.31 300 SER B CA 1
ATOM 5667 C C . SER B 1 300 ? -7.934 1.853 8.398 1 93.31 300 SER B C 1
ATOM 5669 O O . SER B 1 300 ? -8.688 2.801 8.641 1 93.31 300 SER B O 1
ATOM 5671 N N . GLY B 1 301 ? -7.031 1.92 7.555 1 89.62 301 GLY B N 1
ATOM 5672 C CA . GLY B 1 301 ? -7.102 2.982 6.562 1 89.62 301 GLY B CA 1
ATOM 5673 C C . GLY B 1 301 ? -5.734 3.455 6.098 1 89.62 301 GLY B C 1
ATOM 5674 O O . GLY B 1 301 ? -4.801 3.551 6.898 1 89.62 301 GLY B O 1
ATOM 5675 N N . HIS B 1 302 ? -5.684 3.684 4.844 1 91.5 302 HIS B N 1
ATOM 5676 C CA . HIS B 1 302 ? -4.504 4.234 4.191 1 91.5 302 HIS B CA 1
ATOM 5677 C C . HIS B 1 302 ? -4.836 5.508 3.426 1 91.5 302 HIS B C 1
ATOM 5679 O O . HIS B 1 302 ? -5.992 5.734 3.061 1 91.5 302 HIS B O 1
ATOM 5685 N N . THR B 1 303 ? -3.865 6.309 3.279 1 93.25 303 THR B N 1
ATOM 5686 C CA . THR B 1 303 ? -4.062 7.609 2.652 1 93.25 303 THR B CA 1
ATOM 5687 C C . THR B 1 303 ? -4.727 7.457 1.287 1 93.25 303 THR B C 1
ATOM 5689 O O . THR B 1 303 ? -5.684 8.172 0.973 1 93.25 303 THR B O 1
ATOM 5692 N N . LEU B 1 304 ? -4.371 6.543 0.519 1 96 304 LEU B N 1
ATOM 5693 C CA . LEU B 1 304 ? -4.852 6.449 -0.856 1 96 304 LEU B CA 1
ATOM 5694 C C . LEU B 1 304 ? -5.906 5.355 -0.99 1 96 304 LEU B C 1
ATOM 5696 O O . LEU B 1 304 ? -6.18 4.879 -2.096 1 96 304 LEU B O 1
ATOM 5700 N N . SER B 1 305 ? -6.477 4.969 0.154 1 95.81 305 SER B N 1
ATOM 5701 C CA . SER B 1 305 ? -7.586 4.02 0.124 1 95.81 305 SER B CA 1
ATOM 5702 C C . SER B 1 305 ? -8.742 4.547 -0.719 1 95.81 305 SER B C 1
ATOM 5704 O O . SER B 1 305 ? -9.211 5.668 -0.509 1 95.81 305 SER B O 1
ATOM 5706 N N . ALA B 1 306 ? -9.148 3.795 -1.661 1 97.06 306 ALA B N 1
ATOM 5707 C CA . ALA B 1 306 ? -10.344 4.055 -2.465 1 97.06 306 ALA B CA 1
ATOM 5708 C C . ALA B 1 306 ? -10.188 5.34 -3.273 1 97.06 306 ALA B C 1
ATOM 5710 O O . ALA B 1 306 ? -11.172 6.023 -3.562 1 97.06 306 ALA B O 1
ATOM 5711 N N . ASN B 1 307 ? -8.914 5.703 -3.58 1 98.25 307 ASN B N 1
ATOM 5712 C CA . ASN B 1 307 ? -8.758 6.879 -4.43 1 98.25 307 ASN B CA 1
ATOM 5713 C C . ASN B 1 307 ? -9.43 6.684 -5.785 1 98.25 307 ASN B C 1
ATOM 5715 O O . ASN B 1 307 ? -9.422 5.582 -6.332 1 98.25 307 ASN B O 1
ATOM 5719 N N . PRO B 1 308 ? -9.961 7.77 -6.375 1 98.69 308 PRO B N 1
ATOM 5720 C CA . PRO B 1 308 ? -10.75 7.68 -7.605 1 98.69 308 PRO B CA 1
ATOM 5721 C C . PRO B 1 308 ? -9.961 7.078 -8.766 1 98.69 308 PRO B C 1
ATOM 5723 O O . PRO B 1 308 ? -10.508 6.289 -9.547 1 98.69 308 PRO B O 1
ATOM 5726 N N . LEU B 1 309 ? -8.711 7.43 -8.93 1 98.88 309 LEU B N 1
ATOM 5727 C CA . LEU B 1 309 ? -7.926 7 -10.078 1 98.88 309 LEU B CA 1
ATOM 5728 C C . LEU B 1 309 ? -7.707 5.488 -10.055 1 98.88 309 LEU B C 1
ATOM 5730 O O . LEU B 1 309 ? -7.945 4.805 -11.047 1 98.88 309 LEU B O 1
ATOM 5734 N N . SER B 1 310 ? -7.246 4.93 -8.93 1 98.88 310 SER B N 1
ATOM 5735 C CA . SER B 1 310 ? -7.043 3.488 -8.82 1 98.88 310 SER B CA 1
ATOM 5736 C C . SER B 1 310 ? -8.359 2.73 -8.922 1 98.88 310 SER B C 1
ATOM 5738 O O . SER B 1 310 ? -8.414 1.645 -9.5 1 98.88 310 SER B O 1
ATOM 5740 N N . ALA B 1 311 ? -9.398 3.307 -8.328 1 98.88 311 ALA B N 1
ATOM 5741 C CA . ALA B 1 311 ? -10.703 2.656 -8.375 1 98.88 311 ALA B CA 1
ATOM 5742 C C . ALA B 1 311 ? -11.211 2.559 -9.812 1 98.88 311 ALA B C 1
ATOM 5744 O O . ALA B 1 311 ? -11.711 1.512 -10.234 1 98.88 311 ALA B O 1
ATOM 5745 N N . ALA B 1 312 ? -11.086 3.662 -10.547 1 98.94 312 ALA B N 1
ATOM 5746 C CA . ALA B 1 312 ? -11.508 3.662 -11.945 1 98.94 312 ALA B CA 1
ATOM 5747 C C . ALA B 1 312 ? -10.695 2.656 -12.766 1 98.94 312 ALA B C 1
ATOM 5749 O O . ALA B 1 312 ? -11.242 1.978 -13.641 1 98.94 312 ALA B O 1
ATOM 5750 N N . THR B 1 313 ? -9.422 2.605 -12.508 1 98.88 313 THR B N 1
ATOM 5751 C CA . THR B 1 313 ? -8.531 1.689 -13.211 1 98.88 313 THR B CA 1
ATOM 5752 C C . THR B 1 313 ? -8.922 0.24 -12.93 1 98.88 313 THR B C 1
ATOM 5754 O O . THR B 1 313 ? -9.062 -0.557 -13.867 1 98.88 313 THR B O 1
ATOM 5757 N N . ALA B 1 314 ? -9.109 -0.093 -11.641 1 98.94 314 ALA B N 1
ATOM 5758 C CA . ALA B 1 314 ? -9.477 -1.452 -11.25 1 98.94 314 ALA B CA 1
ATOM 5759 C C . ALA B 1 314 ? -10.828 -1.848 -11.836 1 98.94 314 ALA B C 1
ATOM 5761 O O . ALA B 1 314 ? -11.016 -2.986 -12.273 1 98.94 314 ALA B O 1
ATOM 5762 N N . LEU B 1 315 ? -11.773 -0.903 -11.82 1 98.94 315 LEU B N 1
ATOM 5763 C CA . LEU B 1 315 ? -13.086 -1.157 -12.422 1 98.94 315 LEU B CA 1
ATOM 5764 C C . LEU B 1 315 ? -12.953 -1.462 -13.906 1 98.94 315 LEU B C 1
ATOM 5766 O O . LEU B 1 315 ? -13.586 -2.393 -14.414 1 98.94 315 LEU B O 1
ATOM 5770 N N . ALA B 1 316 ? -12.133 -0.674 -14.586 1 98.88 316 ALA B N 1
ATOM 5771 C CA . ALA B 1 316 ? -11.906 -0.878 -16.016 1 98.88 316 ALA B CA 1
ATOM 5772 C C . ALA B 1 316 ? -11.305 -2.252 -16.281 1 98.88 316 ALA B C 1
ATOM 5774 O O . ALA B 1 316 ? -11.609 -2.889 -17.297 1 98.88 316 ALA B O 1
ATOM 5775 N N . VAL B 1 317 ? -10.453 -2.713 -15.414 1 98.88 317 VAL B N 1
ATOM 5776 C CA . VAL B 1 317 ? -9.828 -4.027 -15.547 1 98.88 317 VAL B CA 1
ATOM 5777 C C . VAL B 1 317 ? -10.891 -5.117 -15.445 1 98.88 317 VAL B C 1
ATOM 5779 O O . VAL B 1 317 ? -10.938 -6.023 -16.281 1 98.88 317 VAL B O 1
ATOM 5782 N N . ILE B 1 318 ? -11.719 -5.047 -14.43 1 98.88 318 ILE B N 1
ATOM 5783 C CA . ILE B 1 318 ? -12.766 -6.047 -14.234 1 98.88 318 ILE B CA 1
ATOM 5784 C C . ILE B 1 318 ? -13.719 -6.043 -15.43 1 98.88 318 ILE B C 1
ATOM 5786 O O . ILE B 1 318 ? -14.109 -7.102 -15.922 1 98.88 318 ILE B O 1
ATOM 5790 N N . GLU B 1 319 ? -14.094 -4.848 -15.859 1 98.81 319 GLU B N 1
ATOM 5791 C CA . GLU B 1 319 ? -14.977 -4.734 -17.016 1 98.81 319 GLU B CA 1
ATOM 5792 C C . GLU B 1 319 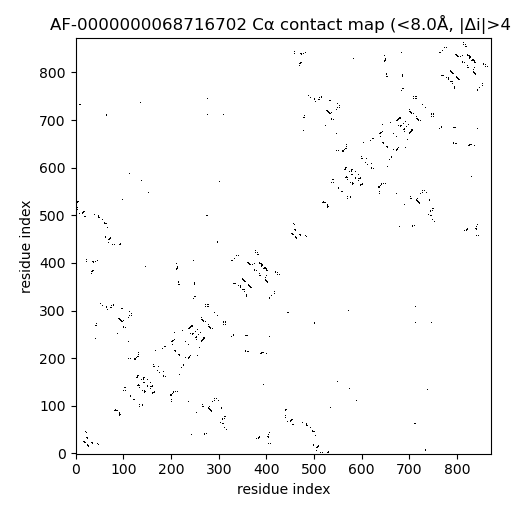? -14.344 -5.34 -18.266 1 98.81 319 GLU B C 1
ATOM 5794 O O . GLU B 1 319 ? -15.023 -5.973 -19.062 1 98.81 319 GLU B O 1
ATOM 5799 N N . TYR B 1 320 ? -13.07 -5.102 -18.438 1 98.75 320 TYR B N 1
ATOM 5800 C CA . TYR B 1 320 ? -12.328 -5.719 -19.531 1 98.75 320 TYR B CA 1
ATOM 5801 C C . TYR B 1 320 ? -12.406 -7.238 -19.453 1 98.75 320 TYR B C 1
ATOM 5803 O O . TYR B 1 320 ? -12.625 -7.906 -20.453 1 98.75 320 TYR B O 1
ATOM 5811 N N . MET B 1 321 ? -12.227 -7.801 -18.281 1 98.75 321 MET B N 1
ATOM 5812 C CA . MET B 1 321 ? -12.289 -9.242 -18.062 1 98.75 321 MET B CA 1
ATOM 5813 C C . MET B 1 321 ? -13.672 -9.789 -18.391 1 98.75 321 MET B C 1
ATOM 5815 O O . MET B 1 321 ? -13.797 -10.859 -19 1 98.75 321 MET B O 1
ATOM 5819 N N . GLU B 1 322 ? -14.656 -9.047 -17.953 1 98.5 322 GLU B N 1
ATOM 5820 C CA . GLU B 1 322 ? -16.031 -9.438 -18.25 1 98.5 322 GLU B CA 1
ATOM 5821 C C . GLU B 1 322 ? -16.297 -9.422 -19.766 1 98.5 322 GLU B C 1
ATOM 5823 O O . GLU B 1 322 ? -16.844 -10.375 -20.312 1 98.5 322 GLU B O 1
ATOM 5828 N N . LYS B 1 323 ? -15.914 -8.32 -20.375 1 98.31 323 LYS B N 1
ATOM 5829 C CA . LYS B 1 323 ? -16.141 -8.125 -21.797 1 98.31 323 LYS B CA 1
ATOM 5830 C C . LYS B 1 323 ? -15.516 -9.258 -22.609 1 98.31 323 LYS B C 1
ATOM 5832 O O . LYS B 1 323 ? -16.062 -9.664 -23.641 1 98.31 323 LYS B O 1
ATOM 5837 N N . HIS B 1 324 ? -14.438 -9.812 -22.141 1 98.31 324 HIS B N 1
ATOM 5838 C CA . HIS B 1 324 ? -13.695 -10.805 -22.906 1 98.31 324 HIS B CA 1
ATOM 5839 C C . HIS B 1 324 ? -13.883 -12.203 -22.328 1 98.31 324 HIS B C 1
ATOM 5841 O O . HIS B 1 324 ? -13.195 -13.148 -22.734 1 98.31 324 HIS B O 1
ATOM 5847 N N . ASN B 1 325 ? -14.789 -12.383 -21.375 1 98.38 325 ASN B N 1
ATOM 5848 C CA . ASN B 1 325 ? -15.109 -13.664 -20.75 1 98.38 325 ASN B CA 1
ATOM 5849 C C . ASN B 1 325 ? -13.852 -14.391 -20.281 1 98.38 325 ASN B C 1
ATOM 5851 O O . ASN B 1 325 ? -13.656 -15.562 -20.594 1 98.38 325 ASN B O 1
ATOM 5855 N N . LEU B 1 326 ? -13 -13.672 -19.578 1 98.62 326 LEU B N 1
ATOM 5856 C CA . LEU B 1 326 ? -11.664 -14.188 -19.297 1 98.62 326 LEU B CA 1
ATOM 5857 C C . LEU B 1 326 ? -11.711 -15.312 -18.281 1 98.62 326 LEU B C 1
ATOM 5859 O O . LEU B 1 326 ? -11 -16.312 -18.406 1 98.62 326 LEU B O 1
ATOM 5863 N N . PRO B 1 327 ? -12.539 -15.227 -17.188 1 98.44 327 PRO B N 1
ATOM 5864 C CA . PRO B 1 327 ? -12.547 -16.328 -16.234 1 98.44 327 PRO B CA 1
ATOM 5865 C C . PRO B 1 327 ? -12.922 -17.672 -16.875 1 98.44 327 PRO B C 1
ATOM 5867 O O . PRO B 1 327 ? -12.242 -18.672 -16.656 1 98.44 327 PRO B O 1
ATOM 5870 N N . GLU B 1 328 ? -13.906 -17.703 -17.688 1 98.25 328 GLU B N 1
ATOM 5871 C CA . GLU B 1 328 ? -14.352 -18.922 -18.344 1 98.25 328 GLU B CA 1
ATOM 5872 C C . GLU B 1 328 ? -13.297 -19.422 -19.328 1 98.25 328 GLU B C 1
ATOM 5874 O O . GLU B 1 328 ? -13 -20.625 -19.359 1 98.25 328 GLU B O 1
ATOM 5879 N N . LYS B 1 329 ? -12.781 -18.547 -20.109 1 98.75 329 LYS B N 1
ATOM 5880 C CA . LYS B 1 329 ? -11.75 -18.922 -21.062 1 98.75 329 LYS B CA 1
ATOM 5881 C C . LYS B 1 329 ? -10.5 -19.438 -20.344 1 98.75 329 LYS B C 1
ATOM 5883 O O . LYS B 1 329 ? -9.812 -20.328 -20.859 1 98.75 329 LYS B O 1
ATOM 5888 N N . THR B 1 330 ? -10.234 -18.828 -19.219 1 98.81 330 THR B N 1
ATOM 5889 C CA . THR B 1 330 ? -9.078 -19.234 -18.422 1 98.81 330 THR B CA 1
ATOM 5890 C C . THR B 1 330 ? -9.242 -20.672 -17.938 1 98.81 330 THR B C 1
ATOM 5892 O O . THR B 1 330 ? -8.266 -21.422 -17.875 1 98.81 330 THR B O 1
ATOM 5895 N N . ALA B 1 331 ? -10.445 -21.062 -17.547 1 98.69 331 ALA B N 1
ATOM 5896 C CA . ALA B 1 331 ? -10.711 -22.438 -17.141 1 98.69 331 ALA B CA 1
ATOM 5897 C C . ALA B 1 331 ? -10.352 -23.422 -18.266 1 98.69 331 ALA B C 1
ATOM 5899 O O . ALA B 1 331 ? -9.672 -24.422 -18.031 1 98.69 331 ALA B O 1
ATOM 5900 N N . GLU B 1 332 ? -10.742 -23.109 -19.453 1 98.56 332 GLU B N 1
ATOM 5901 C CA . GLU B 1 332 ? -10.508 -23.984 -20.594 1 98.56 332 GLU B CA 1
ATOM 5902 C C . GLU B 1 332 ? -9.031 -23.984 -20.984 1 98.56 332 GLU B C 1
ATOM 5904 O O . GLU B 1 332 ? -8.453 -25.047 -21.219 1 98.56 332 GLU B O 1
ATOM 5909 N N . LYS B 1 333 ? -8.484 -22.844 -21.078 1 98.81 333 LYS B N 1
ATOM 5910 C CA . LYS B 1 333 ? -7.078 -22.719 -21.453 1 98.81 333 LYS B CA 1
ATOM 5911 C C . LYS B 1 333 ? -6.164 -23.359 -20.406 1 98.81 333 LYS B C 1
ATOM 5913 O O . LYS B 1 333 ? -5.102 -23.891 -20.734 1 98.81 333 LYS B O 1
ATOM 5918 N N . GLY B 1 334 ? -6.633 -23.234 -19.125 1 98.75 334 GLY B N 1
ATOM 5919 C CA . GLY B 1 334 ? -5.887 -23.891 -18.062 1 98.75 334 GLY B CA 1
ATOM 5920 C C . GLY B 1 334 ? -5.785 -25.391 -18.266 1 98.75 334 GLY B C 1
ATOM 5921 O O . GLY B 1 334 ? -4.715 -25.984 -18.062 1 98.75 334 GLY B O 1
ATOM 5922 N N . GLU B 1 335 ? -6.891 -26.016 -18.625 1 98.56 335 GLU B N 1
ATOM 5923 C CA . GLU B 1 335 ? -6.883 -27.438 -18.906 1 98.56 335 GLU B CA 1
ATOM 5924 C C . GLU B 1 335 ? -5.93 -27.781 -20.047 1 98.56 335 GLU B C 1
ATOM 5926 O O . GLU B 1 335 ? -5.18 -28.75 -19.984 1 98.56 335 GLU B O 1
ATOM 5931 N N . TYR B 1 336 ? -5.996 -26.969 -21.062 1 98.81 336 TYR B N 1
ATOM 5932 C CA . TYR B 1 336 ? -5.141 -27.141 -22.234 1 98.81 336 TYR B CA 1
ATOM 5933 C C . TYR B 1 336 ? -3.668 -27.047 -21.844 1 98.81 336 TYR B C 1
ATOM 5935 O O . TYR B 1 336 ? -2.869 -27.922 -22.219 1 98.81 336 TYR B O 1
ATOM 5943 N N . LEU B 1 337 ? -3.289 -26.062 -21.141 1 98.88 337 LEU B N 1
ATOM 5944 C CA . LEU B 1 337 ? -1.896 -25.828 -20.766 1 98.88 337 LEU B CA 1
ATOM 5945 C C . LEU B 1 337 ? -1.395 -26.891 -19.812 1 98.88 337 LEU B C 1
ATOM 5947 O O . LEU B 1 337 ? -0.25 -27.344 -19.906 1 98.88 337 LEU B O 1
ATOM 5951 N N . ILE B 1 338 ? -2.242 -27.266 -18.812 1 98.88 338 ILE B N 1
ATOM 5952 C CA . ILE B 1 338 ? -1.869 -28.312 -17.875 1 98.88 338 ILE B CA 1
ATOM 5953 C C . ILE B 1 338 ? -1.583 -29.609 -18.609 1 98.88 338 ILE B C 1
ATOM 5955 O O . ILE B 1 338 ? -0.576 -30.266 -18.359 1 98.88 338 ILE B O 1
ATOM 5959 N N . LYS B 1 339 ? -2.439 -29.984 -19.547 1 98.75 339 LYS B N 1
ATOM 5960 C CA . LYS B 1 339 ? -2.225 -31.188 -20.344 1 98.75 339 LYS B CA 1
ATOM 5961 C C . LYS B 1 339 ? -0.918 -31.109 -21.125 1 98.75 339 LYS B C 1
ATOM 5963 O O . LYS B 1 339 ? -0.187 -32.094 -21.234 1 98.75 339 LYS B O 1
ATOM 5968 N N . GLY B 1 340 ? -0.69 -29.953 -21.703 1 98.88 340 GLY B N 1
ATOM 5969 C CA . GLY B 1 340 ? 0.561 -29.75 -22.422 1 98.88 340 GLY B CA 1
ATOM 5970 C C . GLY B 1 340 ? 1.784 -29.906 -21.531 1 98.88 340 GLY B C 1
ATOM 5971 O O . GLY B 1 340 ? 2.768 -30.531 -21.938 1 98.88 340 GLY B O 1
ATOM 5972 N N . LEU B 1 341 ? 1.762 -29.344 -20.328 1 98.88 341 LEU B N 1
ATOM 5973 C CA . LEU B 1 341 ? 2.873 -29.438 -19.391 1 98.88 341 LEU B CA 1
ATOM 5974 C C . LEU B 1 341 ? 3.049 -30.875 -18.891 1 98.88 341 LEU B C 1
ATOM 5976 O O . LEU B 1 341 ? 4.172 -31.312 -18.641 1 98.88 341 LEU B O 1
ATOM 5980 N N . GLN B 1 342 ? 1.935 -31.578 -18.719 1 98.75 342 GLN B N 1
ATOM 5981 C CA . GLN B 1 342 ? 1.987 -32.969 -18.312 1 98.75 342 GLN B CA 1
ATOM 5982 C C . GLN B 1 342 ? 2.625 -33.844 -19.391 1 98.75 342 GLN B C 1
ATOM 5984 O O . GLN B 1 342 ? 3.318 -34.812 -19.078 1 98.75 342 GLN B O 1
ATOM 5989 N N . LYS B 1 343 ? 2.371 -33.5 -20.625 1 98.62 343 LYS B N 1
ATOM 5990 C CA . LYS B 1 343 ? 3.051 -34.219 -21.719 1 98.62 343 LYS B CA 1
ATOM 5991 C C . LYS B 1 343 ? 4.562 -34 -21.641 1 98.62 343 LYS B C 1
ATOM 5993 O O . LYS B 1 343 ? 5.332 -34.938 -21.859 1 98.62 343 LYS B O 1
ATOM 5998 N N . VAL B 1 344 ? 4.973 -32.812 -21.375 1 98.62 344 VAL B N 1
ATOM 5999 C CA . VAL B 1 344 ? 6.395 -32.531 -21.188 1 98.62 344 VAL B CA 1
ATOM 6000 C C . VAL B 1 344 ? 6.922 -33.312 -20 1 98.62 344 VAL B C 1
ATOM 6002 O O . VAL B 1 344 ? 8.031 -33.875 -20.047 1 98.62 344 VAL B O 1
ATOM 6005 N N . GLN B 1 345 ? 6.148 -33.344 -18.906 1 98.31 345 GLN B N 1
ATOM 6006 C CA . GLN B 1 345 ? 6.512 -34.094 -17.719 1 98.31 345 GLN B CA 1
ATOM 6007 C C . GLN B 1 345 ? 6.781 -35.562 -18.062 1 98.31 345 GLN B C 1
ATOM 6009 O O . GLN B 1 345 ? 7.75 -36.156 -17.578 1 98.31 345 GLN B O 1
ATOM 6014 N N . GLN B 1 346 ? 5.965 -36.188 -18.891 1 97.75 346 GLN B N 1
ATOM 6015 C CA . GLN B 1 346 ? 6.074 -37.594 -19.266 1 97.75 346 GLN B CA 1
ATOM 6016 C C . GLN B 1 346 ? 7.371 -37.844 -20.016 1 97.75 346 GLN B C 1
ATOM 6018 O O . GLN B 1 346 ? 7.895 -38.969 -19.984 1 97.75 346 GLN B O 1
ATOM 6023 N N . GLN B 1 347 ? 7.871 -36.812 -20.594 1 96.38 347 GLN B N 1
ATOM 6024 C CA . GLN B 1 347 ? 9.07 -36.969 -21.406 1 96.38 347 GLN B CA 1
ATOM 6025 C C . GLN B 1 347 ? 10.305 -36.469 -20.672 1 96.38 347 GLN B C 1
ATOM 6027 O O . GLN B 1 347 ? 11.398 -36.406 -21.25 1 96.38 347 GLN B O 1
ATOM 6032 N N . SER B 1 348 ? 10.125 -36.125 -19.438 1 96 348 SER B N 1
ATOM 6033 C CA . SER B 1 348 ? 11.195 -35.469 -18.688 1 96 348 SER B CA 1
ATOM 6034 C C . SER B 1 348 ? 11.594 -36.312 -17.469 1 96 348 SER B C 1
ATOM 6036 O O . SER B 1 348 ? 10.734 -36.906 -16.812 1 96 348 SER B O 1
ATOM 6038 N N . THR B 1 349 ? 12.859 -36.281 -17.141 1 96.12 349 THR B N 1
ATOM 6039 C CA . THR B 1 349 ? 13.336 -36.938 -15.93 1 96.12 349 THR B CA 1
ATOM 6040 C C . THR B 1 349 ? 13.422 -35.938 -14.773 1 96.12 349 THR B C 1
ATOM 6042 O O . THR B 1 349 ? 13.656 -36.344 -13.625 1 96.12 349 THR B O 1
ATOM 6045 N N . ILE B 1 350 ? 13.094 -34.688 -15.039 1 97 350 ILE B N 1
ATOM 6046 C CA . ILE B 1 350 ? 13.383 -33.688 -14 1 97 350 ILE B CA 1
ATOM 6047 C C . ILE B 1 350 ? 12.078 -33.156 -13.438 1 97 350 ILE B C 1
ATOM 6049 O O . ILE B 1 350 ? 12.07 -32.531 -12.375 1 97 350 ILE B O 1
ATOM 6053 N N . ILE B 1 351 ? 10.93 -33.281 -14.141 1 98.44 351 ILE B N 1
ATOM 6054 C CA . ILE B 1 351 ? 9.656 -32.781 -13.648 1 98.44 351 ILE B CA 1
ATOM 6055 C C . ILE B 1 351 ? 8.953 -33.844 -12.82 1 98.44 351 ILE B C 1
ATOM 6057 O O . ILE B 1 351 ? 8.688 -34.969 -13.312 1 98.44 351 ILE B O 1
ATOM 6061 N N . ALA B 1 352 ? 8.641 -33.531 -11.578 1 97.81 352 ALA B N 1
ATOM 6062 C CA . ALA B 1 352 ? 8.055 -34.469 -10.641 1 97.81 352 ALA B CA 1
ATOM 6063 C C . ALA B 1 352 ? 6.531 -34.375 -10.648 1 97.81 352 ALA B C 1
ATOM 6065 O O . ALA B 1 352 ? 5.836 -35.406 -10.539 1 97.81 352 ALA B O 1
ATOM 6066 N N . ASP B 1 353 ? 6.012 -33.188 -10.758 1 98 353 ASP B N 1
ATOM 6067 C CA . ASP B 1 353 ? 4.57 -32.969 -10.633 1 98 353 ASP B CA 1
ATOM 6068 C C . ASP B 1 353 ? 4.125 -31.734 -11.383 1 98 353 ASP B C 1
ATOM 6070 O O . ASP B 1 353 ? 4.883 -30.766 -11.5 1 98 353 ASP B O 1
ATOM 6074 N N . VAL B 1 354 ? 3.014 -31.75 -12.016 1 98.75 354 VAL B N 1
ATOM 6075 C CA . VAL B 1 354 ? 2.312 -30.609 -12.609 1 98.75 354 VAL B CA 1
ATOM 6076 C C . VAL B 1 354 ? 0.911 -30.5 -12.016 1 98.75 354 VAL B C 1
ATOM 6078 O O . VAL B 1 354 ? 0.145 -31.469 -12.031 1 98.75 354 VAL B O 1
ATOM 6081 N N . ARG B 1 355 ? 0.614 -29.328 -11.453 1 98.31 355 ARG B N 1
ATOM 6082 C CA . ARG B 1 355 ? -0.666 -29.141 -10.781 1 98.31 355 ARG B CA 1
ATOM 6083 C C . ARG B 1 355 ? -1.168 -27.719 -10.953 1 98.31 355 ARG B C 1
ATOM 6085 O O . ARG B 1 355 ? -0.417 -26.828 -11.375 1 98.31 355 ARG B O 1
ATOM 6092 N N . GLY B 1 356 ? -2.445 -27.469 -10.578 1 98.31 356 GLY B N 1
ATOM 6093 C CA . GLY B 1 356 ? -3.006 -26.125 -10.602 1 98.31 356 GLY B CA 1
ATOM 6094 C C . GLY B 1 356 ? -4.43 -26.078 -11.125 1 98.31 356 GLY B C 1
ATOM 6095 O O . GLY B 1 356 ? -5.051 -27.125 -11.344 1 98.31 356 GLY B O 1
ATOM 6096 N N . LYS B 1 357 ? -4.988 -24.938 -11.164 1 98.62 357 LYS B N 1
ATOM 6097 C CA . LYS B 1 357 ? -6.285 -24.625 -11.75 1 98.62 357 LYS B CA 1
ATOM 6098 C C . LYS B 1 357 ? -6.211 -23.359 -12.602 1 98.62 357 LYS B C 1
ATOM 6100 O O . LYS B 1 357 ? -5.539 -22.391 -12.227 1 98.62 357 LYS B O 1
ATOM 6105 N N . GLY B 1 358 ? -6.984 -23.375 -13.75 1 98.81 358 GLY B N 1
ATOM 6106 C CA . GLY B 1 358 ? -6.871 -22.25 -14.656 1 98.81 358 GLY B CA 1
ATOM 6107 C C . GLY B 1 358 ? -5.445 -21.984 -15.094 1 98.81 358 GLY B C 1
ATOM 6108 O O . GLY B 1 358 ? -4.727 -22.891 -15.508 1 98.81 358 GLY B O 1
ATOM 6109 N N . LEU B 1 359 ? -5.059 -20.719 -15.094 1 98.88 359 LEU B N 1
ATOM 6110 C CA . LEU B 1 359 ? -3.715 -20.344 -15.523 1 98.88 359 LEU B CA 1
ATOM 6111 C C . LEU B 1 359 ? -2.834 -20.016 -14.32 1 98.88 359 LEU B C 1
ATOM 6113 O O . LEU B 1 359 ? -2.01 -19.094 -14.383 1 98.88 359 LEU B O 1
ATOM 6117 N N . LEU B 1 360 ? -3.139 -20.672 -13.18 1 98.94 360 LEU B N 1
ATOM 6118 C CA . LEU B 1 360 ? -2.223 -20.781 -12.047 1 98.94 360 LEU B CA 1
ATOM 6119 C C . LEU B 1 360 ? -1.719 -22.219 -11.906 1 98.94 360 LEU B C 1
ATOM 6121 O O . LEU B 1 360 ? -2.342 -23.031 -11.227 1 98.94 360 LEU B O 1
ATOM 6125 N N . ILE B 1 361 ? -0.552 -22.453 -12.539 1 98.94 361 ILE B N 1
ATOM 6126 C CA . ILE B 1 361 ? -0.072 -23.828 -12.672 1 98.94 361 ILE B CA 1
ATOM 6127 C C . ILE B 1 361 ? 1.316 -23.953 -12.047 1 98.94 361 ILE B C 1
ATOM 6129 O O . ILE B 1 361 ? 2.184 -23.109 -12.273 1 98.94 361 ILE B O 1
ATOM 6133 N N . GLY B 1 362 ? 1.461 -24.953 -11.188 1 98.81 362 GLY B N 1
ATOM 6134 C CA . GLY B 1 362 ? 2.744 -25.25 -10.57 1 98.81 362 GLY B CA 1
ATOM 6135 C C . GLY B 1 362 ? 3.457 -26.422 -11.219 1 98.81 362 GLY B C 1
ATOM 6136 O O . GLY B 1 362 ? 2.822 -27.406 -11.617 1 98.81 362 GLY B O 1
ATOM 6137 N N . VAL B 1 363 ? 4.719 -26.297 -11.414 1 98.81 363 VAL B N 1
ATOM 6138 C CA . VAL B 1 363 ? 5.609 -27.375 -11.844 1 98.81 363 VAL B CA 1
ATOM 6139 C C . VAL B 1 363 ? 6.648 -27.641 -10.75 1 98.81 363 VAL B C 1
ATOM 6141 O O . VAL B 1 363 ? 7.398 -26.75 -10.367 1 98.81 363 VAL B O 1
ATOM 6144 N N . GLU B 1 364 ? 6.598 -28.75 -10.203 1 98.19 364 GLU B N 1
ATOM 6145 C CA . GLU B 1 364 ? 7.574 -29.141 -9.195 1 98.19 364 GLU B CA 1
ATOM 6146 C C . GLU B 1 364 ? 8.625 -30.078 -9.789 1 98.19 364 GLU B C 1
ATOM 6148 O O . GLU B 1 364 ? 8.289 -31 -10.539 1 98.19 364 GLU B O 1
ATOM 6153 N N . LEU B 1 365 ? 9.836 -29.828 -9.484 1 97.94 365 LEU B N 1
ATOM 6154 C CA . LEU B 1 365 ? 10.953 -30.578 -10.047 1 97.94 365 LEU B CA 1
ATOM 6155 C C . LEU B 1 365 ? 11.438 -31.641 -9.07 1 97.94 365 LEU B C 1
ATOM 6157 O O . LEU B 1 365 ? 11.109 -31.594 -7.883 1 97.94 365 LEU B O 1
ATOM 6161 N N . GLN B 1 366 ? 12.188 -32.562 -9.617 1 95.62 366 GLN B N 1
ATOM 6162 C CA . GLN B 1 366 ? 12.875 -33.562 -8.789 1 95.62 366 GLN B CA 1
ATOM 6163 C C . GLN B 1 366 ? 13.898 -32.875 -7.871 1 95.62 366 GLN B C 1
ATOM 6165 O O . GLN B 1 366 ? 14.422 -31.828 -8.188 1 95.62 366 GLN B O 1
ATOM 6170 N N . PRO B 1 367 ? 14.195 -33.531 -6.738 1 90.44 367 PRO B N 1
ATOM 6171 C CA . PRO B 1 367 ? 15.062 -32.938 -5.727 1 90.44 367 PRO B CA 1
ATOM 6172 C C . PRO B 1 367 ? 16.438 -32.562 -6.27 1 90.44 367 PRO B C 1
ATOM 6174 O O . PRO B 1 367 ? 17.078 -31.641 -5.762 1 90.44 367 PRO B O 1
ATOM 6177 N N . PHE B 1 368 ? 16.875 -33.219 -7.258 1 91.75 368 PHE B N 1
ATOM 6178 C CA . PHE B 1 368 ? 18.234 -33 -7.746 1 91.75 368 PHE B CA 1
ATOM 6179 C C . PHE B 1 368 ? 18.266 -31.875 -8.766 1 91.75 368 PHE B C 1
ATOM 6181 O O . PHE B 1 368 ? 19.344 -31.547 -9.289 1 91.75 368 PHE B O 1
ATOM 6188 N N . THR B 1 369 ? 17.141 -31.328 -9.109 1 94.38 369 THR B N 1
ATOM 6189 C CA . THR B 1 369 ? 17.062 -30.219 -10.055 1 94.38 369 THR B CA 1
ATOM 6190 C C . THR B 1 369 ? 16.562 -28.953 -9.359 1 94.38 369 THR B C 1
ATOM 6192 O O . THR B 1 369 ? 15.602 -29 -8.586 1 94.38 369 THR B O 1
ATOM 6195 N N . LYS B 1 370 ? 17.156 -27.812 -9.68 1 96.56 370 LYS B N 1
ATOM 6196 C CA . LYS B 1 370 ? 16.75 -26.531 -9.094 1 96.56 370 LYS B CA 1
ATOM 6197 C C . LYS B 1 370 ? 15.82 -25.766 -10.031 1 96.56 370 LYS B C 1
ATOM 6199 O O . LYS B 1 370 ? 16.094 -25.625 -11.219 1 96.56 370 LYS B O 1
ATOM 6204 N N . ALA B 1 371 ? 14.711 -25.344 -9.453 1 97.75 371 ALA B N 1
ATOM 6205 C CA . ALA B 1 371 ? 13.742 -24.562 -10.227 1 97.75 371 ALA B CA 1
ATOM 6206 C C . ALA B 1 371 ? 14.359 -23.266 -10.734 1 97.75 371 ALA B C 1
ATOM 6208 O O . ALA B 1 371 ? 14.062 -22.828 -11.852 1 97.75 371 ALA B O 1
ATOM 6209 N N . SER B 1 372 ? 15.219 -22.609 -9.922 1 97.44 372 SER B N 1
ATOM 6210 C CA . SER B 1 372 ? 15.867 -21.359 -10.305 1 97.44 372 SER B CA 1
ATOM 6211 C C . SER B 1 372 ? 16.703 -21.531 -11.57 1 97.44 372 SER B C 1
ATOM 6213 O O . SER B 1 372 ? 16.781 -20.625 -12.391 1 97.44 372 SER B O 1
ATOM 6215 N N . GLU B 1 373 ? 17.297 -22.672 -11.742 1 97.38 373 GLU B N 1
ATOM 6216 C CA . GLU B 1 373 ? 18.109 -22.953 -12.93 1 97.38 373 GLU B CA 1
ATOM 6217 C C . GLU B 1 373 ? 17.219 -23.094 -14.172 1 97.38 373 GLU B C 1
ATOM 6219 O O . GLU B 1 373 ? 17.547 -22.562 -15.234 1 97.38 373 GLU B O 1
ATOM 6224 N N . LEU B 1 374 ? 16.156 -23.844 -14.008 1 98.19 374 LEU B N 1
ATOM 6225 C CA . LEU B 1 374 ? 15.234 -23.984 -15.133 1 98.19 374 LEU B CA 1
ATOM 6226 C C . LEU B 1 374 ? 14.641 -22.641 -15.531 1 98.19 374 LEU B C 1
ATOM 6228 O O . LEU B 1 374 ? 14.492 -22.359 -16.719 1 98.19 374 LEU B O 1
ATOM 6232 N N . ILE B 1 375 ? 14.281 -21.828 -14.562 1 98.38 375 ILE B N 1
ATOM 6233 C CA . ILE B 1 375 ? 13.727 -20.5 -14.805 1 98.38 375 ILE B CA 1
ATOM 6234 C C . ILE B 1 375 ? 14.734 -19.656 -15.586 1 98.38 375 ILE B C 1
ATOM 6236 O O . ILE B 1 375 ? 14.367 -18.938 -16.531 1 98.38 375 ILE B O 1
ATOM 6240 N N . SER B 1 376 ? 15.977 -19.75 -15.188 1 97.38 376 SER B N 1
ATOM 6241 C CA . SER B 1 376 ? 17.031 -19.016 -15.867 1 97.38 376 SER B CA 1
ATOM 6242 C C . SER B 1 376 ? 17.188 -19.469 -17.312 1 97.38 376 SER B C 1
ATOM 6244 O O . SER B 1 376 ? 17.328 -18.641 -18.219 1 97.38 376 SER B O 1
ATOM 6246 N N . VAL B 1 377 ? 17.188 -20.797 -17.531 1 98.06 377 VAL B N 1
ATOM 6247 C CA . VAL B 1 377 ? 17.312 -21.344 -18.875 1 98.06 377 VAL B CA 1
ATOM 6248 C C . VAL B 1 377 ? 16.125 -20.922 -19.734 1 98.06 377 VAL B C 1
ATOM 6250 O O . VAL B 1 377 ? 16.266 -20.562 -20.891 1 98.06 377 VAL B O 1
ATOM 6253 N N . ALA B 1 378 ? 14.938 -21 -19.156 1 98.69 378 ALA B N 1
ATOM 6254 C CA . ALA B 1 378 ? 13.734 -20.594 -19.859 1 98.69 378 ALA B CA 1
ATOM 6255 C C . ALA B 1 378 ? 13.805 -19.109 -20.25 1 98.69 378 ALA B C 1
ATOM 6257 O O . ALA B 1 378 ? 13.414 -18.75 -21.359 1 98.69 378 ALA B O 1
ATOM 6258 N N . ALA B 1 379 ? 14.281 -18.281 -19.328 1 98.25 379 ALA B N 1
ATOM 6259 C CA . ALA B 1 379 ? 14.414 -16.859 -19.609 1 98.25 379 ALA B CA 1
ATOM 6260 C C . ALA B 1 379 ? 15.375 -16.609 -20.766 1 98.25 379 ALA B C 1
ATOM 6262 O O . ALA B 1 379 ? 15.133 -15.742 -21.609 1 98.25 379 ALA B O 1
ATOM 6263 N N . LYS B 1 380 ? 16.453 -17.297 -20.781 1 97.56 380 LYS B N 1
ATOM 6264 C CA . LYS B 1 380 ? 17.422 -17.203 -21.891 1 97.56 380 LYS B CA 1
ATOM 6265 C C . LYS B 1 380 ? 16.766 -17.578 -23.219 1 97.56 380 LYS B C 1
ATOM 6267 O O . LYS B 1 380 ? 17.109 -17.031 -24.266 1 97.56 380 LYS B O 1
ATOM 6272 N N . ASN B 1 381 ? 15.844 -18.547 -23.094 1 98.56 381 ASN B N 1
ATOM 6273 C CA . ASN B 1 381 ? 15.141 -19 -24.297 1 98.56 381 ASN B CA 1
ATOM 6274 C C . ASN B 1 381 ? 13.945 -18.109 -24.609 1 98.56 381 ASN B C 1
ATOM 6276 O O . ASN B 1 381 ? 13.227 -18.344 -25.594 1 98.56 381 ASN B O 1
ATOM 6280 N N . GLY B 1 382 ? 13.672 -17.109 -23.766 1 98.5 382 GLY B N 1
ATOM 6281 C CA . GLY B 1 382 ? 12.641 -16.125 -24.078 1 98.5 382 GLY B CA 1
ATOM 6282 C C . GLY B 1 382 ? 11.344 -16.359 -23.328 1 98.5 382 GLY B C 1
ATOM 6283 O O . GLY B 1 382 ? 10.297 -15.828 -23.703 1 98.5 382 GLY B O 1
ATOM 6284 N N . LEU B 1 383 ? 11.328 -17.188 -22.328 1 98.88 383 LEU B N 1
ATOM 6285 C CA . LEU B 1 383 ? 10.141 -17.469 -21.531 1 98.88 383 LEU B CA 1
ATOM 6286 C C . LEU B 1 383 ? 10.375 -17.109 -20.062 1 98.88 383 LEU B C 1
ATOM 6288 O O . LEU B 1 383 ? 11.305 -17.625 -19.438 1 98.88 383 LEU B O 1
ATOM 6292 N N . LEU B 1 384 ? 9.547 -16.203 -19.562 1 98.88 384 LEU B N 1
ATOM 6293 C CA . LEU B 1 384 ? 9.656 -15.805 -18.156 1 98.88 384 LEU B CA 1
ATOM 6294 C C . LEU B 1 384 ? 8.727 -16.641 -17.281 1 98.88 384 LEU B C 1
ATOM 6296 O O . LEU B 1 384 ? 7.539 -16.766 -17.594 1 98.88 384 LEU B O 1
ATOM 6300 N N . LEU B 1 385 ? 9.25 -17.203 -16.281 1 98.75 385 LEU B N 1
ATOM 6301 C CA . LEU B 1 385 ? 8.516 -18.016 -15.312 1 98.75 385 LEU B CA 1
ATOM 6302 C C . LEU B 1 385 ? 8.711 -17.469 -13.898 1 98.75 385 LEU B C 1
ATOM 6304 O O . LEU B 1 385 ? 9.586 -16.641 -13.664 1 98.75 385 LEU B O 1
ATOM 6308 N N . TYR B 1 386 ? 7.859 -17.906 -13.008 1 98.56 386 TYR B N 1
ATOM 6309 C CA . TYR B 1 386 ? 7.875 -17.359 -11.656 1 98.56 386 TYR B CA 1
ATOM 6310 C C . TYR B 1 386 ? 8.453 -18.359 -10.664 1 98.56 386 TYR B C 1
ATOM 6312 O O . TYR B 1 386 ? 8.039 -19.516 -10.633 1 98.56 386 TYR B O 1
ATOM 6320 N N . GLN B 1 387 ? 9.359 -17.875 -9.844 1 97.38 387 GLN B N 1
ATOM 6321 C CA . GLN B 1 387 ? 9.992 -18.703 -8.828 1 97.38 387 GLN B CA 1
ATOM 6322 C C . GLN B 1 387 ? 9.008 -19.047 -7.707 1 97.38 387 GLN B C 1
ATOM 6324 O O . GLN B 1 387 ? 8.258 -18.172 -7.25 1 97.38 387 GLN B O 1
ATOM 6329 N N . ALA B 1 388 ? 8.891 -20.25 -7.352 1 97.62 388 ALA B N 1
ATOM 6330 C CA . ALA B 1 388 ? 8.141 -20.734 -6.199 1 97.62 388 ALA B CA 1
ATOM 6331 C C . ALA B 1 388 ? 8.992 -21.672 -5.34 1 97.62 388 ALA B C 1
ATOM 6333 O O . ALA B 1 388 ? 10.102 -22.047 -5.73 1 97.62 388 ALA B O 1
ATOM 6334 N N . VAL B 1 389 ? 8.57 -21.891 -4.156 1 95.69 389 VAL B N 1
ATOM 6335 C CA . VAL B 1 389 ? 9.203 -22.891 -3.295 1 95.69 389 VAL B CA 1
ATOM 6336 C C . VAL B 1 389 ? 8.234 -24.047 -3.057 1 95.69 389 VAL B C 1
ATOM 6338 O O . VAL B 1 389 ? 7.039 -23.953 -3.355 1 95.69 389 VAL B O 1
ATOM 6341 N N . SER B 1 390 ? 8.75 -25.125 -2.664 1 94.81 390 SER B N 1
ATOM 6342 C CA . SER B 1 390 ? 7.977 -26.328 -2.34 1 94.81 390 SER B CA 1
ATOM 6343 C C . SER B 1 390 ? 8.727 -27.219 -1.359 1 94.81 390 SER B C 1
ATOM 6345 O O . SER B 1 390 ? 9.461 -26.734 -0.501 1 94.81 390 SER B O 1
ATOM 6347 N N . GLY B 1 391 ? 8.414 -28.453 -1.34 1 89.62 391 GLY B N 1
ATOM 6348 C CA . GLY B 1 391 ? 9.094 -29.406 -0.481 1 89.62 391 GLY B CA 1
ATOM 6349 C C . GLY B 1 391 ? 8.492 -29.484 0.909 1 89.62 391 GLY B C 1
ATOM 6350 O O . GLY B 1 391 ? 7.527 -28.781 1.22 1 89.62 391 GLY B O 1
ATOM 6351 N N . GLN B 1 392 ? 9.07 -30.25 1.735 1 83.31 392 GLN B N 1
ATOM 6352 C CA . GLN B 1 392 ? 8.523 -30.562 3.047 1 83.31 392 GLN B CA 1
ATOM 6353 C C . GLN B 1 392 ? 8.516 -29.344 3.959 1 83.31 392 GLN B C 1
ATOM 6355 O O . GLN B 1 392 ? 7.574 -29.141 4.727 1 83.31 392 GLN B O 1
ATOM 6360 N N . ALA B 1 393 ? 9.445 -28.531 3.826 1 84.62 393 ALA B N 1
ATOM 6361 C CA . ALA B 1 393 ? 9.578 -27.391 4.73 1 84.62 393 ALA B CA 1
ATOM 6362 C C . ALA B 1 393 ? 9.141 -26.094 4.051 1 84.62 393 ALA B C 1
ATOM 6364 O O . ALA B 1 393 ? 9.125 -25.031 4.672 1 84.62 393 ALA B O 1
ATOM 6365 N N . GLY B 1 394 ? 8.75 -26.172 2.781 1 88.5 394 GLY B N 1
ATOM 6366 C CA . GLY B 1 394 ? 8.328 -24.984 2.064 1 88.5 394 GLY B CA 1
ATOM 6367 C C . GLY B 1 394 ? 9.461 -24.016 1.8 1 88.5 394 GLY B C 1
ATOM 6368 O O . GLY B 1 394 ? 9.258 -22.797 1.785 1 88.5 394 GLY B O 1
ATOM 6369 N N . LYS B 1 395 ? 10.648 -24.547 1.656 1 92.31 395 LYS B N 1
ATOM 6370 C CA . LYS B 1 395 ? 11.812 -23.688 1.451 1 92.31 395 LYS B CA 1
ATOM 6371 C C . LYS B 1 395 ? 12.625 -24.141 0.242 1 92.31 395 LYS B C 1
ATOM 6373 O O . LYS B 1 395 ? 13.602 -23.484 -0.14 1 92.31 395 LYS B O 1
ATOM 6378 N N . GLU B 1 396 ? 12.234 -25.281 -0.331 1 94.69 396 GLU B N 1
ATOM 6379 C CA . GLU B 1 396 ? 13.062 -25.906 -1.362 1 94.69 396 GLU B CA 1
ATOM 6380 C C . GLU B 1 396 ? 12.898 -25.188 -2.701 1 94.69 396 GLU B C 1
ATOM 6382 O O . GLU B 1 396 ? 11.789 -24.828 -3.086 1 94.69 396 GLU B O 1
ATOM 6387 N N . ASP B 1 397 ? 14.016 -24.969 -3.35 1 96.12 397 ASP B N 1
ATOM 6388 C CA . ASP B 1 397 ? 14.062 -24.422 -4.699 1 96.12 397 ASP B CA 1
ATOM 6389 C C . ASP B 1 397 ? 13.688 -25.469 -5.738 1 96.12 397 ASP B C 1
ATOM 6391 O O . ASP B 1 397 ? 14.5 -25.828 -6.586 1 96.12 397 ASP B O 1
ATOM 6395 N N . SER B 1 398 ? 12.367 -25.922 -5.691 1 95.88 398 SER B N 1
ATOM 6396 C CA . SER B 1 398 ? 12.016 -27.094 -6.492 1 95.88 398 SER B CA 1
ATOM 6397 C C . SER B 1 398 ? 10.695 -26.875 -7.23 1 95.88 398 SER B C 1
ATOM 6399 O O . SER B 1 398 ? 10.141 -27.812 -7.805 1 95.88 398 SER B O 1
ATOM 6401 N N . ALA B 1 399 ? 10.234 -25.641 -7.18 1 97.88 399 ALA B N 1
ATOM 6402 C CA . ALA B 1 399 ? 8.969 -25.422 -7.875 1 97.88 399 ALA B CA 1
ATOM 6403 C C . ALA B 1 399 ? 8.977 -24.078 -8.602 1 97.88 399 ALA B C 1
ATOM 6405 O O . ALA B 1 399 ? 9.742 -23.172 -8.25 1 97.88 399 ALA B O 1
ATOM 6406 N N . LEU B 1 400 ? 8.219 -23.984 -9.617 1 98.62 400 LEU B N 1
ATOM 6407 C CA . LEU B 1 400 ? 7.969 -22.75 -10.359 1 98.62 400 LEU B CA 1
ATOM 6408 C C . LEU B 1 400 ? 6.5 -22.641 -10.758 1 98.62 400 LEU B C 1
ATOM 6410 O O . LEU B 1 400 ? 5.75 -23.625 -10.641 1 98.62 400 LEU B O 1
ATOM 6414 N N . LEU B 1 401 ? 6.09 -21.469 -11.102 1 98.88 401 LEU B N 1
ATOM 6415 C CA . LEU B 1 401 ? 4.723 -21.234 -11.539 1 98.88 401 LEU B CA 1
ATOM 6416 C C . LEU B 1 401 ? 4.684 -20.828 -13.008 1 98.88 401 LEU B C 1
ATOM 6418 O O . LEU B 1 401 ? 5.547 -20.078 -13.469 1 98.88 401 LEU B O 1
ATOM 6422 N N . VAL B 1 402 ? 3.764 -21.375 -13.742 1 98.94 402 VAL B N 1
ATOM 6423 C CA . VAL B 1 402 ? 3.375 -20.984 -15.086 1 98.94 402 VAL B CA 1
ATOM 6424 C C . VAL B 1 402 ? 1.997 -20.328 -15.062 1 98.94 402 VAL B C 1
ATOM 6426 O O . VAL B 1 402 ? 0.99 -21 -14.805 1 98.94 402 VAL B O 1
ATOM 6429 N N . ALA B 1 403 ? 1.936 -19.062 -15.25 1 98.94 403 ALA B N 1
ATOM 6430 C CA . ALA B 1 403 ? 0.718 -18.266 -15.078 1 98.94 403 ALA B CA 1
ATOM 6431 C C . ALA B 1 403 ? 0.669 -17.109 -16.078 1 98.94 403 ALA B C 1
ATOM 6433 O O . ALA B 1 403 ? 0.678 -15.945 -15.672 1 98.94 403 ALA B O 1
ATOM 6434 N N . PRO B 1 404 ? 0.595 -17.422 -17.406 1 98.94 404 PRO B N 1
ATOM 6435 C CA . PRO B 1 404 ? 0.563 -16.344 -18.391 1 98.94 404 PRO B CA 1
ATOM 6436 C C . PRO B 1 404 ? -0.689 -15.484 -18.281 1 98.94 404 PRO B C 1
ATOM 6438 O O . PRO B 1 404 ? -1.629 -15.836 -17.562 1 98.94 404 PRO B O 1
ATOM 6441 N N . PRO B 1 405 ? -0.706 -14.32 -18.938 1 98.88 405 PRO B N 1
ATOM 6442 C CA . PRO B 1 405 ? -1.928 -13.508 -18.938 1 98.88 405 PRO B CA 1
ATOM 6443 C C . PRO B 1 405 ? -3.15 -14.297 -19.406 1 98.88 405 PRO B C 1
ATOM 6445 O O . PRO B 1 405 ? -3.033 -15.172 -20.281 1 98.88 405 PRO B O 1
ATOM 6448 N N . MET B 1 406 ? -4.297 -13.93 -18.859 1 98.88 406 MET B N 1
ATOM 6449 C CA . MET B 1 406 ? -5.535 -14.641 -19.156 1 98.88 406 MET B CA 1
ATOM 6450 C C . MET B 1 406 ? -5.977 -14.383 -20.594 1 98.88 406 MET B C 1
ATOM 6452 O O . MET B 1 406 ? -6.832 -15.094 -21.125 1 98.88 406 MET B O 1
ATOM 6456 N N . THR B 1 407 ? -5.359 -13.453 -21.25 1 98.81 407 THR B N 1
ATOM 6457 C CA . THR B 1 407 ? -5.68 -13.102 -22.641 1 98.81 407 THR B CA 1
ATOM 6458 C C . THR B 1 407 ? -4.875 -13.961 -23.609 1 98.81 407 THR B C 1
ATOM 6460 O O . THR B 1 407 ? -5.027 -13.828 -24.828 1 98.81 407 THR B O 1
ATOM 6463 N N . THR B 1 408 ? -3.992 -14.836 -23.141 1 98.88 408 THR B N 1
ATOM 6464 C CA . THR B 1 408 ? -3.131 -15.648 -23.984 1 98.88 408 THR B CA 1
ATOM 6465 C C . THR B 1 408 ? -3.963 -16.516 -24.922 1 98.88 408 THR B C 1
ATOM 6467 O O . THR B 1 408 ? -4.965 -17.109 -24.516 1 98.88 408 THR B O 1
ATOM 6470 N N . THR B 1 409 ? -3.605 -16.562 -26.141 1 98.69 409 THR B N 1
ATOM 6471 C CA . THR B 1 409 ? -4.305 -17.375 -27.125 1 98.69 409 THR B CA 1
ATOM 6472 C C . THR B 1 409 ? -3.756 -18.797 -27.141 1 98.69 409 THR B C 1
ATOM 6474 O O . THR B 1 409 ? -2.695 -19.062 -26.562 1 98.69 409 THR B O 1
ATOM 6477 N N . TYR B 1 410 ? -4.516 -19.703 -27.797 1 98.75 410 TYR B N 1
ATOM 6478 C CA . TYR B 1 410 ? -4.062 -21.078 -27.891 1 98.75 410 TYR B CA 1
ATOM 6479 C C . TYR B 1 410 ? -2.748 -21.172 -28.656 1 98.75 410 TYR B C 1
ATOM 6481 O O . TYR B 1 410 ? -1.869 -21.969 -28.297 1 98.75 410 TYR B O 1
ATOM 6489 N N . SER B 1 411 ? -2.623 -20.344 -29.703 1 98.81 411 SER B N 1
ATOM 6490 C CA . SER B 1 411 ? -1.367 -20.312 -30.453 1 98.81 411 SER B CA 1
ATOM 6491 C C . SER B 1 411 ? -0.214 -19.844 -29.562 1 98.81 411 SER B C 1
ATOM 6493 O O . SER B 1 411 ? 0.897 -20.359 -29.656 1 98.81 411 SER B O 1
ATOM 6495 N N . GLU B 1 412 ? -0.459 -18.875 -28.781 1 98.88 412 GLU B N 1
ATOM 6496 C CA . GLU B 1 412 ? 0.544 -18.375 -27.844 1 98.88 412 GLU B CA 1
ATOM 6497 C C . GLU B 1 412 ? 0.853 -19.422 -26.781 1 98.88 412 GLU B C 1
ATOM 6499 O O . GLU B 1 412 ? 1.998 -19.562 -26.344 1 98.88 412 GLU B O 1
ATOM 6504 N N . LEU B 1 413 ? -0.117 -20.172 -26.344 1 98.88 413 LEU B N 1
ATOM 6505 C CA . LEU B 1 413 ? 0.118 -21.25 -25.391 1 98.88 413 LEU B CA 1
ATOM 6506 C C . LEU B 1 413 ? 1.017 -22.328 -26.016 1 98.88 413 LEU B C 1
ATOM 6508 O O . LEU B 1 413 ? 1.854 -22.906 -25.312 1 98.88 413 LEU B O 1
ATOM 6512 N N . ASP B 1 414 ? 0.8 -22.594 -27.297 1 98.88 414 ASP B N 1
ATOM 6513 C CA . ASP B 1 414 ? 1.677 -23.531 -28 1 98.88 414 ASP B CA 1
ATOM 6514 C C . ASP B 1 414 ? 3.121 -23.031 -28 1 98.88 414 ASP B C 1
ATOM 6516 O O . ASP B 1 414 ? 4.055 -23.812 -27.828 1 98.88 414 ASP B O 1
ATOM 6520 N N . GLU B 1 415 ? 3.275 -21.75 -28.25 1 98.88 415 GLU B N 1
ATOM 6521 C CA . GLU B 1 415 ? 4.602 -21.156 -28.203 1 98.8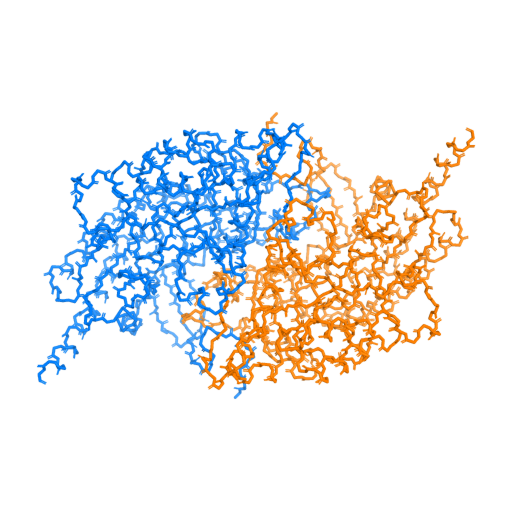8 415 GLU B CA 1
ATOM 6522 C C . GLU B 1 415 ? 5.23 -21.297 -26.812 1 98.88 415 GLU B C 1
ATOM 6524 O O . GLU B 1 415 ? 6.398 -21.672 -26.703 1 98.88 415 GLU B O 1
ATOM 6529 N N . LEU B 1 416 ? 4.469 -21.031 -25.781 1 98.94 416 LEU B N 1
ATOM 6530 C CA . LEU B 1 416 ? 4.926 -21.188 -24.406 1 98.94 416 LEU B CA 1
ATOM 6531 C C . LEU B 1 416 ? 5.387 -22.625 -24.141 1 98.94 416 LEU B C 1
ATOM 6533 O O . LEU B 1 416 ? 6.488 -22.844 -23.641 1 98.94 416 LEU B O 1
ATOM 6537 N N . LEU B 1 417 ? 4.57 -23.562 -24.547 1 98.88 417 LEU B N 1
ATOM 6538 C CA . LEU B 1 417 ? 4.871 -24.984 -24.344 1 98.88 417 LEU B CA 1
ATOM 6539 C C . LEU B 1 417 ? 6.137 -25.391 -25.094 1 98.88 417 LEU B C 1
ATOM 6541 O O . LEU B 1 417 ? 6.938 -26.172 -24.594 1 98.88 417 LEU B O 1
ATOM 6545 N N . SER B 1 418 ? 6.258 -24.828 -26.266 1 98.81 418 SER B N 1
ATOM 6546 C CA . SER B 1 418 ? 7.43 -25.125 -27.078 1 98.81 418 SER B CA 1
ATOM 6547 C C . SER B 1 418 ? 8.711 -24.641 -26.391 1 98.81 418 SER B C 1
ATOM 6549 O O . SER B 1 418 ? 9.688 -25.391 -26.297 1 98.81 418 SER B O 1
ATOM 6551 N N . ILE B 1 419 ? 8.727 -23.422 -25.922 1 98.88 419 ILE B N 1
ATOM 6552 C CA . ILE B 1 419 ? 9.906 -22.875 -25.266 1 98.88 419 ILE B CA 1
ATOM 6553 C C . ILE B 1 419 ? 10.164 -23.625 -23.969 1 98.88 419 ILE B C 1
ATOM 6555 O O . ILE B 1 419 ? 11.312 -23.906 -23.625 1 98.88 419 ILE B O 1
ATOM 6559 N N . PHE B 1 420 ? 9.117 -23.938 -23.281 1 98.88 420 PHE B N 1
ATOM 6560 C CA . PHE B 1 420 ? 9.25 -24.656 -22.016 1 98.88 420 PHE B CA 1
ATOM 6561 C C . PHE B 1 420 ? 9.883 -26.031 -22.25 1 98.88 420 PHE B C 1
ATOM 6563 O O . PHE B 1 420 ? 10.82 -26.406 -21.547 1 98.88 420 PHE B O 1
ATOM 6570 N N . SER B 1 421 ? 9.32 -26.719 -23.219 1 98.69 421 SER B N 1
ATOM 6571 C CA . SER B 1 421 ? 9.836 -28.047 -23.547 1 98.69 421 SER B CA 1
ATOM 6572 C C . SER B 1 421 ? 11.305 -27.984 -23.938 1 98.69 421 SER B C 1
ATOM 6574 O O . SER B 1 421 ? 12.109 -28.812 -23.484 1 98.69 421 SER B O 1
ATOM 6576 N N . LYS B 1 422 ? 11.633 -27.031 -24.719 1 98.5 422 LYS B N 1
ATOM 6577 C CA . LYS B 1 422 ? 13.023 -26.844 -25.125 1 98.5 422 LYS B CA 1
ATOM 6578 C C . LYS B 1 422 ? 13.922 -26.594 -23.922 1 98.5 422 LYS B C 1
ATOM 6580 O O . LYS B 1 422 ? 15.023 -27.156 -23.828 1 98.5 422 LYS B O 1
ATOM 6585 N N . SER B 1 423 ? 13.484 -25.812 -23 1 98.56 423 SER B N 1
ATOM 6586 C CA . SER B 1 423 ? 14.25 -25.469 -21.797 1 98.56 423 SER B CA 1
ATOM 6587 C C . SER B 1 423 ? 14.438 -26.688 -20.906 1 98.56 423 SER B C 1
ATOM 6589 O O . SER B 1 423 ? 15.516 -26.891 -20.328 1 98.56 423 SER B O 1
ATOM 6591 N N . VAL B 1 424 ? 13.391 -27.484 -20.797 1 98.31 424 VAL B N 1
ATOM 6592 C CA . VAL B 1 424 ? 13.461 -28.703 -20.016 1 98.31 424 VAL B CA 1
ATOM 6593 C C . VAL B 1 424 ? 14.469 -29.672 -20.641 1 98.31 424 VAL B C 1
ATOM 6595 O O . VAL B 1 424 ? 15.266 -30.297 -19.938 1 98.31 424 VAL B O 1
ATOM 6598 N N . GLU B 1 425 ? 14.438 -29.766 -21.938 1 97.75 425 GLU B N 1
ATOM 6599 C CA . GLU B 1 425 ? 15.359 -30.641 -22.656 1 97.75 425 GLU B CA 1
ATOM 6600 C C . GLU B 1 425 ? 16.812 -30.203 -22.438 1 97.75 425 GLU B C 1
ATOM 6602 O O . GLU B 1 425 ? 17.688 -31.031 -22.234 1 97.75 425 GLU B O 1
ATOM 6607 N N . GLU B 1 426 ? 17 -28.938 -22.469 1 97.12 426 GLU B N 1
ATOM 6608 C CA . GLU B 1 426 ? 18.344 -28.406 -22.25 1 97.12 426 GLU B CA 1
ATOM 6609 C C . GLU B 1 426 ? 18.828 -28.719 -20.828 1 97.12 426 GLU B C 1
ATOM 6611 O O . GLU B 1 426 ? 20 -29.047 -20.625 1 97.12 426 GLU B O 1
ATOM 6616 N N . MET B 1 427 ? 17.938 -28.594 -19.906 1 95.56 427 MET B N 1
ATOM 6617 C CA . MET B 1 427 ? 18.281 -28.891 -18.531 1 95.56 427 MET B CA 1
ATOM 6618 C C . MET B 1 427 ? 18.641 -30.375 -18.359 1 95.56 427 MET B C 1
ATOM 6620 O O . MET B 1 427 ? 19.531 -30.703 -17.594 1 95.56 427 MET B O 1
ATOM 6624 N N . MET B 1 428 ? 17.906 -31.203 -19 1 94.94 428 MET B N 1
ATOM 6625 C CA . MET B 1 428 ? 18.141 -32.656 -18.922 1 94.94 428 MET B CA 1
ATOM 6626 C C . MET B 1 428 ? 19.5 -33 -19.516 1 94.94 428 MET B C 1
ATOM 6628 O O . MET B 1 428 ? 20.156 -33.938 -19.062 1 94.94 428 MET B O 1
ATOM 6632 N N . GLN B 1 429 ? 19.859 -32.312 -20.5 1 92 429 GLN B N 1
ATOM 6633 C CA . GLN B 1 429 ? 21.141 -32.562 -21.156 1 92 429 GLN B CA 1
ATOM 6634 C C . GLN B 1 429 ? 22.297 -32.094 -20.281 1 92 429 GLN B C 1
ATOM 6636 O O . GLN B 1 429 ? 23.359 -32.719 -20.266 1 92 429 GLN B O 1
ATOM 6641 N N . LYS B 1 430 ? 22.172 -30.969 -19.594 1 83.12 430 LYS B N 1
ATOM 6642 C CA . LYS B 1 430 ? 23.203 -30.469 -18.688 1 83.12 430 LYS B CA 1
ATOM 6643 C C . LYS B 1 430 ? 23.375 -31.391 -17.5 1 83.12 430 LYS B C 1
ATOM 6645 O O . LYS B 1 430 ? 24.5 -31.609 -17.016 1 83.12 430 LYS B O 1
ATOM 6650 N N . GLY B 1 431 ? 22.312 -31.75 -16.812 1 65.81 431 GLY B N 1
ATOM 6651 C CA . GLY B 1 431 ? 22.359 -32.656 -15.68 1 65.81 431 GLY B CA 1
ATOM 6652 C C . GLY B 1 431 ? 22.844 -34.062 -16.062 1 65.81 431 GLY B C 1
ATOM 6653 O O . GLY B 1 431 ? 23.406 -34.781 -15.234 1 65.81 431 GLY B O 1
ATOM 6654 N N . GLY B 1 432 ? 22.438 -34.594 -17.234 1 49.44 432 GLY B N 1
ATOM 6655 C CA . GLY B 1 432 ? 22.953 -35.844 -17.734 1 49.44 432 GLY B CA 1
ATOM 6656 C C . GLY B 1 432 ? 24.469 -35.844 -17.891 1 49.44 432 GLY B C 1
ATOM 6657 O O . GLY B 1 432 ? 25.109 -36.875 -17.797 1 49.44 432 GLY B O 1
ATOM 6658 N N . HIS B 1 433 ? 24.984 -34.625 -18.109 1 44.25 433 HIS B N 1
ATOM 6659 C CA . HIS B 1 433 ? 26.438 -34.594 -18.219 1 44.25 433 HIS B CA 1
ATOM 6660 C C . HIS B 1 433 ? 27.094 -34.594 -16.859 1 44.25 433 HIS B C 1
ATOM 6662 O O . HIS B 1 433 ? 28.312 -34.812 -16.75 1 44.25 433 HIS B O 1
ATOM 6668 N N . SER B 1 434 ? 26.5 -34.062 -15.828 1 39.41 434 SER B N 1
ATOM 6669 C CA . SER B 1 434 ? 27.156 -34.094 -14.523 1 39.41 434 SER B CA 1
ATOM 6670 C C . SER B 1 434 ? 27.109 -35.5 -13.93 1 39.41 434 SER B C 1
ATOM 6672 O O . SER B 1 434 ? 27.719 -35.75 -12.883 1 39.41 434 SER B O 1
ATOM 6674 N N . ILE B 1 435 ? 26.203 -36.344 -14.25 1 36.69 435 ILE B N 1
ATOM 6675 C CA . ILE B 1 435 ? 26.234 -37.719 -13.828 1 36.69 435 ILE B CA 1
ATOM 6676 C C . ILE B 1 435 ? 27.188 -38.531 -14.727 1 36.69 435 ILE B C 1
ATOM 6678 O O . ILE B 1 435 ? 27.344 -39.719 -14.57 1 36.69 435 ILE B O 1
ATOM 6682 N N . ALA B 1 436 ? 27.766 -37.938 -15.773 1 34.44 436 ALA B N 1
ATOM 6683 C CA . ALA B 1 436 ? 28.781 -38.75 -16.438 1 34.44 436 ALA B CA 1
ATOM 6684 C C . ALA B 1 436 ? 30.141 -38.594 -15.75 1 34.44 436 ALA B C 1
ATOM 6686 O O . ALA B 1 436 ? 30.547 -37.469 -15.406 1 34.44 436 ALA B O 1
#

Foldseek 3Di:
DDDPDDDPDPPDDDFAWDFWDFQWTAGPVGFIFGAQCLVPLFLQRTTDDVLLVVLLVVLVVVFQFDFPVVDADPLLVVLLQVVQVQAPDQLRGKWKDQAQLQLLVLVLQLLQVLCVLVVQNQARAEAEAALAFRDLPQQRVLRYNQCVSCVVPVVPHHNRHDFYDLAQLFDLVPDHPPVCVLVRLCVVLVVCVVVPLSNHRAYEYECFGAQLAFRRHHDACSVVSNVVSCVVSVHFYEYECQNPACQQQLGNGSVVVRPDHGQKYKYFSQLLSPVGRMIIIGGGCSSCVSVCVGVVDRPDDDRCISGNSSSSSSVSSSVVCVVVVLSNLLQVVQVVLQVLVVVLVVVAPFWDDWDGGRLWIKTFTDLVDFLVQLQVLLVVLRYHWAFGAHDNNSHGRGMITRRTHSNQDPVNSVVNSVSSSVSRVVRRVVVVVVVD/DDDPDDDPDPPDDDFAWDFWDFQWTAGPVGFIFGAQCLVPLFLQRTTDDVLLVVLLVVLVVVFQFDFPVVDADPLLVVLLQVVQVQAPDQLRGKWKDQAQLQLLVLVLQLLQVLCVLVVQNQARAEAEAALAFRDLPQQRVLRYNQCVSCVVPVVPHHNRHDFYDLAQLFDLVPDHPPVCVLVRLCVVLVVCVVVPLSNHRAYEYECFGAQLAFRRHHDACSVVSNVVSCVVSVHFYEYECQNPACQQQLGNGSVVVRPDHGQKYKYFSQLLSPVGRMIIIGGGCSSCVSVVVGVVDRPDDDRCISGNSSSSSSVSSSVVCVVVVLSNLLQVVQVVLQVLVVVLVVVAPFWDDWDGGRLWIKTFTDQVDFLVQLQVLLVVLRYHWAFGAHDNNSHGRTMITRRTHSNQDPVNSVVNSVSSSVSRVVRRVVVVVVVD

Radius of gyration: 26.56 Å; Cα contacts (8 Å, |Δi|>4): 2165; chains: 2; bounding box: 59×81×63 Å

Nearest PDB structures (foldseek):
  6io1-assembly1_B  TM=9.279E-01  e=1.715E-43  Thermomicrobium roseum DSM 5159
  7ypm-assembly2_D  TM=9.285E-01  e=2.694E-41  Caulobacter sp. D5
  7ypn-assembly1_B  TM=9.306E-01  e=2.544E-41  Caulobacter sp. D5
  6gwi-assembly1_A  TM=9.215E-01  e=8.029E-41  Halomonas elongata DSM 2581
  3a8u-assembly1_X  TM=9.148E-01  e=1.581E-37  Pseudomonas putida

Sequence (872 aa):
MRDYLIKPLVGQPYPMISHGKGVYLYDQNGNKYFDGSSGAITAGIGHGVKEIADVIKKQAEEIAFVYRSQFTSEPAEKLAKKLSDLSKGDLNWSFFVNSGTEANETAMKIAIQHFQERGIQGKHKILSRWMSYHGITMGALSMSGHPLRRQRFVSILEDYPTIPAPYCFRCPVQKVYPTCQLACATELERSIERIGAEHIAAFIAEPIIGAAGGAVVPPKDYYKVIKDICDHYDILFIADEVMTGLGRTGAWFAMEHWGVEPDIMTLGKGLGAGYTPMAATVVSDRVMEPILRGSRSVMSGHTLSANPLSAATALAVIEYMEKHNLPEKTAEKGEYLIKGLQKVQQQSTIIADVRGKGLLIGVELQPFTKASELISVAAKNGLLLYQAVSGQAGKEDSALLVAPPMTTTYSELDELLSIFSKSVEEMMQKGGHSIAMRDYLIKPLVGQPYPMISHGKGVYLYDQNGNKYFDGSSGAITAGIGHGVKEIADVIKKQAEEIAFVYRSQFTSEPAEKLAKKLSDLSKGDLNWSFFVNSGTEANETAMKIAIQHFQERGIQGKHKILSRWMSYHGITMGALSMSGHPLRRQRFVSILEDYPTIPAPYCFRCPVQKVYPTCQLACATELERSIERIGAEHIAAFIAEPIIGAAGGAVVPPKDYYKVIKDICDHYDILFIADEVMTGLGRTGAWFAMEHWGVEPDIMTLGKGLGAGYTPMAATVVSDRVMEPILRGSRSVMSGHTLSANPLSAATALAVIEYMEKHNLPEKTAEKGEYLIKGLQKVQQQSTIIADVRGKGLLIGVELQPFTKASELISVAAKNGLLLYQAVSGQAGKEDSALLVAPPMTTTYSELDELLSIFSKSVEEMMQKGGHSIA

Organism: Bacillus thuringiensis (NCBI:txid1428)

pLDDT: mean 96.76, std 6.77, range [34.28, 98.94]

Solvent-accessible surface area (backbone atoms only — not comparable to full-atom values): 41450 Å² total; per-residue (Å²): 133,85,84,21,51,62,44,63,52,49,91,59,90,55,53,41,49,57,36,26,50,49,52,34,36,28,32,74,86,66,51,62,30,38,35,29,10,13,51,76,50,15,21,39,73,29,30,30,50,54,72,52,22,52,52,40,26,56,32,27,39,31,32,20,55,56,30,52,86,64,29,43,37,63,36,28,47,51,34,18,43,50,51,25,70,72,38,67,89,50,35,37,33,27,37,48,30,50,30,38,33,53,9,42,38,45,45,52,47,49,42,29,46,30,37,42,49,68,72,42,80,58,24,72,38,47,39,15,28,30,39,25,75,41,38,66,49,48,48,13,33,17,41,22,21,33,54,81,81,37,64,88,46,55,92,79,39,59,88,18,41,76,29,55,45,56,35,71,94,60,33,77,82,72,58,50,85,71,81,43,68,54,50,48,41,54,41,47,55,54,51,37,66,73,71,36,49,67,36,32,22,28,40,43,46,49,66,48,24,47,50,33,35,19,21,35,58,52,60,89,61,42,60,50,52,42,49,52,51,26,59,73,56,67,27,42,38,34,35,42,24,26,68,36,19,66,16,35,36,24,32,57,43,45,46,59,82,70,73,46,78,62,46,29,38,24,30,6,41,41,44,22,26,38,70,37,66,29,14,24,24,32,32,14,53,76,56,45,44,36,30,62,75,49,82,21,48,69,94,62,74,55,88,69,26,54,17,29,27,44,24,40,41,23,39,46,48,53,49,50,37,59,75,63,45,28,24,62,49,15,33,54,50,15,53,52,50,50,53,54,52,44,55,47,32,75,76,37,91,49,47,67,46,74,44,54,42,18,38,38,27,9,41,30,38,29,92,92,41,52,29,66,56,51,39,52,47,18,41,77,68,24,34,38,55,28,81,18,17,15,71,85,74,24,68,36,55,22,7,24,32,46,18,40,19,51,69,61,46,72,71,55,49,50,51,50,50,49,47,49,46,51,30,51,52,52,50,51,54,57,54,55,53,69,76,98,132,84,84,21,50,62,44,63,52,50,91,59,89,56,55,41,50,56,34,26,50,49,52,33,36,28,32,72,86,66,50,62,30,39,35,30,10,13,51,78,49,14,22,40,72,29,30,29,51,55,72,54,22,52,52,41,26,56,32,28,41,31,34,20,54,54,31,54,87,64,30,42,37,64,37,30,46,51,36,18,43,51,51,26,68,72,39,67,89,52,35,36,32,27,38,47,30,52,32,38,34,54,8,42,37,45,46,52,46,48,41,30,46,30,36,42,49,68,72,42,80,57,25,73,38,46,39,17,28,29,38,24,75,39,38,66,49,48,48,13,33,17,41,21,22,30,55,79,80,37,63,89,46,56,92,80,41,60,87,18,41,76,29,56,47,57,34,73,94,62,34,77,82,73,60,52,86,70,79,43,69,53,49,48,41,54,41,49,55,54,50,37,66,73,70,37,50,67,34,33,22,29,39,42,44,50,64,47,24,48,50,34,35,19,22,34,58,52,58,87,62,42,60,50,54,42,50,52,50,27,59,72,57,68,25,42,38,34,35,43,24,28,67,38,20,67,16,35,34,24,32,57,43,46,44,61,82,69,73,46,79,61,46,28,37,25,32,7,42,40,43,21,25,38,73,37,64,31,14,24,24,32,33,14,53,76,56,43,43,35,31,63,75,50,82,20,48,70,95,64,75,55,87,69,25,55,17,29,28,44,23,41,40,24,40,48,46,53,50,49,38,59,76,64,45,27,24,61,50,15,33,55,50,15,53,51,49,50,53,54,51,46,54,47,33,75,76,38,92,48,47,67,47,73,43,55,43,18,38,39,28,8,40,30,36,30,92,92,40,50,30,67,56,51,38,51,47,20,41,75,68,23,33,38,54,29,81,16,18,13,71,87,74,23,68,36,54,22,7,24,32,47,19,38,19,51,69,61,44,72,69,54,48,51,50,50,50,49,46,47,46,51,30,51,52,51,48,52,54,56,55,57,52,69,75,99

=== Feature glossary ===
Legend for the data blocks above and below:

— What the protein is —

Sequence gives the chain of amino acids in standard one-letter code (A=alanine, C=cysteine, …, Y=tyrosine), read N→C. It is the only feature that is directly encoded by the gene; all structural features are derived from the folded form of this sequence.

The annotation block draws on four external resources. InterPro: which protein families and domains the sequence belongs to. GO: standardized terms for what the protein does, what process it participates in, and where in the cell it acts. CATH: which structural fold it has in the CATH hierarchy. Organism: the species of origin.

— Where its atoms are —

Atomic coordinates in PDBx/mmCIF format — the same representation the Protein Data Bank distributes. Each line of the _atom_site loop places one backbone atom in Cartesian space (units: ångströms, origin: arbitrary).

Six rendered views show the 3D structure from the faces of a cube — i.e. along ±x, ±y, ±z. Rendering representation is drawn randomly per protein from cartoon (secondary-structure ribbons), sticks (backbone bonds), or molecular surface; coloring is either N→C rainbow (blue at the N-terminus through red at the C-terminus) or one color per chain.

— Local backbone conformation —

DSSP 8-state secondary structure assigns each residue one of H (α-helix), G (3₁₀-helix), I (π-helix), E (extended β-strand), B (isolated β-bridge), T (hydrogen-bonded turn), S (bend), or '-' (coil). The assignment is computed from backbone hydrogen-bond geometry via the Kabsch–Sander algorithm.

P-SEA three-state annotation labels each residue as helix, strand, or coil based purely on the geometry of the Cα trace. It serves as a fallback when the full backbone (and thus DSSP) is unavailable.

φ (phi) and ψ (psi) are the two rotatable backbone dihedrals per residue: φ is the C(i-1)–N–Cα–C torsion, ψ is the N–Cα–C–N(i+1) torsion, both in degrees on (−180°, 180°]. α-helical residues cluster near (−60°, −45°); β-strand residues near (−120°, +130°). A Ramachandran plot is simply a scatter of (φ, ψ) for every residue.

— Global shape and packing —

Radius of gyration (Rg) is the root-mean-square distance of Cα atoms from their centroid — a single number for overall size and compactness. A globular domain of N residues has Rg ≈ 2.2·N^0.38 Å; an extended or disordered chain has a much larger Rg. The Cα contact count is the number of residue pairs whose Cα atoms are within 8 Å and are more than four positions apart in sequence — a standard proxy for tertiary packing density. The bounding box is the smallest axis-aligned box enclosing all Cα atoms.

Accessible surface area quantifies burial. A residue with SASA near zero is packed into the hydrophobic core; one with SASA >100 Å² sits on the surface. Computed here via the Shrake–Rupley numerical algorithm with a 1.4 Å probe.

The contact map is a binary N×N matrix image: pixel (i, j) is dark where Cα_i and Cα_j are within 8 Å and |i−j|>4. Because the |i−j|>4 filter removes local helical contacts, off-diagonal stripes parallel to the main diagonal indicate parallel β-sheets; stripes perpendicular to it indicate antiparallel β-sheets. The Ramachandran plot scatters every residue's (φ, ψ) pair against the sterically allowed regions. The PAE heatmap renders the predicted-aligned-error matrix.

— Structural neighborhood —

A 3Di character summarizes, for each residue, the relative orientation of the Cα frame of its nearest spatial neighbor. Because it encodes fold topology rather than chemistry, 3Di alignments detect remote structural similarity that sequence alignment misses.

Structural nearest neighbors (via Foldseek easy-search vs the PDB). Reported per hit: target PDB id, E-value, and a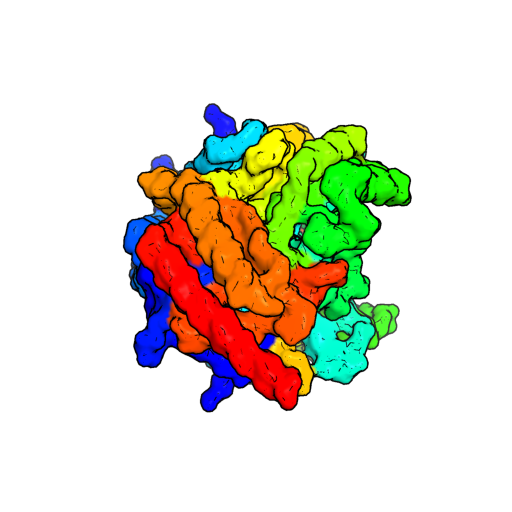lignment TM-score. A TM-score above ~0.5 is the conventional threshold for 'same fold'.

— Confidence and disorder —

For AlphaFold models, the B-factor field carries pLDDT — the model's own estimate of local accuracy on a 0–100 scale. Regions with pLDDT<50 should be treated as essentially unmodeled; they often correspond to intrinsically disordered segments.

B-factor (Debye–Waller factor) reflects atomic displacement in the crystal lattice. It is an experimental observable (units Å²), not a prediction; low values mean the atom is pinned down, high values mean it moves or is heterogeneous across the crystal.

Predicted Aligned Error (PAE) is an AlphaFold confidence matrix: entry (i, j) is the expected error in the position of residue j, in ångströms, when the prediction is superimposed on the true structure at residue i. Low PAE within a block of residues means that block is internally rigid and well-predicted; high PAE between two blocks means their relative placement is uncertain even if each block individually is confident.